Protein 1K7H (pdb70)

InterPro domains:
  IPR001952 Alkaline phosphatase [PF00245] (25-465)
  IPR001952 Alkaline phosphatase [PR00113] (25-45)
  IPR001952 Alkaline phosphatase [PR00113] (80-95)
  IPR001952 Alkaline phosphatase [PR00113] (129-149)
  IPR001952 Alkaline phosphatase [PR00113] (192-202)
  IPR001952 Alkaline phosphatase [PR00113] (283-312)
  IPR001952 Alkaline phosphatase [PTHR11596] (2-473)
  IPR001952 Alkaline phosphatase [SM00098] (26-466)
  IPR001952 Alkaline phosphatase [cd16012] (26-464)
  IPR017850 Alkaline-phosphatase-like, core domain superfamily [G3DSA:3.40.720.10] (1-473)
  IPR017850 Alkaline-phosphatase-like, core domain superfamily [SSF53649] (2-471)
  IPR018299 Alkaline phosphatase, active site [PS00123] (80-88)

Nearest PDB structures (foldseek):
  1k7h-assembly1_B  TM=1.002E+00  e=0.000E+00  Pandalus borealis
  1shq-assembly1_A  TM=1.002E+00  e=0.000E+00  Pandalus borealis
  7yiv-assembly1_H  TM=9.581E-01  e=9.205E-60  Homo sapiens
  3mk0-assembly1_A  TM=9.587E-01  e=3.617E-60  Homo sapiens
  4kjg-assembly1_B  TM=9.525E-01  e=1.716E-59  Rattus norvegicus

Secondary structure (DSSP, 8-state):
---HHHHHHHHHHHHHHHHT-----S--SEEEEEEETT--HHHHHHHHHHHHHHHT-GGG---GGGGSSEEEEEE---SS-SS--HHHHHIIIIIS----TT-BSB-TT--TT-GGGGG-GGGB---HHHHHHHTT-EEEEEEEEETTSHHHHTTT--BS-TT-SSHHHHHHTT--TTTS--HHHHHHHSTTGGG-SEEEEE-GGGGSBTTSB-TTT-PBPSBSS---HHHHHHHHHHHTT--EEEE-SHHHHHT--STT-SEEEEE--SSSPPPTTT--TTTS--HHHHHHHHHHHHTT-TT-EEEEEEE-HHHHHHHTT-HHHHHHHHHHHHHHHHHHHHHS-TTTEEEEEEESSEE-EEE-S-PPTT--TTSEEEE-TTT--EEESEEESSBTT--B-TTSSBPPP-HHHHH-TT----BSSB-SSPPEE-S-EEEEEESTTGGG-SSEEETTHHHHHHHHHHT-SSS--S--/---HHHHHHHHHHHHHHHHT-----S--SEEEEEEETT--HHHHHHHHHHHHHHHS-GGG---GGGGSSEEEEEE---SS-SS--HHHHHHHHHHS----TT-BSB-TT--TT-THHHH-GGGB---HHHHHHHTT-EEEEEEEEETTSHHHHTTT--BS-TT-SSHHHHHHTT--TTTS--HHHHHHHSTTGGG-SEEEEE-GGGSSBTTSB-TTT-PBP-BSS---HHHHHHHHHHHTT--EEEE-SHHHHHH--STT-SEEEEE--SSSPPPTTT--TTTS--HHHHHHHHHHHHTT-TT-EEEEEEE-HHHHHHHTT-HHHHHHHHHHHHHHHHHHHHHS-TTTEEEEEEESSEE-EEE-S-PPTT--TTSEEEE-TTT--EEESEEESSBTT--B-TTSSB----HHHHH-TT----BSSB-SSPPEE-S-EEEEEESTTGGG-SSEEETTHHHHHHHHHHT-SSS--TT-

Organism: Pandalus borealis (NCBI:txid6703)

Solvent-accessible surface area: 38377 Å² total; per-residue (Å²): 180,64,71,173,72,82,106,86,144,55,57,107,70,62,86,91,107,103,133,60,47,182,87,56,112,86,75,0,57,5,0,0,0,0,0,0,0,0,0,10,67,27,0,4,46,0,0,62,22,32,43,0,41,129,72,47,120,50,48,73,18,115,0,15,0,51,88,19,63,32,56,7,68,0,71,3,100,10,67,76,117,151,49,1,16,10,0,1,1,0,0,2,0,1,17,5,53,27,0,22,37,0,0,0,1,0,37,42,93,2,76,90,48,56,4,69,67,6,92,61,128,100,20,31,12,65,6,2,0,18,60,0,32,122,49,51,18,6,0,1,1,0,0,13,0,30,0,2,20,4,0,0,0,1,0,6,2,9,0,0,4,94,59,0,14,1,3,22,34,0,66,151,45,228,44,68,40,161,83,3,38,0,0,0,12,2,0,6,92,70,68,3,0,81,62,1,63,0,0,0,0,0,0,3,49,4,0,23,1,76,86,9,28,0,11,53,67,14,71,66,6,46,0,93,49,46,72,20,0,11,13,49,1,43,96,44,1,67,98,103,72,22,72,35,29,26,8,25,28,64,98,57,1,82,81,20,73,43,81,98,10,59,22,0,0,0,0,4,19,31,48,28,7,74,8,34,71,77,50,67,72,139,102,15,2,31,6,15,36,1,0,78,4,0,3,57,8,1,51,87,33,150,99,0,0,0,0,0,0,0,3,0,37,0,7,37,16,0,39,18,0,18,0,55,5,0,0,4,10,0,9,12,0,4,84,0,0,48,51,0,58,92,56,26,64,50,74,58,1,2,2,0,0,0,1,0,0,0,3,18,9,61,66,46,25,208,41,116,116,76,33,72,10,2,47,35,15,29,111,23,142,169,56,119,60,77,66,7,6,0,40,4,30,9,0,32,9,89,96,96,25,192,98,54,101,82,65,46,10,54,96,146,24,7,141,70,52,86,35,96,3,44,10,77,51,90,105,163,44,2,57,24,34,35,91,49,1,2,0,22,1,32,4,0,14,8,42,43,2,88,32,88,36,56,1,34,66,0,9,105,6,0,15,50,1,0,24,5,32,123,47,202,18,77,75,150,177,66,70,169,71,79,105,88,142,56,58,110,71,63,85,93,111,105,131,60,47,182,92,55,113,90,77,0,57,5,0,0,0,0,0,0,0,0,0,10,69,27,0,4,44,0,0,64,21,33,42,0,40,128,71,46,125,49,50,80,19,119,0,12,0,50,89,21,63,29,57,7,68,0,70,3,103,11,68,76,115,155,49,1,17,10,0,0,1,0,0,2,0,0,15,5,52,27,0,21,39,0,0,0,0,0,38,43,93,2,75,91,47,56,4,70,66,5,90,62,127,98,20,28,10,67,6,3,0,16,66,0,34,122,50,51,19,8,1,1,0,0,0,14,0,29,0,2,20,4,0,0,0,2,0,5,2,12,0,0,4,92,60,0,15,1,3,23,32,0,66,151,44,227,43,69,39,163,84,3,38,0,0,0,12,2,0,5,93,69,66,4,0,76,62,1,64,0,0,0,0,0,1,3,50,3,0,24,0,83,84,10,29,0,10,57,68,15,70,67,6,48,0,91,52,47,73,17,0,10,10,50,1,43,95,45,1,67,98,104,72,22,72,37,28,26,8,25,28,63,95,59,1,80,80,20,75,43,82,100,10,60,22,0,0,0,0,4,17,31,48,29,7,73,9,35,70,77,50,68,71,135,101,14,2,31,6,15,37,1,0,81,4,0,4,55,7,2,53,89,31,155,97,0,0,0,0,0,0,0,3,1,39,0,7,37,15,0,39,18,0,21,0,55,5,0,0,6,10,0,8,12,0,4,83,0,0,49,49,0,57,93,55,24,64,50,73,59,2,2,3,0,0,0,0,0,0,0,3,19,9,62,66,43,24,205,43,114,114,86,32,72,9,2,48,35,16,28,110,28,140,168,57,118,61,79,66,7,6,0,40,4,30,10,0,34,8,88,93,101,28,188,102,53,103,82,63,46,10,53,97,142,24,7,142,72,57,80,33,96,3,41,9,77,50,90,107,167,44,2,59,24,32,33,90,51,1,2,0,20,1,30,4,0,14,8,40,43,2,93,31,88,36,54,1,35,65,1,9,106,7,1,16,49,0,0,22,6,32,122,50,202,18,75,74,149

Sequence (952 aa):
EEDKAYWNKDAQDALDKQLGIKLREKQAKNVIFFLGDGMSLSTVTAARIYKGGLTGKFEREKISWEEFDFAALSKTYNTDKQVTDSAASATAYLTGVKTNQGVIGLDANTVRTNCSYQLDESLFTYSIAHWFQEAGRSTGVVTSTRVTHATPAGTYAHVADRDWENDSDVVHDREDPEICDDIAEQLVFREPGKNFKVIMGGGRRGFFPEEALDIEDGIPGEREDGKHLITDWLDDKASQGATASYVWNRDDLLAVDIANTDYLMGLFSYTHLDTVLTRDAEMDPTLPEMTKVAIEMLTKDENGFFLLVEGGRIDHMHHANQIRQSLAETLDMEEAVSMALSMTDPEETIILVTADHGHTLTITGYADRNTDILDFAGISDLDDRRYTILDYGSGPGYHITEDGKRYEPTEEDLKDINFRYASAAPKHSATHDGTDVGIWVNGPFAHLFTGVYEENYIPHALAYAACVGTGRTFCDEEDKAYWNKDAQDALDKQLGIKLREKQAKNVIFFLGDGMSLSTVTAARIYKGGLTGKFEREKISWEEFDFAALSKTYNTDKQVTDSAASATAYLTGVKTNQGVIGLDANTVRTNCSYQLDESLFTYSIAHWFQEAGRSTGVVTSTRVTHATPAGTYAHVADRDWENDSDVVHDREDPEICDDIAEQLVFREPGKNFKVIMGGGRRGFFPEEALDIEDGIPGEREDGKHLITDWLDDKASQGATASYVWNRDDLLAVDIANTDYLMGLFSYTHLDTVLTRDAEMDPTLPEMTKVAIEMLTKDENGFFLLVEGGRIDHMHHANQIRQSLAETLDMEEAVSMALSMTDPEETIILVTADHGHTLTITGYADRNTDILDFAGISDLDDRRYTILDYGSGPGYHITEDGKRYEPTEEDLKDINFRYASAAPKHSATHDGTDVGIWVNGPFAHLFTGVYEENYIPHALAYAACVGTGRTFCD

CATH classification: 3.40.720.10

Structure (mmCIF, N/CA/C/O backbone):
data_1K7H
#
_entry.id   1K7H
#
_cell.length_a   171.169
_cell.length_b   171.169
_cell.length_c   84.332
_cell.angle_alpha   90.00
_cell.angle_beta   90.00
_cell.angle_gamma   90.00
#
_symmetry.space_group_name_H-M   'P 43 21 2'
#
loop_
_entity.id
_entity.type
_entity.pdbx_description
1 polymer 'ALKALINE PHOSPHATASE'
2 non-polymer 2-acetamido-2-deoxy-beta-D-glucopyranose
3 non-polymer 'ZINC ION'
4 non-polymer 'SULFATE ION'
5 non-polymer 'MALEIC ACID'
6 water water
#
loop_
_atom_site.group_PDB
_atom_site.id
_atom_site.type_symbol
_atom_site.label_atom_id
_atom_site.label_alt_id
_atom_site.label_comp_id
_atom_site.label_asym_id
_atom_site.label_entity_id
_atom_site.label_seq_id
_atom_site.pdbx_PDB_ins_code
_atom_site.Cartn_x
_atom_site.Cartn_y
_atom_site.Cartn_z
_atom_site.occupancy
_atom_site.B_iso_or_equiv
_atom_site.auth_seq_id
_atom_site.auth_comp_id
_atom_site.auth_asym_id
_atom_site.auth_atom_id
_atom_site.pdbx_PDB_model_num
ATOM 1 N N . GLU A 1 1 ? 53.993 83.513 61.810 1.00 42.58 1 GLU A N 1
ATOM 2 C CA . GLU A 1 1 ? 52.970 84.083 60.905 1.00 40.77 1 GLU A CA 1
ATOM 3 C C . GLU A 1 1 ? 53.719 84.948 59.874 1.00 38.24 1 GLU A C 1
ATOM 4 O O . GLU A 1 1 ? 54.882 85.268 60.057 1.00 36.28 1 GLU A O 1
ATOM 10 N N . GLU A 1 2 ? 53.047 85.266 58.766 1.00 36.19 2 GLU A N 1
ATOM 11 C CA . GLU A 1 2 ? 53.660 85.980 57.650 1.00 34.35 2 GLU A CA 1
ATOM 12 C C . GLU A 1 2 ? 53.779 87.471 57.895 1.00 33.47 2 GLU A C 1
ATOM 13 O O . GLU A 1 2 ? 53.102 88.227 57.231 1.00 31.23 2 GLU A O 1
ATOM 19 N N . ASP A 1 3 ? 54.671 87.859 58.811 1.00 33.60 3 ASP A N 1
ATOM 20 C CA . ASP A 1 3 ? 54.864 89.256 59.219 1.00 33.40 3 ASP A CA 1
ATOM 21 C C . ASP A 1 3 ? 56.093 89.808 58.557 1.00 32.40 3 ASP A C 1
ATOM 22 O O . ASP A 1 3 ? 56.666 89.142 57.735 1.00 32.52 3 ASP A O 1
ATOM 27 N N . LYS A 1 4 ? 56.464 91.053 58.884 1.00 32.78 4 LYS A N 1
ATOM 28 C CA . LYS A 1 4 ? 57.544 91.776 58.263 1.00 32.28 4 LYS A CA 1
ATOM 29 C C . LYS A 1 4 ? 58.865 90.990 58.199 1.00 32.07 4 LYS A C 1
ATOM 30 O O . LYS A 1 4 ? 59.535 90.898 57.159 1.00 28.94 4 LYS A O 1
ATOM 36 N N . ALA A 1 5 ? 59.245 90.427 59.330 1.00 30.82 5 ALA A N 1
ATOM 37 C CA . ALA A 1 5 ? 60.495 89.677 59.391 1.00 31.06 5 ALA A CA 1
ATOM 38 C C . ALA A 1 5 ? 60.444 88.418 58.478 1.00 29.06 5 ALA A C 1
ATOM 39 O O . ALA A 1 5 ? 61.412 88.047 57.818 1.00 29.66 5 ALA A O 1
ATOM 41 N N . TYR A 1 6 ? 59.302 87.796 58.488 1.00 29.12 6 TYR A N 1
ATOM 42 C CA . TYR A 1 6 ? 59.038 86.592 57.702 1.00 29.13 6 TYR A CA 1
ATOM 43 C C . TYR A 1 6 ? 59.270 86.876 56.242 1.00 28.98 6 TYR A C 1
ATOM 44 O O . TYR A 1 6 ? 60.039 86.177 55.604 1.00 29.12 6 TYR A O 1
ATOM 53 N N . TRP A 1 7 ? 58.668 87.949 55.724 1.00 28.32 7 TRP A N 1
ATOM 54 C CA . TRP A 1 7 ? 58.818 88.285 54.289 1.00 27.94 7 TRP A CA 1
ATOM 55 C C . TRP A 1 7 ? 60.208 88.740 53.961 1.00 27.91 7 TRP A C 1
ATOM 56 O O . TRP A 1 7 ? 60.739 88.450 52.881 1.00 26.99 7 TRP A O 1
ATOM 67 N N . ASN A 1 8 ? 60.829 89.484 54.879 1.00 28.59 8 ASN A N 1
ATOM 68 C CA . ASN A 1 8 ? 62.164 89.980 54.604 1.00 29.22 8 ASN A CA 1
ATOM 69 C C . ASN A 1 8 ? 63.138 88.801 54.456 1.00 30.22 8 ASN A C 1
ATOM 70 O O . ASN A 1 8 ? 63.968 88.757 53.542 1.00 29.94 8 ASN A O 1
ATOM 75 N N . LYS A 1 9 ? 63.012 87.829 55.339 1.00 30.35 9 LYS A N 1
ATOM 76 C CA . LYS A 1 9 ? 63.876 86.664 55.271 1.00 31.47 9 LYS A CA 1
ATOM 77 C C . LYS A 1 9 ? 63.574 85.861 54.017 1.00 30.50 9 LYS A C 1
ATOM 78 O O . LYS A 1 9 ? 64.483 85.423 53.307 1.00 30.75 9 LYS A O 1
ATOM 84 N N . ASP A 1 10 ? 62.281 85.690 53.766 1.00 30.51 10 ASP A N 1
ATOM 85 C CA . ASP A 1 10 ? 61.814 85.015 52.551 1.00 31.19 10 ASP A CA 1
ATOM 86 C C . ASP A 1 10 ? 62.439 85.661 51.315 1.00 29.94 10 ASP A C 1
ATOM 87 O O . ASP A 1 10 ? 62.985 84.960 50.462 1.00 29.84 10 ASP A O 1
ATOM 92 N N . ALA A 1 11 ? 62.411 86.992 51.233 1.00 29.68 11 ALA A N 1
ATOM 93 C CA . ALA A 1 11 ? 63.078 87.707 50.121 1.00 28.98 11 ALA A CA 1
ATOM 94 C C . ALA A 1 11 ? 64.612 87.631 50.125 1.00 29.95 11 ALA A C 1
ATOM 95 O O . ALA A 1 11 ? 65.270 87.400 49.086 1.00 27.71 11 ALA A O 1
ATOM 97 N N . GLN A 1 12 ? 65.219 87.853 51.284 1.00 31.65 12 GLN A N 1
ATOM 98 C CA . GLN A 1 12 ? 66.683 87.834 51.379 1.00 32.66 12 GLN A CA 1
ATOM 99 C C . GLN A 1 12 ? 67.253 86.484 50.907 1.00 32.69 12 GLN A C 1
ATOM 100 O O . GLN A 1 12 ? 68.351 86.424 50.306 1.00 32.42 12 GLN A O 1
ATOM 106 N N . ASP A 1 13 ? 66.564 85.405 51.262 1.00 32.60 13 ASP A N 1
ATOM 107 C CA . ASP A 1 13 ? 66.897 84.034 50.862 1.00 32.56 13 ASP A CA 1
ATOM 108 C C . ASP A 1 13 ? 66.748 83.788 49.384 1.00 32.00 13 ASP A C 1
ATOM 109 O O . ASP A 1 13 ? 67.606 83.158 48.738 1.00 31.99 13 ASP A O 1
ATOM 114 N N . ALA A 1 14 ? 65.689 84.346 48.809 1.00 30.74 14 ALA A N 1
ATOM 115 C CA . ALA A 1 14 ? 65.563 84.255 47.365 1.00 29.26 14 ALA A CA 1
ATOM 116 C C . ALA A 1 14 ? 66.677 85.038 46.742 1.00 28.44 14 ALA A C 1
ATOM 117 O O . ALA A 1 14 ? 67.187 84.646 45.715 1.00 29.15 14 ALA A O 1
ATOM 119 N N . LEU A 1 15 ? 67.058 86.177 47.321 1.00 28.57 15 LEU A N 1
ATOM 120 C CA . LEU A 1 15 ? 68.136 86.941 46.733 1.00 29.10 15 LEU A CA 1
ATOM 121 C C . LEU A 1 15 ? 69.433 86.170 46.827 1.00 29.60 15 LEU A C 1
ATOM 122 O O . LEU A 1 15 ? 70.248 86.164 45.908 1.00 29.33 15 LEU A O 1
ATOM 127 N N . ASP A 1 16 ? 69.631 85.553 47.966 1.00 30.48 16 ASP A N 1
ATOM 128 C CA . ASP A 1 16 ? 70.843 84.752 48.176 1.00 31.98 16 ASP A CA 1
ATOM 129 C C . ASP A 1 16 ? 70.896 83.609 47.119 1.00 31.94 16 ASP A C 1
ATOM 130 O O . ASP A 1 16 ? 71.936 83.337 46.495 1.00 32.13 16 ASP A O 1
ATOM 135 N N . LYS A 1 17 ? 69.751 82.981 46.871 1.00 32.23 17 LYS A N 1
ATOM 136 C CA . LYS A 1 17 ? 69.695 81.911 45.858 1.00 31.84 17 LYS A CA 1
ATOM 137 C C . LYS A 1 17 ? 70.058 82.480 44.496 1.00 30.60 17 LYS A C 1
ATOM 138 O O . LYS A 1 17 ? 70.871 81.905 43.773 1.00 30.51 17 LYS A O 1
ATOM 144 N N . GLN A 1 18 ? 69.490 83.631 44.149 1.00 29.15 18 GLN A N 1
ATOM 145 C CA . GLN A 1 18 ? 69.736 84.248 42.850 1.00 28.69 18 GLN A CA 1
ATOM 146 C C . GLN A 1 18 ? 71.212 84.650 42.640 1.00 30.10 18 GLN A C 1
ATOM 147 O O . GLN A 1 18 ? 71.764 84.485 41.554 1.00 30.12 18 GLN A O 1
ATOM 153 N N . LEU A 1 19 ? 71.851 85.208 43.670 1.00 31.18 19 LEU A N 1
ATOM 154 C CA . LEU A 1 19 ? 73.255 85.613 43.610 1.00 32.42 19 LEU A CA 1
ATOM 155 C C . LEU A 1 19 ? 74.237 84.444 43.447 1.00 33.59 19 LEU A C 1
ATOM 156 O O . LEU A 1 19 ? 75.379 84.653 42.991 1.00 34.03 19 LEU A O 1
ATOM 161 N N . GLY A 1 20 ? 73.804 83.250 43.845 1.00 34.38 20 GLY A N 1
ATOM 162 C CA . GLY A 1 20 ? 74.584 82.016 43.751 1.00 35.76 20 GLY A CA 1
ATOM 163 C C . GLY A 1 20 ? 74.371 81.175 42.481 1.00 36.30 20 GLY A C 1
ATOM 164 O O . GLY A 1 20 ? 74.892 80.057 42.342 1.00 36.47 20 GLY A O 1
ATOM 165 N N . ILE A 1 21 ? 73.618 81.722 41.540 1.00 35.73 21 ILE A N 1
ATOM 166 C CA . ILE A 1 21 ? 73.444 81.075 40.247 1.00 35.88 21 ILE A CA 1
ATOM 167 C C . ILE A 1 21 ? 74.788 80.895 39.545 1.00 37.16 21 ILE A C 1
ATOM 168 O O . ILE A 1 21 ? 75.531 81.853 39.260 1.00 37.68 21 ILE A O 1
ATOM 173 N N . LYS A 1 22 ? 75.089 79.652 39.228 1.00 37.99 22 LYS A N 1
ATOM 174 C CA . LYS A 1 22 ? 76.305 79.378 38.475 1.00 39.28 22 LYS A CA 1
ATOM 175 C C . LYS A 1 22 ? 75.906 79.030 37.040 1.00 37.96 22 LYS A C 1
ATOM 176 O O . LYS A 1 22 ? 75.143 78.114 36.831 1.00 38.60 22 LYS A O 1
ATOM 182 N N . LEU A 1 23 ? 76.390 79.775 36.063 1.00 38.27 23 LEU A N 1
ATOM 183 C CA . LEU A 1 23 ? 76.059 79.506 34.661 1.00 38.11 23 LEU A CA 1
ATOM 184 C C . LEU A 1 23 ? 76.692 78.184 34.168 1.00 38.68 23 LEU A C 1
ATOM 185 O O . LEU A 1 23 ? 77.748 77.731 34.659 1.00 38.38 23 LEU A O 1
ATOM 190 N N . ARG A 1 24 ? 76.004 77.556 33.213 1.00 38.09 24 ARG A N 1
ATOM 191 C CA . ARG A 1 24 ? 76.452 76.291 32.668 1.00 37.55 24 ARG A CA 1
ATOM 192 C C . ARG A 1 24 ? 76.660 76.466 31.195 1.00 37.74 24 ARG A C 1
ATOM 193 O O . ARG A 1 24 ? 75.714 76.513 30.412 1.00 37.43 24 ARG A O 1
ATOM 201 N N . GLU A 1 25 ? 77.914 76.705 30.853 1.00 37.95 25 GLU A N 1
ATOM 202 C CA . GLU A 1 25 ? 78.314 76.978 29.489 1.00 39.11 25 GLU A CA 1
ATOM 203 C C . GLU A 1 25 ? 79.061 75.734 29.041 1.00 40.00 25 GLU A C 1
ATOM 204 O O . GLU A 1 25 ? 80.277 75.751 28.863 1.00 40.63 25 GLU A O 1
ATOM 210 N N . LYS A 1 26 ? 78.313 74.653 28.908 1.00 39.58 26 LYS A N 1
ATOM 211 C CA . LYS A 1 26 ? 78.868 73.389 28.482 1.00 39.81 26 LYS A CA 1
ATOM 212 C C . LYS A 1 26 ? 77.785 72.701 27.656 1.00 39.22 26 LYS A C 1
ATOM 213 O O . LYS A 1 26 ? 76.609 72.934 27.876 1.00 38.96 26 LYS A O 1
ATOM 219 N N . GLN A 1 27 ? 78.191 71.916 26.672 1.00 38.50 27 GLN A N 1
ATOM 220 C CA . GLN A 1 27 ? 77.258 71.226 25.786 1.00 38.12 27 GLN A CA 1
ATOM 221 C C . GLN A 1 27 ? 76.215 70.421 26.526 1.00 37.01 27 GLN A C 1
ATOM 222 O O . GLN A 1 27 ? 76.503 69.819 27.542 1.00 38.54 27 GLN A O 1
ATOM 228 N N . ALA A 1 28 ? 74.995 70.395 26.025 1.00 36.05 28 ALA A N 1
ATOM 229 C CA . ALA A 1 28 ? 73.994 69.518 26.624 1.00 35.52 28 ALA A CA 1
ATOM 230 C C . ALA A 1 28 ? 74.070 68.156 25.933 1.00 35.30 28 ALA A C 1
ATOM 231 O O . ALA A 1 28 ? 73.964 68.062 24.692 1.00 35.49 28 ALA A O 1
ATOM 233 N N . LYS A 1 29 ? 74.221 67.129 26.739 1.00 33.84 29 LYS A N 1
ATOM 234 C CA . LYS A 1 29 ? 74.166 65.761 26.248 1.00 34.14 29 LYS A CA 1
ATOM 235 C C . LYS A 1 29 ? 72.696 65.380 25.946 1.00 32.77 29 LYS A C 1
ATOM 236 O O . LYS A 1 29 ? 72.353 64.903 24.847 1.00 32.09 29 LYS A O 1
ATOM 242 N N . ASN A 1 30 ? 71.856 65.605 26.940 1.00 30.11 30 ASN A N 1
ATOM 243 C CA . ASN A 1 30 ? 70.431 65.292 26.864 1.00 29.69 30 ASN A CA 1
ATOM 244 C C . ASN A 1 30 ? 69.499 66.497 26.927 1.00 28.15 30 ASN A C 1
ATOM 245 O O . ASN A 1 30 ? 69.812 67.480 27.554 1.00 29.94 30 ASN A O 1
ATOM 250 N N . VAL A 1 31 ? 68.320 66.376 26.343 1.00 27.35 31 VAL A N 1
ATOM 251 C CA . VAL A 1 31 ? 67.287 67.411 26.386 1.00 25.83 31 VAL A CA 1
ATOM 252 C C . VAL A 1 31 ? 65.969 66.720 26.608 1.00 24.84 31 VAL A C 1
ATOM 253 O O . VAL A 1 31 ? 65.619 65.841 25.856 1.00 25.29 31 VAL A O 1
ATOM 257 N N . ILE A 1 32 ? 65.267 67.070 27.687 1.00 23.81 32 ILE A N 1
ATOM 258 C CA . ILE A 1 32 ? 63.963 66.565 28.002 1.00 23.25 32 ILE A CA 1
ATOM 259 C C . ILE A 1 32 ? 63.008 67.782 27.964 1.00 23.55 32 ILE A C 1
ATOM 260 O O . ILE A 1 32 ? 63.171 68.794 28.708 1.00 21.97 32 ILE A O 1
ATOM 265 N N . PHE A 1 33 ? 62.044 67.689 27.063 1.00 21.73 33 PHE A N 1
ATOM 266 C CA . PHE A 1 33 ? 61.147 68.786 26.738 1.00 21.36 33 PHE A CA 1
ATOM 267 C C . PHE A 1 33 ? 59.764 68.426 27.229 1.00 21.21 33 PHE A C 1
ATOM 268 O O . PHE A 1 33 ? 59.166 67.438 26.761 1.00 21.33 33 PHE A O 1
ATOM 276 N N . PHE A 1 34 ? 59.260 69.170 28.211 1.00 21.36 34 PHE A N 1
ATOM 277 C CA . PHE A 1 34 ? 57.905 68.962 28.720 1.00 19.97 34 PHE A CA 1
ATOM 278 C C . PHE A 1 34 ? 56.992 70.022 28.117 1.00 20.52 34 PHE A C 1
ATOM 279 O O . PHE A 1 34 ? 57.329 71.206 28.087 1.00 20.42 34 PHE A O 1
ATOM 287 N N . LEU A 1 35 ? 55.841 69.587 27.617 1.00 20.08 35 LEU A N 1
ATOM 288 C CA . LEU A 1 35 ? 54.868 70.404 26.930 1.00 19.54 35 LEU A CA 1
ATOM 289 C C . LEU A 1 35 ? 53.490 70.173 27.574 1.00 19.88 35 LEU A C 1
ATOM 290 O O . LEU A 1 35 ? 52.849 69.069 27.466 1.00 19.92 35 LEU A O 1
ATOM 295 N N . GLY A 1 36 ? 53.047 71.187 28.312 1.00 17.92 36 GLY A N 1
ATOM 296 C CA . GLY A 1 36 ? 51.696 71.174 28.855 1.00 18.25 36 GLY A CA 1
ATOM 297 C C . GLY A 1 36 ? 50.771 71.811 27.811 1.00 18.90 36 GLY A C 1
ATOM 298 O O . GLY A 1 36 ? 50.774 73.039 27.586 1.00 19.50 36 GLY A O 1
ATOM 299 N N . ASP A 1 37 ? 50.003 70.972 27.125 1.00 18.54 37 ASP A N 1
ATOM 300 C CA . ASP A 1 37 ? 49.122 71.476 26.076 1.00 19.59 37 ASP A CA 1
ATOM 301 C C . ASP A 1 37 ? 47.986 72.325 26.608 1.00 18.13 37 ASP A C 1
ATOM 302 O O . ASP A 1 37 ? 47.176 71.898 27.419 1.00 20.34 37 ASP A O 1
ATOM 307 N N . GLY A 1 38 ? 48.005 73.599 26.227 1.00 18.83 38 GLY A N 1
ATOM 308 C CA . GLY A 1 38 ? 46.963 74.511 26.616 1.00 18.24 38 GLY A CA 1
ATOM 309 C C . GLY A 1 38 ? 47.258 75.034 28.018 1.00 18.17 38 GLY A C 1
ATOM 310 O O . GLY A 1 38 ? 46.404 75.648 28.595 1.00 19.01 38 GLY A O 1
ATOM 311 N N . MET A 1 39 ? 48.470 74.812 28.497 1.00 18.25 39 MET A N 1
ATOM 312 C CA . MET A 1 39 ? 48.821 75.234 29.874 1.00 18.74 39 MET A CA 1
ATOM 313 C C . MET A 1 39 ? 49.174 76.704 30.003 1.00 17.48 39 MET A C 1
ATOM 314 O O . MET A 1 39 ? 50.348 77.038 30.041 1.00 17.64 39 MET A O 1
ATOM 319 N N . SER A 1 40 ? 48.153 77.529 30.121 1.00 17.00 40 SER A N 1
ATOM 320 C CA . SER A 1 40 ? 48.366 78.969 30.271 1.00 19.04 40 SER A CA 1
ATOM 321 C C . SER A 1 40 ? 49.065 79.313 31.590 1.00 20.00 40 SER A C 1
ATOM 322 O O . SER A 1 40 ? 49.114 78.472 32.497 1.00 19.45 40 SER A O 1
ATOM 325 N N . LEU A 1 41 ? 49.611 80.528 31.700 1.00 19.60 41 LEU A N 1
ATOM 326 C CA . LEU A 1 41 ? 50.204 80.954 32.972 1.00 20.02 41 LEU A CA 1
ATOM 327 C C . LEU A 1 41 ? 49.163 80.893 34.063 1.00 19.23 41 LEU A C 1
ATOM 328 O O . LEU A 1 41 ? 49.467 80.490 35.233 1.00 18.84 41 LEU A O 1
ATOM 333 N N . SER A 1 42 ? 47.932 81.265 33.730 1.00 18.87 42 SER A N 1
ATOM 334 C CA . SER A 1 42 ? 46.816 81.121 34.685 1.00 19.87 42 SER A CA 1
ATOM 335 C C . SER A 1 42 ? 46.606 79.645 35.129 1.00 19.65 42 SER A C 1
ATOM 336 O O . SER A 1 42 ? 46.322 79.384 36.280 1.00 18.87 42 SER A O 1
ATOM 339 N N . THR A 1 43 ? 46.786 78.679 34.232 1.00 18.34 43 THR A N 1
ATOM 340 C CA . THR A 1 43 ? 46.749 77.262 34.630 1.00 18.42 43 THR A CA 1
ATOM 341 C C . THR A 1 43 ? 47.825 76.905 35.606 1.00 18.85 43 THR A C 1
ATOM 342 O O . THR A 1 43 ? 47.564 76.142 36.540 1.00 19.50 43 THR A O 1
ATOM 346 N N . VAL A 1 44 ? 49.016 77.466 35.434 1.00 18.84 44 VAL A N 1
ATOM 347 C CA . VAL A 1 44 ? 50.133 77.133 36.295 1.00 19.22 44 VAL A CA 1
ATOM 348 C C . VAL A 1 44 ? 49.840 77.730 37.678 1.00 19.92 44 VAL A C 1
ATOM 349 O O . VAL A 1 44 ? 50.022 77.039 38.690 1.00 19.80 44 VAL A O 1
ATOM 353 N N . THR A 1 45 ? 49.377 78.976 37.721 1.00 19.38 45 THR A N 1
ATOM 354 C CA . THR A 1 45 ? 49.033 79.590 38.999 1.00 19.73 45 THR A CA 1
ATOM 355 C C . THR A 1 45 ? 47.942 78.786 39.722 1.00 19.88 45 THR A C 1
ATOM 356 O O . THR A 1 45 ? 48.066 78.478 40.899 1.00 21.10 45 THR A O 1
ATOM 360 N N . ALA A 1 46 ? 46.853 78.498 39.032 1.00 20.43 46 ALA A N 1
ATOM 361 C CA . ALA A 1 46 ? 45.756 77.745 39.587 1.00 21.30 46 ALA A CA 1
ATOM 362 C C . ALA A 1 46 ? 46.202 76.340 40.028 1.00 22.01 46 ALA A C 1
ATOM 363 O O . ALA A 1 46 ? 45.774 75.850 41.097 1.00 21.73 46 ALA A O 1
ATOM 365 N N . ALA A 1 47 ? 47.111 75.739 39.263 1.00 21.73 47 ALA A N 1
ATOM 366 C CA . ALA A 1 47 ? 47.598 74.404 39.600 1.00 22.75 47 ALA A CA 1
ATOM 367 C C . ALA A 1 47 ? 48.521 74.459 40.813 1.00 23.31 47 ALA A C 1
ATOM 368 O O . ALA A 1 47 ? 48.476 73.578 41.678 1.00 22.86 47 ALA A O 1
ATOM 370 N N . ARG A 1 48 ? 49.317 75.508 40.915 1.00 24.02 48 ARG A N 1
ATOM 371 C CA . ARG A 1 48 ? 50.132 75.665 42.095 1.00 23.31 48 ARG A CA 1
ATOM 372 C C . ARG A 1 48 ? 49.253 75.681 43.343 1.00 23.91 48 ARG A C 1
ATOM 373 O O . ARG A 1 48 ? 49.563 75.040 44.346 1.00 23.83 48 ARG A O 1
ATOM 381 N N . ILE A 1 49 ? 48.172 76.452 43.292 1.00 22.71 49 ILE A N 1
ATOM 382 C CA . ILE A 1 49 ? 47.280 76.551 44.436 1.00 22.99 49 ILE A CA 1
ATOM 383 C C . ILE A 1 49 ? 46.504 75.238 44.671 1.00 23.72 49 ILE A C 1
ATOM 384 O O . ILE A 1 49 ? 46.310 74.817 45.830 1.00 22.05 49 ILE A O 1
ATOM 389 N N . TYR A 1 50 ? 46.109 74.559 43.577 1.00 23.74 50 TYR A N 1
ATOM 390 C CA . TYR A 1 50 ? 45.481 73.246 43.609 1.00 24.18 50 TYR A CA 1
ATOM 391 C C . TYR A 1 50 ? 46.405 72.283 44.346 1.00 24.21 50 TYR A C 1
ATOM 392 O O . TYR A 1 50 ? 45.930 71.647 45.313 1.00 25.42 50 TYR A O 1
ATOM 401 N N . LYS A 1 51 ? 47.685 72.236 43.956 1.00 24.07 51 LYS A N 1
ATOM 402 C CA . LYS A 1 51 ? 48.682 71.401 44.628 1.00 24.94 51 LYS A CA 1
ATOM 403 C C . LYS A 1 51 ? 48.750 71.763 46.168 1.00 26.55 51 LYS A C 1
ATOM 404 O O . LYS A 1 51 ? 48.723 70.857 47.029 1.00 23.67 51 LYS A O 1
ATOM 410 N N . GLY A 1 52 ? 48.710 73.063 46.462 1.00 24.95 52 GLY A N 1
ATOM 411 C CA . GLY A 1 52 ? 48.782 73.564 47.828 1.00 25.45 52 GLY A CA 1
ATOM 412 C C . GLY A 1 52 ? 47.653 73.085 48.694 1.00 26.12 52 GLY A C 1
ATOM 413 O O . GLY A 1 52 ? 47.808 72.891 49.901 1.00 26.29 52 GLY A O 1
ATOM 414 N N . GLY A 1 53 ? 46.517 72.866 48.056 1.00 26.77 53 GLY A N 1
ATOM 415 C CA . GLY A 1 53 ? 45.336 72.381 48.699 1.00 27.61 53 GLY A CA 1
ATOM 416 C C . GLY A 1 53 ? 45.514 70.912 49.109 1.00 28.84 53 GLY A C 1
ATOM 417 O O . GLY A 1 53 ? 44.918 70.504 50.097 1.00 29.12 53 GLY A O 1
ATOM 418 N N . LEU A 1 54 ? 46.280 70.144 48.351 1.00 29.13 54 LEU A N 1
ATOM 419 C CA . LEU A 1 54 ? 46.595 68.765 48.693 1.00 30.16 54 LEU A CA 1
ATOM 420 C C . LEU A 1 54 ? 47.678 68.693 49.753 1.00 30.75 54 LEU A C 1
ATOM 421 O O . LEU A 1 54 ? 47.582 67.862 50.656 1.00 32.93 54 LEU A O 1
ATOM 426 N N . THR A 1 55 ? 48.682 69.537 49.677 1.00 29.83 55 THR A N 1
ATOM 427 C CA . THR A 1 55 ? 49.781 69.469 50.612 1.00 30.51 55 THR A CA 1
ATOM 428 C C . THR A 1 55 ? 49.601 70.316 51.834 1.00 30.33 55 THR A C 1
ATOM 429 O O . THR A 1 55 ? 50.351 70.140 52.775 1.00 29.70 55 THR A O 1
ATOM 433 N N . GLY A 1 56 ? 48.675 71.265 51.817 1.00 30.78 56 GLY A N 1
ATOM 434 C CA . GLY A 1 56 ? 48.523 72.141 52.960 1.00 32.55 56 GLY A CA 1
ATOM 435 C C . GLY A 1 56 ? 49.385 73.382 53.009 1.00 32.80 56 GLY A C 1
ATOM 436 O O . GLY A 1 56 ? 49.410 74.064 54.024 1.00 34.28 56 GLY A O 1
ATOM 437 N N . LYS A 1 57 ? 50.110 73.664 51.937 1.00 32.75 57 LYS A N 1
ATOM 438 C CA . LYS A 1 57 ? 50.876 74.885 51.844 1.00 32.43 57 LYS A CA 1
ATOM 439 C C . LYS A 1 57 ? 50.154 76.024 51.195 1.00 31.34 57 LYS A C 1
ATOM 440 O O . LYS A 1 57 ? 50.637 77.175 51.278 1.00 30.37 57 LYS A O 1
ATOM 446 N N . PHE A 1 58 ? 49.112 75.634 50.453 1.00 29.10 58 PHE A N 1
ATOM 447 C CA . PHE A 1 58 ? 48.173 76.501 49.723 1.00 29.33 58 PHE A CA 1
ATOM 448 C C . PHE A 1 58 ? 48.891 77.412 48.785 1.00 27.45 58 PHE A C 1
ATOM 449 O O . PHE A 1 58 ? 49.641 76.894 47.988 1.00 25.51 58 PHE A O 1
ATOM 457 N N . GLU A 1 59 ? 48.714 78.745 48.918 1.00 25.97 59 GLU A N 1
ATOM 458 C CA . GLU A 1 59 ? 49.339 79.718 47.988 1.00 24.97 59 GLU A CA 1
ATOM 459 C C . GLU A 1 59 ? 50.857 79.790 48.066 1.00 24.64 59 GLU A C 1
ATOM 460 O O . GLU A 1 59 ? 51.485 80.322 47.166 1.00 24.16 59 GLU A O 1
ATOM 466 N N . ARG A 1 60 ? 51.453 79.226 49.135 1.00 24.06 60 ARG A N 1
ATOM 467 C CA . ARG A 1 60 ? 52.885 79.172 49.314 1.00 24.23 60 ARG A CA 1
ATOM 468 C C . ARG A 1 60 ? 53.490 77.956 48.643 1.00 22.81 60 ARG A C 1
ATOM 469 O O . ARG A 1 60 ? 54.671 77.814 48.618 1.00 20.63 60 ARG A O 1
ATOM 477 N N . GLU A 1 61 ? 52.661 77.107 48.081 1.00 23.41 61 GLU A N 1
ATOM 478 C CA . GLU A 1 61 ? 53.170 75.922 47.372 1.00 24.13 61 GLU A CA 1
ATOM 479 C C . GLU A 1 61 ? 53.965 76.360 46.137 1.00 24.22 61 GLU A C 1
ATOM 480 O O . GLU A 1 61 ? 53.935 77.545 45.740 1.00 24.46 61 GLU A O 1
ATOM 486 N N . LYS A 1 62 ? 54.791 75.479 45.634 1.00 25.18 62 LYS A N 1
ATOM 487 C CA . LYS A 1 62 ? 55.606 75.735 44.451 1.00 25.34 62 LYS A CA 1
ATOM 488 C C . LYS A 1 62 ? 55.433 74.568 43.477 1.00 25.38 62 LYS A C 1
ATOM 489 O O . LYS A 1 62 ? 55.353 73.400 43.872 1.00 23.91 62 LYS A O 1
ATOM 495 N N . ILE A 1 63 ? 55.375 74.926 42.200 1.00 24.44 63 ILE A N 1
ATOM 496 C CA . ILE A 1 63 ? 55.328 73.964 41.123 1.00 23.55 63 ILE A CA 1
ATOM 497 C C . ILE A 1 63 ? 56.770 73.605 40.844 1.00 22.32 63 ILE A C 1
ATOM 498 O O . ILE A 1 63 ? 57.664 74.444 40.817 1.00 22.53 63 ILE A O 1
ATOM 503 N N . SER A 1 64 ? 56.983 72.329 40.599 1.00 22.88 64 SER A N 1
ATOM 504 C CA . SER A 1 64 ? 58.306 71.794 40.506 1.00 23.62 64 SER A CA 1
ATOM 505 C C . SER A 1 64 ? 59.200 72.618 39.655 1.00 23.68 64 SER A C 1
ATOM 506 O O . SER A 1 64 ? 60.321 72.944 40.061 1.00 24.08 64 SER A O 1
ATOM 509 N N . TRP A 1 65 ? 58.743 72.952 38.455 1.00 21.91 65 TRP A N 1
ATOM 510 C CA . TRP A 1 65 ? 59.606 73.636 37.536 1.00 21.94 65 TRP A CA 1
ATOM 511 C C . TRP A 1 65 ? 59.834 75.119 37.876 1.00 22.56 65 TRP A C 1
ATOM 512 O O . TRP A 1 65 ? 60.741 75.729 37.336 1.00 23.16 65 TRP A O 1
ATOM 523 N N . GLU A 1 66 ? 59.039 75.680 38.762 1.00 24.55 66 GLU A N 1
ATOM 524 C CA . GLU A 1 66 ? 59.263 77.063 39.231 1.00 25.69 66 GLU A CA 1
ATOM 525 C C . GLU A 1 66 ? 60.479 77.155 40.165 1.00 27.35 66 GLU A C 1
ATOM 526 O O . GLU A 1 66 ? 60.887 78.250 40.492 1.00 28.42 66 GLU A O 1
ATOM 532 N N . GLU A 1 67 ? 61.062 76.025 40.576 1.00 28.46 67 GLU A N 1
ATOM 533 C CA . GLU A 1 67 ? 62.349 76.053 41.283 1.00 28.58 67 GLU A CA 1
ATOM 534 C C . GLU A 1 67 ? 63.477 76.294 40.302 1.00 27.45 67 GLU A C 1
ATOM 535 O O . GLU A 1 67 ? 64.619 76.467 40.731 1.00 26.32 67 GLU A O 1
ATOM 541 N N . PHE A 1 68 ? 63.204 76.234 38.982 1.00 26.16 68 PHE A N 1
ATOM 542 C CA . PHE A 1 68 ? 64.246 76.518 38.008 1.00 25.58 68 PHE A CA 1
ATOM 543 C C . PHE A 1 68 ? 64.618 78.021 38.050 1.00 26.40 68 PHE A C 1
ATOM 544 O O . PHE A 1 68 ? 63.754 78.858 38.332 1.00 26.44 68 PHE A O 1
ATOM 552 N N . ASP A 1 69 ? 65.867 78.366 37.784 1.00 26.08 69 ASP A N 1
ATOM 553 C CA . ASP A 1 69 ? 66.263 79.764 37.839 1.00 27.14 69 ASP A CA 1
ATOM 554 C C . ASP A 1 69 ? 65.887 80.602 36.667 1.00 26.77 69 ASP A C 1
ATOM 555 O O . ASP A 1 69 ? 65.871 81.835 36.766 1.00 27.16 69 ASP A O 1
ATOM 560 N N . PHE A 1 70 ? 65.581 79.961 35.544 1.00 26.01 70 PHE A N 1
ATOM 561 C CA . PHE A 1 70 ? 65.282 80.695 34.311 1.00 25.48 70 PHE A CA 1
ATOM 562 C C . PHE A 1 70 ? 63.839 80.477 33.793 1.00 24.99 70 PHE A C 1
ATOM 563 O O . PHE A 1 70 ? 63.386 79.358 33.659 1.00 24.74 70 PHE A O 1
ATOM 571 N N . ALA A 1 71 ? 63.106 81.582 33.614 1.00 24.03 71 ALA A N 1
ATOM 572 C CA . ALA A 1 71 ? 61.760 81.571 33.047 1.00 23.18 71 ALA A CA 1
ATOM 573 C C . ALA A 1 71 ? 61.751 82.591 31.926 1.00 23.94 71 ALA A C 1
ATOM 574 O O . ALA A 1 71 ? 62.570 83.450 31.891 1.00 26.07 71 ALA A O 1
ATOM 576 N N . ALA A 1 72 ? 60.872 82.420 30.954 1.00 22.32 72 ALA A N 1
ATOM 577 C CA . ALA A 1 72 ? 60.826 83.256 29.801 1.00 22.37 72 ALA A CA 1
ATOM 578 C C . ALA A 1 72 ? 59.410 83.309 29.256 1.00 22.28 72 ALA A C 1
ATOM 579 O O . ALA A 1 72 ? 58.578 82.472 29.637 1.00 21.31 72 ALA A O 1
ATOM 581 N N . LEU A 1 73 ? 59.123 84.263 28.383 1.00 21.34 73 LEU A N 1
ATOM 582 C CA . LEU A 1 73 ? 57.825 84.312 27.798 1.00 21.14 73 LEU A CA 1
ATOM 583 C C . LEU A 1 73 ? 57.940 83.937 26.319 1.00 20.48 73 LEU A C 1
ATOM 584 O O . LEU A 1 73 ? 58.949 84.246 25.659 1.00 21.94 73 LEU A O 1
ATOM 589 N N . SER A 1 74 ? 56.878 83.319 25.825 1.00 20.82 74 SER A N 1
ATOM 590 C CA . SER A 1 74 ? 56.794 82.823 24.442 1.00 20.97 74 SER A CA 1
ATOM 591 C C . SER A 1 74 ? 55.541 83.361 23.707 1.00 20.38 74 SER A C 1
ATOM 592 O O . SER A 1 74 ? 54.410 83.180 24.144 1.00 20.30 74 SER A O 1
ATOM 595 N N . LYS A 1 75 ? 55.765 84.069 22.605 1.00 21.14 75 LYS A N 1
ATOM 596 C CA . LYS A 1 75 ? 54.743 84.572 21.748 1.00 20.58 75 LYS A CA 1
ATOM 597 C C . LYS A 1 75 ? 54.255 83.529 20.752 1.00 20.28 75 LYS A C 1
ATOM 598 O O . LYS A 1 75 ? 55.042 83.102 19.890 1.00 21.71 75 LYS A O 1
ATOM 604 N N . THR A 1 76 ? 52.997 83.160 20.852 1.00 19.93 76 THR A N 1
ATOM 605 C CA . THR A 1 76 ? 52.464 81.959 20.169 1.00 19.91 76 THR A CA 1
ATOM 606 C C . THR A 1 76 ? 51.679 82.157 18.871 1.00 20.06 76 THR A C 1
ATOM 607 O O . THR A 1 76 ? 51.220 81.182 18.309 1.00 20.21 76 THR A O 1
ATOM 611 N N . TYR A 1 77 ? 51.413 83.399 18.458 1.00 20.15 77 TYR A N 1
ATOM 612 C CA . TYR A 1 77 ? 50.733 83.626 17.180 1.00 20.13 77 TYR A CA 1
ATOM 613 C C . TYR A 1 77 ? 51.440 82.861 16.085 1.00 19.49 77 TYR A C 1
ATOM 614 O O . TYR A 1 77 ? 52.633 82.590 16.134 1.00 19.66 77 TYR A O 1
ATOM 623 N N . ASN A 1 78 ? 50.694 82.476 15.079 1.00 21.19 78 ASN A N 1
ATOM 624 C CA . ASN A 1 78 ? 51.321 81.726 13.994 1.00 21.95 78 ASN A CA 1
ATOM 625 C C . ASN A 1 78 ? 51.220 82.499 12.689 1.00 23.67 78 ASN A C 1
ATOM 626 O O . ASN A 1 78 ? 50.907 83.691 12.727 1.00 23.49 78 ASN A O 1
ATOM 631 N N . THR A 1 79 ? 51.498 81.867 11.534 1.00 24.77 79 THR A N 1
ATOM 632 C CA . THR A 1 79 ? 51.471 82.649 10.270 1.00 25.51 79 THR A CA 1
ATOM 633 C C . THR A 1 79 ? 50.124 83.073 9.709 1.00 25.96 79 THR A C 1
ATOM 634 O O . THR A 1 79 ? 50.046 83.962 8.857 1.00 28.26 79 THR A O 1
ATOM 638 N N . ASP A 1 80 ? 49.011 82.475 10.160 1.00 25.72 80 ASP A N 1
ATOM 639 C CA . ASP A 1 80 ? 47.717 82.889 9.688 1.00 26.37 80 ASP A CA 1
ATOM 640 C C . ASP A 1 80 ? 46.721 83.229 10.792 1.00 25.23 80 ASP A C 1
ATOM 641 O O . ASP A 1 80 ? 45.705 83.825 10.483 1.00 24.00 80 ASP A O 1
ATOM 646 N N . LYS A 1 81 ? 46.989 82.902 12.064 1.00 24.53 81 LYS A N 1
ATOM 647 C CA . LYS A 1 81 ? 45.987 83.120 13.131 1.00 23.34 81 LYS A CA 1
ATOM 648 C C . LYS A 1 81 ? 46.699 83.777 14.342 1.00 23.51 81 LYS A C 1
ATOM 649 O O . LYS A 1 81 ? 47.900 83.555 14.591 1.00 22.86 81 LYS A O 1
ATOM 655 N N . GLN A 1 82 ? 45.958 84.621 15.053 1.00 24.30 82 GLN A N 1
ATOM 656 C CA . GLN A 1 82 ? 46.431 85.245 16.296 1.00 23.08 82 GLN A CA 1
ATOM 657 C C . GLN A 1 82 ? 46.614 84.170 17.372 1.00 21.41 82 GLN A C 1
ATOM 658 O O . GLN A 1 82 ? 47.619 84.174 18.095 1.00 21.91 82 GLN A O 1
ATOM 664 N N . VAL A 1 83 ? 45.650 83.267 17.418 1.00 22.64 83 VAL A N 1
ATOM 665 C CA . VAL A 1 83 ? 45.519 82.178 18.408 1.00 22.97 83 VAL A CA 1
ATOM 666 C C . VAL A 1 83 ? 45.804 80.829 17.744 1.00 22.54 83 VAL A C 1
ATOM 667 O O . VAL A 1 83 ? 44.982 80.295 17.003 1.00 23.15 83 VAL A O 1
ATOM 671 N N . THR A 1 84 ? 46.993 80.314 17.999 1.00 21.97 84 THR A N 1
ATOM 672 C CA . THR A 1 84 ? 47.455 79.090 17.359 1.00 21.77 84 THR A CA 1
ATOM 673 C C . THR A 1 84 ? 46.770 77.875 17.846 1.00 22.09 84 THR A C 1
ATOM 674 O O . THR A 1 84 ? 46.312 77.817 19.011 1.00 21.81 84 THR A O 1
ATOM 678 N N . ASP A 1 85 ? 46.678 76.884 16.963 1.00 21.63 85 ASP A N 1
ATOM 679 C CA . ASP A 1 85 ? 46.223 75.549 17.376 1.00 21.98 85 ASP A CA 1
ATOM 680 C C . ASP A 1 85 ? 47.436 74.800 17.820 1.00 20.94 85 ASP A C 1
ATOM 681 O O . ASP A 1 85 ? 48.522 75.343 17.831 1.00 22.28 85 ASP A O 1
ATOM 686 N N . SER A 1 86 ? 47.271 73.537 18.150 1.00 22.07 86 SER A N 1
ATOM 687 C CA . SER A 1 86 ? 48.356 72.680 18.606 1.00 22.30 86 SER A CA 1
ATOM 688 C C . SER A 1 86 ? 49.352 72.232 17.538 1.00 21.38 86 SER A C 1
ATOM 689 O O . SER A 1 86 ? 50.498 71.947 17.840 1.00 23.06 86 SER A O 1
ATOM 692 N N . ALA A 1 87 ? 48.899 72.119 16.295 1.00 21.18 87 ALA A N 1
ATOM 693 C CA . ALA A 1 87 ? 49.750 71.717 15.186 1.00 21.15 87 ALA A CA 1
ATOM 694 C C . ALA A 1 87 ? 50.768 72.751 14.719 1.00 20.77 87 ALA A C 1
ATOM 695 O O . ALA A 1 87 ? 51.955 72.505 14.617 1.00 20.52 87 ALA A O 1
ATOM 697 N N . ALA A 1 88 ? 50.311 73.955 14.451 1.00 21.61 88 ALA A N 1
ATOM 698 C CA . ALA A 1 88 ? 51.247 75.004 14.027 1.00 20.85 88 ALA A CA 1
ATOM 699 C C . ALA A 1 88 ? 52.228 75.313 15.136 1.00 20.80 88 ALA A C 1
ATOM 700 O O . ALA A 1 88 ? 53.373 75.546 14.909 1.00 19.98 88 ALA A O 1
ATOM 702 N N . SER A 1 89 ? 51.771 75.279 16.383 1.00 21.48 89 SER A N 1
ATOM 703 C CA . SER A 1 89 ? 52.709 75.571 17.476 1.00 19.99 89 SER A CA 1
ATOM 704 C C . SER A 1 89 ? 53.753 74.490 17.659 1.00 20.03 89 SER A C 1
ATOM 705 O O . SER A 1 89 ? 54.937 74.782 17.868 1.00 21.40 89 SER A O 1
ATOM 708 N N . ALA A 1 90 ? 53.336 73.216 17.575 1.00 21.57 90 ALA A N 1
ATOM 709 C CA . ALA A 1 90 ? 54.314 72.147 17.647 1.00 20.49 90 ALA A CA 1
ATOM 710 C C . ALA A 1 90 ? 55.334 72.362 16.531 1.00 19.69 90 ALA A C 1
ATOM 711 O O . ALA A 1 90 ? 56.532 72.144 16.704 1.00 20.43 90 ALA A O 1
ATOM 713 N N . THR A 1 91 ? 54.882 72.762 15.346 1.00 20.67 91 THR A N 1
ATOM 714 C CA . THR A 1 91 ? 55.871 72.985 14.277 1.00 20.88 91 THR A CA 1
ATOM 715 C C . THR A 1 91 ? 56.864 74.042 14.700 1.00 20.16 91 THR A C 1
ATOM 716 O O . THR A 1 91 ? 58.077 73.917 14.518 1.00 20.67 91 THR A O 1
ATOM 720 N N . ALA A 1 92 ? 56.374 75.065 15.379 1.00 20.88 92 ALA A N 1
ATOM 721 C CA . ALA A 1 92 ? 57.275 76.110 15.849 1.00 21.09 92 ALA A CA 1
ATOM 722 C C . ALA A 1 92 ? 58.273 75.663 16.923 1.00 20.77 92 ALA A C 1
ATOM 723 O O . ALA A 1 92 ? 59.469 75.858 16.761 1.00 21.24 92 ALA A O 1
ATOM 725 N N . TYR A 1 93 ? 57.800 75.110 18.033 1.00 21.67 93 TYR A N 1
ATOM 726 C CA . TYR A 1 93 ? 58.685 74.843 19.178 1.00 20.61 93 TYR A CA 1
ATOM 727 C C . TYR A 1 93 ? 59.510 73.543 19.017 1.00 21.64 93 TYR A C 1
ATOM 728 O O . TYR A 1 93 ? 60.415 73.300 19.806 1.00 21.77 93 TYR A O 1
ATOM 737 N N . LEU A 1 94 ? 59.205 72.733 17.990 1.00 22.31 94 LEU A N 1
ATOM 738 C CA . LEU A 1 94 ? 59.950 71.493 17.728 1.00 22.38 94 LEU A CA 1
ATOM 739 C C . LEU A 1 94 ? 60.806 71.578 16.458 1.00 23.76 94 LEU A C 1
ATOM 740 O O . LEU A 1 94 ? 61.880 70.982 16.437 1.00 24.18 94 LEU A O 1
ATOM 745 N N . THR A 1 95 ? 60.358 72.322 15.451 1.00 23.89 95 THR A N 1
ATOM 746 C CA . THR A 1 95 ? 61.104 72.418 14.164 1.00 24.09 95 THR A CA 1
ATOM 747 C C . THR A 1 95 ? 61.703 73.815 13.931 1.00 25.44 95 THR A C 1
ATOM 748 O O . THR A 1 95 ? 62.536 73.969 13.053 1.00 25.65 95 THR A O 1
ATOM 752 N N . GLY A 1 96 ? 61.290 74.834 14.705 1.00 24.36 96 GLY A N 1
ATOM 753 C CA . GLY A 1 96 ? 61.952 76.125 14.623 1.00 24.74 96 GLY A CA 1
ATOM 754 C C . GLY A 1 96 ? 61.359 77.077 13.625 1.00 24.78 96 GLY A C 1
ATOM 755 O O . GLY A 1 96 ? 61.990 78.089 13.325 1.00 27.67 96 GLY A O 1
ATOM 756 N N . VAL A 1 97 ? 60.195 76.731 13.089 1.00 24.70 97 VAL A N 1
ATOM 757 C CA . VAL A 1 97 ? 59.505 77.505 12.091 1.00 24.90 97 VAL A CA 1
ATOM 758 C C . VAL A 1 97 ? 58.038 77.635 12.407 1.00 24.78 97 VAL A C 1
ATOM 759 O O . VAL A 1 97 ? 57.353 76.667 12.721 1.00 24.44 97 VAL A O 1
ATOM 763 N N . LYS A 1 98 ? 57.511 78.857 12.311 1.00 24.83 98 LYS A N 1
ATOM 764 C CA . LYS A 1 98 ? 56.101 79.064 12.494 1.00 23.66 98 LYS A CA 1
ATOM 765 C C . LYS A 1 98 ? 55.329 78.666 11.234 1.00 25.25 98 LYS A C 1
ATOM 766 O O . LYS A 1 98 ? 55.863 78.668 10.144 1.00 25.90 98 LYS A O 1
ATOM 772 N N . THR A 1 99 ? 54.058 78.376 11.352 1.00 25.25 99 THR A N 1
ATOM 773 C CA . THR A 1 99 ? 53.318 77.959 10.176 1.00 24.98 99 THR A CA 1
ATOM 774 C C . THR A 1 99 ? 51.846 78.156 10.334 1.00 25.00 99 THR A C 1
ATOM 775 O O . THR A 1 99 ? 51.381 78.678 11.346 1.00 25.29 99 THR A O 1
ATOM 779 N N . ASN A 1 100 ? 51.086 77.709 9.332 1.00 23.96 100 ASN A N 1
ATOM 780 C CA . ASN A 1 100 ? 49.691 77.894 9.301 1.00 24.25 100 ASN A CA 1
ATOM 781 C C . ASN A 1 100 ? 48.923 76.892 10.153 1.00 25.12 100 ASN A C 1
ATOM 782 O O . ASN A 1 100 ? 49.392 75.766 10.350 1.00 25.13 100 ASN A O 1
ATOM 787 N N . GLN A 1 101 ? 47.751 77.345 10.606 1.00 24.78 101 GLN A N 1
ATOM 788 C CA . GLN A 1 101 ? 46.803 76.595 11.425 1.00 26.20 101 GLN A CA 1
ATOM 789 C C . GLN A 1 101 ? 46.523 75.197 10.820 1.00 27.00 101 GLN A C 1
ATOM 790 O O . GLN A 1 101 ? 46.144 75.075 9.625 1.00 25.49 101 GLN A O 1
ATOM 796 N N . GLY A 1 102 ? 46.716 74.162 11.648 1.00 25.45 102 GLY A N 1
ATOM 797 C CA . GLY A 1 102 ? 46.425 72.809 11.210 1.00 25.76 102 GLY A CA 1
ATOM 798 C C . GLY A 1 102 ? 47.543 72.082 10.504 1.00 24.25 102 GLY A C 1
ATOM 799 O O . GLY A 1 102 ? 47.342 70.931 10.195 1.00 25.34 102 GLY A O 1
ATOM 800 N N . VAL A 1 103 ? 48.717 72.710 10.323 1.00 24.70 103 VAL A N 1
ATOM 801 C CA . VAL A 1 103 ? 49.776 72.148 9.550 1.00 24.79 103 VAL A CA 1
ATOM 802 C C . VAL A 1 103 ? 50.918 71.704 10.472 1.00 25.44 103 VAL A C 1
ATOM 803 O O . VAL A 1 103 ? 51.303 72.425 11.408 1.00 26.72 103 VAL A O 1
ATOM 807 N N . ILE A 1 104 ? 51.448 70.512 10.228 1.00 24.03 104 ILE A N 1
ATOM 808 C CA . ILE A 1 104 ? 52.582 70.007 10.989 1.00 24.87 104 ILE A CA 1
ATOM 809 C C . ILE A 1 104 ? 53.811 69.736 10.139 1.00 24.55 104 ILE A C 1
ATOM 810 O O . ILE A 1 104 ? 53.788 68.944 9.192 1.00 26.39 104 ILE A O 1
ATOM 815 N N . GLY A 1 105 ? 54.914 70.364 10.486 1.00 24.63 105 GLY A N 1
ATOM 816 C CA . GLY A 1 105 ? 56.194 70.034 9.883 1.00 25.51 105 GLY A CA 1
ATOM 817 C C . GLY A 1 105 ? 56.408 70.511 8.451 1.00 25.19 105 GLY A C 1
ATOM 818 O O . GLY A 1 105 ? 57.266 69.977 7.723 1.00 24.34 105 GLY A O 1
ATOM 819 N N . LEU A 1 106 ? 55.604 71.501 8.056 1.00 25.73 106 LEU A N 1
ATOM 820 C CA . LEU A 1 106 ? 55.696 72.158 6.751 1.00 25.84 106 LEU A CA 1
ATOM 821 C C . LEU A 1 106 ? 55.579 73.651 7.022 1.00 26.94 106 LEU A C 1
ATOM 822 O O . LEU A 1 106 ? 54.987 74.052 8.023 1.00 27.49 106 LEU A O 1
ATOM 827 N N . ASP A 1 107 ? 56.175 74.479 6.152 1.00 27.88 107 ASP A N 1
ATOM 828 C CA . ASP A 1 107 ? 56.157 75.923 6.356 1.00 26.58 107 ASP A CA 1
ATOM 829 C C . ASP A 1 107 ? 54.889 76.579 5.853 1.00 26.02 107 ASP A C 1
ATOM 830 O O . ASP A 1 107 ? 53.973 75.889 5.453 1.00 26.70 107 ASP A O 1
ATOM 835 N N . ALA A 1 108 ? 54.808 77.917 5.941 1.00 26.78 108 ALA A N 1
ATOM 836 C CA . ALA A 1 108 ? 53.563 78.624 5.719 1.00 26.77 108 ALA A CA 1
ATOM 837 C C . ALA A 1 108 ? 53.084 78.679 4.242 1.00 27.93 108 ALA A C 1
ATOM 838 O O . ALA A 1 108 ? 51.965 79.105 3.951 1.00 26.76 108 ALA A O 1
ATOM 840 N N . ASN A 1 109 ? 53.910 78.169 3.354 1.00 29.00 109 ASN A N 1
ATOM 841 C CA . ASN A 1 109 ? 53.432 77.967 2.005 1.00 29.95 109 ASN A CA 1
ATOM 842 C C . ASN A 1 109 ? 52.365 76.987 1.980 1.00 30.19 109 ASN A C 1
ATOM 843 O O . ASN A 1 109 ? 51.568 76.936 1.053 1.00 30.78 109 ASN A O 1
ATOM 848 N N . THR A 1 110 ? 52.323 76.129 2.984 1.00 29.92 110 THR A N 1
ATOM 849 C CA . THR A 1 110 ? 51.283 75.130 3.000 1.00 29.65 110 THR A CA 1
ATOM 850 C C . THR A 1 110 ? 49.871 75.598 3.044 1.00 29.70 110 THR A C 1
ATOM 851 O O . THR A 1 110 ? 49.438 76.412 3.841 1.00 31.16 110 THR A O 1
ATOM 855 N N . VAL A 1 111 ? 49.109 74.986 2.194 1.00 29.55 111 VAL A N 1
ATOM 856 C CA . VAL A 1 111 ? 47.695 75.217 2.231 1.00 29.73 111 VAL A CA 1
ATOM 857 C C . VAL A 1 111 ? 46.979 74.052 2.982 1.00 30.62 111 VAL A C 1
ATOM 858 O O . VAL A 1 111 ? 46.793 72.940 2.428 1.00 31.43 111 VAL A O 1
ATOM 862 N N . ARG A 1 112 ? 46.463 74.321 4.180 1.00 30.12 112 ARG A N 1
ATOM 863 C CA . ARG A 1 112 ? 45.827 73.272 5.010 1.00 30.45 112 ARG A CA 1
ATOM 864 C C . ARG A 1 112 ? 44.801 72.385 4.278 1.00 31.51 112 ARG A C 1
ATOM 865 O O . ARG A 1 112 ? 43.872 72.863 3.628 1.00 31.10 112 ARG A O 1
ATOM 873 N N . THR A 1 113 ? 44.926 71.084 4.494 1.00 31.07 113 THR A N 1
ATOM 874 C CA . THR A 1 113 ? 44.016 70.107 3.932 1.00 31.63 113 THR A CA 1
ATOM 875 C C . THR A 1 113 ? 44.347 69.832 2.477 1.00 31.41 113 THR A C 1
ATOM 876 O O . THR A 1 113 ? 43.575 69.192 1.752 1.00 32.41 113 THR A O 1
ATOM 880 N N . ASN A 1 114 ? 45.510 70.293 2.059 1.00 31.85 114 ASN A N 1
ATOM 881 C CA . ASN A 1 114 ? 45.959 70.038 0.714 1.00 31.84 114 ASN A CA 1
ATOM 882 C C . ASN A 1 114 ? 47.210 69.153 0.721 1.00 30.74 114 ASN A C 1
ATOM 883 O O . ASN A 1 114 ? 48.338 69.621 0.933 1.00 31.60 114 ASN A O 1
ATOM 888 N N . CYS A 1 115 ? 46.962 67.846 0.512 1.00 31.18 115 CYS A N 1
ATOM 889 C CA . CYS A 1 115 ? 48.046 66.870 0.528 1.00 31.59 115 CYS A CA 1
ATOM 890 C C . CYS A 1 115 ? 49.222 67.180 -0.345 1.00 30.45 115 CYS A C 1
ATOM 891 O O . CYS A 1 115 ? 50.342 66.839 0.015 1.00 30.74 115 CYS A O 1
ATOM 894 N N . SER A 1 116 ? 49.006 67.816 -1.516 1.00 31.44 116 SER A N 1
ATOM 895 C CA . SER A 1 116 ? 50.122 68.129 -2.411 1.00 29.83 116 SER A CA 1
ATOM 896 C C . SER A 1 116 ? 51.237 68.809 -1.693 1.00 30.10 116 SER A C 1
ATOM 897 O O . SER A 1 116 ? 52.395 68.601 -1.970 1.00 29.81 116 SER A O 1
ATOM 900 N N . TYR A 1 117 ? 50.908 69.678 -0.752 1.00 30.25 117 TYR A N 1
ATOM 901 C CA . TYR A 1 117 ? 51.942 70.372 -0.050 1.00 30.06 117 TYR A CA 1
ATOM 902 C C . TYR A 1 117 ? 52.808 69.468 0.798 1.00 30.30 117 TYR A C 1
ATOM 903 O O . TYR A 1 117 ? 53.965 69.778 1.044 1.00 29.56 117 TYR A O 1
ATOM 912 N N . GLN A 1 118 ? 52.271 68.305 1.210 1.00 31.04 118 GLN A N 1
ATOM 913 C CA . GLN A 1 118 ? 53.108 67.430 2.012 1.00 31.12 118 GLN A CA 1
ATOM 914 C C . GLN A 1 118 ? 53.990 66.519 1.147 1.00 32.64 118 GLN A C 1
ATOM 915 O O . GLN A 1 118 ? 54.859 65.814 1.668 1.00 30.36 118 GLN A O 1
ATOM 921 N N . LEU A 1 119 ? 53.824 66.605 -0.174 1.00 33.76 119 LEU A N 1
ATOM 922 C CA . LEU A 1 119 ? 54.718 65.913 -1.123 1.00 34.61 119 LEU A CA 1
ATOM 923 C C . LEU A 1 119 ? 55.959 66.711 -1.515 1.00 34.92 119 LEU A C 1
ATOM 924 O O . LEU A 1 119 ? 56.902 66.194 -2.121 1.00 35.48 119 LEU A O 1
ATOM 929 N N . ASP A 1 120 ? 55.987 67.981 -1.151 1.00 35.54 120 ASP A N 1
ATOM 930 C CA . ASP A 1 120 ? 57.097 68.863 -1.517 1.00 35.74 120 ASP A CA 1
ATOM 931 C C . ASP A 1 120 ? 58.080 69.054 -0.393 1.00 36.65 120 ASP A C 1
ATOM 932 O O . ASP A 1 120 ? 57.797 69.786 0.561 1.00 36.73 120 ASP A O 1
ATOM 937 N N . GLU A 1 121 ? 59.242 68.422 -0.525 1.00 37.50 121 GLU A N 1
ATOM 938 C CA . GLU A 1 121 ? 60.272 68.419 0.504 1.00 38.60 121 GLU A CA 1
ATOM 939 C C . GLU A 1 121 ? 60.831 69.773 0.798 1.00 37.86 121 GLU A C 1
ATOM 940 O O . GLU A 1 121 ? 61.292 70.016 1.910 1.00 37.57 121 GLU A O 1
ATOM 946 N N . SER A 1 122 ? 60.804 70.671 -0.176 1.00 37.37 122 SER A N 1
ATOM 947 C CA . SER A 1 122 ? 61.402 71.990 0.035 1.00 36.67 122 SER A CA 1
ATOM 948 C C . SER A 1 122 ? 60.614 72.741 1.124 1.00 34.44 122 SER A C 1
ATOM 949 O O . SER A 1 122 ? 61.124 73.647 1.764 1.00 36.05 122 SER A O 1
ATOM 952 N N . LEU A 1 123 ? 59.381 72.328 1.346 1.00 33.47 123 LEU A N 1
ATOM 953 C CA . LEU A 1 123 ? 58.514 72.894 2.383 1.00 31.72 123 LEU A CA 1
ATOM 954 C C . LEU A 1 123 ? 58.631 72.214 3.754 1.00 31.71 123 LEU A C 1
ATOM 955 O O . LEU A 1 123 ? 58.031 72.673 4.703 1.00 31.63 123 LEU A O 1
ATOM 960 N N . PHE A 1 124 ? 59.460 71.176 3.856 1.00 31.90 124 PHE A N 1
ATOM 961 C CA . PHE A 1 124 ? 59.623 70.404 5.115 1.00 30.73 124 PHE A CA 1
ATOM 962 C C . PHE A 1 124 ? 60.388 71.215 6.158 1.00 30.12 124 PHE A C 1
ATOM 963 O O . PHE A 1 124 ? 61.376 71.838 5.835 1.00 30.82 124 PHE A O 1
ATOM 971 N N . THR A 1 125 ? 59.952 71.165 7.419 1.00 28.89 125 THR A N 1
ATOM 972 C CA . THR A 1 125 ? 60.747 71.674 8.525 1.00 29.35 125 THR A CA 1
ATOM 973 C C . THR A 1 125 ? 61.077 70.417 9.309 1.00 29.78 125 THR A C 1
ATOM 974 O O . THR A 1 125 ? 60.225 69.524 9.409 1.00 31.29 125 THR A O 1
ATOM 978 N N . TYR A 1 126 ? 62.258 70.367 9.879 1.00 29.34 126 TYR A N 1
ATOM 979 C CA . TYR A 1 126 ? 62.755 69.192 10.581 1.00 29.93 126 TYR A CA 1
ATOM 980 C C . TYR A 1 126 ? 62.862 69.475 12.075 1.00 28.60 126 TYR A C 1
ATOM 981 O O . TYR A 1 126 ? 63.305 70.547 12.491 1.00 28.04 126 TYR A O 1
ATOM 990 N N . SER A 1 127 ? 62.504 68.473 12.852 1.00 26.82 127 SER A N 1
ATOM 991 C CA . SER A 1 127 ? 62.415 68.567 14.300 1.00 25.42 127 SER A CA 1
ATOM 992 C C . SER A 1 127 ? 63.688 68.378 15.013 1.00 25.15 127 SER A C 1
ATOM 993 O O . SER A 1 127 ? 64.662 67.893 14.472 1.00 25.89 127 SER A O 1
ATOM 996 N N . ILE A 1 128 ? 63.708 68.785 16.293 1.00 24.38 128 ILE A N 1
ATOM 997 C CA . ILE A 1 128 ? 64.874 68.604 17.096 1.00 23.26 128 ILE A CA 1
ATOM 998 C C . ILE A 1 128 ? 65.190 67.094 17.263 1.00 23.79 128 ILE A C 1
ATOM 999 O O . ILE A 1 128 ? 66.356 66.690 17.394 1.00 23.27 128 ILE A O 1
ATOM 1004 N N . ALA A 1 129 ? 64.174 66.251 17.216 1.00 24.00 129 ALA A N 1
ATOM 1005 C CA . ALA A 1 129 ? 64.400 64.825 17.232 1.00 25.07 129 ALA A CA 1
ATOM 1006 C C . ALA A 1 129 ? 65.205 64.353 15.985 1.00 26.07 129 ALA A C 1
ATOM 1007 O O . ALA A 1 129 ? 66.132 63.546 16.093 1.00 26.96 129 ALA A O 1
ATOM 1009 N N . HIS A 1 130 ? 64.835 64.857 14.838 1.00 27.37 130 HIS A N 1
ATOM 1010 C CA . HIS A 1 130 ? 65.588 64.601 13.606 1.00 28.41 130 HIS A CA 1
ATOM 1011 C C . HIS A 1 130 ? 67.048 65.018 13.756 1.00 28.62 130 HIS A C 1
ATOM 1012 O O . HIS A 1 130 ? 67.964 64.252 13.405 1.00 28.66 130 HIS A O 1
ATOM 1019 N N . TRP A 1 131 ? 67.280 66.189 14.372 1.00 28.46 131 TRP A N 1
ATOM 1020 C CA . TRP A 1 131 ? 68.611 66.689 14.521 1.00 28.67 131 TRP A CA 1
ATOM 1021 C C . TRP A 1 131 ? 69.404 65.831 15.477 1.00 28.71 131 TRP A C 1
ATOM 1022 O O . TRP A 1 131 ? 70.593 65.552 15.225 1.00 28.13 131 TRP A O 1
ATOM 1033 N N . PHE A 1 132 ? 68.785 65.408 16.583 1.00 27.25 132 PHE A N 1
ATOM 1034 C CA . PHE A 1 132 ? 69.465 64.507 17.470 1.00 27.42 132 PHE A CA 1
ATOM 1035 C C . PHE A 1 132 ? 69.888 63.186 16.744 1.00 28.09 132 PHE A C 1
ATOM 1036 O O . PHE A 1 132 ? 71.005 62.702 16.905 1.00 27.73 132 PHE A O 1
ATOM 1044 N N . GLN A 1 133 ? 68.978 62.633 15.960 1.00 30.13 133 GLN A N 1
ATOM 1045 C CA . GLN A 1 133 ? 69.251 61.413 15.199 1.00 31.13 133 GLN A CA 1
ATOM 1046 C C . GLN A 1 133 ? 70.411 61.670 14.216 1.00 32.55 133 GLN A C 1
ATOM 1047 O O . GLN A 1 133 ? 71.366 60.903 14.191 1.00 32.61 133 GLN A O 1
ATOM 1053 N N . GLU A 1 134 ? 70.332 62.724 13.409 1.00 34.32 134 GLU A N 1
ATOM 1054 C CA . GLU A 1 134 ? 71.456 63.057 12.510 1.00 36.01 134 GLU A CA 1
ATOM 1055 C C . GLU A 1 134 ? 72.806 63.165 13.249 1.00 36.72 134 GLU A C 1
ATOM 1056 O O . GLU A 1 134 ? 73.876 63.050 12.630 1.00 37.52 134 GLU A O 1
ATOM 1062 N N . ALA A 1 135 ? 72.775 63.389 14.561 1.00 35.79 135 ALA A N 1
ATOM 1063 C CA . ALA A 1 135 ? 73.986 63.493 15.345 1.00 34.98 135 ALA A CA 1
ATOM 1064 C C . ALA A 1 135 ? 74.367 62.175 16.025 1.00 34.75 135 ALA A C 1
ATOM 1065 O O . ALA A 1 135 ? 75.327 62.143 16.798 1.00 35.32 135 ALA A O 1
ATOM 1067 N N . GLY A 1 136 ? 73.595 61.116 15.761 1.00 34.04 136 GLY A N 1
ATOM 1068 C CA . GLY A 1 136 ? 73.843 59.807 16.326 1.00 33.38 136 GLY A CA 1
ATOM 1069 C C . GLY A 1 136 ? 73.369 59.634 17.763 1.00 33.13 136 GLY A C 1
ATOM 1070 O O . GLY A 1 136 ? 73.975 58.886 18.509 1.00 33.03 136 GLY A O 1
ATOM 1071 N N . ARG A 1 137 ? 72.286 60.320 18.134 1.00 31.43 137 ARG A N 1
ATOM 1072 C CA . ARG A 1 137 ? 71.766 60.270 19.473 1.00 31.22 137 ARG A CA 1
ATOM 1073 C C . ARG A 1 137 ? 70.361 59.729 19.471 1.00 29.48 137 ARG A C 1
ATOM 1074 O O . ARG A 1 137 ? 69.668 59.757 18.459 1.00 28.66 137 ARG A O 1
ATOM 1082 N N . SER A 1 138 ? 69.936 59.237 20.626 1.00 28.66 138 SER A N 1
ATOM 1083 C CA . SER A 1 138 ? 68.641 58.597 20.758 1.00 28.95 138 SER A CA 1
ATOM 1084 C C . SER A 1 138 ? 67.478 59.598 20.960 1.00 27.85 138 SER A C 1
ATOM 1085 O O . SER A 1 138 ? 67.670 60.749 21.397 1.00 28.69 138 SER A O 1
ATOM 1088 N N . THR A 1 139 ? 66.284 59.155 20.635 1.00 27.24 139 THR A N 1
ATOM 1089 C CA . THR A 1 139 ? 65.088 60.006 20.707 1.00 25.54 139 THR A CA 1
ATOM 1090 C C . THR A 1 139 ? 63.890 59.196 21.142 1.00 25.09 139 THR A C 1
ATOM 1091 O O . THR A 1 139 ? 63.806 57.963 20.883 1.00 24.79 139 THR A O 1
ATOM 1095 N N . GLY A 1 140 ? 62.934 59.891 21.748 1.00 23.83 140 GLY A N 1
ATOM 1096 C CA . GLY A 1 140 ? 61.653 59.324 22.169 1.00 22.56 140 GLY A CA 1
ATOM 1097 C C . GLY A 1 140 ? 60.565 60.348 22.508 1.00 23.15 140 GLY A C 1
ATOM 1098 O O . GLY A 1 140 ? 60.837 61.535 22.633 1.00 21.94 140 GLY A O 1
ATOM 1099 N N . VAL A 1 141 ? 59.353 59.835 22.682 1.00 23.32 141 VAL A N 1
ATOM 1100 C CA . VAL A 1 141 ? 58.211 60.635 22.982 1.00 24.58 141 VAL A CA 1
ATOM 1101 C C . VAL A 1 141 ? 57.292 59.869 23.942 1.00 23.36 141 VAL A C 1
ATOM 1102 O O . VAL A 1 141 ? 57.147 58.650 23.819 1.00 24.14 141 VAL A O 1
ATOM 1106 N N . VAL A 1 142 ? 56.718 60.613 24.889 1.00 21.94 142 VAL A N 1
ATOM 1107 C CA . VAL A 1 142 ? 55.737 60.169 25.852 1.00 21.01 142 VAL A CA 1
ATOM 1108 C C . VAL A 1 142 ? 54.617 61.197 25.884 1.00 20.42 142 VAL A C 1
ATOM 1109 O O . VAL A 1 142 ? 54.873 62.410 25.886 1.00 20.68 142 VAL A O 1
ATOM 1113 N N . THR A 1 143 ? 53.381 60.747 25.852 1.00 19.48 143 THR A N 1
ATOM 1114 C CA . THR A 1 143 ? 52.254 61.654 25.986 1.00 19.91 143 THR A CA 1
ATOM 1115 C C . THR A 1 143 ? 51.058 60.978 26.566 1.00 20.19 143 THR A C 1
ATOM 1116 O O . THR A 1 143 ? 50.980 59.763 26.545 1.00 21.05 143 THR A O 1
ATOM 1120 N N . SER A 1 144 ? 50.116 61.754 27.091 1.00 19.95 144 SER A N 1
ATOM 1121 C CA . SER A 1 144 ? 48.850 61.253 27.583 1.00 21.31 144 SER A CA 1
ATOM 1122 C C . SER A 1 144 ? 47.817 61.265 26.486 1.00 21.15 144 SER A C 1
ATOM 1123 O O . SER A 1 144 ? 46.668 60.810 26.696 1.00 21.61 144 SER A O 1
ATOM 1126 N N . THR A 1 145 ? 48.209 61.752 25.290 1.00 21.57 145 THR A N 1
ATOM 1127 C CA . THR A 1 145 ? 47.270 61.780 24.189 1.00 21.60 145 THR A CA 1
ATOM 1128 C C . THR A 1 145 ? 47.577 60.611 23.282 1.00 22.00 145 THR A C 1
ATOM 1129 O O . THR A 1 145 ? 48.391 59.792 23.594 1.00 22.84 145 THR A O 1
ATOM 1133 N N . ARG A 1 146 ? 46.884 60.573 22.152 1.00 21.25 146 ARG A N 1
ATOM 1134 C CA . ARG A 1 146 ? 47.170 59.642 21.111 1.00 21.88 146 ARG A CA 1
ATOM 1135 C C . ARG A 1 146 ? 48.563 60.010 20.658 1.00 20.32 146 ARG A C 1
ATOM 1136 O O . ARG A 1 146 ? 48.895 61.202 20.598 1.00 20.76 146 ARG A O 1
ATOM 1144 N N . VAL A 1 147 ? 49.389 59.031 20.329 1.00 20.56 147 VAL A N 1
ATOM 1145 C CA . VAL A 1 147 ? 50.757 59.311 19.870 1.00 20.97 147 VAL A CA 1
ATOM 1146 C C . VAL A 1 147 ? 50.819 59.981 18.484 1.00 20.73 147 VAL A C 1
ATOM 1147 O O . VAL A 1 147 ? 51.869 60.412 18.068 1.00 20.54 147 VAL A O 1
ATOM 1151 N N . THR A 1 148 ? 49.692 59.999 17.820 1.00 21.20 148 THR A N 1
ATOM 1152 C CA . THR A 1 148 ? 49.517 60.627 16.478 1.00 22.29 148 THR A CA 1
ATOM 1153 C C . THR A 1 148 ? 48.911 62.038 16.621 1.00 22.69 148 THR A C 1
ATOM 1154 O O . THR A 1 148 ? 48.693 62.726 15.610 1.00 23.34 148 THR A O 1
ATOM 1158 N N . HIS A 1 149 ? 48.598 62.449 17.857 1.00 23.10 149 HIS A N 1
ATOM 1159 C CA . HIS A 1 149 ? 48.079 63.801 18.143 1.00 22.74 149 HIS A CA 1
ATOM 1160 C C . HIS A 1 149 ? 49.111 64.859 17.681 1.00 21.63 149 HIS A C 1
ATOM 1161 O O . HIS A 1 149 ? 50.292 64.573 17.514 1.00 21.73 149 HIS A O 1
ATOM 1168 N N . ALA A 1 150 ? 48.668 66.101 17.522 1.00 21.77 150 ALA A N 1
ATOM 1169 C CA . ALA A 1 150 ? 49.532 67.144 16.938 1.00 21.13 150 ALA A CA 1
ATOM 1170 C C . ALA A 1 150 ? 50.826 67.341 17.663 1.00 20.52 150 ALA A C 1
ATOM 1171 O O . ALA A 1 150 ? 51.875 67.485 17.043 1.00 19.49 150 ALA A O 1
ATOM 1173 N N . THR A 1 151 ? 50.794 67.369 18.996 1.00 19.96 151 THR A N 1
ATOM 1174 C CA . THR A 1 151 ? 52.016 67.582 19.722 1.00 19.84 151 THR A CA 1
ATOM 1175 C C . THR A 1 151 ? 53.159 66.560 19.486 1.00 20.61 151 THR A C 1
ATOM 1176 O O . THR A 1 151 ? 54.252 66.916 19.079 1.00 20.52 151 THR A O 1
ATOM 1180 N N . PRO A 1 152 ? 52.946 65.295 19.782 1.00 20.92 152 PRO A N 1
ATOM 1181 C CA . PRO A 1 152 ? 53.952 64.313 19.504 1.00 20.31 152 PRO A CA 1
ATOM 1182 C C . PRO A 1 152 ? 54.287 64.273 17.992 1.00 20.40 152 PRO A C 1
ATOM 1183 O O . PRO A 1 152 ? 55.447 64.124 17.581 1.00 19.06 152 PRO A O 1
ATOM 1187 N N . ALA A 1 153 ? 53.266 64.447 17.184 1.00 21.78 153 ALA A N 1
ATOM 1188 C CA . ALA A 1 153 ? 53.457 64.434 15.730 1.00 22.53 153 ALA A CA 1
ATOM 1189 C C . ALA A 1 153 ? 54.442 65.463 15.248 1.00 23.43 153 ALA A C 1
ATOM 1190 O O . ALA A 1 153 ? 55.150 65.268 14.245 1.00 24.34 153 ALA A O 1
ATOM 1192 N N . GLY A 1 154 ? 54.545 66.565 15.981 1.00 23.75 154 GLY A N 1
ATOM 1193 C CA . GLY A 1 154 ? 55.467 67.587 15.583 1.00 23.27 154 GLY A CA 1
ATOM 1194 C C . GLY A 1 154 ? 56.898 67.143 15.626 1.00 22.66 154 GLY A C 1
ATOM 1195 O O . GLY A 1 154 ? 57.716 67.782 14.972 1.00 23.59 154 GLY A O 1
ATOM 1196 N N . THR A 1 155 ? 57.237 66.067 16.372 1.00 22.23 155 THR A N 1
ATOM 1197 C CA . THR A 1 155 ? 58.591 65.597 16.437 1.00 22.82 155 THR A CA 1
ATOM 1198 C C . THR A 1 155 ? 58.935 64.726 15.242 1.00 23.49 155 THR A C 1
ATOM 1199 O O . THR A 1 155 ? 60.096 64.437 15.087 1.00 23.31 155 THR A O 1
ATOM 1203 N N . TYR A 1 156 ? 57.949 64.311 14.444 1.00 24.30 156 TYR A N 1
ATOM 1204 C CA . TYR A 1 156 ? 58.274 63.423 13.323 1.00 25.23 156 TYR A CA 1
ATOM 1205 C C . TYR A 1 156 ? 57.518 63.569 12.003 1.00 26.16 156 TYR A C 1
ATOM 1206 O O . TYR A 1 156 ? 58.027 63.101 10.976 1.00 28.87 156 TYR A O 1
ATOM 1215 N N . ALA A 1 157 ? 56.314 64.121 12.028 1.00 26.25 157 ALA A N 1
ATOM 1216 C CA . ALA A 1 157 ? 55.441 64.102 10.874 1.00 25.44 157 ALA A CA 1
ATOM 1217 C C . ALA A 1 157 ? 55.532 65.344 10.016 1.00 27.00 157 ALA A C 1
ATOM 1218 O O . ALA A 1 157 ? 55.971 66.394 10.451 1.00 24.92 157 ALA A O 1
ATOM 1220 N N . HIS A 1 158 ? 55.072 65.186 8.779 1.00 26.01 158 HIS A N 1
ATOM 1221 C CA . HIS A 1 158 ? 54.991 66.259 7.799 1.00 27.11 158 HIS A CA 1
ATOM 1222 C C . HIS A 1 158 ? 53.642 66.047 7.152 1.00 27.28 158 HIS A C 1
ATOM 1223 O O . HIS A 1 158 ? 53.516 65.167 6.283 1.00 28.91 158 HIS A O 1
ATOM 1230 N N . VAL A 1 159 ? 52.615 66.744 7.621 1.00 26.52 159 VAL A N 1
ATOM 1231 C CA . VAL A 1 159 ? 51.279 66.638 7.056 1.00 26.37 159 VAL A CA 1
ATOM 1232 C C . VAL A 1 159 ? 50.620 68.012 6.857 1.00 28.09 159 VAL A C 1
ATOM 1233 O O . VAL A 1 159 ? 50.848 68.959 7.645 1.00 27.93 159 VAL A O 1
ATOM 1237 N N . ALA A 1 160 ? 49.773 68.103 5.823 1.00 27.88 160 ALA A N 1
ATOM 1238 C CA . ALA A 1 160 ? 49.019 69.315 5.487 1.00 27.92 160 ALA A CA 1
ATOM 1239 C C . ALA A 1 160 ? 47.811 69.476 6.352 1.00 27.99 160 ALA A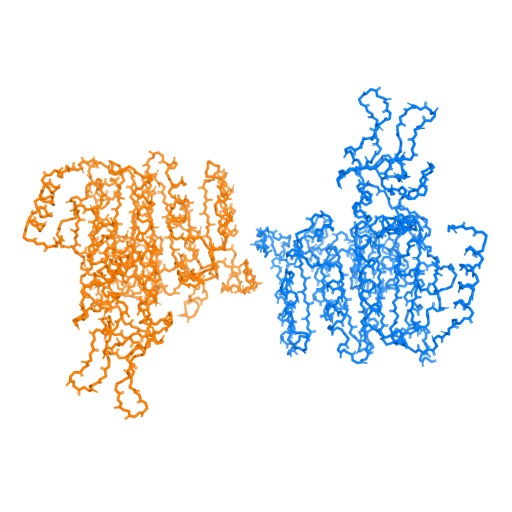 C 1
ATOM 1240 O O . ALA A 1 160 ? 47.139 70.476 6.282 1.00 27.89 160 ALA A O 1
ATOM 1242 N N . ASP A 1 161 ? 47.476 68.477 7.164 1.00 27.68 161 ASP A N 1
ATOM 1243 C CA . ASP A 1 161 ? 46.391 68.627 8.103 1.00 27.22 161 ASP A CA 1
ATOM 1244 C C . ASP A 1 161 ? 46.576 67.661 9.252 1.00 27.52 161 ASP A C 1
ATOM 1245 O O . ASP A 1 161 ? 46.651 66.448 9.062 1.00 27.97 161 ASP A O 1
ATOM 1250 N N . ARG A 1 162 ? 46.627 68.232 10.444 1.00 26.86 162 ARG A N 1
ATOM 1251 C CA . ARG A 1 162 ? 46.791 67.498 11.668 1.00 26.89 162 ARG A CA 1
ATOM 1252 C C . ARG A 1 162 ? 45.708 66.450 11.895 1.00 25.35 162 ARG A C 1
ATOM 1253 O O . ARG A 1 162 ? 45.880 65.579 12.685 1.00 26.91 162 ARG A O 1
ATOM 1261 N N . ASP A 1 163 ? 44.553 66.597 11.278 1.00 25.75 163 ASP A N 1
ATOM 1262 C CA . ASP A 1 163 ? 43.476 65.644 11.418 1.00 24.89 163 ASP A CA 1
ATOM 1263 C C . ASP A 1 163 ? 43.832 64.259 10.851 1.00 24.44 163 ASP A C 1
ATOM 1264 O O . ASP A 1 163 ? 43.152 63.281 11.194 1.00 24.75 163 ASP A O 1
ATOM 1269 N N . TRP A 1 164 ? 44.830 64.204 9.976 1.00 22.94 164 TRP A N 1
ATOM 1270 C CA . TRP A 1 164 ? 45.211 62.980 9.279 1.00 24.32 164 TRP A CA 1
ATOM 1271 C C . TRP A 1 164 ? 46.052 62.039 10.154 1.00 22.57 164 TRP A C 1
ATOM 1272 O O . TRP A 1 164 ? 47.110 61.657 9.786 1.00 22.88 164 TRP A O 1
ATOM 1283 N N . GLU A 1 165 ? 45.487 61.626 11.277 1.00 23.08 165 GLU A N 1
ATOM 1284 C CA . GLU A 1 165 ? 46.200 60.733 12.183 1.00 23.54 165 GLU A CA 1
ATOM 1285 C C . GLU A 1 165 ? 46.351 59.299 11.606 1.00 23.29 165 GLU A C 1
ATOM 1286 O O . GLU A 1 165 ? 47.398 58.671 11.755 1.00 23.44 165 GLU A O 1
ATOM 1292 N N . ASN A 1 166 ? 45.344 58.824 10.895 1.00 23.75 166 ASN A N 1
ATOM 1293 C CA . ASN A 1 166 ? 45.416 57.535 10.210 1.00 24.72 166 ASN A CA 1
ATOM 1294 C C . ASN A 1 166 ? 44.745 57.698 8.803 1.00 26.09 166 ASN A C 1
ATOM 1295 O O . ASN A 1 166 ? 44.273 58.785 8.478 1.00 27.11 166 ASN A O 1
ATOM 1300 N N . ASP A 1 167 ? 44.720 56.646 7.978 1.00 26.09 167 ASP A N 1
ATOM 1301 C CA . ASP A 1 167 ? 44.299 56.742 6.565 1.00 25.74 167 ASP A CA 1
ATOM 1302 C C . ASP A 1 167 ? 42.825 57.004 6.427 1.00 26.02 167 ASP A C 1
ATOM 1303 O O . ASP A 1 167 ? 42.385 57.610 5.485 1.00 26.79 167 ASP A O 1
ATOM 1308 N N . SER A 1 168 ? 42.053 56.601 7.420 1.00 26.06 168 SER A N 1
ATOM 1309 C CA . SER A 1 168 ? 40.660 56.851 7.410 1.00 26.23 168 SER A CA 1
ATOM 1310 C C . SER A 1 168 ? 40.385 58.373 7.503 1.00 26.78 168 SER A C 1
ATOM 1311 O O . SER A 1 168 ? 39.408 58.863 6.924 1.00 27.10 168 SER A O 1
ATOM 1314 N N . ASP A 1 169 ? 41.285 59.130 8.113 1.00 26.84 169 ASP A N 1
ATOM 1315 C CA . ASP A 1 169 ? 41.093 60.574 8.185 1.00 26.96 169 ASP A CA 1
ATOM 1316 C C . ASP A 1 169 ? 41.440 61.254 6.855 1.00 26.89 169 ASP A C 1
ATOM 1317 O O . ASP A 1 169 ? 40.838 62.243 6.484 1.00 28.06 169 ASP A O 1
ATOM 1322 N N . VAL A 1 170 ? 42.441 60.731 6.174 1.00 29.06 170 VAL A N 1
ATOM 1323 C CA . VAL A 1 170 ? 42.848 61.250 4.880 1.00 29.74 170 VAL A CA 1
ATOM 1324 C C . VAL A 1 170 ? 41.684 61.067 3.867 1.00 31.60 170 VAL A C 1
ATOM 1325 O O . VAL A 1 170 ? 41.282 61.992 3.175 1.00 32.51 170 VAL A O 1
ATOM 1329 N N . VAL A 1 171 ? 41.148 59.856 3.800 1.00 33.31 171 VAL A N 1
ATOM 1330 C CA . VAL A 1 171 ? 40.025 59.544 2.939 1.00 33.87 171 VAL A CA 1
ATOM 1331 C C . VAL A 1 171 ? 38.842 60.440 3.259 1.00 34.64 171 VAL A C 1
ATOM 1332 O O . VAL A 1 171 ? 38.140 60.889 2.351 1.00 34.38 171 VAL A O 1
ATOM 1336 N N . HIS A 1 172 ? 38.602 60.694 4.551 1.00 34.22 172 HIS A N 1
ATOM 1337 C CA . HIS A 1 172 ? 37.495 61.543 4.954 1.00 35.08 172 HIS A CA 1
ATOM 1338 C C . HIS A 1 172 ? 37.587 62.958 4.370 1.00 35.09 172 HIS A C 1
ATOM 1339 O O . HIS A 1 172 ? 36.543 63.579 4.178 1.00 35.62 172 HIS A O 1
ATOM 1346 N N . ASP A 1 173 ? 38.797 63.448 4.101 1.00 34.77 173 ASP A N 1
ATOM 1347 C CA . ASP A 1 173 ? 38.976 64.768 3.483 1.00 36.08 173 ASP A CA 1
ATOM 1348 C C . ASP A 1 173 ? 39.133 64.664 1.954 1.00 36.61 173 ASP A C 1
ATOM 1349 O O . ASP A 1 173 ? 39.549 65.630 1.307 1.00 35.59 173 ASP A O 1
ATOM 1354 N N . ARG A 1 174 ? 38.800 63.493 1.390 1.00 38.03 174 ARG A N 1
ATOM 1355 C CA . ARG A 1 174 ? 38.845 63.256 -0.069 1.00 39.18 174 ARG A CA 1
ATOM 1356 C C . ARG A 1 174 ? 40.245 63.284 -0.631 1.00 38.78 174 ARG A C 1
ATOM 1357 O O . ARG A 1 174 ? 40.446 63.587 -1.816 1.00 40.10 174 ARG A O 1
ATOM 1365 N N . GLU A 1 175 ? 41.231 62.974 0.210 1.00 38.17 175 GLU A N 1
ATOM 1366 C CA . GLU A 1 175 ? 42.590 62.880 -0.257 1.00 37.46 175 GLU A CA 1
ATOM 1367 C C . GLU A 1 175 ? 42.904 61.402 -0.493 1.00 36.23 175 GLU A C 1
ATOM 1368 O O . GLU A 1 175 ? 42.217 60.542 0.016 1.00 35.19 175 GLU A O 1
ATOM 1374 N N . ASP A 1 176 ? 43.938 61.163 -1.285 1.00 35.64 176 ASP A N 1
ATOM 1375 C CA . ASP A 1 176 ? 44.367 59.848 -1.695 1.00 36.36 176 ASP A CA 1
ATOM 1376 C C . ASP A 1 176 ? 45.307 59.200 -0.686 1.00 35.43 176 ASP A C 1
ATOM 1377 O O . ASP A 1 176 ? 46.496 59.490 -0.674 1.00 34.68 176 ASP A O 1
ATOM 1382 N N . PRO A 1 177 ? 44.798 58.244 0.079 1.00 36.23 177 PRO A N 1
ATOM 1383 C CA . PRO A 1 177 ? 45.616 57.675 1.151 1.00 36.61 177 PRO A CA 1
ATOM 1384 C C . PRO A 1 177 ? 46.802 56.917 0.623 1.00 36.55 177 PRO A C 1
ATOM 1385 O O . PRO A 1 177 ? 47.742 56.643 1.388 1.00 35.69 177 PRO A O 1
ATOM 1389 N N . GLU A 1 178 ? 46.782 56.617 -0.672 1.00 37.38 178 GLU A N 1
ATOM 1390 C CA . GLU A 1 178 ? 47.883 55.886 -1.294 1.00 38.33 178 GLU A CA 1
ATOM 1391 C C . GLU A 1 178 ? 49.106 56.713 -1.435 1.00 37.48 178 GLU A C 1
ATOM 1392 O O . GLU A 1 178 ? 50.251 56.201 -1.464 1.00 38.37 178 GLU A O 1
ATOM 1398 N N . ILE A 1 179 ? 48.905 58.006 -1.576 1.00 37.07 179 ILE A N 1
ATOM 1399 C CA . ILE A 1 179 ? 50.069 58.874 -1.668 1.00 37.19 179 ILE A CA 1
ATOM 1400 C C . ILE A 1 179 ? 50.131 59.925 -0.535 1.00 34.59 179 ILE A C 1
ATOM 1401 O O . ILE A 1 179 ? 51.149 60.545 -0.316 1.00 32.77 179 ILE A O 1
ATOM 1406 N N . CYS A 1 180 ? 49.069 60.060 0.235 1.00 34.10 180 CYS A N 1
ATOM 1407 C CA . CYS A 1 180 ? 49.130 61.022 1.335 1.00 33.21 180 CYS A CA 1
ATOM 1408 C C . CYS A 1 180 ? 49.325 60.225 2.593 1.00 30.86 180 CYS A C 1
ATOM 1409 O O . CYS A 1 180 ? 48.391 59.675 3.140 1.00 31.11 180 CYS A O 1
ATOM 1412 N N . ASP A 1 181 ? 50.546 60.110 3.035 1.00 29.87 181 ASP A N 1
ATOM 1413 C CA . ASP A 1 181 ? 50.853 59.358 4.240 1.00 28.96 181 ASP A CA 1
ATOM 1414 C C . ASP A 1 181 ? 50.263 59.982 5.513 1.00 28.07 181 ASP A C 1
ATOM 1415 O O . ASP A 1 181 ? 50.447 61.155 5.789 1.00 27.72 181 ASP A O 1
ATOM 1420 N N . ASP A 1 182 ? 49.505 59.209 6.261 1.00 27.40 182 ASP A N 1
ATOM 1421 C CA . ASP A 1 182 ? 48.931 59.703 7.498 1.00 25.98 182 ASP A CA 1
ATOM 1422 C C . ASP A 1 182 ? 50.003 59.657 8.583 1.00 24.68 182 ASP A C 1
ATOM 1423 O O . ASP A 1 182 ? 51.042 59.018 8.437 1.00 25.58 182 ASP A O 1
ATOM 1428 N N . ILE A 1 183 ? 49.701 60.314 9.692 1.00 24.27 183 ILE A N 1
ATOM 1429 C CA . ILE A 1 183 ? 50.684 60.411 10.754 1.00 23.07 183 ILE A CA 1
ATOM 1430 C C . ILE A 1 183 ? 51.139 59.042 11.308 1.00 21.91 183 ILE A C 1
ATOM 1431 O O . ILE A 1 183 ? 52.321 58.827 11.558 1.00 21.59 183 ILE A O 1
ATOM 1436 N N . ALA A 1 184 ? 50.211 58.132 11.498 1.00 22.45 184 ALA A N 1
ATOM 1437 C CA . ALA A 1 184 ? 50.603 56.823 12.032 1.00 23.60 184 ALA A CA 1
ATOM 1438 C C . ALA A 1 184 ? 51.590 56.116 11.101 1.00 23.99 184 ALA A C 1
ATOM 1439 O O . ALA A 1 184 ? 52.573 55.531 11.526 1.00 23.61 184 ALA A O 1
ATOM 1441 N N . GLU A 1 185 ? 51.328 56.207 9.805 1.00 24.77 185 GLU A N 1
ATOM 1442 C CA . GLU A 1 185 ? 52.230 55.627 8.819 1.00 25.15 185 GLU A CA 1
ATOM 1443 C C . GLU A 1 185 ? 53.556 56.251 8.876 1.00 24.57 185 GLU A C 1
ATOM 1444 O O . GLU A 1 185 ? 54.551 55.549 8.803 1.00 24.08 185 GLU A O 1
ATOM 1450 N N . GLN A 1 186 ? 53.616 57.572 8.973 1.00 24.36 186 GLN A N 1
ATOM 1451 C CA . GLN A 1 186 ? 54.862 58.256 9.028 1.00 23.47 186 GLN A CA 1
ATOM 1452 C C . GLN A 1 186 ? 55.660 57.831 10.279 1.00 22.42 186 GLN A C 1
ATOM 1453 O O . GLN A 1 186 ? 56.834 57.665 10.228 1.00 21.44 186 GLN A O 1
ATOM 1459 N N . LEU A 1 187 ? 55.000 57.599 11.386 1.00 22.38 187 LEU A N 1
ATOM 1460 C CA . LEU A 1 187 ? 55.731 57.222 12.582 1.00 22.16 187 LEU A CA 1
ATOM 1461 C C . LEU A 1 187 ? 56.485 55.922 12.406 1.00 22.20 187 LEU A C 1
ATOM 1462 O O . LEU A 1 187 ? 57.608 55.809 12.846 1.00 22.18 187 LEU A O 1
ATOM 1467 N N . VAL A 1 188 ? 55.893 54.986 11.697 1.00 23.01 188 VAL A N 1
ATOM 1468 C CA . VAL A 1 188 ? 56.463 53.662 11.582 1.00 23.96 188 VAL A CA 1
ATOM 1469 C C . VAL A 1 188 ? 57.356 53.523 10.375 1.00 25.07 188 VAL A C 1
ATOM 1470 O O . VAL A 1 188 ? 58.391 52.902 10.461 1.00 26.36 188 VAL A O 1
ATOM 1474 N N . PHE A 1 189 ? 56.999 54.143 9.251 1.00 26.75 189 PHE A N 1
ATOM 1475 C CA . PHE A 1 189 ? 57.757 53.972 7.996 1.00 28.93 189 PHE A CA 1
ATOM 1476 C C . PHE A 1 189 ? 58.761 55.047 7.631 1.00 30.80 189 PHE A C 1
ATOM 1477 O O . PHE A 1 189 ? 59.649 54.792 6.787 1.00 30.45 189 PHE A O 1
ATOM 1485 N N . ARG A 1 190 ? 58.648 56.241 8.215 1.00 30.62 190 ARG A N 1
ATOM 1486 C CA . ARG A 1 190 ? 59.584 57.329 7.866 1.00 30.98 190 ARG A CA 1
ATOM 1487 C C . ARG A 1 190 ? 60.375 57.882 9.050 1.00 31.19 190 ARG A C 1
ATOM 1488 O O . ARG A 1 190 ? 59.986 57.695 10.196 1.00 29.96 190 ARG A O 1
ATOM 1496 N N . GLU A 1 191 ? 61.474 58.567 8.751 1.00 30.97 191 GLU A N 1
ATOM 1497 C CA . GLU A 1 191 ? 62.304 59.182 9.779 1.00 31.47 191 GLU A CA 1
ATOM 1498 C C . GLU A 1 191 ? 61.717 60.542 10.109 1.00 30.42 191 GLU A C 1
ATOM 1499 O O . GLU A 1 191 ? 61.230 61.232 9.231 1.00 29.17 191 GLU A O 1
ATOM 1505 N N . PRO A 1 192 ? 61.921 60.989 11.334 1.00 29.03 192 PRO A N 1
ATOM 1506 C CA . PRO A 1 192 ? 62.709 60.276 12.330 1.00 28.77 192 PRO A CA 1
ATOM 1507 C C . PRO A 1 192 ? 61.904 59.310 13.129 1.00 26.61 192 PRO A C 1
ATOM 1508 O O . PRO A 1 192 ? 62.500 58.652 13.952 1.00 26.89 192 PRO A O 1
ATOM 1512 N N . GLY A 1 193 ? 60.603 59.227 12.896 1.00 27.01 193 GLY A N 1
ATOM 1513 C CA 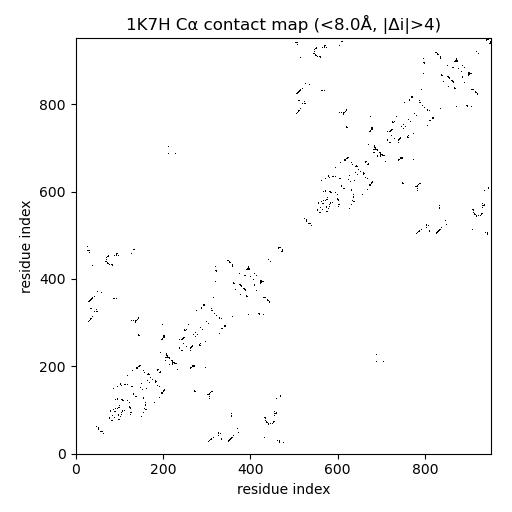. GLY A 1 193 ? 59.718 58.347 13.663 1.00 26.69 193 GLY A CA 1
ATOM 1514 C C . GLY A 1 193 ? 60.189 56.910 13.775 1.00 27.01 193 GLY A C 1
ATOM 1515 O O . GLY A 1 193 ? 60.180 56.314 14.878 1.00 25.36 193 GLY A O 1
ATOM 1516 N N . LYS A 1 194 ? 60.619 56.361 12.628 1.00 27.02 194 LYS A N 1
ATOM 1517 C CA . LYS A 1 194 ? 61.042 54.969 12.499 1.00 27.32 194 LYS A CA 1
ATOM 1518 C C . LYS A 1 194 ? 62.285 54.619 13.278 1.00 27.25 194 LYS A C 1
ATOM 1519 O O . LYS A 1 194 ? 62.591 53.412 13.481 1.00 27.31 194 LYS A O 1
ATOM 1525 N N . ASN A 1 195 ? 63.009 55.655 13.701 1.00 26.42 195 ASN A N 1
ATOM 1526 C CA . ASN A 1 195 ? 64.181 55.519 14.530 1.00 26.39 195 ASN A CA 1
ATOM 1527 C C . ASN A 1 195 ? 64.002 55.780 16.027 1.00 26.40 195 ASN A C 1
ATOM 1528 O O . ASN A 1 195 ? 64.981 55.589 16.779 1.00 26.40 195 ASN A O 1
ATOM 1533 N N . PHE A 1 196 ? 62.823 56.221 16.452 1.00 25.58 196 PHE A N 1
ATOM 1534 C CA . PHE A 1 196 ? 62.597 56.497 17.886 1.00 25.42 196 PHE A CA 1
ATOM 1535 C C . PHE A 1 196 ? 62.828 55.203 18.645 1.00 26.09 196 PHE A C 1
ATOM 1536 O O . PHE A 1 196 ? 62.352 54.141 18.225 1.00 24.10 196 PHE A O 1
ATOM 1544 N N . LYS A 1 197 ? 63.544 55.283 19.761 1.00 26.84 197 LYS A N 1
ATOM 1545 C CA . LYS A 1 197 ? 63.712 54.146 20.651 1.00 26.60 197 LYS A CA 1
ATOM 1546 C C . LYS A 1 197 ? 62.517 53.956 21.554 1.00 25.70 197 LYS A C 1
ATOM 1547 O O . LYS A 1 197 ? 62.292 52.826 22.014 1.00 26.74 197 LYS A O 1
ATOM 1553 N N . VAL A 1 198 ? 61.814 55.044 21.881 1.00 24.61 198 VAL A N 1
ATOM 1554 C CA . VAL A 1 198 ? 60.680 54.998 22.801 1.00 23.25 198 VAL A CA 1
ATOM 1555 C C . VAL A 1 198 ? 59.459 55.792 22.293 1.00 22.42 198 VAL A C 1
ATOM 1556 O O . VAL A 1 198 ? 59.560 57.000 21.986 1.00 22.74 198 VAL A O 1
ATOM 1560 N N . ILE A 1 199 ? 58.284 55.147 22.231 1.00 20.24 199 ILE A N 1
ATOM 1561 C CA . ILE A 1 199 ? 57.051 55.732 21.778 1.00 21.12 199 ILE A CA 1
ATOM 1562 C C . ILE A 1 199 ? 56.020 55.264 22.757 1.00 21.20 199 ILE A C 1
ATOM 1563 O O . ILE A 1 199 ? 55.679 54.081 22.825 1.00 22.94 199 ILE A O 1
ATOM 1568 N N . MET A 1 200 ? 55.543 56.218 23.530 1.00 20.69 200 MET A N 1
ATOM 1569 C CA . MET A 1 200 ? 54.478 55.978 24.490 1.00 21.57 200 MET A CA 1
ATOM 1570 C C . MET A 1 200 ? 53.356 56.988 24.544 1.00 20.60 200 MET A C 1
ATOM 1571 O O . MET A 1 200 ? 53.572 58.222 24.470 1.00 20.84 200 MET A O 1
ATOM 1576 N N . GLY A 1 201 ? 52.157 56.451 24.674 1.00 19.82 201 GLY A N 1
ATOM 1577 C CA . GLY A 1 201 ? 50.922 57.185 24.791 1.00 20.38 201 GLY A CA 1
ATOM 1578 C C . GLY A 1 201 ? 49.703 56.332 24.440 1.00 20.27 201 GLY A C 1
ATOM 1579 O O . GLY A 1 201 ? 49.705 55.129 24.694 1.00 22.08 201 GLY A O 1
ATOM 1580 N N . GLY A 1 202 ? 48.680 56.943 23.851 1.00 19.94 202 GLY A N 1
ATOM 1581 C CA . GLY A 1 202 ? 47.500 56.242 23.396 1.00 20.75 202 GLY A CA 1
ATOM 1582 C C . GLY A 1 202 ? 47.456 56.217 21.881 1.00 20.47 202 GLY A C 1
ATOM 1583 O O . GLY A 1 202 ? 48.450 56.463 21.212 1.00 21.48 202 GLY A O 1
ATOM 1584 N N . GLY A 1 203 ? 46.262 55.961 21.369 1.00 20.88 203 GLY A N 1
ATOM 1585 C CA . GLY A 1 203 ? 45.982 55.974 19.960 1.00 20.93 203 GLY A CA 1
ATOM 1586 C C . GLY A 1 203 ? 46.136 54.661 19.230 1.00 22.15 203 GLY A C 1
ATOM 1587 O O . GLY A 1 203 ? 46.390 54.700 18.024 1.00 21.56 203 GLY A O 1
ATOM 1588 N N . ARG A 1 204 ? 46.017 53.515 19.930 1.00 22.17 204 ARG A N 1
ATOM 1589 C CA . ARG A 1 204 ? 46.152 52.220 19.210 1.00 22.48 204 ARG A CA 1
ATOM 1590 C C . ARG A 1 204 ? 45.335 52.162 17.929 1.00 22.89 204 ARG A C 1
ATOM 1591 O O . ARG A 1 204 ? 45.797 51.592 16.922 1.00 23.77 204 ARG A O 1
ATOM 1599 N N . ARG A 1 205 ? 44.146 52.759 17.994 1.00 23.23 205 ARG A N 1
ATOM 1600 C CA . ARG A 1 205 ? 43.184 52.796 16.900 1.00 24.07 205 ARG A CA 1
ATOM 1601 C C . ARG A 1 205 ? 43.728 53.133 15.534 1.00 23.88 205 ARG A C 1
ATOM 1602 O O . ARG A 1 205 ? 43.170 52.683 14.561 1.00 23.50 205 ARG A O 1
ATOM 1610 N N . GLY A 1 206 ? 44.790 53.926 15.445 1.00 24.37 206 GLY A N 1
ATOM 1611 C CA . GLY A 1 206 ? 45.277 54.386 14.161 1.00 24.06 206 GLY A CA 1
ATOM 1612 C C . GLY A 1 206 ? 46.309 53.438 13.589 1.00 24.15 206 GLY A C 1
ATOM 1613 O O . GLY A 1 206 ? 46.873 53.667 12.528 1.00 25.25 206 GLY A O 1
ATOM 1614 N N . PHE A 1 207 ? 46.543 52.339 14.281 1.00 23.97 207 PHE A N 1
ATOM 1615 C CA . PHE A 1 207 ? 47.608 51.477 13.951 1.00 24.11 207 PHE A CA 1
ATOM 1616 C C . PHE A 1 207 ? 47.176 50.076 13.541 1.00 25.54 207 PHE A C 1
ATOM 1617 O O . PHE A 1 207 ? 48.036 49.250 13.334 1.00 24.83 207 PHE A O 1
ATOM 1625 N N . PHE A 1 208 ? 45.882 49.810 13.478 1.00 26.50 208 PHE A N 1
ATOM 1626 C CA . PHE A 1 208 ? 45.418 48.529 12.961 1.00 27.81 208 PHE A CA 1
ATOM 1627 C C . PHE A 1 208 ? 44.080 48.714 12.269 1.00 27.88 208 PHE A C 1
ATOM 1628 O O . PHE A 1 208 ? 43.391 49.720 12.538 1.00 27.91 208 PHE A O 1
ATOM 1636 N N . PRO A 1 209 ? 43.712 47.793 11.358 1.00 28.34 209 PRO A N 1
ATOM 1637 C CA . PRO A 1 209 ? 42.503 47.963 10.517 1.00 28.99 209 PRO A CA 1
ATOM 1638 C C . PRO A 1 209 ? 41.129 47.790 11.151 1.00 29.04 209 PRO A C 1
ATOM 1639 O O . PRO A 1 209 ? 41.029 47.247 12.269 1.00 29.26 209 PRO A O 1
ATOM 1643 N N . GLU A 1 210 ? 40.063 48.217 10.455 1.00 30.15 210 GLU A N 1
ATOM 1644 C CA . GLU A 1 210 ? 38.693 47.973 10.939 1.00 32.38 210 GLU A CA 1
ATOM 1645 C C . GLU A 1 210 ? 38.393 46.461 11.072 1.00 32.29 210 GLU A C 1
ATOM 1646 O O . GLU A 1 210 ? 37.540 46.081 11.858 1.00 32.62 210 GLU A O 1
ATOM 1652 N N . GLU A 1 211 ? 39.111 45.618 10.334 1.00 31.26 211 GLU A N 1
ATOM 1653 C CA . GLU A 1 211 ? 38.858 44.179 10.350 1.00 31.62 211 GLU A CA 1
ATOM 1654 C C . GLU A 1 211 ? 39.455 43.569 11.628 1.00 31.42 211 GLU A C 1
ATOM 1655 O O . GLU A 1 211 ? 39.135 42.451 12.029 1.00 31.13 211 GLU A O 1
ATOM 1661 N N . ALA A 1 212 ? 40.341 44.330 12.264 1.00 29.92 212 ALA A N 1
ATOM 1662 C CA . ALA A 1 212 ? 41.050 43.827 13.425 1.00 28.94 212 ALA A CA 1
ATOM 1663 C C . ALA A 1 212 ? 40.503 44.448 14.691 1.00 29.11 212 ALA A C 1
ATOM 1664 O O . ALA A 1 212 ? 39.900 45.541 14.652 1.00 26.49 212 ALA A O 1
ATOM 1666 N N . LEU A 1 213 ? 40.717 43.757 15.814 1.00 29.54 213 LEU A N 1
ATOM 1667 C CA . LEU A 1 213 ? 40.151 44.164 17.084 1.00 29.46 213 LEU A CA 1
ATOM 1668 C C . LEU A 1 213 ? 41.201 44.615 18.054 1.00 29.73 213 LEU A C 1
ATOM 1669 O O . LEU A 1 213 ? 42.259 44.089 18.099 1.00 30.20 213 LEU A O 1
ATOM 1674 N N . ASP A 1 214 ? 40.864 45.597 18.857 1.00 30.23 214 ASP A N 1
ATOM 1675 C CA . ASP A 1 214 ? 41.801 46.213 19.759 1.00 31.10 214 ASP A CA 1
ATOM 1676 C C . ASP A 1 214 ? 42.218 45.239 20.858 1.00 31.45 214 ASP A C 1
ATOM 1677 O O . ASP A 1 214 ? 41.372 44.510 21.361 1.00 29.81 214 ASP A O 1
ATOM 1682 N N . ILE A 1 215 ? 43.497 45.234 21.187 1.00 33.16 215 ILE A N 1
ATOM 1683 C CA . ILE A 1 215 ? 43.970 44.631 22.407 1.00 35.68 215 ILE A CA 1
ATOM 1684 C C . ILE A 1 215 ? 43.247 45.474 23.488 1.00 35.74 215 ILE A C 1
ATOM 1685 O O . ILE A 1 215 ? 43.017 46.727 23.406 1.00 38.14 215 ILE A O 1
ATOM 1690 N N . GLU A 1 216 ? 42.777 44.692 24.437 1.00 36.03 216 GLU A N 1
ATOM 1691 C CA . GLU A 1 216 ? 42.135 45.156 25.675 1.00 35.12 216 GLU A CA 1
ATOM 1692 C C . GLU A 1 216 ? 40.644 45.260 25.536 1.00 33.93 216 GLU A C 1
ATOM 1693 O O . GLU A 1 216 ? 39.901 44.685 26.346 1.00 34.04 216 GLU A O 1
ATOM 1699 N N . ASP A 1 217 ? 40.196 45.995 24.523 1.00 32.28 217 ASP A N 1
ATOM 1700 C CA . ASP A 1 217 ? 38.786 46.316 24.384 1.00 33.60 217 ASP A CA 1
ATOM 1701 C C . ASP A 1 217 ? 38.052 45.658 23.229 1.00 31.96 217 ASP A C 1
ATOM 1702 O O . ASP A 1 217 ? 36.803 45.708 23.179 1.00 32.00 217 ASP A O 1
ATOM 1707 N N . GLY A 1 218 ? 38.804 45.211 22.238 1.00 32.66 218 GLY A N 1
ATOM 1708 C CA . GLY A 1 218 ? 38.252 44.511 21.104 1.00 33.05 218 GLY A CA 1
ATOM 1709 C C . GLY A 1 218 ? 37.435 45.389 20.225 1.00 33.22 218 GLY A C 1
ATOM 1710 O O . GLY A 1 218 ? 36.515 44.919 19.565 1.00 35.41 218 GLY A O 1
ATOM 1711 N N . ILE A 1 219 ? 37.722 46.671 20.286 1.00 32.63 219 ILE A N 1
ATOM 1712 C CA . ILE A 1 219 ? 37.041 47.638 19.455 1.00 32.89 219 ILE A CA 1
ATOM 1713 C C . ILE A 1 219 ? 37.705 47.534 18.043 1.00 30.76 219 ILE A C 1
ATOM 1714 O O . ILE A 1 219 ? 38.937 47.430 17.929 1.00 30.55 219 ILE A O 1
ATOM 1719 N N . PRO A 1 220 ? 36.934 47.521 16.980 1.00 29.39 220 PRO A N 1
ATOM 1720 C CA . PRO A 1 220 ? 37.561 47.540 15.651 1.00 29.00 220 PRO A CA 1
ATOM 1721 C C . PRO A 1 220 ? 38.471 48.753 15.462 1.00 27.70 220 PRO A C 1
ATOM 1722 O O . PRO A 1 220 ? 38.170 49.805 15.992 1.00 26.07 220 PRO A O 1
ATOM 1726 N N . GLY A 1 221 ? 39.530 48.582 14.675 1.00 28.07 221 GLY A N 1
ATOM 1727 C CA . GLY A 1 221 ? 40.490 49.609 14.357 1.00 27.61 221 GLY A CA 1
ATOM 1728 C C . GLY A 1 221 ? 39.932 50.606 13.391 1.00 27.40 221 GLY A C 1
ATOM 1729 O O . GLY A 1 221 ? 38.835 50.374 12.879 1.00 27.53 221 GLY A O 1
ATOM 1730 N N . GLU A 1 222 ? 40.645 51.726 13.187 1.00 26.30 222 GLU A N 1
ATOM 1731 C CA . GLU A 1 222 ? 40.202 52.763 12.224 1.00 26.99 222 GLU A CA 1
ATOM 1732 C C . GLU A 1 222 ? 40.826 52.584 10.806 1.00 26.63 222 GLU A C 1
ATOM 1733 O O . GLU A 1 222 ? 40.255 53.118 9.875 1.00 28.87 222 GLU A O 1
ATOM 1739 N N . ARG A 1 223 ? 41.937 51.849 10.654 1.00 26.06 223 ARG A N 1
ATOM 1740 C CA . ARG A 1 223 ? 42.657 51.817 9.372 1.00 27.30 223 ARG A CA 1
ATOM 1741 C C . ARG A 1 223 ? 41.743 51.167 8.327 1.00 28.85 223 ARG A C 1
ATOM 1742 O O . ARG A 1 223 ? 40.992 50.250 8.647 1.00 28.16 223 ARG A O 1
ATOM 1750 N N . GLU A 1 224 ? 41.783 51.669 7.096 1.00 29.88 224 GLU A N 1
ATOM 1751 C CA . GLU A 1 224 ? 40.941 51.165 5.993 1.00 31.60 224 GLU A CA 1
ATOM 1752 C C . GLU A 1 224 ? 41.883 50.637 4.902 1.00 31.76 224 GLU A C 1
ATOM 1753 O O . GLU A 1 224 ? 41.463 50.252 3.807 1.00 33.32 224 GLU A O 1
ATOM 1759 N N . ASP A 1 225 ? 43.173 50.618 5.173 1.00 30.82 225 ASP A N 1
ATOM 1760 C CA . ASP A 1 225 ? 44.123 50.083 4.193 1.00 29.97 225 ASP A CA 1
ATOM 1761 C C . ASP A 1 225 ? 44.722 48.723 4.596 1.00 28.86 225 ASP A C 1
ATOM 1762 O O . ASP A 1 225 ? 45.747 48.355 4.121 1.00 29.06 225 ASP A O 1
ATOM 1767 N N . GLY A 1 226 ? 44.099 48.012 5.529 1.00 29.81 226 GLY A N 1
ATOM 1768 C CA . GLY A 1 226 ? 44.584 46.702 5.932 1.00 30.00 226 GLY A CA 1
ATOM 1769 C C . GLY A 1 226 ? 45.937 46.679 6.678 1.00 29.66 226 GLY A C 1
ATOM 1770 O O . GLY A 1 226 ? 46.432 45.601 7.053 1.00 27.97 226 GLY A O 1
ATOM 1771 N N . LYS A 1 227 ? 46.556 47.832 6.896 1.00 28.31 227 LYS A N 1
ATOM 1772 C CA . LYS A 1 227 ? 47.889 47.832 7.475 1.00 28.09 227 LYS A CA 1
ATOM 1773 C C . LYS A 1 227 ? 47.870 47.612 8.982 1.00 28.22 227 LYS A C 1
ATOM 1774 O O . LYS A 1 227 ? 47.103 48.281 9.707 1.00 27.25 227 LYS A O 1
ATOM 1780 N N . HIS A 1 228 ? 48.701 46.661 9.421 1.00 27.93 228 HIS A N 1
ATOM 1781 C CA . HIS A 1 228 ? 48.887 46.323 10.830 1.00 27.96 228 HIS A CA 1
ATOM 1782 C C . HIS A 1 228 ? 50.230 46.969 11.202 1.00 26.28 228 HIS A C 1
ATOM 1783 O O . HIS A 1 228 ? 51.300 46.356 11.100 1.00 25.39 228 HIS A O 1
ATOM 1790 N N . LEU A 1 229 ? 50.211 48.244 11.576 1.00 24.38 229 LEU A N 1
ATOM 1791 C CA . LEU A 1 229 ? 51.474 48.947 11.799 1.00 23.83 229 LEU A CA 1
ATOM 1792 C C . LEU A 1 229 ? 52.246 48.532 13.029 1.00 22.76 229 LEU A C 1
ATOM 1793 O O . LEU A 1 229 ? 53.448 48.679 13.065 1.00 23.26 229 LEU A O 1
ATOM 1798 N N . ILE A 1 230 ? 51.586 48.024 14.069 1.00 23.28 230 ILE A N 1
ATOM 1799 C CA . ILE A 1 230 ? 52.366 47.627 15.231 1.00 23.06 230 ILE A CA 1
ATOM 1800 C C . ILE A 1 230 ? 53.275 46.423 14.911 1.00 22.84 230 ILE A C 1
ATOM 1801 O O . ILE A 1 230 ? 54.478 46.392 15.225 1.00 21.92 230 ILE A O 1
ATOM 1806 N N . THR A 1 231 ? 52.708 45.442 14.221 1.00 24.72 231 THR A N 1
ATOM 1807 C CA . THR A 1 231 ? 53.527 44.302 13.775 1.00 25.45 231 THR A CA 1
ATOM 1808 C C . THR A 1 231 ? 54.591 44.733 12.747 1.00 24.49 231 THR A C 1
ATOM 1809 O O . THR A 1 231 ? 55.677 44.215 12.740 1.00 24.42 231 THR A O 1
ATOM 1813 N N . ASP A 1 232 ? 54.280 45.689 11.880 1.00 25.68 232 ASP A N 1
ATOM 1814 C CA . ASP A 1 232 ? 55.312 46.240 10.978 1.00 25.10 232 ASP A CA 1
ATOM 1815 C C . ASP A 1 232 ? 56.463 46.813 11.810 1.00 25.05 232 ASP A C 1
ATOM 1816 O O . ASP A 1 232 ? 57.648 46.597 11.567 1.00 24.77 232 ASP A O 1
ATOM 1821 N N . TRP A 1 233 ? 56.115 47.549 12.850 1.00 25.58 233 TRP A N 1
ATOM 1822 C CA . TRP A 1 233 ? 57.135 48.179 13.700 1.00 24.23 233 TRP A CA 1
ATOM 1823 C C . TRP A 1 233 ? 57.979 47.076 14.345 1.00 24.48 233 TRP A C 1
ATOM 1824 O O . TRP A 1 233 ? 59.209 47.119 14.312 1.00 23.45 233 TRP A O 1
ATOM 1835 N N . LEU A 1 234 ? 57.324 46.066 14.920 1.00 25.04 234 LEU A N 1
ATOM 1836 C CA . LEU A 1 234 ? 58.037 45.000 15.592 1.00 25.15 234 LEU A CA 1
ATOM 1837 C C . LEU A 1 234 ? 58.960 44.222 14.596 1.00 26.13 234 LEU A C 1
ATOM 1838 O O . LEU A 1 234 ? 60.130 43.910 14.890 1.00 25.73 234 LEU A O 1
ATOM 1843 N N . ASP A 1 235 ? 58.425 43.930 13.421 1.00 27.67 235 ASP A N 1
ATOM 1844 C CA . ASP A 1 235 ? 59.218 43.207 12.387 1.00 29.18 235 ASP A CA 1
ATOM 1845 C C . ASP A 1 235 ? 60.446 44.020 12.028 1.00 28.93 235 ASP A C 1
ATOM 1846 O O . ASP A 1 235 ? 61.542 43.484 11.899 1.00 29.17 235 ASP A O 1
ATOM 1851 N N . ASP A 1 236 ? 60.281 45.335 11.895 1.00 29.58 236 ASP A N 1
ATOM 1852 C CA . ASP A 1 236 ? 61.368 46.216 11.514 1.00 30.73 236 ASP A CA 1
ATOM 1853 C C . ASP A 1 236 ? 62.511 46.113 12.510 1.00 30.22 236 ASP A C 1
ATOM 1854 O O . ASP A 1 236 ? 63.673 45.917 12.142 1.00 29.37 236 ASP A O 1
ATOM 1859 N N . LYS A 1 237 ? 62.199 46.204 13.801 1.00 29.05 237 LYS A N 1
ATOM 1860 C CA . LYS A 1 237 ? 63.259 46.138 14.783 1.00 28.73 237 LYS A CA 1
ATOM 1861 C C . LYS A 1 237 ? 63.967 44.783 14.746 1.00 29.38 237 LYS A C 1
ATOM 1862 O O . LYS A 1 237 ? 65.215 44.662 14.894 1.00 29.11 237 LYS A O 1
ATOM 1868 N N . ALA A 1 238 ? 63.161 43.755 14.592 1.00 30.55 238 ALA A N 1
ATOM 1869 C CA . ALA A 1 238 ? 63.695 42.411 14.598 1.00 32.44 238 ALA A CA 1
ATOM 1870 C C . ALA A 1 238 ? 64.580 42.207 13.375 1.00 33.85 238 ALA A C 1
ATOM 1871 O O . ALA A 1 238 ? 65.617 41.554 13.474 1.00 34.36 238 ALA A O 1
ATOM 1873 N N . SER A 1 239 ? 64.179 42.726 12.217 1.00 35.45 239 SER A N 1
ATOM 1874 C CA . SER A 1 239 ? 65.025 42.496 11.064 1.00 36.58 239 SER A CA 1
ATOM 1875 C C . SER A 1 239 ? 66.317 43.258 11.225 1.00 37.39 239 SER A C 1
ATOM 1876 O O . SER A 1 239 ? 67.263 42.936 10.539 1.00 37.37 239 SER A O 1
ATOM 1879 N N . GLN A 1 240 ? 66.370 44.265 12.111 1.00 36.90 240 GLN A N 1
ATOM 1880 C CA . GLN A 1 240 ? 67.626 45.000 12.357 1.00 36.61 240 GLN A CA 1
ATOM 1881 C C . GLN A 1 240 ? 68.471 44.289 13.393 1.00 36.22 240 GLN A C 1
ATOM 1882 O O . GLN A 1 240 ? 69.558 44.747 13.739 1.00 36.51 240 GLN A O 1
ATOM 1888 N N . GLY A 1 241 ? 67.992 43.159 13.894 1.00 35.96 241 GLY A N 1
ATOM 1889 C CA . GLY A 1 241 ? 68.722 42.453 14.934 1.00 35.89 241 GLY A CA 1
ATOM 1890 C C . GLY A 1 241 ? 68.613 43.133 16.311 1.00 36.04 241 GLY A C 1
ATOM 1891 O O . GLY A 1 241 ? 69.485 42.969 17.172 1.00 35.72 241 GLY A O 1
ATOM 1892 N N . ALA A 1 242 ? 67.547 43.894 16.527 1.00 34.85 242 ALA A N 1
ATOM 1893 C CA . ALA A 1 242 ? 67.357 44.567 17.813 1.00 34.27 242 ALA A CA 1
ATOM 1894 C C . ALA A 1 242 ? 66.233 43.935 18.581 1.00 33.18 242 ALA A C 1
ATOM 1895 O O . ALA A 1 242 ? 65.362 43.335 18.002 1.00 32.06 242 ALA A O 1
ATOM 1897 N N . THR A 1 243 ? 66.221 44.121 19.894 1.00 32.42 243 THR A N 1
ATOM 1898 C CA . THR A 1 243 ? 65.146 43.593 20.683 1.00 32.63 243 THR A CA 1
ATOM 1899 C C . THR A 1 243 ? 64.104 44.686 20.874 1.00 32.48 243 THR A C 1
ATOM 1900 O O . THR A 1 243 ? 64.457 45.857 21.167 1.00 34.00 243 THR A O 1
ATOM 1904 N N . ALA A 1 244 ? 62.843 44.327 20.713 1.00 30.64 244 ALA A N 1
ATOM 1905 C CA . ALA A 1 244 ? 61.743 45.289 20.808 1.00 30.08 244 ALA A CA 1
ATOM 1906 C C . ALA A 1 244 ? 60.625 44.720 21.625 1.00 29.30 244 ALA A C 1
ATOM 1907 O O . ALA A 1 244 ? 60.382 43.519 21.683 1.00 28.22 244 ALA A O 1
ATOM 1909 N N . SER A 1 245 ? 59.905 45.630 22.216 1.00 27.93 245 SER A N 1
ATOM 1910 C CA . SER A 1 245 ? 58.771 45.284 23.018 1.00 27.59 245 SER A CA 1
ATOM 1911 C C . SER A 1 245 ? 57.556 46.205 22.805 1.00 26.69 245 SER A C 1
ATOM 1912 O O . SER A 1 245 ? 57.693 47.432 22.705 1.00 25.66 245 SER A O 1
ATOM 1915 N N . TYR A 1 246 ? 56.365 45.605 22.712 1.00 25.28 246 TYR A N 1
ATOM 1916 C CA . TYR A 1 246 ? 55.111 46.319 22.606 1.00 24.96 246 TYR A CA 1
ATOM 1917 C C . TYR A 1 246 ? 54.296 46.012 23.840 1.00 24.94 246 TYR A C 1
ATOM 1918 O O . TYR A 1 246 ? 54.029 44.831 24.120 1.00 24.71 246 TYR A O 1
ATOM 1927 N N . VAL A 1 247 ? 53.964 47.053 24.590 1.00 23.59 247 VAL A N 1
ATOM 1928 C CA . VAL A 1 247 ? 53.162 46.930 25.799 1.00 23.14 247 VAL A CA 1
ATOM 1929 C C . VAL A 1 247 ? 51.954 47.806 25.702 1.00 23.45 247 VAL A C 1
ATOM 1930 O O . VAL A 1 247 ? 51.992 48.830 25.024 1.00 23.75 247 VAL A O 1
ATOM 1934 N N . TRP A 1 248 ? 50.892 47.416 26.418 1.00 23.10 248 TRP A N 1
ATOM 1935 C CA . TRP A 1 248 ? 49.644 48.133 26.401 1.00 23.14 248 TRP A CA 1
ATOM 1936 C C . TRP A 1 248 ? 49.007 48.301 27.774 1.00 23.24 248 TRP A C 1
ATOM 1937 O O . TRP A 1 248 ? 47.881 48.744 27.849 1.00 23.94 248 TRP A O 1
ATOM 1948 N N . ASN A 1 249 ? 49.728 47.951 28.830 1.00 24.10 249 ASN A N 1
ATOM 1949 C CA . ASN A 1 249 ? 49.257 48.173 30.196 1.00 24.08 249 ASN A CA 1
ATOM 1950 C C . ASN A 1 249 ? 50.397 48.510 31.169 1.00 24.32 249 ASN A C 1
ATOM 1951 O O . ASN A 1 249 ? 51.600 48.310 30.871 1.00 24.47 249 ASN A O 1
ATOM 1956 N N . ARG A 1 250 ? 50.012 48.917 32.378 1.00 23.88 250 ARG A N 1
ATOM 1957 C CA . ARG A 1 250 ? 50.959 49.310 33.364 1.00 25.03 250 ARG A CA 1
ATOM 1958 C C . ARG A 1 250 ? 51.886 48.192 33.827 1.00 25.83 250 ARG A C 1
ATOM 1959 O O . ARG A 1 250 ? 53.094 48.374 33.847 1.00 26.03 250 ARG A O 1
ATOM 1967 N N . ASP A 1 251 ? 51.328 47.047 34.221 1.00 27.17 251 ASP A N 1
ATOM 1968 C CA . ASP A 1 251 ? 52.164 45.969 34.737 1.00 27.60 251 ASP A CA 1
ATOM 1969 C C . ASP A 1 251 ? 53.200 45.571 33.725 1.00 27.47 251 ASP A C 1
ATOM 1970 O O . ASP A 1 251 ? 54.332 45.377 34.067 1.00 28.52 251 ASP A O 1
ATOM 1975 N N . ASP A 1 252 ? 52.807 45.483 32.473 1.00 26.38 252 ASP A N 1
ATOM 1976 C CA . ASP A 1 252 ? 53.743 45.108 31.446 1.00 26.74 252 ASP A CA 1
ATOM 1977 C C . ASP A 1 252 ? 54.790 46.180 31.242 1.00 26.03 252 ASP A C 1
ATOM 1978 O O . ASP A 1 252 ? 55.952 45.891 31.044 1.00 25.70 252 ASP A O 1
ATOM 1983 N N . LEU A 1 253 ? 54.407 47.449 31.282 1.00 25.69 253 LEU A N 1
ATOM 1984 C CA . LEU A 1 253 ? 55.406 48.462 31.137 1.00 25.25 253 LEU A CA 1
ATOM 1985 C C . LEU A 1 253 ? 56.475 48.340 32.230 1.00 26.75 253 LEU A C 1
ATOM 1986 O O . LEU A 1 253 ? 57.676 48.421 31.983 1.00 26.60 253 LEU A O 1
ATOM 1991 N N . LEU A 1 254 ? 56.027 48.192 33.461 1.00 28.13 254 LEU A N 1
ATOM 1992 C CA . LEU A 1 254 ? 56.961 48.181 34.570 1.00 29.66 254 LEU A CA 1
ATOM 1993 C C . LEU A 1 254 ? 57.785 46.929 34.612 1.00 30.19 254 LEU A C 1
ATOM 1994 O O . LEU A 1 254 ? 58.823 46.894 35.239 1.00 31.30 254 LEU A O 1
ATOM 1999 N N . ALA A 1 255 ? 57.360 45.916 33.891 1.00 29.97 255 ALA A N 1
ATOM 2000 C CA . ALA A 1 255 ? 58.118 44.685 33.847 1.00 30.42 255 ALA A CA 1
ATOM 2001 C C . ALA A 1 255 ? 59.157 44.676 32.686 1.00 31.13 255 ALA A C 1
ATOM 2002 O O . ALA A 1 255 ? 59.920 43.714 32.517 1.00 30.54 255 ALA A O 1
ATOM 2004 N N . VAL A 1 256 ? 59.183 45.736 31.878 1.00 30.41 256 VAL A N 1
ATOM 2005 C CA . VAL A 1 256 ? 60.106 45.735 30.762 1.00 30.12 256 VAL A CA 1
ATOM 2006 C C . VAL A 1 256 ? 61.549 45.623 31.253 1.00 30.70 256 VAL A C 1
ATOM 2007 O O . VAL A 1 256 ? 61.974 46.324 32.175 1.00 29.59 256 VAL A O 1
ATOM 2011 N N . ASP A 1 257 ? 62.316 44.784 30.585 1.00 31.39 257 ASP A N 1
ATOM 2012 C CA . ASP A 1 257 ? 63.721 44.627 30.904 1.00 32.39 257 ASP A CA 1
ATOM 2013 C C . ASP A 1 257 ? 64.474 45.739 30.241 1.00 32.04 257 ASP A C 1
ATOM 2014 O O . ASP A 1 257 ? 64.747 45.706 29.041 1.00 32.58 257 ASP A O 1
ATOM 2019 N N . ILE A 1 258 ? 64.785 46.765 31.028 1.00 31.33 258 ILE A N 1
ATOM 2020 C CA . ILE A 1 258 ? 65.449 47.940 30.510 1.00 31.25 258 ILE A CA 1
ATOM 2021 C C . ILE A 1 258 ? 66.830 47.631 29.874 1.00 31.16 258 ILE A C 1
ATOM 2022 O O . ILE A 1 258 ? 67.190 48.133 28.810 1.00 28.93 258 ILE A O 1
ATOM 2027 N N . ALA A 1 259 ? 67.602 46.746 30.493 1.00 31.26 259 ALA A N 1
ATOM 2028 C CA . ALA A 1 259 ? 68.961 46.522 29.998 1.00 32.56 259 ALA A CA 1
ATOM 2029 C C . ALA A 1 259 ? 68.969 45.824 28.650 1.00 32.17 259 ALA A C 1
ATOM 2030 O O . ALA A 1 259 ? 69.791 46.144 27.797 1.00 32.58 259 ALA A O 1
ATOM 2032 N N . ASN A 1 260 ? 67.989 44.969 28.447 1.00 33.04 260 ASN A N 1
ATOM 2033 C CA . ASN A 1 260 ? 67.907 44.134 27.235 1.00 34.79 260 ASN A CA 1
ATOM 2034 C C . ASN A 1 260 ? 66.910 44.612 26.179 1.00 34.43 260 ASN A C 1
ATOM 2035 O O . ASN A 1 260 ? 66.608 43.870 25.223 1.00 36.10 260 ASN A O 1
ATOM 2040 N N . THR A 1 261 ? 66.389 45.827 26.336 1.00 33.43 261 THR A N 1
ATOM 2041 C CA . THR A 1 261 ? 65.370 46.309 25.409 1.00 32.63 261 THR A CA 1
ATOM 2042 C C . THR A 1 261 ? 65.881 47.500 24.639 1.00 31.99 261 THR A C 1
ATOM 2043 O O . THR A 1 261 ? 66.174 48.546 25.216 1.00 31.13 261 THR A O 1
ATOM 2047 N N . ASP A 1 262 ? 65.972 47.345 23.317 1.00 30.83 262 ASP A N 1
ATOM 2048 C CA . ASP A 1 262 ? 66.413 48.425 22.434 1.00 30.11 262 ASP A CA 1
ATOM 2049 C C . ASP A 1 262 ? 65.295 49.381 22.033 1.00 28.92 262 ASP A C 1
ATOM 2050 O O . ASP A 1 262 ? 65.513 50.588 21.977 1.00 29.73 262 ASP A O 1
ATOM 2055 N N . TYR A 1 263 ? 64.096 48.872 21.744 1.00 27.38 263 TYR A N 1
ATOM 2056 C CA . TYR A 1 263 ? 62.958 49.687 21.328 1.00 26.62 263 TYR A CA 1
ATOM 2057 C C . TYR A 1 263 ? 61.768 49.372 22.215 1.00 26.15 263 TYR A C 1
ATOM 2058 O O . TYR A 1 263 ? 61.543 48.228 22.600 1.00 27.43 263 TYR A O 1
ATOM 2067 N N . LEU A 1 264 ? 61.016 50.399 22.529 1.00 24.24 264 LEU A N 1
ATOM 2068 C CA . LEU A 1 264 ? 59.819 50.269 23.361 1.00 23.52 264 LEU A CA 1
ATOM 2069 C C . LEU A 1 264 ? 58.636 51.035 22.854 1.00 24.12 264 LEU A C 1
ATOM 2070 O O . LEU A 1 264 ? 58.636 52.285 22.800 1.00 22.99 264 LEU A O 1
ATOM 2075 N N . MET A 1 265 ? 57.559 50.324 22.530 1.00 23.82 265 MET A N 1
ATOM 2076 C CA . MET A 1 265 ? 56.321 50.953 22.117 1.00 24.27 265 MET A CA 1
ATOM 2077 C C . MET A 1 265 ? 55.250 50.574 23.121 1.00 24.81 265 MET A C 1
ATOM 2078 O O . MET A 1 265 ? 54.915 49.394 23.263 1.00 25.50 265 MET A O 1
ATOM 2083 N N . GLY A 1 266 ? 54.755 51.582 23.835 1.00 24.25 266 GLY A N 1
ATOM 2084 C CA . GLY A 1 266 ? 53.687 51.425 24.799 1.00 24.42 266 GLY A CA 1
ATOM 2085 C C . GLY A 1 266 ? 52.481 52.247 24.441 1.00 23.60 266 GLY A C 1
ATOM 2086 O O . GLY A 1 266 ? 52.496 53.479 24.567 1.00 23.55 266 GLY A O 1
ATOM 2087 N N . LEU A 1 267 ? 51.427 51.586 23.985 1.00 23.22 267 LEU A N 1
ATOM 2088 C CA . LEU A 1 267 ? 50.197 52.241 23.643 1.00 22.82 267 LEU A CA 1
ATOM 2089 C C . LEU A 1 267 ? 49.143 51.741 24.582 1.00 23.95 267 LEU A C 1
ATOM 2090 O O . LEU A 1 267 ? 48.732 50.596 24.494 1.00 23.71 267 LEU A O 1
ATOM 2095 N N . PHE A 1 268 ? 48.750 52.612 25.521 1.00 23.52 268 PHE A N 1
ATOM 2096 C CA . PHE A 1 268 ? 47.888 52.233 26.614 1.00 23.91 268 PHE A CA 1
ATOM 2097 C C . PHE A 1 268 ? 46.438 52.489 26.517 1.00 24.09 268 PHE A C 1
ATOM 2098 O O . PHE A 1 268 ? 45.725 52.198 27.461 1.00 25.64 268 PHE A O 1
ATOM 2106 N N . SER A 1 269 ? 45.947 52.913 25.346 1.00 22.10 269 SER A N 1
ATOM 2107 C CA . SER A 1 269 ? 44.567 53.144 25.101 1.00 22.95 269 SER A CA 1
ATOM 2108 C C . SER A 1 269 ? 44.289 53.109 23.570 1.00 22.36 269 SER A C 1
ATOM 2109 O O . SER A 1 269 ? 45.165 53.409 22.763 1.00 22.51 269 SER A O 1
ATOM 2112 N N . TYR A 1 270 ? 43.100 52.658 23.229 1.00 23.05 270 TYR A N 1
ATOM 2113 C CA . TYR A 1 270 ? 42.607 52.734 21.869 1.00 23.52 270 TYR A CA 1
ATOM 2114 C C . TYR A 1 270 ? 42.709 54.184 21.391 1.00 24.53 270 TYR A C 1
ATOM 2115 O O . TYR A 1 270 ? 42.964 54.490 20.214 1.00 22.77 270 TYR A O 1
ATOM 2124 N N . THR A 1 271 ? 42.382 55.111 22.294 1.00 23.96 271 THR A N 1
ATOM 2125 C CA . THR A 1 271 ? 42.409 56.537 21.955 1.00 22.93 271 THR A CA 1
ATOM 2126 C C . THR A 1 271 ? 43.346 57.306 22.889 1.00 23.37 271 THR A C 1
ATOM 2127 O O . THR A 1 271 ? 44.431 56.856 23.165 1.00 22.89 271 THR A O 1
ATOM 2131 N N . HIS A 1 272 ? 42.951 58.480 23.341 1.00 23.51 272 HIS A N 1
ATOM 2132 C CA . HIS A 1 272 ? 43.747 59.277 24.272 1.00 23.51 272 HIS A CA 1
ATOM 2133 C C . HIS A 1 272 ? 43.702 58.491 25.596 1.00 23.01 272 HIS A C 1
ATOM 2134 O O . HIS A 1 272 ? 42.736 57.774 25.831 1.00 23.26 272 HIS A O 1
ATOM 2141 N N . LEU A 1 273 ? 44.737 58.599 26.423 1.00 24.05 273 LEU A N 1
ATOM 2142 C CA . LEU A 1 273 ? 44.734 57.939 27.727 1.00 24.01 273 LEU A CA 1
ATOM 2143 C C . LEU A 1 273 ? 43.652 58.564 28.568 1.00 25.27 273 LEU A C 1
ATOM 2144 O O . LEU A 1 273 ? 43.326 59.742 28.418 1.00 25.34 273 LEU A O 1
ATOM 2149 N N . ASP A 1 274 ? 43.117 57.776 29.492 1.00 24.83 274 ASP A N 1
ATOM 2150 C CA . ASP A 1 274 ? 42.120 58.319 30.400 1.00 25.43 274 ASP A CA 1
ATOM 2151 C C . ASP A 1 274 ? 42.731 59.347 31.304 1.00 23.35 274 ASP A C 1
ATOM 2152 O O . ASP A 1 274 ? 43.944 59.324 31.619 1.00 25.17 274 ASP A O 1
ATOM 2157 N N . THR A 1 275 ? 41.872 60.270 31.693 1.00 25.44 275 THR A N 1
ATOM 2158 C CA . THR A 1 275 ? 42.266 61.409 32.512 1.00 25.60 275 THR A CA 1
ATOM 2159 C C . THR A 1 275 ? 42.640 60.943 33.910 1.00 25.85 275 THR A C 1
ATOM 2160 O O . THR A 1 275 ? 42.179 59.850 34.368 1.00 25.23 275 THR A O 1
ATOM 2164 N N . VAL A 1 276 ? 43.462 61.751 34.572 1.00 24.79 276 VAL A N 1
ATOM 2165 C CA . VAL A 1 276 ? 43.964 61.445 35.884 1.00 25.39 276 VAL A CA 1
ATOM 2166 C C . VAL A 1 276 ? 42.789 61.022 36.803 1.00 26.02 276 VAL A C 1
ATOM 2167 O O . VAL A 1 276 ? 42.837 59.957 37.420 1.00 26.58 276 VAL A O 1
ATOM 2171 N N . LEU A 1 277 ? 41.736 61.815 36.854 1.00 27.08 277 LEU A N 1
ATOM 2172 C CA . LEU A 1 277 ? 40.655 61.518 37.786 1.00 27.89 277 LEU A CA 1
ATOM 2173 C C . LEU A 1 277 ? 39.699 60.402 37.369 1.00 28.59 277 LEU A C 1
ATOM 2174 O O . LEU A 1 277 ? 38.785 60.074 38.139 1.00 29.17 277 LEU A O 1
ATOM 2179 N N . THR A 1 278 ? 39.848 59.845 36.166 1.00 27.85 278 THR A N 1
ATOM 2180 C CA . THR A 1 278 ? 39.011 58.726 35.772 1.00 28.61 278 THR A CA 1
ATOM 2181 C C . THR A 1 278 ? 39.782 57.437 35.505 1.00 28.79 278 THR A C 1
ATOM 2182 O O . THR A 1 278 ? 39.174 56.364 35.380 1.00 28.25 278 THR A O 1
ATOM 2186 N N . ARG A 1 279 ? 41.098 57.519 35.382 1.00 28.67 279 ARG A N 1
ATOM 2187 C CA . ARG A 1 279 ? 41.868 56.360 34.937 1.00 29.09 279 ARG A CA 1
ATOM 2188 C C . ARG A 1 279 ? 41.858 55.237 35.974 1.00 29.21 279 ARG A C 1
ATOM 2189 O O . ARG A 1 279 ? 41.799 55.487 37.182 1.00 29.63 279 ARG A O 1
ATOM 2197 N N . ASP A 1 280 ? 41.900 54.015 35.477 1.00 30.03 280 ASP A N 1
ATOM 2198 C CA . ASP A 1 280 ? 42.120 52.822 36.301 1.00 30.31 280 ASP A CA 1
ATOM 2199 C C . ASP A 1 280 ? 43.613 52.729 36.548 1.00 30.25 280 ASP A C 1
ATOM 2200 O O . ASP A 1 280 ? 44.403 52.410 35.634 1.00 30.31 280 ASP A O 1
ATOM 2205 N N . ALA A 1 281 ? 44.016 52.989 37.790 1.00 30.64 281 ALA A N 1
ATOM 2206 C CA . ALA A 1 281 ? 45.424 53.083 38.178 1.00 31.63 281 ALA A CA 1
ATOM 2207 C C . ALA A 1 281 ? 46.176 51.777 38.090 1.00 31.56 281 ALA A C 1
ATOM 2208 O O . ALA A 1 281 ? 47.385 51.754 38.116 1.00 32.36 281 ALA A O 1
ATOM 2210 N N . GLU A 1 282 ? 45.425 50.700 38.006 1.00 33.18 282 GLU A N 1
ATOM 2211 C CA . GLU A 1 282 ? 45.965 49.358 37.844 1.00 34.41 282 GLU A CA 1
ATOM 2212 C C . GLU A 1 282 ? 46.384 49.098 36.404 1.00 32.42 282 GLU A C 1
ATOM 2213 O O . GLU A 1 282 ? 47.377 48.404 36.151 1.00 31.39 282 GLU A O 1
ATOM 2219 N N . MET A 1 283 ? 45.580 49.615 35.478 1.00 31.57 283 MET A N 1
ATOM 2220 C CA . MET A 1 283 ? 45.782 49.359 34.035 1.00 31.34 283 MET A CA 1
ATOM 2221 C C . MET A 1 283 ? 46.657 50.375 33.268 1.00 29.89 283 MET A C 1
ATOM 2222 O O . MET A 1 283 ? 47.326 50.039 32.262 1.00 26.81 283 MET A O 1
ATOM 2227 N N . ASP A 1 284 ? 46.553 51.632 33.697 1.00 29.28 284 ASP A N 1
ATOM 2228 C CA . ASP A 1 284 ? 47.290 52.770 33.063 1.00 28.17 284 ASP A CA 1
ATOM 2229 C C . ASP A 1 284 ? 48.459 53.310 33.848 1.00 26.73 284 ASP A C 1
ATOM 2230 O O . ASP A 1 284 ? 48.366 53.627 35.072 1.00 29.13 284 ASP A O 1
ATOM 2235 N N . PRO A 1 285 ? 49.584 53.440 33.177 1.00 24.53 285 PRO A N 1
ATOM 2236 C CA . PRO A 1 285 ? 50.746 54.015 33.796 1.00 24.60 285 PRO A CA 1
ATOM 2237 C C . PRO A 1 285 ? 50.529 55.522 33.847 1.00 23.83 285 PRO A C 1
ATOM 2238 O O . PRO A 1 285 ? 49.845 56.077 33.008 1.00 23.62 285 PRO A O 1
ATOM 2242 N N . THR A 1 286 ? 50.999 56.148 34.910 1.00 23.84 286 THR A N 1
ATOM 2243 C CA . THR A 1 286 ? 50.899 57.604 35.006 1.00 22.81 286 THR A CA 1
ATOM 2244 C C . THR A 1 286 ? 51.941 58.294 34.141 1.00 22.39 286 THR A C 1
ATOM 2245 O O . THR A 1 286 ? 52.907 57.689 33.641 1.00 22.38 286 THR A O 1
ATOM 2249 N N . LEU A 1 287 ? 51.807 59.618 33.979 1.00 23.70 287 LEU A N 1
ATOM 2250 C CA . LEU A 1 287 ? 52.818 60.345 33.200 1.00 22.48 287 LEU A CA 1
ATOM 2251 C C . LEU A 1 287 ? 54.208 60.178 33.763 1.00 22.42 287 LEU A C 1
ATOM 2252 O O . LEU A 1 287 ? 55.122 59.915 33.035 1.00 21.39 287 LEU A O 1
ATOM 2257 N N . PRO A 1 288 ? 54.414 60.365 35.059 1.00 22.00 288 PRO A N 1
ATOM 2258 C CA . PRO A 1 288 ? 55.726 60.098 35.640 1.00 23.48 288 PRO A CA 1
ATOM 2259 C C . PRO A 1 288 ? 56.272 58.668 35.413 1.00 22.72 288 PRO A C 1
ATOM 2260 O O . PRO A 1 288 ? 57.487 58.511 35.153 1.00 22.20 288 PRO A O 1
ATOM 2264 N N . GLU A 1 289 ? 55.398 57.682 35.487 1.00 23.30 289 GLU A N 1
ATOM 2265 C CA . GLU A 1 289 ? 55.812 56.283 35.279 1.00 24.28 289 GLU A CA 1
ATOM 2266 C C . GLU A 1 289 ? 56.296 56.119 33.846 1.00 23.49 289 GLU A C 1
ATOM 2267 O O . GLU A 1 289 ? 57.377 55.619 33.647 1.00 24.68 289 GLU A O 1
ATOM 2273 N N . MET A 1 290 ? 55.569 56.673 32.886 1.00 22.88 290 MET A N 1
ATOM 2274 C CA . MET A 1 290 ? 56.050 56.624 31.490 1.00 22.78 290 MET A CA 1
ATOM 2275 C C . MET A 1 290 ? 57.352 57.344 31.295 1.00 23.56 290 MET A C 1
ATOM 2276 O O . MET A 1 290 ? 58.229 56.894 30.569 1.00 22.55 290 MET A O 1
ATOM 2281 N N . THR A 1 291 ? 57.446 58.532 31.898 1.00 23.10 291 THR A N 1
ATOM 2282 C CA . THR A 1 291 ? 58.637 59.302 31.840 1.00 23.71 291 THR A CA 1
ATOM 2283 C C . THR A 1 291 ? 59.819 58.495 32.362 1.00 23.90 291 THR A C 1
ATOM 2284 O O . THR A 1 291 ? 60.917 58.484 31.764 1.00 21.82 291 THR A O 1
ATOM 2288 N N . LYS A 1 292 ? 59.600 57.834 33.487 1.00 24.30 292 LYS A N 1
ATOM 2289 C CA . LYS A 1 292 ? 60.684 57.094 34.116 1.00 25.48 292 LYS A CA 1
ATOM 2290 C C . LYS A 1 292 ? 61.262 56.051 33.183 1.00 24.93 292 LYS A C 1
ATOM 2291 O O . LYS A 1 292 ? 62.487 56.006 32.985 1.00 26.06 292 LYS A O 1
ATOM 2297 N N . VAL A 1 293 ? 60.387 55.247 32.604 1.00 26.17 293 VAL A N 1
ATOM 2298 C CA . VAL A 1 293 ? 60.834 54.166 31.734 1.00 26.32 293 VAL A CA 1
ATOM 2299 C C . VAL A 1 293 ? 61.490 54.757 30.508 1.00 25.88 293 VAL A C 1
ATOM 2300 O O . VAL A 1 293 ? 62.523 54.276 30.061 1.00 26.79 293 VAL A O 1
ATOM 2304 N N . ALA A 1 294 ? 60.904 55.803 29.965 1.00 24.73 294 ALA A N 1
ATOM 2305 C CA . ALA A 1 294 ? 61.504 56.437 28.813 1.00 24.86 294 ALA A CA 1
ATOM 2306 C C . ALA A 1 294 ? 62.927 56.884 29.090 1.00 23.78 294 ALA A C 1
ATOM 2307 O O . ALA A 1 294 ? 63.818 56.639 28.287 1.00 24.83 294 ALA A O 1
ATOM 2309 N N . ILE A 1 295 ? 63.143 57.536 30.225 1.00 24.33 295 ILE A N 1
ATOM 2310 C CA . ILE A 1 295 ? 64.479 57.983 30.577 1.00 25.29 295 ILE A CA 1
ATOM 2311 C C . ILE A 1 295 ? 65.398 56.771 30.774 1.00 25.76 295 ILE A C 1
ATOM 2312 O O . ILE A 1 295 ? 66.550 56.827 30.360 1.00 26.79 295 ILE A O 1
ATOM 2317 N N . GLU A 1 296 ? 64.890 55.766 31.446 1.00 27.91 296 GLU A N 1
ATOM 2318 C CA . GLU A 1 296 ? 65.672 54.539 31.686 1.00 28.71 296 GLU A CA 1
ATOM 2319 C C . GLU A 1 296 ? 66.233 53.966 30.384 1.00 28.89 296 GLU A C 1
ATOM 2320 O O . GLU A 1 296 ? 67.426 53.695 30.288 1.00 28.81 296 GLU A O 1
ATOM 2326 N N . MET A 1 297 ? 65.398 53.916 29.351 1.00 28.29 297 MET A N 1
ATOM 2327 C CA . MET A 1 297 ? 65.818 53.406 28.047 1.00 28.93 297 MET A CA 1
ATOM 2328 C C . MET A 1 297 ? 66.737 54.295 27.234 1.00 28.01 297 MET A C 1
ATOM 2329 O O . MET A 1 297 ? 67.764 53.851 26.666 1.00 26.48 297 MET A O 1
ATOM 2334 N N . LEU A 1 298 ? 66.370 55.557 27.118 1.00 27.48 298 LEU A N 1
ATOM 2335 C CA . LEU A 1 298 ? 67.122 56.490 26.291 1.00 27.38 298 LEU A CA 1
ATOM 2336 C C . LEU A 1 298 ? 68.475 56.825 26.890 1.00 28.49 298 LEU A C 1
ATOM 2337 O O . LEU A 1 298 ? 69.437 57.045 26.178 1.00 27.18 298 LEU A O 1
ATOM 2342 N N . THR A 1 299 ? 68.568 56.823 28.225 1.00 29.78 299 THR A N 1
ATOM 2343 C CA . THR A 1 299 ? 69.819 57.206 28.856 1.00 30.79 299 THR A CA 1
ATOM 2344 C C . THR A 1 299 ? 70.876 56.106 28.729 1.00 31.75 299 THR A C 1
ATOM 2345 O O . THR A 1 299 ? 72.037 56.345 29.075 1.00 30.89 299 THR A O 1
ATOM 2349 N N . LYS A 1 300 ? 70.505 54.936 28.214 1.00 32.30 300 LYS A N 1
ATOM 2350 C CA . LYS A 1 300 ? 71.541 53.947 27.813 1.00 34.05 300 LYS A CA 1
ATOM 2351 C C . LYS A 1 300 ? 72.469 54.486 26.727 1.00 34.08 300 LYS A C 1
ATOM 2352 O O . LYS A 1 300 ? 73.596 54.035 26.593 1.00 34.40 300 LYS A O 1
ATOM 2358 N N . ASP A 1 301 ? 72.014 55.461 25.952 1.00 34.06 301 ASP A N 1
ATOM 2359 C CA . ASP A 1 301 ? 72.836 56.040 24.888 1.00 34.09 301 ASP A CA 1
ATOM 2360 C C . ASP A 1 301 ? 73.839 57.048 25.494 1.00 34.99 301 ASP A C 1
ATOM 2361 O O . ASP A 1 301 ? 73.462 58.141 25.949 1.00 33.55 301 ASP A O 1
ATOM 2366 N N . GLU A 1 302 ? 75.116 56.691 25.498 1.00 35.34 302 GLU A N 1
ATOM 2367 C CA . GLU A 1 302 ? 76.117 57.553 26.113 1.00 36.48 302 GLU A CA 1
ATOM 2368 C C . GLU A 1 302 ? 76.357 58.833 25.320 1.00 35.45 302 GLU A C 1
ATOM 2369 O O . GLU A 1 302 ? 76.952 59.778 25.799 1.00 35.32 302 GLU A O 1
ATOM 2375 N N . ASN A 1 303 ? 75.872 58.888 24.102 1.00 34.62 303 ASN A N 1
ATOM 2376 C CA . ASN A 1 303 ? 76.028 60.097 23.325 1.00 34.86 303 ASN A CA 1
ATOM 2377 C C . ASN A 1 303 ? 74.903 61.108 23.616 1.00 34.32 303 ASN A C 1
ATOM 2378 O O . ASN A 1 303 ? 74.940 62.262 23.169 1.00 35.24 303 ASN A O 1
ATOM 2383 N N . GLY A 1 304 ? 73.888 60.664 24.342 1.00 32.38 304 GLY A N 1
ATOM 2384 C CA . GLY A 1 304 ? 72.818 61.569 24.723 1.00 32.31 304 GLY A CA 1
ATOM 2385 C C . GLY A 1 304 ? 71.490 61.222 24.114 1.00 31.14 304 GLY A C 1
ATOM 2386 O O . GLY A 1 304 ? 71.434 60.275 23.317 1.00 31.18 304 GLY A O 1
ATOM 2387 N N . PHE A 1 305 ? 70.416 61.925 24.508 1.00 29.73 305 PHE A N 1
ATOM 2388 C CA . PHE A 1 305 ? 69.091 61.687 23.941 1.00 27.94 305 PHE A CA 1
ATOM 2389 C C . PHE A 1 305 ? 68.179 62.903 24.033 1.00 27.20 305 PHE A C 1
ATOM 2390 O O . PHE A 1 305 ? 68.393 63.735 24.905 1.00 26.30 305 PHE A O 1
ATOM 2398 N N . PHE A 1 306 ? 67.132 62.917 23.202 1.00 26.26 306 PHE A N 1
ATOM 2399 C CA . PHE A 1 306 ? 66.047 63.888 23.290 1.00 25.54 306 PHE A CA 1
ATOM 2400 C C . PHE A 1 306 ? 64.755 63.148 23.617 1.00 25.12 306 PHE A C 1
ATOM 2401 O O . PHE A 1 306 ? 64.435 62.134 23.012 1.00 24.90 306 PHE A O 1
ATOM 2409 N N . LEU A 1 307 ? 64.006 63.665 24.572 1.00 23.64 307 LEU A N 1
ATOM 2410 C CA . LEU A 1 307 ? 62.744 63.116 24.927 1.00 23.11 307 LEU A CA 1
ATOM 2411 C C . LEU A 1 307 ? 61.719 64.242 25.034 1.00 22.81 307 LEU A C 1
ATOM 2412 O O . LEU A 1 307 ? 62.004 65.257 25.671 1.00 21.69 307 LEU A O 1
ATOM 2417 N N . LEU A 1 308 ? 60.582 64.075 24.360 1.00 21.84 308 LEU A N 1
ATOM 2418 C CA . LEU A 1 308 ? 59.430 64.927 24.516 1.00 22.06 308 LEU A CA 1
ATOM 2419 C C . LEU A 1 308 ? 58.420 64.222 25.434 1.00 21.20 308 LEU A C 1
ATOM 2420 O O . LEU A 1 308 ? 58.084 63.107 25.184 1.00 21.79 308 LEU A O 1
ATOM 2425 N N . VAL A 1 309 ? 58.007 64.877 26.514 1.00 20.48 309 VAL A N 1
ATOM 2426 C CA . VAL A 1 309 ? 56.932 64.435 27.383 1.00 19.20 309 VAL A CA 1
ATOM 2427 C C . VAL A 1 309 ? 55.791 65.429 27.327 1.00 19.26 309 VAL A C 1
ATOM 2428 O O . VAL A 1 309 ? 55.956 66.616 27.615 1.00 20.82 309 VAL A O 1
ATOM 2432 N N . GLU A 1 310 ? 54.618 64.978 26.966 1.00 19.27 310 GLU A N 1
ATOM 2433 C CA . GLU A 1 310 ? 53.463 65.857 26.906 1.00 19.28 310 GLU A CA 1
ATOM 2434 C C . GLU A 1 310 ? 52.379 65.596 27.929 1.00 19.56 310 GLU A C 1
ATOM 2435 O O . GLU A 1 310 ? 51.807 64.497 27.982 1.00 20.46 310 GLU A O 1
ATOM 2441 N N . GLY A 1 311 ? 52.034 66.659 28.668 1.00 20.21 311 GLY A N 1
ATOM 2442 C CA . GLY A 1 311 ? 50.872 66.683 29.551 1.00 20.63 311 GLY A CA 1
ATOM 2443 C C . GLY A 1 311 ? 49.742 67.160 28.667 1.00 21.69 311 GLY A C 1
ATOM 2444 O O . GLY A 1 311 ? 49.383 68.355 28.618 1.00 21.79 311 GLY A O 1
ATOM 2445 N N . GLY A 1 312 ? 49.161 66.231 27.921 1.00 21.27 312 GLY A N 1
ATOM 2446 C CA . GLY A 1 312 ? 48.269 66.636 26.842 1.00 21.49 312 GLY A CA 1
ATOM 2447 C C . GLY A 1 312 ? 46.808 66.867 27.063 1.00 21.62 312 GLY A C 1
ATOM 2448 O O . GLY A 1 312 ? 46.160 67.591 26.250 1.00 22.82 312 GLY A O 1
ATOM 2449 N N . ARG A 1 313 ? 46.243 66.305 28.118 1.00 20.54 313 ARG A N 1
ATOM 2450 C CA . ARG A 1 313 ? 44.814 66.393 28.270 1.00 21.27 313 ARG A CA 1
ATOM 2451 C C . ARG A 1 313 ? 44.404 67.623 29.071 1.00 20.76 313 ARG A C 1
ATOM 2452 O O . ARG A 1 313 ? 43.226 67.916 29.287 1.00 22.29 313 ARG A O 1
ATOM 2460 N N . ILE A 1 314 ? 45.421 68.385 29.443 1.00 22.02 314 ILE A N 1
ATOM 2461 C CA . ILE A 1 314 ? 45.217 69.741 30.020 1.00 21.29 314 ILE A CA 1
ATOM 2462 C C . ILE A 1 314 ? 44.275 70.530 29.088 1.00 21.46 314 ILE A C 1
ATOM 2463 O O . ILE A 1 314 ? 43.253 71.050 29.508 1.00 20.37 314 ILE A O 1
ATOM 2468 N N . ASP A 1 315 ? 44.649 70.504 27.811 1.00 20.52 315 ASP A N 1
ATOM 2469 C CA . ASP A 1 315 ? 43.937 71.169 26.770 1.00 20.75 315 ASP A CA 1
ATOM 2470 C C . ASP A 1 315 ? 42.518 70.664 26.633 1.00 20.27 315 ASP A C 1
ATOM 2471 O O . ASP A 1 315 ? 41.546 71.449 26.581 1.00 19.20 315 ASP A O 1
ATOM 2476 N N . HIS A 1 316 ? 42.385 69.334 26.548 1.00 20.83 316 HIS A N 1
ATOM 2477 C CA . HIS A 1 316 ? 41.073 68.722 26.380 1.00 21.98 316 HIS A CA 1
ATOM 2478 C C . HIS A 1 316 ? 40.116 69.090 27.515 1.00 20.10 316 HIS A C 1
ATOM 2479 O O . HIS A 1 316 ? 38.922 69.350 27.298 1.00 19.57 316 HIS A O 1
ATOM 2486 N N . MET A 1 317 ? 40.605 69.123 28.740 1.00 20.00 317 MET A N 1
ATOM 2487 C CA . MET A 1 317 ? 39.719 69.458 29.848 1.00 19.17 317 MET A CA 1
ATOM 2488 C C . MET A 1 317 ? 39.308 70.958 29.812 1.00 20.21 317 MET A C 1
ATOM 2489 O O . MET A 1 317 ? 38.160 71.303 30.090 1.00 21.51 317 MET A O 1
ATOM 2494 N N . HIS A 1 318 ? 40.235 71.807 29.411 1.00 20.44 318 HIS A N 1
ATOM 2495 C CA . HIS A 1 318 ? 39.946 73.249 29.285 1.00 19.23 318 HIS A CA 1
ATOM 2496 C C . HIS A 1 318 ? 38.912 73.446 28.187 1.00 20.42 318 HIS A C 1
ATOM 2497 O O . HIS A 1 318 ? 38.006 74.249 28.337 1.00 19.45 318 HIS A O 1
ATOM 2504 N N . HIS A 1 319 ? 39.016 72.690 27.074 1.00 22.39 319 HIS A N 1
ATOM 2505 C CA . HIS A 1 319 ? 38.044 72.787 25.967 1.00 22.42 319 HIS A CA 1
ATOM 2506 C C . HIS A 1 319 ? 36.595 72.557 26.439 1.00 23.49 319 HIS A C 1
ATOM 2507 O O . HIS A 1 319 ? 35.649 73.205 25.969 1.00 23.72 319 HIS A O 1
ATOM 2514 N N . ALA A 1 320 ? 36.415 71.672 27.414 1.00 23.32 320 ALA A N 1
ATOM 2515 C CA . ALA A 1 320 ? 35.091 71.414 27.972 1.00 23.60 320 ALA A CA 1
ATOM 2516 C C . ALA A 1 320 ? 34.805 72.307 29.173 1.00 24.92 320 ALA A C 1
ATOM 2517 O O . ALA A 1 320 ? 33.820 72.073 29.876 1.00 25.49 320 ALA A O 1
ATOM 2519 N N . ASN A 1 321 ? 35.719 73.240 29.484 1.00 24.42 321 ASN A N 1
ATOM 2520 C CA . ASN A 1 321 ? 35.632 74.110 30.679 1.00 24.47 321 ASN A CA 1
ATOM 2521 C C . ASN A 1 321 ? 35.627 73.312 31.993 1.00 24.78 321 ASN A C 1
ATOM 2522 O O . ASN A 1 321 ? 35.132 73.790 33.044 1.00 26.19 321 ASN A O 1
ATOM 2527 N N . GLN A 1 322 ? 36.232 72.130 31.925 1.00 25.05 322 GLN A N 1
ATOM 2528 C CA . GLN A 1 322 ? 36.309 71.150 33.035 1.00 24.16 322 GLN A CA 1
ATOM 2529 C C . GLN A 1 322 ? 37.617 71.419 33.816 1.00 23.14 322 GLN A C 1
ATOM 2530 O O . GLN A 1 322 ? 38.601 70.697 33.770 1.00 23.78 322 GLN A O 1
ATOM 2536 N N . ILE A 1 323 ? 37.612 72.510 34.565 1.00 22.20 323 ILE A N 1
ATOM 2537 C CA . ILE A 1 323 ? 38.851 73.011 35.148 1.00 21.91 323 ILE A CA 1
ATOM 2538 C C . ILE A 1 323 ? 39.446 72.093 36.199 1.00 21.30 323 ILE A C 1
ATOM 2539 O O . ILE A 1 323 ? 40.648 71.962 36.293 1.00 20.56 323 ILE A O 1
ATOM 2544 N N . ARG A 1 324 ? 38.625 71.445 36.997 1.00 21.83 324 ARG A N 1
ATOM 2545 C CA . ARG A 1 324 ? 39.163 70.527 38.012 1.00 22.49 324 ARG A CA 1
ATOM 2546 C C . ARG A 1 324 ? 40.037 69.471 37.329 1.00 21.89 324 ARG A C 1
ATOM 2547 O O . ARG A 1 324 ? 41.192 69.280 37.691 1.00 21.61 324 ARG A O 1
ATOM 2555 N N . GLN A 1 325 ? 39.510 68.848 36.301 1.00 22.22 325 GLN A N 1
ATOM 2556 C CA . GLN A 1 325 ? 40.284 67.824 35.623 1.00 23.06 325 GLN A CA 1
ATOM 2557 C C . GLN A 1 325 ? 41.531 68.404 34.973 1.00 21.78 325 GLN A C 1
ATOM 2558 O O . GLN A 1 325 ? 42.556 67.740 34.946 1.00 21.53 325 GLN A O 1
ATOM 2564 N N . SER A 1 326 ? 41.437 69.620 34.437 1.00 22.10 326 SER A N 1
ATOM 2565 C CA . SER A 1 326 ? 42.587 70.247 33.799 1.00 21.50 326 SER A CA 1
ATOM 2566 C C . SER A 1 326 ? 43.701 70.410 34.802 1.00 20.75 326 SER A C 1
ATOM 2567 O O . SER A 1 326 ? 44.827 70.215 34.496 1.00 21.00 326 SER A O 1
ATOM 2570 N N . LEU A 1 327 ? 43.390 70.803 36.019 1.00 20.66 327 LEU A N 1
ATOM 2571 C CA . LEU A 1 327 ? 44.404 71.002 36.999 1.00 20.26 327 LEU A CA 1
ATOM 2572 C C . LEU A 1 327 ? 45.054 69.666 37.408 1.00 19.75 327 LEU A C 1
ATOM 2573 O O . LEU A 1 327 ? 46.264 69.607 37.628 1.00 21.23 327 LEU A O 1
ATOM 2578 N N . ALA A 1 328 ? 44.256 68.637 37.490 1.00 20.93 328 ALA A N 1
ATOM 2579 C CA . ALA A 1 328 ? 44.737 67.278 37.841 1.00 20.59 328 ALA A CA 1
ATOM 2580 C C . ALA A 1 328 ? 45.722 66.800 36.779 1.00 20.74 328 ALA A C 1
ATOM 2581 O O . ALA A 1 328 ? 46.778 66.286 37.129 1.00 20.17 328 ALA A O 1
ATOM 2583 N N . GLU A 1 329 ? 45.403 67.028 35.490 1.00 20.66 329 GLU A N 1
ATOM 2584 C CA . GLU A 1 329 ? 46.347 66.662 34.414 1.00 20.55 329 GLU A CA 1
ATOM 2585 C C . GLU A 1 329 ? 47.625 67.432 34.518 1.00 19.74 329 GLU A C 1
ATOM 2586 O O . GLU A 1 329 ? 48.725 66.892 34.284 1.00 20.05 329 GLU A O 1
ATOM 2592 N N . THR A 1 330 ? 47.478 68.723 34.881 1.00 19.60 330 THR A N 1
ATOM 2593 C CA . THR A 1 330 ? 48.627 69.574 35.021 1.00 19.66 330 THR A CA 1
ATOM 2594 C C . THR A 1 330 ? 49.556 68.999 36.063 1.00 20.59 330 THR A C 1
ATOM 2595 O O . THR A 1 330 ? 50.751 68.967 35.843 1.00 20.17 330 THR A O 1
ATOM 2599 N N . LEU A 1 331 ? 49.009 68.609 37.233 1.00 21.68 331 LEU A N 1
ATOM 2600 C CA . LEU A 1 331 ? 49.875 68.052 38.292 1.00 22.36 331 LEU A CA 1
ATOM 2601 C C . LEU A 1 331 ? 50.541 66.729 37.903 1.00 21.83 331 LEU A C 1
ATOM 2602 O O . LEU A 1 331 ? 51.670 66.462 38.280 1.00 20.89 331 LEU A O 1
ATOM 2607 N N . ASP A 1 332 ? 49.855 65.916 37.116 1.00 22.47 332 ASP A N 1
ATOM 2608 C CA . ASP A 1 332 ? 50.466 64.688 36.628 1.00 22.93 332 ASP A CA 1
ATOM 2609 C C . ASP A 1 332 ? 51.770 65.054 35.875 1.00 22.26 332 ASP A C 1
ATOM 2610 O O . ASP A 1 332 ? 52.795 64.381 36.056 1.00 21.29 332 ASP A O 1
ATOM 2615 N N . MET A 1 333 ? 51.795 66.204 35.189 1.00 21.71 333 MET A N 1
ATOM 2616 C CA . MET A 1 333 ? 52.986 66.594 34.429 1.00 21.42 333 MET A CA 1
ATOM 2617 C C . MET A 1 333 ? 54.017 67.202 35.386 1.00 20.62 333 MET A C 1
ATOM 2618 O O . MET A 1 333 ? 55.204 66.990 35.253 1.00 20.36 333 MET A O 1
ATOM 2623 N N . GLU A 1 334 ? 53.547 67.965 36.347 1.00 20.61 334 GLU A N 1
ATOM 2624 C CA . GLU A 1 334 ? 54.438 68.542 37.369 1.00 21.60 334 GLU A CA 1
ATOM 2625 C C . GLU A 1 334 ? 55.244 67.409 38.068 1.00 21.07 334 GLU A C 1
ATOM 2626 O O . GLU A 1 334 ? 56.479 67.527 38.292 1.00 20.86 334 GLU A O 1
ATOM 2632 N N . GLU A 1 335 ? 54.544 66.313 38.323 1.00 21.97 335 GLU A N 1
ATOM 2633 C CA . GLU A 1 335 ? 55.155 65.109 38.963 1.00 23.14 335 GLU A CA 1
ATOM 2634 C C . GLU A 1 335 ? 56.162 64.432 38.044 1.00 23.13 335 GLU A C 1
ATOM 2635 O O . GLU A 1 335 ? 57.262 64.000 38.467 1.00 21.15 335 GLU A O 1
ATOM 2641 N N . ALA A 1 336 ? 55.854 64.458 36.743 1.00 21.22 336 ALA A N 1
ATOM 2642 C CA . ALA A 1 336 ? 56.795 63.927 35.775 1.00 20.58 336 ALA A CA 1
ATOM 2643 C C . ALA A 1 336 ? 58.097 64.716 35.662 1.00 20.65 336 ALA A C 1
ATOM 2644 O O . ALA A 1 336 ? 59.195 64.125 35.484 1.00 20.87 336 ALA A O 1
ATOM 2646 N N . VAL A 1 337 ? 58.020 66.052 35.777 1.00 20.74 337 VAL A N 1
ATOM 2647 C CA . VAL A 1 337 ? 59.224 66.858 35.763 1.00 21.74 337 VAL A CA 1
ATOM 2648 C C . VAL A 1 337 ? 60.084 66.462 36.952 1.00 21.24 337 VAL A C 1
ATOM 2649 O O . VAL A 1 337 ? 61.335 66.313 36.837 1.00 21.76 337 VAL A O 1
ATOM 2653 N N . SER A 1 338 ? 59.442 66.325 38.091 1.00 24.43 338 SER A N 1
ATOM 2654 C CA . SER A 1 338 ? 60.156 65.939 39.304 1.00 25.61 338 SER A CA 1
ATOM 2655 C C . SER A 1 338 ? 60.812 64.568 39.111 1.00 26.09 338 SER A C 1
ATOM 2656 O O . SER A 1 338 ? 61.972 64.401 39.481 1.00 27.83 338 SER A O 1
ATOM 2659 N N . MET A 1 339 ? 60.114 63.640 38.480 1.00 26.48 339 MET A N 1
ATOM 2660 C CA . MET A 1 339 ? 60.699 62.329 38.185 1.00 26.84 339 MET A CA 1
ATOM 2661 C C . MET A 1 339 ? 61.960 62.497 37.328 1.00 27.90 339 MET A C 1
ATOM 2662 O O . MET A 1 339 ? 63.051 61.963 37.674 1.00 26.33 339 MET A O 1
ATOM 2667 N N . ALA A 1 340 ? 61.881 63.280 36.231 1.00 26.97 340 ALA A N 1
ATOM 2668 C CA . ALA A 1 340 ? 63.028 63.527 35.416 1.00 26.75 340 ALA A CA 1
ATOM 2669 C C . ALA A 1 340 ? 64.239 64.202 36.123 1.00 28.01 340 ALA A C 1
ATOM 2670 O O . ALA A 1 340 ? 65.406 63.845 35.910 1.00 27.27 340 ALA A O 1
ATOM 2672 N N . LEU A 1 341 ? 63.962 65.232 36.921 1.00 28.40 341 LEU A N 1
ATOM 2673 C CA . LEU A 1 341 ? 65.017 65.914 37.650 1.00 29.37 341 LEU A CA 1
ATOM 2674 C C . LEU A 1 341 ? 65.802 64.935 38.551 1.00 30.19 341 LEU A C 1
ATOM 2675 O O . LEU A 1 341 ? 67.029 65.043 38.654 1.00 30.30 341 LEU A O 1
ATOM 2680 N N . SER A 1 342 ? 65.079 64.036 39.186 1.00 32.07 342 SER A N 1
ATOM 2681 C CA . SER A 1 342 ? 65.654 63.062 40.101 1.00 33.74 342 SER A CA 1
ATOM 2682 C C . SER A 1 342 ? 66.423 61.949 39.399 1.00 34.64 342 SER A C 1
ATOM 2683 O O . SER A 1 342 ? 67.132 61.201 40.042 1.00 36.63 342 SER A O 1
ATOM 2686 N N . MET A 1 343 ? 66.304 61.869 38.087 1.00 33.87 343 MET A N 1
ATOM 2687 C CA . MET A 1 343 ? 66.871 60.773 37.335 1.00 34.18 343 MET A CA 1
ATOM 2688 C C . MET A 1 343 ? 68.029 61.153 36.499 1.00 32.93 343 MET A C 1
ATOM 2689 O O . MET A 1 343 ? 68.712 60.295 35.987 1.00 32.47 343 MET A O 1
ATOM 2694 N N . THR A 1 344 ? 68.241 62.442 36.349 1.00 30.97 344 THR A N 1
ATOM 2695 C CA . THR A 1 344 ? 69.242 62.929 35.483 1.00 30.77 344 THR A CA 1
ATOM 2696 C C . THR A 1 344 ? 70.166 63.894 36.177 1.00 31.05 344 THR A C 1
ATOM 2697 O O . THR A 1 344 ? 69.921 64.338 37.296 1.00 30.33 344 THR A O 1
ATOM 2701 N N . ASP A 1 345 ? 71.204 64.230 35.441 1.00 31.63 345 ASP A N 1
ATOM 2702 C CA . ASP A 1 345 ? 72.305 65.088 35.874 1.00 32.80 345 ASP A CA 1
ATOM 2703 C C . ASP A 1 345 ? 72.243 66.436 35.181 1.00 31.56 345 ASP A C 1
ATOM 2704 O O . ASP A 1 345 ? 72.439 66.544 33.944 1.00 32.13 345 ASP A O 1
ATOM 2709 N N . PRO A 1 346 ? 71.994 67.473 35.978 1.00 32.26 346 PRO A N 1
ATOM 2710 C CA . PRO A 1 346 ? 71.804 68.845 35.470 1.00 32.85 346 PRO A CA 1
ATOM 2711 C C . PRO A 1 346 ? 73.027 69.433 34.817 1.00 32.62 346 PRO A C 1
ATOM 2712 O O . PRO A 1 346 ? 72.971 70.446 34.126 1.00 31.74 346 PRO A O 1
ATOM 2716 N N . GLU A 1 347 ? 74.165 68.789 35.041 1.00 32.61 347 GLU A N 1
ATOM 2717 C CA . GLU A 1 347 ? 75.362 69.260 34.439 1.00 32.62 347 GLU A CA 1
ATOM 2718 C C . GLU A 1 347 ? 75.344 68.828 33.013 1.00 31.98 347 GLU A C 1
ATOM 2719 O O . GLU A 1 347 ? 76.068 69.382 32.232 1.00 32.99 347 GLU A O 1
ATOM 2725 N N . GLU A 1 348 ? 74.486 67.885 32.638 1.00 31.72 348 GLU A N 1
ATOM 2726 C CA . GLU A 1 348 ? 74.475 67.400 31.256 1.00 31.82 348 GLU A CA 1
ATOM 2727 C C . GLU A 1 348 ? 73.089 67.285 30.615 1.00 31.05 348 GLU A C 1
ATOM 2728 O O . GLU A 1 348 ? 72.962 67.088 29.405 1.00 30.25 348 GLU A O 1
ATOM 2734 N N . THR A 1 349 ? 72.061 67.510 31.422 1.00 29.67 349 THR A N 1
ATOM 2735 C CA . THR A 1 349 ? 70.666 67.419 30.992 1.00 29.08 349 THR A CA 1
ATOM 2736 C C . THR A 1 349 ? 69.901 68.794 31.072 1.00 27.58 349 THR A C 1
ATOM 2737 O O . THR A 1 349 ? 69.812 69.388 32.143 1.00 27.88 349 THR A O 1
ATOM 2741 N N . ILE A 1 350 ? 69.350 69.237 29.939 1.00 25.72 350 ILE A N 1
ATOM 2742 C CA . ILE A 1 350 ? 68.424 70.342 29.905 1.00 25.77 350 ILE A CA 1
ATOM 2743 C C . ILE A 1 350 ? 67.012 69.819 30.113 1.00 25.07 350 ILE A C 1
ATOM 2744 O O . ILE A 1 350 ? 66.600 68.832 29.460 1.00 27.04 350 ILE A O 1
ATOM 2749 N N . ILE A 1 351 ? 66.319 70.361 31.100 1.00 25.23 351 ILE A N 1
ATOM 2750 C CA . ILE A 1 351 ? 64.911 70.108 31.286 1.00 23.91 351 ILE A CA 1
ATOM 2751 C C . ILE A 1 351 ? 64.212 71.463 31.052 1.00 23.76 351 ILE A C 1
ATOM 2752 O O . ILE A 1 351 ? 64.483 72.478 31.719 1.00 25.07 351 ILE A O 1
ATOM 2757 N N . LEU A 1 352 ? 63.359 71.441 30.026 1.00 22.07 352 LEU A N 1
ATOM 2758 C CA . LEU A 1 352 ? 62.596 72.599 29.585 1.00 21.84 352 LEU A CA 1
ATOM 2759 C C . LEU A 1 352 ? 61.110 72.277 29.650 1.00 21.19 352 LEU A C 1
ATOM 2760 O O . LEU A 1 352 ? 60.692 71.151 29.284 1.00 20.93 352 LEU A O 1
ATOM 2765 N N . VAL A 1 353 ? 60.336 73.187 30.209 1.00 20.44 353 VAL A N 1
ATOM 2766 C CA . VAL A 1 353 ? 58.894 73.078 30.291 1.00 20.73 353 VAL A CA 1
ATOM 2767 C C . VAL A 1 353 ? 58.277 74.287 29.610 1.00 20.74 353 VAL A C 1
ATOM 2768 O O . VAL A 1 353 ? 58.696 75.426 29.857 1.00 21.57 353 VAL A O 1
ATOM 2772 N N . THR A 1 354 ? 57.292 74.059 28.750 1.00 20.43 354 THR A N 1
ATOM 2773 C CA . THR A 1 354 ? 56.541 75.158 28.182 1.00 19.35 354 THR A CA 1
ATOM 2774 C C . THR A 1 354 ? 55.112 74.719 27.863 1.00 20.25 354 THR A C 1
ATOM 2775 O O . THR A 1 354 ? 54.676 73.565 28.200 1.00 19.69 354 THR A O 1
ATOM 2779 N N . ALA A 1 355 ? 54.364 75.641 27.240 1.00 18.33 355 ALA A N 1
ATOM 2780 C CA . ALA A 1 355 ? 53.077 75.331 26.745 1.00 18.72 355 ALA A CA 1
ATOM 2781 C C . ALA A 1 355 ? 53.068 75.631 25.247 1.00 18.79 355 ALA A C 1
ATOM 2782 O O . ALA A 1 355 ? 53.855 76.440 24.802 1.00 20.78 355 ALA A O 1
ATOM 2784 N N . ASP A 1 356 ? 52.202 74.978 24.506 1.00 18.98 356 ASP A N 1
ATOM 2785 C CA . ASP A 1 356 ? 52.101 75.278 23.071 1.00 20.45 356 ASP A CA 1
ATOM 2786 C C . ASP A 1 356 ? 51.289 76.534 22.815 1.00 19.95 356 ASP A C 1
ATOM 2787 O O . ASP A 1 356 ? 51.502 77.272 21.856 1.00 22.30 356 ASP A O 1
ATOM 2792 N N . HIS A 1 357 ? 50.314 76.791 23.684 1.00 19.63 357 HIS A N 1
ATOM 2793 C CA . HIS A 1 357 ? 49.452 77.952 23.673 1.00 19.37 357 HIS A CA 1
ATOM 2794 C C . HIS A 1 357 ? 48.700 77.887 24.997 1.00 20.44 357 HIS A C 1
ATOM 2795 O O . HIS A 1 357 ? 48.725 76.869 25.666 1.00 20.16 357 HIS A O 1
ATOM 2802 N N . GLY A 1 358 ? 47.957 78.926 25.331 1.00 19.82 358 GLY A N 1
ATOM 2803 C CA . GLY A 1 358 ? 47.137 78.903 26.525 1.00 20.40 358 GLY A CA 1
ATOM 2804 C C . GLY A 1 358 ? 45.683 78.550 26.350 1.00 19.97 358 GLY A C 1
ATOM 2805 O O . GLY A 1 358 ? 45.255 78.105 25.282 1.00 20.92 358 GLY A O 1
ATOM 2806 N N . HIS A 1 359 ? 44.912 78.849 27.384 1.00 20.17 359 HIS A N 1
ATOM 2807 C CA . HIS A 1 359 ? 43.479 78.660 27.440 1.00 19.16 359 HIS A CA 1
ATOM 2808 C C . HIS A 1 359 ? 42.963 79.889 28.211 1.00 20.22 359 HIS A C 1
ATOM 2809 O O . HIS A 1 359 ? 43.765 80.578 28.918 1.00 20.74 359 HIS A O 1
ATOM 2816 N N . THR A 1 360 ? 41.671 80.194 28.079 1.00 20.56 360 THR A N 1
ATOM 2817 C CA . THR A 1 360 ? 41.099 81.457 28.594 1.00 20.92 360 THR A CA 1
ATOM 2818 C C . THR A 1 360 ? 40.716 81.399 30.054 1.00 19.42 360 THR A C 1
ATOM 2819 O O . THR A 1 360 ? 39.754 82.056 30.474 1.00 20.79 360 THR A O 1
ATOM 2823 N N . LEU A 1 361 ? 41.519 80.705 30.840 1.00 19.82 361 LEU A N 1
ATOM 2824 C CA . LEU A 1 361 ? 41.275 80.607 32.256 1.00 19.66 361 LEU A CA 1
ATOM 2825 C C . LEU A 1 361 ? 41.662 81.902 32.991 1.00 19.48 361 LEU A C 1
ATOM 2826 O O . LEU A 1 361 ? 42.652 82.532 32.701 1.00 19.00 361 LEU A O 1
ATOM 2831 N N . THR A 1 362 ? 40.808 82.283 33.930 1.00 20.00 362 THR A N 1
ATOM 2832 C CA . THR A 1 362 ? 41.045 83.449 34.781 1.00 20.60 362 THR A CA 1
ATOM 2833 C C . THR A 1 362 ? 40.783 83.070 36.230 1.00 20.85 362 THR A C 1
ATOM 2834 O O . THR A 1 362 ? 40.064 82.135 36.513 1.00 21.32 362 THR A O 1
ATOM 2838 N N . ILE A 1 363 ? 41.430 83.798 37.126 1.00 21.55 363 ILE A N 1
ATOM 2839 C CA . ILE A 1 363 ? 41.372 83.588 38.584 1.00 20.54 363 ILE A CA 1
ATOM 2840 C C . ILE A 1 363 ? 40.782 84.858 39.203 1.00 20.75 363 ILE A C 1
ATOM 2841 O O . ILE A 1 363 ? 41.482 85.865 39.411 1.00 21.13 363 ILE A O 1
ATOM 2846 N N . THR A 1 364 ? 39.500 84.807 39.505 1.00 20.35 364 THR A N 1
ATOM 2847 C CA . THR A 1 364 ? 38.794 85.975 40.027 1.00 21.31 364 THR A CA 1
ATOM 2848 C C . THR A 1 364 ? 38.928 86.084 41.537 1.00 21.94 364 THR A C 1
ATOM 2849 O O . THR A 1 364 ? 39.240 85.086 42.207 1.00 21.28 364 THR A O 1
ATOM 2853 N N . GLY A 1 365 ? 38.691 87.284 42.060 1.00 21.63 365 GLY A N 1
ATOM 2854 C CA . GLY A 1 365 ? 38.676 87.515 43.489 1.00 22.18 365 GLY A CA 1
ATOM 2855 C C . GLY A 1 365 ? 37.269 87.417 44.016 1.00 22.98 365 GLY A C 1
ATOM 2856 O O . GLY A 1 365 ? 36.327 87.203 43.240 1.00 23.37 365 GLY A O 1
ATOM 2857 N N . TYR A 1 366 ? 37.082 87.482 45.328 1.00 22.81 366 TYR A N 1
ATOM 2858 C CA . TYR A 1 366 ? 38.162 87.678 46.275 1.00 24.10 366 TYR A CA 1
ATOM 2859 C C . TYR A 1 366 ? 38.090 86.679 47.450 1.00 25.77 366 TYR A C 1
ATOM 2860 O O . TYR A 1 366 ? 37.777 87.072 48.569 1.00 27.24 366 TYR A O 1
ATOM 2869 N N . ALA A 1 367 ? 38.378 85.396 47.210 1.00 26.38 367 ALA A N 1
ATOM 2870 C CA . ALA A 1 367 ? 38.479 84.398 48.261 1.00 26.35 367 ALA A CA 1
ATOM 2871 C C . ALA A 1 367 ? 39.687 84.593 49.132 1.00 26.84 367 ALA A C 1
ATOM 2872 O O . ALA A 1 367 ? 40.761 85.078 48.697 1.00 26.44 367 ALA A O 1
ATOM 2874 N N . ASP A 1 368 ? 39.517 84.176 50.382 1.00 26.69 368 ASP A N 1
ATOM 2875 C CA . ASP A 1 368 ? 40.588 84.226 51.365 1.00 27.37 368 ASP A CA 1
ATOM 2876 C C . ASP A 1 368 ? 41.718 83.265 51.039 1.00 27.67 368 ASP A C 1
ATOM 2877 O O . ASP A 1 368 ? 41.538 82.289 50.304 1.00 28.96 368 ASP A O 1
ATOM 2882 N N . ARG A 1 369 ? 42.863 83.535 51.628 1.00 27.23 369 ARG A N 1
ATOM 2883 C CA . ARG A 1 369 ? 43.975 82.615 51.545 1.00 27.65 369 ARG A CA 1
ATOM 2884 C C . ARG A 1 369 ? 43.444 81.279 52.071 1.00 29.26 369 ARG A C 1
ATOM 2885 O O . ARG A 1 369 ? 42.500 81.236 52.870 1.00 27.69 369 ARG A O 1
ATOM 2893 N N . ASN A 1 370 ? 43.988 80.199 51.534 1.00 30.12 370 ASN A N 1
ATOM 2894 C CA . ASN A 1 370 ? 43.676 78.828 51.930 1.00 30.24 370 ASN A CA 1
ATOM 2895 C C . ASN A 1 370 ? 42.359 78.323 51.405 1.00 30.17 370 ASN A C 1
ATOM 2896 O O . ASN A 1 370 ? 41.941 77.230 51.767 1.00 32.55 370 ASN A O 1
ATOM 2901 N N . THR A 1 371 ? 41.703 79.112 50.551 1.00 29.45 371 THR A N 1
ATOM 2902 C CA . THR A 1 371 ? 40.477 78.691 49.914 1.00 29.26 371 THR A CA 1
ATOM 2903 C C . THR A 1 371 ? 40.826 77.751 48.717 1.00 29.13 371 THR A C 1
ATOM 2904 O O . THR A 1 371 ? 41.773 77.968 47.984 1.00 27.00 371 THR A O 1
ATOM 2908 N N . ASP A 1 372 ? 40.079 76.661 48.620 1.00 28.64 372 ASP A N 1
ATOM 2909 C CA . ASP A 1 372 ? 40.188 75.694 47.534 1.00 28.26 372 ASP A CA 1
ATOM 2910 C C . ASP A 1 372 ? 39.968 76.429 46.222 1.00 26.64 372 ASP A C 1
ATOM 2911 O O . ASP A 1 372 ? 38.955 77.075 46.019 1.00 27.35 372 ASP A O 1
ATOM 2916 N N . ILE A 1 373 ? 40.948 76.350 45.352 1.00 25.98 373 ILE A N 1
ATOM 2917 C CA . ILE A 1 373 ? 40.934 77.108 44.118 1.00 25.45 373 ILE A CA 1
ATOM 2918 C C . ILE A 1 373 ? 39.734 76.830 43.260 1.00 24.46 373 ILE A C 1
ATOM 2919 O O . ILE A 1 373 ? 39.317 77.588 42.379 1.00 23.87 373 ILE A O 1
ATOM 2924 N N . LEU A 1 374 ? 39.100 75.693 43.539 1.00 23.32 374 LEU A N 1
ATOM 2925 C CA . LEU A 1 374 ? 37.949 75.328 42.780 1.00 24.15 374 LEU A CA 1
ATOM 2926 C C . LEU A 1 374 ? 36.625 75.720 43.441 1.00 24.75 374 LEU A C 1
ATOM 2927 O O . LEU A 1 374 ? 35.559 75.352 42.957 1.00 25.08 374 LEU A O 1
ATOM 2932 N N . ASP A 1 375 ? 36.696 76.493 44.520 1.00 25.93 375 ASP A N 1
ATOM 2933 C CA . ASP A 1 375 ? 35.510 76.876 45.285 1.00 26.68 375 ASP A CA 1
ATOM 2934 C C . ASP A 1 375 ? 34.860 78.130 44.733 1.00 28.39 375 ASP A C 1
ATOM 2935 O O . ASP A 1 375 ? 35.346 78.714 43.770 1.00 26.69 375 ASP A O 1
ATOM 2940 N N . PHE A 1 376 ? 33.760 78.547 45.353 1.00 27.83 376 PHE A N 1
ATOM 2941 C CA . PHE A 1 376 ? 33.159 79.820 45.093 1.00 28.50 376 PHE A CA 1
ATOM 2942 C C . PHE A 1 376 ? 34.055 80.969 45.514 1.00 28.32 376 PHE A C 1
ATOM 2943 O O . PHE A 1 376 ? 34.780 80.856 46.461 1.00 27.99 376 PHE A O 1
ATOM 2951 N N . ALA A 1 377 ? 33.937 82.101 44.826 1.00 29.24 377 ALA A N 1
ATOM 2952 C CA . ALA A 1 377 ? 34.665 83.304 45.171 1.00 29.61 377 ALA A CA 1
ATOM 2953 C C . ALA A 1 377 ? 33.808 84.266 46.006 1.00 30.63 377 ALA A C 1
ATOM 2954 O O . ALA A 1 377 ? 34.321 84.969 46.836 1.00 32.22 377 ALA A O 1
ATOM 2956 N N . GLY A 1 378 ? 32.519 84.298 45.743 1.00 31.54 378 GLY A N 1
ATOM 2957 C CA . GLY A 1 378 ? 31.602 85.181 46.441 1.00 31.87 378 GLY A CA 1
ATOM 2958 C C . GLY A 1 378 ? 30.263 85.225 45.737 1.00 31.86 378 GLY A C 1
ATOM 2959 O O . GLY A 1 378 ? 29.903 84.326 44.940 1.00 31.50 378 GLY A O 1
ATOM 2960 N N . ILE A 1 379 ? 29.533 86.318 45.963 1.00 31.68 379 ILE A N 1
ATOM 2961 C CA . ILE A 1 379 ? 28.225 86.516 45.340 1.00 32.08 379 ILE A CA 1
ATOM 2962 C C . ILE A 1 379 ? 28.169 87.771 44.494 1.00 31.57 379 ILE A C 1
ATOM 2963 O O . ILE A 1 379 ? 28.611 88.820 44.941 1.00 32.54 379 ILE A O 1
ATOM 2968 N N . SER A 1 380 ? 27.644 87.681 43.272 1.00 31.56 380 SER A N 1
ATOM 2969 C CA . SER A 1 380 ? 27.556 88.852 42.401 1.00 31.73 380 SER A CA 1
ATOM 2970 C C . SER A 1 380 ? 26.700 89.965 42.993 1.00 33.05 380 SER A C 1
ATOM 2971 O O . SER A 1 380 ? 25.651 89.711 43.580 1.00 32.97 380 SER A O 1
ATOM 2974 N N . ASP A 1 381 ? 27.167 91.204 42.828 1.00 33.29 381 ASP A N 1
ATOM 2975 C CA . ASP A 1 381 ? 26.448 92.378 43.331 1.00 33.86 381 ASP A CA 1
ATOM 2976 C C . ASP A 1 381 ? 25.474 92.892 42.267 1.00 34.61 381 ASP A C 1
ATOM 2977 O O . ASP A 1 381 ? 24.743 93.873 42.477 1.00 36.10 381 ASP A O 1
ATOM 2982 N N . LEU A 1 382 ? 25.396 92.176 41.147 1.00 34.14 382 LEU A N 1
ATOM 2983 C CA . LEU A 1 382 ? 24.493 92.557 40.090 1.00 34.49 382 LEU A CA 1
ATOM 2984 C C . LEU A 1 382 ? 23.286 91.613 40.075 1.00 35.46 382 LEU A C 1
ATOM 2985 O O . LEU A 1 382 ? 22.148 92.084 40.020 1.00 35.95 382 LEU A O 1
ATOM 2990 N N . ASP A 1 383 ? 23.502 90.300 40.187 1.00 35.02 383 ASP A N 1
ATOM 2991 C CA . ASP A 1 383 ? 22.353 89.388 40.178 1.00 34.44 383 ASP A CA 1
ATOM 2992 C C . ASP A 1 383 ? 22.138 88.551 41.395 1.00 35.06 383 ASP A C 1
ATOM 2993 O O . ASP A 1 383 ? 21.258 87.695 41.384 1.00 34.65 383 ASP A O 1
ATOM 2998 N N . ASP A 1 384 ? 22.933 88.769 42.436 1.00 36.70 384 ASP A N 1
ATOM 2999 C CA . ASP A 1 384 ? 22.825 88.054 43.713 1.00 38.17 384 ASP A CA 1
ATOM 3000 C C . ASP A 1 384 ? 23.067 86.542 43.707 1.00 37.27 384 ASP A C 1
ATOM 3001 O O . ASP A 1 384 ? 22.684 85.840 44.648 1.00 37.14 384 ASP A O 1
ATOM 3006 N N . ARG A 1 385 ? 23.720 86.055 42.666 1.00 35.54 385 ARG A N 1
ATOM 3007 C CA . ARG A 1 385 ? 24.025 84.656 42.526 1.00 34.04 385 ARG A CA 1
ATOM 3008 C C . ARG A 1 385 ? 25.519 84.404 42.689 1.00 32.47 385 ARG A C 1
ATOM 3009 O O . ARG A 1 385 ? 26.309 85.237 42.294 1.00 31.38 385 ARG A O 1
ATOM 3017 N N . ARG A 1 386 ? 25.869 83.247 43.265 1.00 30.99 386 ARG A N 1
ATOM 3018 C CA . ARG A 1 386 ? 27.265 82.847 43.472 1.00 30.77 386 ARG A CA 1
ATOM 3019 C C . ARG A 1 386 ? 28.091 82.868 42.150 1.00 29.61 386 ARG A C 1
ATOM 3020 O O . ARG A 1 386 ? 27.522 82.729 41.042 1.00 27.74 386 ARG A O 1
ATOM 3028 N N . TYR A 1 387 ? 29.408 83.035 42.270 1.00 28.65 387 TYR A N 1
ATOM 3029 C CA . TYR A 1 387 ? 30.299 82.854 41.134 1.00 28.28 387 TYR A CA 1
ATOM 3030 C C . TYR A 1 387 ? 31.540 82.136 41.641 1.00 27.60 387 TYR A C 1
ATOM 3031 O O . TYR A 1 387 ? 31.939 82.316 42.797 1.00 29.22 387 TYR A O 1
ATOM 3040 N N . THR A 1 388 ? 32.205 81.398 40.769 1.00 25.31 388 THR A N 1
ATOM 3041 C CA . THR A 1 388 ? 33.431 80.738 41.128 1.00 24.70 388 THR A CA 1
ATOM 3042 C C . THR A 1 388 ? 34.691 81.569 40.937 1.00 24.14 388 THR A C 1
ATOM 3043 O O . THR A 1 388 ? 34.705 82.482 40.115 1.00 24.90 388 THR A O 1
ATOM 3047 N N . ILE A 1 389 ? 35.729 81.226 41.703 1.00 23.45 389 ILE A N 1
ATOM 3048 C CA . ILE A 1 389 ? 37.043 81.805 41.582 1.00 23.80 389 ILE A CA 1
ATOM 3049 C C . ILE A 1 389 ? 37.550 81.663 40.139 1.00 23.47 389 ILE A C 1
ATOM 3050 O O . ILE A 1 389 ? 37.940 82.631 39.480 1.00 24.22 389 ILE A O 1
ATOM 3055 N N . LEU A 1 390 ? 37.501 80.443 39.660 1.00 23.35 390 LEU A N 1
ATOM 3056 C CA . LEU A 1 390 ? 37.975 80.120 38.310 1.00 22.72 390 LEU A CA 1
ATOM 3057 C C . LEU A 1 390 ? 36.865 80.215 37.297 1.00 22.58 390 LEU A C 1
ATOM 3058 O O . LEU A 1 390 ? 35.751 79.763 37.523 1.00 23.04 390 LEU A O 1
ATOM 3063 N N . ASP A 1 391 ? 37.154 80.831 36.168 1.00 23.29 391 ASP A N 1
ATOM 3064 C CA . ASP A 1 391 ? 36.178 80.823 35.086 1.00 23.80 391 ASP A CA 1
ATOM 3065 C C . ASP A 1 391 ? 36.906 81.112 33.780 1.00 22.53 391 ASP A C 1
ATOM 3066 O O . ASP A 1 391 ? 38.102 81.347 33.795 1.00 24.08 391 ASP A O 1
ATOM 3071 N N . TYR A 1 392 ? 36.186 81.118 32.678 1.00 21.87 392 TYR A N 1
ATOM 3072 C CA . TYR A 1 392 ? 36.798 81.258 31.372 1.00 21.62 392 TYR A CA 1
ATOM 3073 C C . TYR A 1 392 ? 36.269 82.378 30.493 1.00 21.71 392 TYR A C 1
ATOM 3074 O O . TYR A 1 392 ? 35.129 82.801 30.636 1.00 20.83 392 TYR A O 1
ATOM 3083 N N . GLY A 1 393 ? 37.105 82.782 29.538 1.00 22.27 393 GLY A N 1
ATOM 3084 C CA . GLY A 1 393 ? 36.722 83.714 28.525 1.00 22.30 393 GLY A CA 1
ATOM 3085 C C . GLY A 1 393 ? 35.935 83.057 27.389 1.00 23.08 393 GLY A C 1
ATOM 3086 O O . GLY A 1 393 ? 35.082 83.700 26.740 1.00 22.55 393 GLY A O 1
ATOM 3087 N N . SER A 1 394 ? 36.122 81.749 27.240 1.00 22.99 394 SER A N 1
ATOM 3088 C CA . SER A 1 394 ? 35.448 80.969 26.171 1.00 23.59 394 SER A CA 1
ATOM 3089 C C . SER A 1 394 ? 35.113 79.571 26.605 1.00 23.69 394 SER A C 1
ATOM 3090 O O . SER A 1 394 ? 35.839 78.963 27.409 1.00 23.00 394 SER A O 1
ATOM 3093 N N . GLY A 1 395 ? 34.000 79.051 26.099 1.00 24.19 395 GLY A N 1
ATOM 3094 C CA . GLY A 1 395 ? 33.611 77.669 26.293 1.00 23.74 395 GLY A CA 1
ATOM 3095 C C . GLY A 1 395 ? 32.156 77.371 26.545 1.00 24.64 395 GLY A C 1
ATOM 3096 O O . GLY A 1 395 ? 31.325 78.261 26.569 1.00 24.41 395 GLY A O 1
ATOM 3097 N N . PRO A 1 396 ? 31.860 76.084 26.739 1.00 26.03 396 PRO A N 1
ATOM 3098 C CA . PRO A 1 396 ? 30.506 75.615 26.956 1.00 26.67 396 PRO A CA 1
ATOM 3099 C C . PRO A 1 396 ? 29.988 75.863 28.344 1.00 26.47 396 PRO A C 1
ATOM 3100 O O . PRO A 1 396 ? 28.828 75.559 28.583 1.00 27.90 396 PRO A O 1
ATOM 3104 N N . GLY A 1 397 ? 30.785 76.389 29.263 1.00 26.53 397 GLY A N 1
ATOM 3105 C CA . GLY A 1 397 ? 30.309 76.632 30.623 1.00 27.34 397 GLY A CA 1
ATOM 3106 C C . GLY A 1 397 ? 29.328 77.820 30.734 1.00 27.61 397 GLY A C 1
ATOM 3107 O O . GLY A 1 397 ? 28.645 78.002 31.756 1.00 28.39 397 GLY A O 1
ATOM 3108 N N . TYR A 1 398 ? 29.217 78.600 29.672 1.00 28.16 398 TYR A N 1
ATOM 3109 C CA . TYR A 1 398 ? 28.278 79.722 29.688 1.00 28.88 398 TYR A CA 1
ATOM 3110 C C . TYR A 1 398 ? 26.881 79.140 29.719 1.00 30.00 398 TYR A C 1
ATOM 3111 O O . TYR A 1 398 ? 26.569 78.230 28.926 1.00 28.92 398 TYR A O 1
ATOM 3120 N N . HIS A 1 399 ? 26.028 79.659 30.606 1.00 31.35 399 HIS A N 1
ATOM 3121 C CA . HIS A 1 399 ? 24.732 78.995 30.789 1.00 33.14 399 HIS A CA 1
ATOM 3122 C C . HIS A 1 399 ? 23.649 79.991 31.324 1.00 33.19 399 HIS A C 1
ATOM 3123 O O . HIS A 1 399 ? 23.692 80.457 32.473 1.00 32.46 399 HIS A O 1
ATOM 3130 N N . ILE A 1 400 ? 22.667 80.249 30.461 1.00 34.11 400 ILE A N 1
ATOM 3131 C CA . ILE A 1 400 ? 21.492 81.037 30.816 1.00 35.20 400 ILE A CA 1
ATOM 3132 C C . ILE A 1 400 ? 20.376 80.060 31.155 1.00 36.57 400 ILE A C 1
ATOM 3133 O O . ILE A 1 400 ? 20.011 79.236 30.320 1.00 36.89 400 ILE A O 1
ATOM 3138 N N . THR A 1 401 ? 19.846 80.105 32.366 1.00 37.13 401 THR A N 1
ATOM 3139 C CA . THR A 1 401 ? 18.816 79.146 32.789 1.00 38.68 401 THR A CA 1
ATOM 3140 C C . THR A 1 401 ? 17.500 79.278 32.059 1.00 40.03 401 THR A C 1
ATOM 3141 O O . THR A 1 401 ? 17.248 80.264 31.337 1.00 38.50 401 THR A O 1
ATOM 3145 N N . GLU A 1 402 ? 16.612 78.328 32.335 1.00 42.61 402 GLU A N 1
ATOM 3146 C CA . GLU A 1 402 ? 15.302 78.354 31.688 1.00 44.24 402 GLU A CA 1
ATOM 3147 C C . GLU A 1 402 ? 14.580 79.705 31.930 1.00 43.99 402 GLU A C 1
ATOM 3148 O O . GLU A 1 402 ? 13.890 80.189 31.032 1.00 43.47 402 GLU A O 1
ATOM 3154 N N . ASP A 1 403 ? 14.747 80.327 33.110 1.00 44.85 403 ASP A N 1
ATOM 3155 C CA . ASP A 1 403 ? 14.105 81.645 33.357 1.00 45.38 403 ASP A CA 1
ATOM 3156 C C . ASP A 1 403 ? 14.834 82.868 32.837 1.00 44.58 403 ASP A C 1
ATOM 3157 O O . ASP A 1 403 ? 14.375 83.982 33.107 1.00 45.37 403 ASP A O 1
ATOM 3162 N N . GLY A 1 404 ? 15.936 82.702 32.112 1.00 42.64 404 GLY A N 1
ATOM 3163 C CA . GLY A 1 404 ? 16.670 83.823 31.572 1.00 41.11 404 GLY A CA 1
ATOM 3164 C C . GLY A 1 404 ? 17.556 84.457 32.621 1.00 39.88 404 GLY A C 1
ATOM 3165 O O . GLY A 1 404 ? 17.777 85.640 32.606 1.00 40.18 404 GLY A O 1
ATOM 3166 N N . LYS A 1 405 ? 18.064 83.651 33.541 1.00 38.49 405 LYS A N 1
ATOM 3167 C CA . LYS A 1 405 ? 18.980 84.152 34.538 1.00 37.81 405 LYS A CA 1
ATOM 3168 C C . LYS A 1 405 ? 20.317 83.467 34.319 1.00 36.07 405 LYS A C 1
ATOM 3169 O O . LYS A 1 405 ? 20.398 82.477 33.628 1.00 35.35 405 LYS A O 1
ATOM 3175 N N . ARG A 1 406 ? 21.355 83.989 34.948 1.00 34.81 406 ARG A N 1
ATOM 3176 C CA . ARG A 1 406 ? 22.664 83.327 34.929 1.00 33.89 406 ARG A CA 1
ATOM 3177 C C . ARG A 1 406 ? 22.638 82.109 35.802 1.00 33.65 406 ARG A C 1
ATOM 3178 O O . ARG A 1 406 ? 22.304 82.193 36.979 1.00 33.09 406 ARG A O 1
ATOM 3186 N N . TYR A 1 407 ? 23.044 80.967 35.252 1.00 33.62 407 TYR A N 1
ATOM 3187 C CA . TYR A 1 407 ? 23.126 79.759 36.025 1.00 33.01 407 TYR A CA 1
ATOM 3188 C C . TYR A 1 407 ? 23.964 79.989 37.259 1.00 33.18 407 TYR A C 1
ATOM 3189 O O . TYR A 1 407 ? 25.050 80.586 37.180 1.00 32.35 407 TYR A O 1
ATOM 3198 N N . GLU A 1 408 ? 23.455 79.540 38.414 1.00 32.90 408 GLU A N 1
ATOM 3199 C CA . GLU A 1 408 ? 24.174 79.658 39.649 1.00 32.92 408 GLU A CA 1
ATOM 3200 C C . GLU A 1 408 ? 24.761 78.305 39.946 1.00 33.41 408 GLU A C 1
ATOM 3201 O O . GLU A 1 408 ? 24.031 77.338 40.090 1.00 33.86 408 GLU A O 1
ATOM 3207 N N . PRO A 1 409 ? 26.080 78.200 40.003 1.00 33.17 409 PRO A N 1
ATOM 3208 C CA . PRO A 1 409 ? 26.695 76.929 40.340 1.00 33.07 409 PRO A CA 1
ATOM 3209 C C . PRO A 1 409 ? 26.373 76.541 41.778 1.00 33.60 409 PRO A C 1
ATOM 3210 O O . PRO A 1 409 ? 26.259 77.428 42.625 1.00 33.17 409 PRO A O 1
ATOM 3214 N N . THR A 1 410 ? 26.261 75.236 42.034 1.00 34.27 410 THR A N 1
ATOM 3215 C CA . THR A 1 410 ? 26.070 74.700 43.373 1.00 34.90 410 THR A CA 1
ATOM 3216 C C . THR A 1 410 ? 27.272 73.959 43.894 1.00 35.75 410 THR A C 1
ATOM 3217 O O . THR A 1 410 ? 28.190 73.584 43.166 1.00 35.39 410 THR A O 1
ATOM 3221 N N . GLU A 1 411 ? 27.206 73.709 45.185 1.00 35.92 411 GLU A N 1
ATOM 3222 C CA . GLU A 1 411 ? 28.220 72.966 45.883 1.00 37.98 411 GLU A CA 1
ATOM 3223 C C . GLU A 1 411 ? 28.405 71.604 45.185 1.00 37.56 411 GLU A C 1
ATOM 3224 O O . GLU A 1 411 ? 29.518 71.115 45.032 1.00 37.38 411 GLU A O 1
ATOM 3230 N N . GLU A 1 412 ? 27.310 71.020 44.725 1.00 37.66 412 GLU A N 1
ATOM 3231 C CA . GLU A 1 412 ? 27.372 69.716 44.061 1.00 38.44 412 GLU A CA 1
ATOM 3232 C C . GLU A 1 412 ? 28.086 69.858 42.717 1.00 37.05 412 GLU A C 1
ATOM 3233 O O . GLU A 1 412 ? 28.864 68.989 42.327 1.00 36.40 412 GLU A O 1
ATOM 3239 N N . ASP A 1 413 ? 27.799 70.947 42.007 1.00 35.97 413 ASP A N 1
ATOM 3240 C CA . ASP A 1 413 ? 28.436 71.211 40.723 1.00 35.75 413 ASP A CA 1
ATOM 3241 C C . ASP A 1 413 ? 29.988 71.243 40.909 1.00 34.88 413 ASP A C 1
ATOM 3242 O O . ASP A 1 413 ? 30.732 70.590 40.171 1.00 33.76 413 ASP A O 1
ATOM 3247 N N . LEU A 1 414 ? 30.458 71.995 41.907 1.00 34.08 414 LEU A N 1
ATOM 3248 C CA . LEU A 1 414 ? 31.898 72.203 42.103 1.00 34.13 414 LEU A CA 1
ATOM 3249 C C . LEU A 1 414 ? 32.669 70.913 42.274 1.00 34.02 414 LEU A C 1
ATOM 3250 O O . LEU A 1 414 ? 33.807 70.806 41.835 1.00 31.59 414 LEU A O 1
ATOM 3255 N N . LYS A 1 415 ? 32.033 69.953 42.946 1.00 34.44 415 LYS A N 1
ATOM 3256 C CA . LYS A 1 415 ? 32.621 68.650 43.244 1.00 35.41 415 LYS A CA 1
ATOM 3257 C C . LYS A 1 415 ? 32.573 67.709 42.059 1.00 35.24 415 LYS A C 1
ATOM 3258 O O . LYS A 1 415 ? 33.381 66.790 41.983 1.00 37.04 415 LYS A O 1
ATOM 3264 N N . ASP A 1 416 ? 31.655 67.959 41.141 1.00 34.24 416 ASP A N 1
ATOM 3265 C CA . ASP A 1 416 ? 31.500 67.125 39.955 1.00 34.36 416 ASP A CA 1
ATOM 3266 C C . ASP A 1 416 ? 32.649 67.247 38.936 1.00 33.27 416 ASP A C 1
ATOM 3267 O O . ASP A 1 416 ? 32.808 68.284 38.319 1.00 34.66 416 ASP A O 1
ATOM 3272 N N . ILE A 1 417 ? 33.403 66.168 38.723 1.00 31.56 417 ILE A N 1
ATOM 3273 C CA . ILE A 1 417 ? 34.534 66.189 37.788 1.00 30.49 417 ILE A CA 1
ATOM 3274 C C . ILE A 1 417 ? 34.112 66.477 36.360 1.00 29.34 417 ILE A C 1
ATOM 3275 O O . ILE A 1 417 ? 34.946 66.741 35.511 1.00 28.91 417 ILE A O 1
ATOM 3280 N N . ASN A 1 418 ? 32.835 66.431 36.064 1.00 27.84 418 ASN A N 1
ATOM 3281 C CA . ASN A 1 418 ? 32.413 66.795 34.733 1.00 28.79 418 ASN A CA 1
ATOM 3282 C C . ASN A 1 418 ? 31.741 68.136 34.652 1.00 28.20 418 ASN A C 1
ATOM 3283 O O . ASN A 1 418 ? 31.220 68.522 33.591 1.00 28.59 418 ASN A O 1
ATOM 3288 N N . PHE A 1 419 ? 31.790 68.902 35.750 1.00 28.19 419 PHE A N 1
ATOM 3289 C CA . PHE A 1 419 ? 31.109 70.185 35.756 1.00 27.58 419 PHE A CA 1
ATOM 3290 C C . PHE A 1 419 ? 31.869 71.253 34.954 1.00 26.12 419 PHE A C 1
ATOM 3291 O O . PHE A 1 419 ? 33.079 71.375 35.063 1.00 26.62 419 PHE A O 1
ATOM 3299 N N . ARG A 1 420 ? 31.163 71.952 34.082 1.00 25.74 420 ARG A N 1
ATOM 3300 C CA . ARG A 1 420 ? 31.788 72.976 33.263 1.00 26.35 420 ARG A CA 1
ATOM 3301 C C . ARG A 1 420 ? 31.634 74.383 33.890 1.00 24.97 420 ARG A C 1
ATOM 3302 O O . ARG A 1 420 ? 30.518 74.929 33.957 1.00 23.83 420 ARG A O 1
ATOM 3310 N N . TYR A 1 421 ? 32.751 74.960 34.283 1.00 25.12 421 TYR A N 1
ATOM 3311 C CA . TYR A 1 421 ? 32.762 76.273 34.927 1.00 24.26 421 TYR A CA 1
ATOM 3312 C C . TYR A 1 421 ? 32.412 77.309 33.916 1.00 24.67 421 TYR A C 1
ATOM 3313 O O . TYR A 1 421 ? 32.643 77.133 32.717 1.00 24.53 421 TYR A O 1
ATOM 3322 N N . ALA A 1 422 ? 31.849 78.431 34.375 1.00 25.32 422 ALA A N 1
ATOM 3323 C CA . ALA A 1 422 ? 31.327 79.462 33.462 1.00 25.13 422 ALA A CA 1
ATOM 3324 C C . ALA A 1 422 ? 32.303 80.124 32.500 1.00 25.55 422 ALA A C 1
ATOM 3325 O O . ALA A 1 422 ? 33.491 80.368 32.819 1.00 24.32 422 ALA A O 1
ATOM 3327 N N . SER A 1 423 ? 31.794 80.442 31.316 1.00 25.50 423 SER A N 1
ATOM 3328 C CA . SER A 1 423 ? 32.570 81.187 30.344 1.00 25.24 423 SER A CA 1
ATOM 3329 C C . SER A 1 423 ? 31.842 82.469 29.993 1.00 24.12 423 SER A C 1
ATOM 3330 O O . SER A 1 423 ? 30.650 82.610 30.260 1.00 24.95 423 SER A O 1
ATOM 3333 N N . ALA A 1 424 ? 32.575 83.352 29.343 1.00 24.13 424 ALA A N 1
ATOM 3334 C CA . ALA A 1 424 ? 32.035 84.633 28.890 1.00 24.93 424 ALA A CA 1
ATOM 3335 C C . ALA A 1 424 ? 31.480 84.562 27.490 1.00 24.99 424 ALA A C 1
ATOM 3336 O O . ALA A 1 424 ? 30.676 85.391 27.106 1.00 26.86 424 ALA A O 1
ATOM 3338 N N . ALA A 1 425 ? 31.946 83.632 26.689 1.00 25.49 425 ALA A N 1
ATOM 3339 C CA . ALA A 1 425 ? 31.506 83.556 25.285 1.00 25.02 425 ALA A CA 1
ATOM 3340 C C . ALA A 1 425 ? 31.251 82.101 24.941 1.00 26.00 425 ALA A C 1
ATOM 3341 O O . ALA A 1 425 ? 32.194 81.355 24.720 1.00 25.98 425 ALA A O 1
ATOM 3343 N N . PRO A 1 426 ? 29.990 81.716 24.868 1.00 26.90 426 PRO A N 1
ATOM 3344 C CA . PRO A 1 426 ? 29.616 80.330 24.629 1.00 27.22 426 PRO A CA 1
ATOM 3345 C C . PRO A 1 426 ? 30.073 79.776 23.299 1.00 27.04 426 PRO A C 1
ATOM 3346 O O . PRO A 1 426 ? 30.035 80.340 22.212 1.00 27.08 426 PRO A O 1
ATOM 3350 N N . LYS A 1 427 ? 30.624 78.582 23.438 1.00 27.54 427 LYS A N 1
ATOM 3351 C CA . LYS A 1 427 ? 31.130 77.824 22.313 1.00 27.44 427 LYS A CA 1
ATOM 3352 C C . LYS A 1 427 ? 31.119 76.371 22.748 1.00 27.78 427 LYS A C 1
ATOM 3353 O O . LYS A 1 427 ? 31.404 76.052 23.907 1.00 27.39 427 LYS A O 1
ATOM 3359 N N . HIS A 1 428 ? 30.843 75.460 21.823 1.00 28.69 428 HIS A N 1
ATOM 3360 C CA . HIS A 1 428 ? 30.789 74.061 22.169 1.00 29.30 428 HIS A CA 1
ATOM 3361 C C . HIS A 1 428 ? 32.179 73.541 22.736 1.00 28.76 428 HIS A C 1
ATOM 3362 O O . HIS A 1 428 ? 32.212 72.838 23.732 1.00 28.31 428 HIS A O 1
ATOM 3369 N N . SER A 1 429 ? 33.270 73.968 22.104 1.00 27.79 429 SER A N 1
ATOM 3370 C CA . SER A 1 429 ? 34.624 73.766 22.587 1.00 27.04 429 SER A CA 1
ATOM 3371 C C . SER A 1 429 ? 35.252 75.155 22.797 1.00 26.22 429 SER A C 1
ATOM 3372 O O . SER A 1 429 ? 35.353 75.957 21.865 1.00 26.54 429 SER A O 1
ATOM 3375 N N . ALA A 1 430 ? 35.796 75.381 23.990 1.00 24.85 430 ALA A N 1
ATOM 3376 C CA . ALA A 1 430 ? 36.508 76.630 24.233 1.00 23.55 430 ALA A CA 1
ATOM 3377 C C . ALA A 1 430 ? 37.583 76.841 23.217 1.00 23.03 430 ALA A C 1
ATOM 3378 O O . ALA A 1 430 ? 38.276 75.861 22.828 1.00 24.75 430 ALA A O 1
ATOM 3380 N N . THR A 1 431 ? 37.849 78.075 22.850 1.00 22.34 431 THR A N 1
ATOM 3381 C CA . THR A 1 431 ? 38.956 78.360 21.992 1.00 21.39 431 THR A CA 1
ATOM 3382 C C . THR A 1 431 ? 40.213 78.384 22.884 1.00 21.07 431 THR A C 1
ATOM 3383 O O . THR A 1 431 ? 40.131 78.596 24.136 1.00 20.29 431 THR A O 1
ATOM 3387 N N . HIS A 1 432 ? 41.344 78.250 22.208 1.00 20.88 432 HIS A N 1
ATOM 3388 C CA . HIS A 1 432 ? 42.637 78.438 22.821 1.00 21.40 432 HIS A CA 1
ATOM 3389 C C . HIS A 1 432 ? 42.654 79.973 23.126 1.00 21.54 432 HIS A C 1
ATOM 3390 O O . HIS A 1 432 ? 41.762 80.744 22.714 1.00 22.11 432 HIS A O 1
ATOM 3397 N N . ASP A 1 433 ? 43.688 80.366 23.863 1.00 21.42 433 ASP A N 1
ATOM 3398 C CA . ASP A 1 433 ? 43.946 81.736 24.281 1.00 21.28 433 ASP A CA 1
ATOM 3399 C C . ASP A 1 433 ? 45.262 82.173 23.683 1.00 20.29 433 ASP A C 1
ATOM 3400 O O . ASP A 1 433 ? 46.266 81.437 23.662 1.00 22.08 433 ASP A O 1
ATOM 3405 N N . GLY A 1 434 ? 45.255 83.413 23.197 1.00 20.52 434 GLY A N 1
ATOM 3406 C CA . GLY A 1 434 ? 46.359 84.037 22.481 1.00 18.95 434 GLY A CA 1
ATOM 3407 C C . GLY A 1 434 ? 47.503 84.672 23.269 1.00 19.01 434 GLY A C 1
ATOM 3408 O O . GLY A 1 434 ? 48.494 85.095 22.687 1.00 18.84 434 GLY A O 1
ATOM 3409 N N . THR A 1 435 ? 47.354 84.759 24.581 1.00 18.53 435 THR A N 1
ATOM 3410 C CA . THR A 1 435 ? 48.334 85.333 25.478 1.00 18.63 435 THR A CA 1
ATOM 3411 C C . THR A 1 435 ? 49.641 84.563 25.509 1.00 19.01 435 THR A C 1
ATOM 3412 O O . THR A 1 435 ? 49.649 83.307 25.347 1.00 20.23 435 THR A O 1
ATOM 3416 N N . ASP A 1 436 ? 50.749 85.285 25.612 1.00 18.47 436 ASP A N 1
ATOM 3417 C CA . ASP A 1 436 ? 52.034 84.652 25.785 1.00 19.92 436 ASP A CA 1
ATOM 3418 C C . ASP A 1 436 ? 52.000 83.599 26.907 1.00 19.00 436 ASP A C 1
ATOM 3419 O O . ASP A 1 436 ? 51.289 83.745 27.888 1.00 18.19 436 ASP A O 1
ATOM 3424 N N . VAL A 1 437 ? 52.772 82.539 26.714 1.00 19.63 437 VAL A N 1
ATOM 3425 C CA . VAL A 1 437 ? 52.915 81.461 27.652 1.00 19.27 437 VAL A CA 1
ATOM 3426 C C . VAL A 1 437 ? 54.308 81.430 28.274 1.00 19.35 437 VAL A C 1
ATOM 3427 O O . VAL A 1 437 ? 55.281 82.092 27.860 1.00 21.04 437 VAL A O 1
ATOM 3431 N N . GLY A 1 438 ? 54.410 80.649 29.332 1.00 20.23 438 GLY A N 1
ATOM 3432 C CA . GLY A 1 438 ? 55.671 80.504 30.023 1.00 20.23 438 GLY A CA 1
ATOM 3433 C C . GLY A 1 438 ? 56.608 79.425 29.488 1.00 19.60 438 GLY A C 1
ATOM 3434 O O . GLY A 1 438 ? 56.227 78.471 28.796 1.00 20.01 438 GLY A O 1
ATOM 3435 N N . ILE A 1 439 ? 57.878 79.659 29.786 1.00 19.73 439 ILE A N 1
ATOM 3436 C CA . ILE A 1 439 ? 58.950 78.749 29.530 1.00 20.27 439 ILE A CA 1
ATOM 3437 C C . ILE A 1 439 ? 59.777 78.733 30.788 1.00 20.16 439 ILE A C 1
ATOM 3438 O O . ILE A 1 439 ? 60.106 79.782 31.321 1.00 21.34 439 ILE A O 1
ATOM 3443 N N . TRP A 1 440 ? 60.123 77.530 31.239 1.00 20.10 440 TRP A N 1
ATOM 3444 C CA . TRP A 1 440 ? 60.986 77.364 32.375 1.00 20.76 440 TRP A CA 1
ATOM 3445 C C . TRP A 1 440 ? 62.087 76.323 32.029 1.00 20.98 440 TRP A C 1
ATOM 3446 O O . TRP A 1 440 ? 61.796 75.205 31.536 1.00 20.57 440 TRP A O 1
ATOM 3457 N N . VAL A 1 441 ? 63.345 76.657 32.339 1.00 21.34 441 VAL A N 1
ATOM 3458 C CA . VAL A 1 441 ? 64.502 75.866 31.962 1.00 22.45 441 VAL A CA 1
ATOM 3459 C C . VAL A 1 441 ? 65.575 75.658 33.034 1.00 24.06 441 VAL A C 1
ATOM 3460 O O . VAL A 1 441 ? 65.903 76.582 33.814 1.00 24.27 441 VAL A O 1
ATOM 3464 N N . ASN A 1 442 ? 66.157 74.445 33.038 1.00 25.73 442 ASN A N 1
ATOM 3465 C CA . ASN A 1 442 ? 67.178 74.026 34.002 1.00 26.86 442 ASN A CA 1
ATOM 3466 C C . ASN A 1 442 ? 68.213 73.274 33.191 1.00 27.57 442 ASN A C 1
ATOM 3467 O O . ASN A 1 442 ? 67.877 72.626 32.206 1.00 27.12 442 ASN A O 1
ATOM 3472 N N . GLY A 1 443 ? 69.460 73.387 33.607 1.00 27.70 443 GLY A N 1
ATOM 3473 C CA . GLY A 1 443 ? 70.586 72.667 33.061 1.00 28.30 443 GLY A CA 1
ATOM 3474 C C . GLY A 1 443 ? 71.453 73.545 32.199 1.00 28.49 443 GLY A C 1
ATOM 3475 O O . GLY A 1 443 ? 71.403 74.758 32.270 1.00 29.65 443 GLY A O 1
ATOM 3476 N N . PRO A 1 444 ? 72.242 72.905 31.336 1.00 29.42 444 PRO A N 1
ATOM 3477 C CA . PRO A 1 444 ? 73.213 73.537 30.448 1.00 29.60 444 PRO A CA 1
ATOM 3478 C C . PRO A 1 444 ? 72.588 74.589 29.564 1.00 29.03 444 PRO A C 1
ATOM 3479 O O . PRO A 1 444 ? 71.660 74.300 28.840 1.00 28.09 444 PRO A O 1
ATOM 3483 N N . PHE A 1 445 ? 73.083 75.829 29.628 1.00 27.69 445 PHE A N 1
ATOM 3484 C CA . PHE A 1 445 ? 72.570 76.886 28.787 1.00 27.00 445 PHE A CA 1
ATOM 3485 C C . PHE A 1 445 ? 71.108 77.266 29.074 1.00 25.83 445 PHE A C 1
ATOM 3486 O O . PHE A 1 445 ? 70.411 77.771 28.212 1.00 24.69 445 PHE A O 1
ATOM 3494 N N . ALA A 1 446 ? 70.640 77.003 30.287 1.00 24.88 446 ALA A N 1
ATOM 3495 C CA . ALA A 1 446 ? 69.302 77.439 30.671 1.00 25.55 446 ALA A CA 1
ATOM 3496 C C . ALA A 1 446 ? 69.174 78.969 30.556 1.00 26.05 446 ALA A C 1
ATOM 3497 O O . ALA A 1 446 ? 68.089 79.531 30.327 1.00 26.41 446 ALA A O 1
ATOM 3499 N N . HIS A 1 447 ? 70.307 79.647 30.703 1.00 26.03 447 HIS A N 1
ATOM 3500 C CA . HIS A 1 447 ? 70.378 81.087 30.604 1.00 27.27 447 HIS A CA 1
ATOM 3501 C C . HIS A 1 447 ? 70.232 81.602 29.138 1.00 26.73 447 HIS A C 1
ATOM 3502 O O . HIS A 1 447 ? 70.443 82.782 28.870 1.00 27.57 447 HIS A O 1
ATOM 3509 N N . LEU A 1 448 ? 69.921 80.755 28.169 1.00 26.11 448 LEU A N 1
ATOM 3510 C CA . LEU A 1 448 ? 69.533 81.227 26.853 1.00 25.67 448 LEU A CA 1
ATOM 3511 C C . LEU A 1 448 ? 68.054 81.608 26.881 1.00 24.69 448 LEU A C 1
ATOM 3512 O O . LEU A 1 448 ? 67.535 82.113 25.891 1.00 24.74 448 LEU A O 1
ATOM 3517 N N . PHE A 1 449 ? 67.390 81.405 28.024 1.00 23.18 449 PHE A N 1
ATOM 3518 C CA . PHE A 1 449 ? 65.952 81.683 28.143 1.00 22.83 449 PHE A CA 1
ATOM 3519 C C . PHE A 1 449 ? 65.755 82.681 29.255 1.00 24.33 449 PHE A C 1
ATOM 3520 O O . PHE A 1 449 ? 65.483 82.307 30.398 1.00 25.00 449 PHE A O 1
ATOM 3528 N N . THR A 1 450 ? 65.910 83.970 28.929 1.00 24.48 450 THR A N 1
ATOM 3529 C CA . THR A 1 450 ? 65.772 85.010 29.966 1.00 24.10 450 THR A CA 1
ATOM 3530 C C . THR A 1 450 ? 64.641 85.977 29.723 1.00 23.25 450 THR A C 1
ATOM 3531 O O . THR A 1 450 ? 64.018 86.436 30.678 1.00 23.60 450 THR A O 1
ATOM 3535 N N . GLY A 1 451 ? 64.404 86.339 28.461 1.00 23.24 451 GLY A N 1
ATOM 3536 C CA . GLY A 1 451 ? 63.448 87.350 28.142 1.00 23.30 451 GLY A CA 1
ATOM 3537 C C . GLY A 1 451 ? 62.180 86.887 27.516 1.00 22.54 451 GLY A C 1
ATOM 3538 O O . GLY A 1 451 ? 61.498 86.031 28.065 1.00 21.90 451 GLY A O 1
ATOM 3539 N N . VAL A 1 452 ? 61.846 87.493 26.369 1.00 21.53 452 VAL A N 1
ATOM 3540 C CA . VAL A 1 452 ? 60.577 87.293 25.717 1.00 22.48 452 VAL A CA 1
ATOM 3541 C C . VAL A 1 452 ? 60.990 86.866 24.349 1.00 23.29 452 VAL A C 1
ATOM 3542 O O . VAL A 1 452 ? 61.836 87.546 23.771 1.00 22.53 452 VAL A O 1
ATOM 3546 N N . TYR A 1 453 ? 60.447 85.739 23.870 1.00 22.52 453 TYR A N 1
ATOM 3547 C CA . TYR A 1 453 ? 60.856 85.136 22.579 1.00 22.45 453 TYR A CA 1
ATOM 3548 C C . TYR A 1 453 ? 59.681 84.750 21.695 1.00 21.72 453 TYR A C 1
ATOM 3549 O O . TYR A 1 453 ? 58.565 84.568 22.186 1.00 22.55 453 TYR A O 1
ATOM 3558 N N . GLU A 1 454 ? 59.936 84.666 20.385 1.00 21.25 454 GLU A N 1
ATOM 3559 C CA . GLU A 1 454 ? 59.033 84.027 19.462 1.00 21.40 454 GLU A CA 1
ATOM 3560 C C . GLU A 1 454 ? 59.026 82.536 19.817 1.00 19.12 454 GLU A C 1
ATOM 3561 O O . GLU A 1 454 ? 60.024 81.979 20.190 1.00 20.53 454 GLU A O 1
ATOM 3567 N N . GLU A 1 455 ? 57.868 81.893 19.777 1.00 20.66 455 GLU A N 1
ATOM 3568 C CA . GLU A 1 455 ? 57.757 80.445 20.167 1.00 20.04 455 GLU A CA 1
ATOM 3569 C C . GLU A 1 455 ? 58.757 79.569 19.406 1.00 21.49 455 GLU A C 1
ATOM 3570 O O . GLU A 1 455 ? 59.314 78.626 19.949 1.00 21.05 455 GLU A O 1
ATOM 3576 N N . ASN A 1 456 ? 59.039 79.900 18.135 1.00 22.04 456 ASN A N 1
ATOM 3577 C CA . ASN A 1 456 ? 59.958 79.060 17.349 1.00 22.67 456 ASN A CA 1
ATOM 3578 C C . ASN A 1 456 ? 61.428 79.208 17.691 1.00 22.99 456 ASN A C 1
ATOM 3579 O O . ASN A 1 456 ? 62.309 78.440 17.209 1.00 22.86 456 ASN A O 1
ATOM 3584 N N . TYR A 1 457 ? 61.736 80.151 18.585 1.00 23.49 457 TYR A N 1
ATOM 3585 C CA . TYR A 1 457 ? 63.080 80.316 19.045 1.00 23.26 457 TYR A CA 1
ATOM 3586 C C . TYR A 1 457 ? 63.551 79.134 19.783 1.00 23.29 457 TYR A C 1
ATOM 3587 O O . TYR A 1 457 ? 64.722 78.761 19.715 1.00 23.11 457 TYR A O 1
ATOM 3596 N N . ILE A 1 458 ? 62.621 78.519 20.520 1.00 24.09 458 ILE A N 1
ATOM 3597 C CA . ILE A 1 458 ? 62.971 77.458 21.459 1.00 23.22 458 ILE A CA 1
ATOM 3598 C C . ILE A 1 458 ? 63.952 76.383 20.943 1.00 23.76 458 ILE A C 1
ATOM 3599 O O . ILE A 1 458 ? 65.010 76.169 21.540 1.00 23.36 458 ILE A O 1
ATOM 3604 N N . PRO A 1 459 ? 63.616 75.668 19.884 1.00 24.53 459 PRO A N 1
ATOM 3605 C CA . PRO A 1 459 ? 64.491 74.577 19.436 1.00 25.51 459 PRO A CA 1
ATOM 3606 C C . PRO A 1 459 ? 65.818 75.037 18.867 1.00 25.73 459 PRO A C 1
ATOM 3607 O O . PRO A 1 459 ? 66.768 74.263 18.921 1.00 26.89 459 PRO A O 1
ATOM 3611 N N . HIS A 1 460 ? 65.883 76.255 18.364 1.00 26.35 460 HIS A N 1
ATOM 3612 C CA . HIS A 1 460 ? 67.154 76.819 17.892 1.00 26.31 460 HIS A CA 1
ATOM 3613 C C . HIS A 1 460 ? 68.105 76.974 19.056 1.00 26.30 460 HIS A C 1
ATOM 3614 O O . HIS A 1 460 ? 69.306 76.610 19.003 1.00 26.43 460 HIS A O 1
ATOM 3621 N N . ALA A 1 461 ? 67.580 77.514 20.150 1.00 26.24 461 ALA A N 1
ATOM 3622 C CA . ALA A 1 461 ? 68.383 77.662 21.359 1.00 25.54 461 ALA A CA 1
ATOM 3623 C C . ALA A 1 461 ? 68.776 76.302 21.867 1.00 25.85 461 ALA A C 1
ATOM 3624 O O . ALA A 1 461 ? 69.943 76.077 22.185 1.00 26.13 461 ALA A O 1
ATOM 3626 N N . LEU A 1 462 ? 67.819 75.376 21.932 1.00 25.46 462 LEU A N 1
ATOM 3627 C CA . LEU A 1 462 ? 68.146 74.018 22.405 1.00 26.01 462 LEU A CA 1
ATOM 3628 C C . LEU A 1 462 ? 69.249 73.352 21.552 1.00 26.35 462 LEU A C 1
ATOM 3629 O O . LEU A 1 462 ? 70.140 72.748 22.084 1.00 27.36 462 LEU A O 1
ATOM 3634 N N . ALA A 1 463 ? 69.180 73.534 20.244 1.00 26.72 463 ALA A N 1
ATOM 3635 C CA . ALA A 1 463 ? 70.152 72.923 19.347 1.00 27.92 463 ALA A CA 1
ATOM 3636 C C . ALA A 1 463 ? 71.562 73.472 19.542 1.00 29.11 463 ALA A C 1
ATOM 3637 O O . ALA A 1 463 ? 72.537 72.750 19.422 1.00 29.62 463 ALA A O 1
ATOM 3639 N N . TYR A 1 464 ? 71.649 74.761 19.864 1.00 30.17 464 TYR A N 1
ATOM 3640 C CA . TYR A 1 464 ? 72.905 75.406 20.067 1.00 30.04 464 TYR A CA 1
ATOM 3641 C C . TYR A 1 464 ? 73.575 74.753 21.233 1.00 30.36 464 TYR A C 1
ATOM 3642 O O . TYR A 1 464 ? 74.768 74.351 21.195 1.00 31.10 464 TYR A O 1
ATOM 3651 N N . ALA A 1 465 ? 72.774 74.555 22.267 1.00 29.74 465 ALA A N 1
ATOM 3652 C CA . ALA A 1 465 ? 73.271 74.022 23.512 1.00 30.10 465 ALA A CA 1
ATOM 3653 C C . ALA A 1 465 ? 73.579 72.540 23.386 1.00 30.71 465 ALA A C 1
ATOM 3654 O O . ALA A 1 465 ? 74.576 72.056 23.953 1.00 32.20 465 ALA A O 1
ATOM 3656 N N . ALA A 1 466 ? 72.816 71.790 22.599 1.00 31.52 466 ALA A N 1
ATOM 3657 C CA . ALA A 1 466 ? 73.077 70.361 22.479 1.00 31.96 466 ALA A CA 1
ATOM 3658 C C . ALA A 1 466 ? 74.095 70.013 21.375 1.00 32.93 466 ALA A C 1
ATOM 3659 O O . ALA A 1 466 ? 74.537 68.864 21.281 1.00 33.88 466 ALA A O 1
ATOM 3661 N N . CYS A 1 467 ? 74.437 71.007 20.560 1.00 34.35 467 CYS A N 1
ATOM 3662 C CA . CYS A 1 467 ? 75.308 70.863 19.384 1.00 36.22 467 CYS A CA 1
ATOM 3663 C C . CYS A 1 467 ? 74.711 69.921 18.348 1.00 35.67 467 CYS A C 1
ATOM 3664 O O . CYS A 1 467 ? 75.309 68.907 17.989 1.00 36.62 467 CYS A O 1
ATOM 3667 N N . VAL A 1 468 ? 73.533 70.256 17.869 1.00 34.40 468 VAL A N 1
ATOM 3668 C CA . VAL A 1 468 ? 72.887 69.452 16.869 1.00 34.15 468 VAL A CA 1
ATOM 3669 C C . VAL A 1 468 ? 72.320 70.401 15.891 1.00 34.77 468 VAL A C 1
ATOM 3670 O O . VAL A 1 468 ? 72.144 71.589 16.188 1.00 35.30 468 VAL A O 1
ATOM 3674 N N . GLY A 1 469 ? 72.022 69.905 14.708 1.00 35.90 469 GLY A N 1
ATOM 3675 C CA . GLY A 1 469 ? 71.406 70.725 13.685 1.00 37.06 469 GLY A CA 1
ATOM 3676 C C . GLY A 1 469 ? 72.406 71.541 12.893 1.00 39.28 469 GLY A C 1
ATOM 3677 O O . GLY A 1 469 ? 73.624 71.428 13.094 1.00 38.39 469 GLY A O 1
ATOM 3678 N N . THR A 1 470 ? 71.873 72.388 12.016 1.00 41.75 470 THR A N 1
ATOM 3679 C CA . THR A 1 470 ? 72.707 73.176 11.107 1.00 44.32 470 THR A CA 1
ATOM 3680 C C . THR A 1 470 ? 72.595 74.642 11.357 1.00 45.88 470 THR A C 1
ATOM 3681 O O . THR A 1 470 ? 72.428 75.405 10.405 1.00 48.30 470 THR A O 1
ATOM 3685 N N . GLY A 1 471 ? 72.752 75.067 12.599 1.00 46.51 471 GLY A N 1
ATOM 3686 C CA . GLY A 1 471 ? 72.652 76.483 12.893 1.00 46.65 471 GLY A CA 1
ATOM 3687 C C . GLY A 1 471 ? 73.792 76.697 13.823 1.00 46.33 471 GLY A C 1
ATOM 3688 O O . GLY A 1 471 ? 74.610 75.794 13.992 1.00 47.04 471 GLY A O 1
ATOM 3689 N N . ARG A 1 472 ? 73.888 77.893 14.388 1.00 46.02 472 ARG A N 1
ATOM 3690 C CA . ARG A 1 472 ? 74.908 78.168 15.371 1.00 45.01 472 ARG A CA 1
ATOM 3691 C C . ARG A 1 472 ? 74.897 77.113 16.451 1.00 44.49 472 ARG A C 1
ATOM 3692 O O . ARG A 1 472 ? 73.823 76.712 16.944 1.00 44.69 472 ARG A O 1
ATOM 3700 N N . THR A 1 473 ? 76.097 76.677 16.830 1.00 43.75 473 THR A N 1
ATOM 3701 C CA . THR A 1 473 ? 76.264 75.637 17.825 1.00 43.04 473 THR A CA 1
ATOM 3702 C C . THR A 1 473 ? 77.375 75.992 18.815 1.00 43.60 473 THR A C 1
ATOM 3703 O O . THR A 1 473 ? 78.362 76.646 18.442 1.00 43.15 473 THR A O 1
ATOM 3707 N N . PHE A 1 474 ? 77.222 75.578 20.071 1.00 43.21 474 PHE A N 1
ATOM 3708 C CA . PHE A 1 474 ? 78.258 75.757 21.073 1.00 44.19 474 PHE A CA 1
ATOM 3709 C C . PHE A 1 474 ? 79.552 75.076 20.653 1.00 46.38 474 PHE A C 1
ATOM 3710 O O . PHE A 1 474 ? 80.645 75.606 20.882 1.00 46.42 474 PHE A O 1
ATOM 3718 N N . CYS A 1 475 ? 79.433 73.873 20.088 1.00 48.18 475 CYS A N 1
ATOM 3719 C CA . CYS A 1 475 ? 80.615 73.120 19.674 1.00 49.67 475 CYS A CA 1
ATOM 3720 C C . CYS A 1 475 ? 81.242 73.732 18.418 1.00 51.86 475 CYS A C 1
ATOM 3721 O O . CYS A 1 475 ? 82.387 73.464 18.058 1.00 52.98 475 CYS A O 1
ATOM 3724 N N . ASP A 1 476 ? 80.477 74.595 17.781 1.00 54.44 476 ASP A N 1
ATOM 3725 C CA . ASP A 1 476 ? 80.872 75.246 16.563 1.00 56.33 476 ASP A CA 1
ATOM 3726 C C . ASP A 1 476 ? 82.102 76.121 16.804 1.00 57.47 476 ASP A C 1
ATOM 3727 O O . ASP A 1 476 ? 82.094 77.129 17.536 1.00 58.19 476 ASP A O 1
ATOM 3733 N N . GLU B 1 1 ? 27.681 1.558 60.452 1.00 42.84 1 GLU B N 1
ATOM 3734 C CA . GLU B 1 1 ? 28.859 0.899 59.827 1.00 40.83 1 GLU B CA 1
ATOM 3735 C C . GLU B 1 1 ? 28.296 -0.046 58.725 1.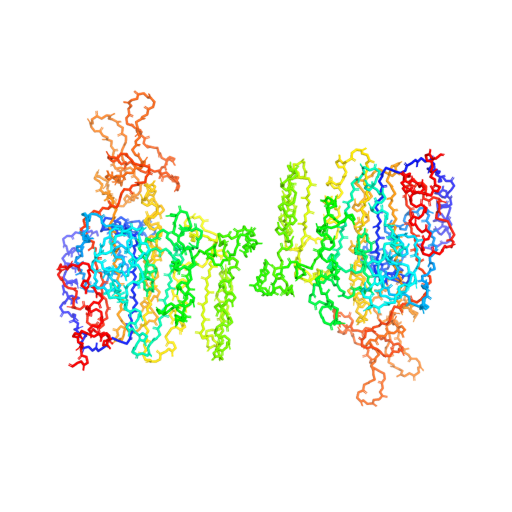00 38.30 1 GLU B C 1
ATOM 3736 O O . GLU B 1 1 ? 27.136 -0.368 58.714 1.00 36.55 1 GLU B O 1
ATOM 3742 N N . GLU B 1 2 ? 29.110 -0.367 57.743 1.00 36.40 2 GLU B N 1
ATOM 3743 C CA . GLU B 1 2 ? 28.686 -1.120 56.564 1.00 34.29 2 GLU B CA 1
ATOM 3744 C C . GLU B 1 2 ? 28.490 -2.635 56.792 1.00 33.54 2 GLU B C 1
ATOM 3745 O O . GLU B 1 2 ? 29.188 -3.468 56.255 1.00 30.71 2 GLU B O 1
ATOM 3751 N N . ASP B 1 3 ? 27.498 -2.967 57.598 1.00 33.90 3 ASP B N 1
ATOM 3752 C CA . ASP B 1 3 ? 27.255 -4.344 57.969 1.00 33.79 3 ASP B CA 1
ATOM 3753 C C . ASP B 1 3 ? 26.143 -4.948 57.132 1.00 32.78 3 ASP B C 1
ATOM 3754 O O . ASP B 1 3 ? 25.681 -4.353 56.202 1.00 32.96 3 ASP B O 1
ATOM 3759 N N . LYS B 1 4 ? 25.698 -6.150 57.490 1.00 33.34 4 LYS B N 1
ATOM 3760 C CA . LYS B 1 4 ? 24.711 -6.852 56.725 1.00 32.72 4 LYS B CA 1
ATOM 3761 C C . LYS B 1 4 ? 23.409 -6.078 56.476 1.00 32.07 4 LYS B C 1
ATOM 3762 O O . LYS B 1 4 ? 22.903 -6.014 55.344 1.00 29.86 4 LYS B O 1
ATOM 3768 N N . ALA B 1 5 ? 22.835 -5.535 57.542 1.00 31.40 5 ALA B N 1
ATOM 3769 C CA . ALA B 1 5 ? 21.640 -4.707 57.445 1.00 30.92 5 ALA B CA 1
ATOM 3770 C C . ALA B 1 5 ? 21.839 -3.460 56.558 1.00 28.81 5 ALA B C 1
ATOM 3771 O O . ALA B 1 5 ? 20.980 -3.135 55.757 1.00 30.90 5 ALA B O 1
ATOM 3773 N N . TYR B 1 6 ? 22.955 -2.792 56.720 1.00 29.37 6 TYR B N 1
ATOM 3774 C CA . TYR B 1 6 ? 23.330 -1.624 55.936 1.00 29.36 6 TYR B CA 1
ATOM 3775 C C . TYR B 1 6 ? 23.268 -1.972 54.425 1.00 29.43 6 TYR B C 1
ATOM 3776 O O . TYR B 1 6 ? 22.539 -1.360 53.656 1.00 29.81 6 TYR B O 1
ATOM 3785 N N . TRP B 1 7 ? 23.950 -3.032 54.020 1.00 28.71 7 TRP B N 1
ATOM 3786 C CA . TRP B 1 7 ? 23.976 -3.357 52.592 1.00 27.96 7 TRP B CA 1
ATOM 3787 C C . TRP B 1 7 ? 22.667 -3.824 52.109 1.00 28.05 7 TRP B C 1
ATOM 3788 O O . TRP B 1 7 ? 22.203 -3.461 51.010 1.00 27.89 7 TRP B O 1
ATOM 3799 N N . ASN B 1 8 ? 21.914 -4.542 52.946 1.00 29.30 8 ASN B N 1
ATOM 3800 C CA . ASN B 1 8 ? 20.607 -5.000 52.512 1.00 29.46 8 ASN B CA 1
ATOM 3801 C C . ASN B 1 8 ? 19.609 -3.832 52.269 1.00 30.01 8 ASN B C 1
ATOM 3802 O O . ASN B 1 8 ? 18.820 -3.847 51.315 1.00 29.95 8 ASN B O 1
ATOM 3807 N N . LYS B 1 9 ? 19.666 -2.825 53.135 1.00 31.54 9 LYS B N 1
ATOM 3808 C CA . LYS B 1 9 ? 18.795 -1.646 52.952 1.00 32.12 9 LYS B CA 1
ATOM 3809 C C . LYS B 1 9 ? 19.313 -0.856 51.732 1.00 30.57 9 LYS B C 1
ATOM 3810 O O . LYS B 1 9 ? 18.537 -0.396 50.903 1.00 31.70 9 LYS B O 1
ATOM 3816 N N . ASP B 1 10 ? 20.619 -0.683 51.637 1.00 31.29 10 ASP B N 1
ATOM 3817 C CA . ASP B 1 10 ? 21.224 0.011 50.495 1.00 31.51 10 ASP B CA 1
ATOM 3818 C C . ASP B 1 10 ? 20.700 -0.625 49.207 1.00 29.87 10 ASP B C 1
ATOM 3819 O O . ASP B 1 10 ? 20.246 0.058 48.313 1.00 29.47 10 ASP B O 1
ATOM 3824 N N . ALA B 1 11 ? 20.730 -1.948 49.134 1.00 29.79 11 ALA B N 1
ATOM 3825 C CA . ALA B 1 11 ? 20.245 -2.657 47.955 1.00 29.19 11 ALA B CA 1
ATOM 3826 C C . ALA B 1 11 ? 18.750 -2.590 47.748 1.00 29.75 11 ALA B C 1
ATOM 3827 O O . ALA B 1 11 ? 18.272 -2.458 46.610 1.00 28.31 11 ALA B O 1
ATOM 3829 N N . GLN B 1 12 ? 17.994 -2.786 48.825 1.00 31.35 12 GLN B N 1
ATOM 3830 C CA . GLN B 1 12 ? 16.545 -2.724 48.741 1.00 32.84 12 GLN B CA 1
ATOM 3831 C C . GLN B 1 12 ? 16.091 -1.347 48.215 1.00 31.80 12 GLN B C 1
ATOM 3832 O O . GLN B 1 12 ? 15.154 -1.244 47.402 1.00 32.00 12 GLN B O 1
ATOM 3838 N N . ASP B 1 13 ? 16.752 -0.309 48.681 1.00 32.47 13 ASP B N 1
ATOM 3839 C CA . ASP B 1 13 ? 16.454 1.039 48.196 1.00 32.49 13 ASP B CA 1
ATOM 3840 C C . ASP B 1 13 ? 16.734 1.174 46.701 1.00 31.39 13 ASP B C 1
ATOM 3841 O O . ASP B 1 13 ? 15.961 1.739 45.967 1.00 30.75 13 ASP B O 1
ATOM 3846 N N . ALA B 1 14 ? 17.872 0.670 46.242 1.00 30.29 14 ALA B N 1
ATOM 3847 C CA . ALA B 1 14 ? 18.139 0.745 44.821 1.00 28.76 14 ALA B CA 1
ATOM 3848 C C . ALA B 1 14 ? 17.128 0.006 44.023 1.00 27.97 14 ALA B C 1
ATOM 3849 O O . ALA B 1 14 ? 16.616 0.421 42.985 1.00 29.04 14 ALA B O 1
ATOM 3851 N N . LEU B 1 15 ? 16.695 -1.125 44.560 1.00 29.40 15 LEU B N 1
ATOM 3852 C CA . LEU B 1 15 ? 15.684 -1.909 43.861 1.00 28.75 15 LEU B CA 1
ATOM 3853 C C . LEU B 1 15 ? 14.377 -1.147 43.815 1.00 29.63 15 LEU B C 1
ATOM 3854 O O . LEU B 1 15 ? 13.647 -1.181 42.804 1.00 27.89 15 LEU B O 1
ATOM 3859 N N . ASP B 1 16 ? 14.058 -0.515 44.939 1.00 30.73 16 ASP B N 1
ATOM 3860 C CA . ASP B 1 16 ? 12.845 0.302 45.020 1.00 31.88 16 ASP B CA 1
ATOM 3861 C C . ASP B 1 16 ? 12.915 1.445 43.962 1.00 31.67 16 ASP B C 1
ATOM 3862 O O . ASP B 1 16 ? 11.910 1.711 43.279 1.00 31.13 16 ASP B O 1
ATOM 3867 N N . LYS B 1 17 ? 14.081 2.032 43.784 1.00 31.51 17 LYS B N 1
ATOM 3868 C CA . LYS B 1 17 ? 14.293 3.099 42.780 1.00 31.79 17 LYS B CA 1
ATOM 3869 C C . LYS B 1 17 ? 14.105 2.542 41.373 1.00 30.60 17 LYS B C 1
ATOM 3870 O O . LYS B 1 17 ? 13.405 3.115 40.553 1.00 29.24 17 LYS B O 1
ATOM 3876 N N . GLN B 1 18 ? 14.659 1.356 41.117 1.00 29.52 18 GLN B N 1
ATOM 3877 C CA . GLN B 1 18 ? 14.581 0.767 39.796 1.00 28.59 18 GLN B CA 1
ATOM 3878 C C . GLN B 1 18 ? 13.143 0.414 39.409 1.00 30.20 18 GLN B C 1
ATOM 3879 O O . GLN B 1 18 ? 12.700 0.604 38.274 1.00 29.60 18 GLN B O 1
ATOM 3885 N N . LEU B 1 19 ? 12.400 -0.103 40.377 1.00 31.49 19 LEU B N 1
ATOM 3886 C CA . LEU B 1 19 ? 11.006 -0.474 40.162 1.00 32.44 19 LEU B CA 1
ATOM 3887 C C . LEU B 1 19 ? 10.102 0.716 39.881 1.00 33.62 19 LEU B C 1
ATOM 3888 O O . LEU B 1 19 ? 9.075 0.544 39.203 1.00 34.14 19 LEU B O 1
ATOM 3893 N N . GLY B 1 20 ? 10.493 1.882 40.387 1.00 33.73 20 GLY B N 1
ATOM 3894 C CA . GLY B 1 20 ? 9.740 3.110 40.203 1.00 35.71 20 GLY B CA 1
ATOM 3895 C C . GLY B 1 20 ? 10.079 3.874 38.936 1.00 36.18 20 GLY B C 1
ATOM 3896 O O . GLY B 1 20 ? 9.518 4.942 38.716 1.00 36.61 20 GLY B O 1
ATOM 3897 N N . ILE B 1 21 ? 10.971 3.338 38.087 1.00 36.12 21 ILE B N 1
ATOM 3898 C CA . ILE B 1 21 ? 11.338 4.032 36.851 1.00 35.71 21 ILE B CA 1
ATOM 3899 C C . ILE B 1 21 ? 10.127 4.207 35.990 1.00 37.00 21 ILE B C 1
ATOM 3900 O O . ILE B 1 21 ? 9.471 3.224 35.635 1.00 37.73 21 ILE B O 1
ATOM 3905 N N . LYS B 1 22 ? 9.882 5.444 35.581 1.00 37.67 22 LYS B N 1
ATOM 3906 C CA . LYS B 1 22 ? 8.764 5.732 34.686 1.00 39.43 22 LYS B CA 1
ATOM 3907 C C . LYS B 1 22 ? 9.325 6.061 33.322 1.00 37.86 22 LYS B C 1
ATOM 3908 O O . LYS B 1 22 ? 10.075 6.978 33.207 1.00 38.58 22 LYS B O 1
ATOM 3914 N N . LEU B 1 23 ? 8.964 5.308 32.292 1.00 38.48 23 LEU B N 1
ATOM 3915 C CA . LEU B 1 23 ? 9.465 5.566 30.941 1.00 38.25 23 LEU B CA 1
ATOM 3916 C C . LEU B 1 23 ? 8.929 6.908 30.405 1.00 39.07 23 LEU B C 1
ATOM 3917 O O . LEU B 1 23 ? 7.831 7.336 30.768 1.00 38.62 23 LEU B O 1
ATOM 3922 N N . ARG B 1 24 ? 9.716 7.526 29.529 1.00 38.05 24 ARG B N 1
ATOM 3923 C CA . ARG B 1 24 ? 9.364 8.797 28.902 1.00 37.51 24 ARG B CA 1
ATOM 3924 C C . ARG B 1 24 ? 9.311 8.576 27.427 1.00 37.60 24 ARG B C 1
ATOM 3925 O O . ARG B 1 24 ? 10.331 8.586 26.737 1.00 37.13 24 ARG B O 1
ATOM 3933 N N . GLU B 1 25 ? 8.101 8.337 26.944 1.00 37.75 25 GLU B N 1
ATOM 3934 C CA . GLU B 1 25 ? 7.903 8.115 25.541 1.00 39.33 25 GLU B CA 1
ATOM 3935 C C . GLU B 1 25 ? 7.267 9.354 24.948 1.00 40.10 25 GLU B C 1
ATOM 3936 O O . GLU B 1 25 ? 6.148 9.305 24.514 1.00 40.34 25 GLU B O 1
ATOM 3942 N N . LYS B 1 26 ? 8.020 10.451 24.937 1.00 39.77 26 LYS B N 1
ATOM 3943 C CA . LYS B 1 26 ? 7.568 11.712 24.385 1.00 39.73 26 LYS B CA 1
ATOM 3944 C C . LYS B 1 26 ? 8.748 12.366 23.684 1.00 39.31 26 LYS B C 1
ATOM 3945 O O . LYS B 1 26 ? 9.895 12.115 24.037 1.00 39.68 26 LYS B O 1
ATOM 3951 N N . GLN B 1 27 ? 8.489 13.118 22.635 1.00 39.20 27 GLN B N 1
ATOM 3952 C CA . GLN B 1 27 ? 9.520 13.840 21.909 1.00 38.49 27 GLN B CA 1
ATOM 3953 C C . GLN B 1 27 ? 10.485 14.628 22.800 1.00 37.85 27 GLN B C 1
ATOM 3954 O O . GLN B 1 27 ? 10.090 15.213 23.812 1.00 38.53 27 GLN B O 1
ATOM 3960 N N . ALA B 1 28 ? 11.755 14.656 22.421 1.00 36.24 28 ALA B N 1
ATOM 3961 C CA . ALA B 1 28 ? 12.671 15.527 23.129 1.00 35.68 28 ALA B CA 1
ATOM 3962 C C . ALA B 1 28 ? 12.718 16.867 22.439 1.00 34.95 28 ALA B C 1
ATOM 3963 O O . ALA B 1 28 ? 12.918 16.942 21.230 1.00 35.29 28 ALA B O 1
ATOM 3965 N N . LYS B 1 29 ? 12.615 17.903 23.248 1.00 34.03 29 LYS B N 1
ATOM 3966 C CA . LYS B 1 29 ? 12.609 19.297 22.773 1.00 34.02 29 LYS B CA 1
ATOM 3967 C C . LYS B 1 29 ? 14.070 19.690 22.679 1.00 32.42 29 LYS B C 1
ATOM 3968 O O . LYS B 1 29 ? 14.551 20.138 21.638 1.00 32.90 29 LYS B O 1
ATOM 3974 N N . ASN B 1 30 ? 14.792 19.417 23.766 1.00 30.28 30 ASN B N 1
ATOM 3975 C CA . ASN B 1 30 ? 16.225 19.711 23.886 1.00 29.76 30 ASN B CA 1
ATOM 3976 C C . ASN B 1 30 ? 17.141 18.492 24.069 1.00 28.73 30 ASN B C 1
ATOM 3977 O O . ASN B 1 30 ? 16.725 17.490 24.622 1.00 29.56 30 ASN B O 1
ATOM 3982 N N . VAL B 1 31 ? 18.376 18.613 23.590 1.00 27.54 31 VAL B N 1
ATOM 3983 C CA . VAL B 1 31 ? 19.390 17.571 23.729 1.00 26.31 31 VAL B CA 1
ATOM 3984 C C . VAL B 1 31 ? 20.687 18.237 24.156 1.00 25.40 31 VAL B C 1
ATOM 3985 O O . VAL B 1 31 ? 21.176 19.112 23.440 1.00 25.55 31 VAL B O 1
ATOM 3989 N N . ILE B 1 32 ? 21.182 17.914 25.358 1.00 24.25 32 ILE B N 1
ATOM 3990 C CA . ILE B 1 32 ? 22.472 18.362 25.855 1.00 23.93 32 ILE B CA 1
ATOM 3991 C C . ILE B 1 32 ? 23.394 17.132 25.930 1.00 23.79 32 ILE B C 1
ATOM 3992 O O . ILE B 1 32 ? 23.139 16.184 26.699 1.00 23.70 32 ILE B O 1
ATOM 3997 N N . PHE B 1 33 ? 24.438 17.166 25.096 1.00 22.43 33 PHE B N 1
ATOM 3998 C CA . PHE B 1 33 ? 25.388 16.081 24.881 1.00 21.93 33 PHE B CA 1
ATOM 3999 C C . PHE B 1 33 ? 26.712 16.417 25.534 1.00 21.73 33 PHE B C 1
ATOM 4000 O O . PHE B 1 33 ? 27.394 17.342 25.092 1.00 21.08 33 PHE B O 1
ATOM 4008 N N . PHE B 1 34 ? 27.081 15.697 26.612 1.00 21.40 34 PHE B N 1
ATOM 4009 C CA . PHE B 1 34 ? 28.367 15.918 27.254 1.00 20.38 34 PHE B CA 1
ATOM 4010 C C . PHE B 1 34 ? 29.364 14.879 26.790 1.00 20.21 34 PHE B C 1
ATOM 4011 O O . PHE B 1 34 ? 29.056 13.659 26.731 1.00 21.01 34 PHE B O 1
ATOM 4019 N N . LEU B 1 35 ? 30.548 15.334 26.447 1.00 20.25 35 LEU B N 1
ATOM 4020 C CA . LEU B 1 35 ? 31.591 14.477 25.915 1.00 19.78 35 LEU B CA 1
ATOM 4021 C C . LEU B 1 35 ? 32.860 14.636 26.698 1.00 19.76 35 LEU B C 1
ATOM 4022 O O . LEU B 1 35 ? 33.517 15.702 26.672 1.00 20.91 35 LEU B O 1
ATOM 4027 N N . GLY B 1 36 ? 33.202 13.585 27.447 1.00 18.31 36 GLY B N 1
ATOM 4028 C CA . GLY B 1 36 ? 34.442 13.560 28.186 1.00 18.11 36 GLY B CA 1
ATOM 4029 C C . GLY B 1 36 ? 35.512 12.958 27.309 1.00 18.74 36 GLY B C 1
ATOM 4030 O O . GLY B 1 36 ? 35.486 11.739 27.072 1.00 19.17 36 GLY B O 1
ATOM 4031 N N . ASP B 1 37 ? 36.416 13.771 26.777 1.00 19.17 37 ASP B N 1
ATOM 4032 C CA . ASP B 1 37 ? 37.411 13.259 25.812 1.00 19.69 37 ASP B CA 1
ATOM 4033 C C . ASP B 1 37 ? 38.457 12.396 26.482 1.00 18.48 37 ASP B C 1
ATOM 4034 O O . ASP B 1 37 ? 39.171 12.822 27.438 1.00 21.33 37 ASP B O 1
ATOM 4039 N N . GLY B 1 38 ? 38.486 11.128 26.077 1.00 17.90 38 GLY B N 1
ATOM 4040 C CA . GLY B 1 38 ? 39.410 10.140 26.580 1.00 17.65 38 GLY B CA 1
ATOM 4041 C C . GLY B 1 38 ? 38.983 9.632 27.989 1.00 18.17 38 GLY B C 1
ATOM 4042 O O . GLY B 1 38 ? 39.792 8.993 28.649 1.00 19.42 38 GLY B O 1
ATOM 4043 N N . MET B 1 39 ? 37.736 9.887 28.345 1.00 18.31 39 MET B N 1
ATOM 4044 C CA . MET B 1 39 ? 37.108 9.557 29.653 1.00 18.46 39 MET B CA 1
ATOM 4045 C C . MET B 1 39 ? 36.739 8.063 29.696 1.00 17.53 39 MET B C 1
ATOM 4046 O O . MET B 1 39 ? 35.582 7.703 29.557 1.00 19.45 39 MET B O 1
ATOM 4051 N N . SER B 1 40 ? 37.720 7.210 29.918 1.00 17.28 40 SER B N 1
ATOM 4052 C CA . SER B 1 40 ? 37.467 5.798 30.015 1.00 18.51 40 SER B CA 1
ATOM 4053 C C . SER B 1 40 ? 36.612 5.454 31.237 1.00 19.71 40 SER B C 1
ATOM 4054 O O . SER B 1 40 ? 36.480 6.304 32.128 1.00 20.56 40 SER B O 1
ATOM 4057 N N . LEU B 1 41 ? 36.036 4.247 31.292 1.00 18.73 41 LEU B N 1
ATOM 4058 C CA . LEU B 1 41 ? 35.262 3.820 32.474 1.00 19.96 41 LEU B CA 1
ATOM 4059 C C . LEU B 1 41 ? 36.116 3.867 33.700 1.00 19.12 41 LEU B C 1
ATOM 4060 O O . LEU B 1 41 ? 35.638 4.314 34.761 1.00 19.30 41 LEU B O 1
ATOM 4065 N N . SER B 1 42 ? 37.398 3.546 33.550 1.00 19.66 42 SER B N 1
ATOM 4066 C CA . SER B 1 42 ? 38.385 3.652 34.621 1.00 20.06 42 SER B CA 1
ATOM 4067 C C . SER B 1 42 ? 38.586 5.104 35.145 1.00 20.32 42 SER B C 1
ATOM 4068 O O . SER B 1 42 ? 38.753 5.361 36.380 1.00 19.39 42 SER B O 1
ATOM 4071 N N . THR B 1 43 ? 38.497 6.046 34.229 1.00 18.84 43 THR B N 1
ATOM 4072 C CA . THR B 1 43 ? 38.566 7.482 34.576 1.00 18.89 43 THR B CA 1
ATOM 4073 C C . THR B 1 43 ? 37.367 7.857 35.381 1.00 18.89 43 THR B C 1
ATOM 4074 O O . THR B 1 43 ? 37.512 8.600 36.348 1.00 19.68 43 THR B O 1
ATOM 4078 N N . VAL B 1 44 ? 36.223 7.283 35.063 1.00 18.45 44 VAL B N 1
ATOM 4079 C CA . VAL B 1 44 ? 34.999 7.586 35.768 1.00 18.64 44 VAL B CA 1
ATOM 4080 C C . VAL B 1 44 ? 35.067 7.001 37.194 1.00 19.39 44 VAL B C 1
ATOM 4081 O O . VAL B 1 44 ? 34.784 7.683 38.140 1.00 19.56 44 VAL B O 1
ATOM 4085 N N . THR B 1 45 ? 35.455 5.740 37.319 1.00 19.86 45 THR B N 1
ATOM 4086 C CA . THR B 1 45 ? 35.663 5.175 38.654 1.00 20.12 45 THR B CA 1
ATOM 4087 C C . THR B 1 45 ? 36.660 5.966 39.511 1.00 20.09 45 THR B C 1
ATOM 4088 O O . THR B 1 45 ? 36.380 6.249 40.720 1.00 21.28 45 THR B O 1
ATOM 4092 N N . ALA B 1 46 ? 37.808 6.268 38.933 1.00 21.22 46 ALA B N 1
ATOM 4093 C CA . ALA B 1 46 ? 38.857 6.992 39.625 1.00 21.15 46 ALA B CA 1
ATOM 4094 C C . ALA B 1 46 ? 38.366 8.394 39.995 1.00 22.26 46 ALA B C 1
ATOM 4095 O O . ALA B 1 46 ? 38.608 8.855 41.148 1.00 21.49 46 ALA B O 1
ATOM 4097 N N . ALA B 1 47 ? 37.589 9.003 39.111 1.00 21.50 47 ALA B N 1
ATOM 4098 C CA . ALA B 1 47 ? 37.081 10.306 39.390 1.00 22.69 47 ALA B CA 1
ATOM 4099 C C . ALA B 1 47 ? 35.987 10.299 40.465 1.00 23.02 47 ALA B C 1
ATOM 4100 O O . ALA B 1 47 ? 35.885 11.266 41.262 1.00 23.39 47 ALA B O 1
ATOM 4102 N N . ARG B 1 48 ? 35.192 9.237 40.502 1.00 23.55 48 ARG B N 1
ATOM 4103 C CA . ARG B 1 48 ? 34.195 9.073 41.561 1.00 23.75 48 ARG B CA 1
ATOM 4104 C C . ARG B 1 48 ? 34.885 9.062 42.927 1.00 23.68 48 ARG B C 1
ATOM 4105 O O . ARG B 1 48 ? 34.476 9.770 43.847 1.00 23.86 48 ARG B O 1
ATOM 4113 N N . ILE B 1 49 ? 35.972 8.302 43.032 1.00 23.27 49 ILE B N 1
ATOM 4114 C CA . ILE B 1 49 ? 36.747 8.234 44.278 1.00 23.74 49 ILE B CA 1
ATOM 4115 C C . ILE B 1 49 ? 37.488 9.553 44.601 1.00 24.29 49 ILE B C 1
ATOM 4116 O O . ILE B 1 49 ? 37.532 9.973 45.785 1.00 23.38 49 ILE B O 1
ATOM 4121 N N . TYR B 1 50 ? 38.016 10.212 43.560 1.00 24.96 50 TYR B N 1
ATOM 4122 C CA . TYR B 1 50 ? 38.647 11.522 43.696 1.00 24.75 50 TYR B CA 1
ATOM 4123 C C . TYR B 1 50 ? 37.614 12.467 44.335 1.00 24.89 50 TYR B C 1
ATOM 4124 O O . TYR B 1 50 ? 37.888 13.089 45.384 1.00 26.12 50 TYR B O 1
ATOM 4133 N N . LYS B 1 51 ? 36.439 12.573 43.716 1.00 24.83 51 LYS B N 1
ATOM 4134 C CA . LYS B 1 51 ? 35.330 13.375 44.263 1.00 25.43 51 LYS B CA 1
ATOM 4135 C C . LYS B 1 51 ? 35.047 13.003 45.723 1.00 26.98 51 LYS B C 1
ATOM 4136 O O . LYS B 1 51 ? 34.977 13.880 46.609 1.00 25.77 51 LYS B O 1
ATOM 4142 N N . GLY B 1 52 ? 35.027 11.703 46.004 1.00 26.09 52 GLY B N 1
ATOM 4143 C CA . GLY B 1 52 ? 34.796 11.241 47.354 1.00 25.52 52 GLY B CA 1
ATOM 4144 C C . GLY B 1 52 ? 35.840 11.720 48.310 1.00 26.33 52 GLY B C 1
ATOM 4145 O O . GLY B 1 52 ? 35.546 11.851 49.496 1.00 27.08 52 GLY B O 1
ATOM 4146 N N . GLY B 1 53 ? 37.061 11.892 47.823 1.00 26.25 53 GLY B N 1
ATOM 4147 C CA . GLY B 1 53 ? 38.162 12.406 48.591 1.00 28.23 53 GLY B CA 1
ATOM 4148 C C . GLY B 1 53 ? 37.911 13.863 48.976 1.00 30.00 53 GLY B C 1
ATOM 4149 O O . GLY B 1 53 ? 38.358 14.304 50.032 1.00 30.70 53 GLY B O 1
ATOM 4150 N N . LEU B 1 54 ? 37.193 14.613 48.152 1.00 30.53 54 LEU B N 1
ATOM 4151 C CA . LEU B 1 54 ? 36.865 15.984 48.484 1.00 31.03 54 LEU B CA 1
ATOM 4152 C C . LEU B 1 54 ? 35.667 16.096 49.423 1.00 32.00 54 LEU B C 1
ATOM 4153 O O . LEU B 1 54 ? 35.559 17.031 50.222 1.00 32.29 54 LEU B O 1
ATOM 4158 N N . THR B 1 55 ? 34.728 15.183 49.298 1.00 31.05 55 THR B N 1
ATOM 4159 C CA . THR B 1 55 ? 33.528 15.336 50.056 1.00 31.16 55 THR B CA 1
ATOM 4160 C C . THR B 1 55 ? 33.461 14.500 51.281 1.00 31.41 55 THR B C 1
ATOM 4161 O O . THR B 1 55 ? 32.453 14.583 52.014 1.00 31.87 55 THR B O 1
ATOM 4165 N N . GLY B 1 56 ? 34.420 13.587 51.374 1.00 31.64 56 GLY B N 1
ATOM 4166 C CA . GLY B 1 56 ? 34.597 12.679 52.498 1.00 33.20 56 GLY B CA 1
ATOM 4167 C C . GLY B 1 56 ? 33.857 11.371 52.377 1.00 33.51 56 GLY B C 1
ATOM 4168 O O . GLY B 1 56 ? 33.971 10.515 53.244 1.00 34.42 56 GLY B O 1
ATOM 4169 N N . LYS B 1 57 ? 33.079 11.216 51.316 1.00 33.84 57 LYS B N 1
ATOM 4170 C CA . LYS B 1 57 ? 32.348 9.992 51.098 1.00 33.10 57 LYS B CA 1
ATOM 4171 C C . LYS B 1 57 ? 33.209 8.847 50.555 1.00 32.10 57 LYS B C 1
ATOM 4172 O O . LYS B 1 57 ? 32.862 7.677 50.705 1.00 31.75 57 LYS B O 1
ATOM 4178 N N . PHE B 1 58 ? 34.305 9.219 49.906 1.00 30.31 58 PHE B N 1
ATOM 4179 C CA . PHE B 1 58 ? 35.247 8.330 49.258 1.00 30.30 58 PHE B CA 1
ATOM 4180 C C . PHE B 1 58 ? 34.587 7.370 48.257 1.00 28.18 58 PHE B C 1
ATOM 4181 O O . PHE B 1 58 ? 33.817 7.805 47.393 1.00 26.88 58 PHE B O 1
ATOM 4189 N N . GLU B 1 59 ? 34.751 6.052 48.453 1.00 27.17 59 GLU B N 1
ATOM 4190 C CA . GLU B 1 59 ? 34.244 5.086 47.467 1.00 25.58 59 GLU B CA 1
ATOM 4191 C C . GLU B 1 59 ? 32.755 5.003 47.380 1.00 24.99 59 GLU B C 1
ATOM 4192 O O . GLU B 1 59 ? 32.217 4.473 46.419 1.00 25.02 59 GLU B O 1
ATOM 4198 N N . ARG B 1 60 ? 32.050 5.537 48.373 1.00 24.61 60 ARG B N 1
ATOM 4199 C CA . ARG B 1 60 ? 30.606 5.643 48.356 1.00 24.56 60 ARG B CA 1
ATOM 4200 C C . ARG B 1 60 ? 30.046 6.846 47.577 1.00 23.56 60 ARG B C 1
ATOM 4201 O O . ARG B 1 60 ? 28.832 6.974 47.427 1.00 23.08 60 ARG B O 1
ATOM 4209 N N . GLU B 1 61 ? 30.904 7.746 47.147 1.00 24.05 61 GLU B N 1
ATOM 4210 C CA . GLU B 1 61 ? 30.473 8.938 46.456 1.00 24.57 61 GLU B CA 1
ATOM 4211 C C . GLU B 1 61 ? 29.808 8.581 45.134 1.00 25.31 61 GLU B C 1
ATOM 4212 O O . GLU B 1 61 ? 29.965 7.447 44.669 1.00 25.45 61 GLU B O 1
ATOM 4218 N N . LYS B 1 62 ? 29.053 9.475 44.533 1.00 25.36 62 LYS B N 1
ATOM 4219 C CA . LYS B 1 62 ? 28.479 9.175 43.246 1.00 25.75 62 LYS B CA 1
ATOM 4220 C C . LYS B 1 62 ? 28.826 10.295 42.281 1.00 26.01 62 LYS B C 1
ATOM 4221 O O . LYS B 1 62 ? 28.845 11.467 42.667 1.00 23.89 62 LYS B O 1
ATOM 4227 N N . ILE B 1 63 ? 29.096 9.909 41.035 1.00 24.58 63 ILE B N 1
ATOM 4228 C CA . ILE B 1 63 ? 29.278 10.874 39.944 1.00 24.27 63 ILE B CA 1
ATOM 4229 C C . ILE B 1 63 ? 27.886 11.283 39.488 1.00 23.05 63 ILE B C 1
ATOM 4230 O O . ILE B 1 63 ? 26.977 10.456 39.354 1.00 23.30 63 ILE B O 1
ATOM 4235 N N . SER B 1 64 ? 27.718 12.568 39.179 1.00 22.57 64 SER B N 1
ATOM 4236 C CA . SER B 1 64 ? 26.406 13.109 38.919 1.00 23.79 64 SER B CA 1
ATOM 4237 C C . SER B 1 64 ? 25.601 12.288 37.917 1.00 23.27 64 SER B C 1
ATOM 4238 O O . SER B 1 64 ? 24.404 12.028 38.089 1.00 23.17 64 SER B O 1
ATOM 4241 N N . TRP B 1 65 ? 26.237 11.908 36.826 1.00 22.05 65 TRP B N 1
ATOM 4242 C CA . TRP B 1 65 ? 25.482 11.275 35.797 1.00 22.14 65 TRP B CA 1
ATOM 4243 C C . TRP B 1 65 ? 25.215 9.789 36.167 1.00 23.03 65 TRP B C 1
ATOM 4244 O O . TRP B 1 65 ? 24.446 9.113 35.520 1.00 22.99 65 TRP B O 1
ATOM 4255 N N . GLU B 1 66 ? 25.785 9.319 37.256 1.00 24.97 66 GLU B N 1
ATOM 4256 C CA . GLU B 1 66 ? 25.538 7.940 37.628 1.00 26.08 66 GLU B CA 1
ATOM 4257 C C . GLU B 1 66 ? 24.200 7.846 38.347 1.00 27.67 66 GLU B C 1
ATOM 4258 O O . GLU B 1 66 ? 23.737 6.762 38.625 1.00 29.07 66 GLU B O 1
ATOM 4264 N N . GLU B 1 67 ? 23.555 8.982 38.603 1.00 29.16 67 GLU B N 1
ATOM 4265 C CA . GLU B 1 67 ? 22.210 8.980 39.159 1.00 28.97 67 GLU B CA 1
ATOM 4266 C C . GLU B 1 67 ? 21.218 8.687 38.069 1.00 27.36 67 GLU B C 1
ATOM 4267 O O . GLU B 1 67 ? 20.076 8.426 38.344 1.00 26.72 67 GLU B O 1
ATOM 4273 N N . PHE B 1 68 ? 21.649 8.708 36.811 1.00 27.10 68 PHE B N 1
ATOM 4274 C CA . PHE B 1 68 ? 20.755 8.388 35.717 1.00 25.54 68 PHE B CA 1
ATOM 4275 C C . PHE B 1 68 ? 20.392 6.903 35.773 1.00 27.00 68 PHE B C 1
ATOM 4276 O O . PHE B 1 68 ? 21.167 6.081 36.226 1.00 25.33 68 PHE B O 1
ATOM 4284 N N . ASP B 1 69 ? 19.198 6.573 35.328 1.00 26.97 69 ASP B N 1
ATOM 4285 C CA . ASP B 1 69 ? 18.761 5.194 35.345 1.00 27.47 69 ASP B CA 1
ATOM 4286 C C . ASP B 1 69 ? 19.295 4.363 34.211 1.00 26.86 69 ASP B C 1
ATOM 4287 O O . ASP B 1 69 ? 19.315 3.156 34.323 1.00 27.72 69 ASP B O 1
ATOM 4292 N N . PHE B 1 70 ? 19.760 5.006 33.144 1.00 26.42 70 PHE B N 1
ATOM 4293 C CA . PHE B 1 70 ? 20.180 4.299 31.953 1.00 25.34 70 PHE B CA 1
ATOM 4294 C C . PHE B 1 70 ? 21.668 4.467 31.607 1.00 25.27 70 PHE B C 1
ATOM 4295 O O . PHE B 1 70 ? 22.150 5.618 31.436 1.00 25.46 70 PHE B O 1
ATOM 4303 N N . ALA B 1 71 ? 22.389 3.346 31.556 1.00 23.92 71 ALA B N 1
ATOM 4304 C CA . ALA B 1 71 ? 23.779 3.356 31.146 1.00 23.37 71 ALA B CA 1
ATOM 4305 C C . ALA B 1 71 ? 23.898 2.345 30.027 1.00 23.13 71 ALA B C 1
ATOM 4306 O O . ALA B 1 71 ? 23.035 1.515 29.860 1.00 25.43 71 ALA B O 1
ATOM 4308 N N . ALA B 1 72 ? 24.894 2.552 29.184 1.00 22.45 72 ALA B N 1
ATOM 4309 C CA . ALA B 1 72 ? 25.147 1.674 28.090 1.00 21.80 72 ALA B CA 1
ATOM 4310 C C . ALA B 1 72 ? 26.639 1.646 27.746 1.00 21.99 72 ALA B C 1
ATOM 4311 O O . ALA B 1 72 ? 27.454 2.452 28.277 1.00 20.45 72 ALA B O 1
ATOM 4313 N N . LEU B 1 73 ? 27.013 0.677 26.895 1.00 21.14 73 LEU B N 1
ATOM 4314 C CA . LEU B 1 73 ? 28.355 0.555 26.452 1.00 20.89 73 LEU B CA 1
ATOM 4315 C C . LEU B 1 73 ? 28.435 0.896 24.975 1.00 20.48 73 LEU B C 1
ATOM 4316 O O . LEU B 1 73 ? 27.544 0.559 24.216 1.00 21.76 73 LEU B O 1
ATOM 4321 N N . SER B 1 74 ? 29.534 1.534 24.603 1.00 20.90 74 SER B N 1
ATOM 4322 C CA . SER B 1 74 ? 29.784 1.979 23.231 1.00 20.51 74 SER B CA 1
ATOM 4323 C C . SER B 1 74 ? 31.067 1.485 22.628 1.00 20.56 74 SER B C 1
ATOM 4324 O O . SER B 1 74 ? 32.149 1.573 23.238 1.00 19.75 74 SER B O 1
ATOM 4327 N N . LYS B 1 75 ? 30.983 0.862 21.453 1.00 21.27 75 LYS B N 1
ATOM 4328 C CA . LYS B 1 75 ? 32.126 0.252 20.800 1.00 20.83 75 LYS B CA 1
ATOM 4329 C C . LYS B 1 75 ? 32.764 1.265 19.864 1.00 20.77 75 LYS B C 1
ATOM 4330 O O . LYS B 1 75 ? 32.141 1.671 18.907 1.00 21.96 75 LYS B O 1
ATOM 4336 N N . THR B 1 76 ? 34.021 1.581 20.099 1.00 20.06 76 THR B N 1
ATOM 4337 C CA . THR B 1 76 ? 34.668 2.748 19.485 1.00 20.33 76 THR B CA 1
ATOM 4338 C C . THR B 1 76 ? 35.608 2.531 18.316 1.00 20.51 76 THR B C 1
ATOM 4339 O O . THR B 1 76 ? 36.127 3.520 17.757 1.00 20.58 76 THR B O 1
ATOM 4343 N N . TYR B 1 77 ? 35.884 1.276 17.964 1.00 19.72 77 TYR B N 1
ATOM 4344 C CA . TYR B 1 77 ? 36.710 1.036 16.776 1.00 19.90 77 TYR B CA 1
ATOM 4345 C C . TYR B 1 77 ? 36.213 1.832 15.589 1.00 20.06 77 TYR B C 1
ATOM 4346 O O . TYR B 1 77 ? 35.050 2.116 15.501 1.00 20.57 77 TYR B O 1
ATOM 4355 N N . ASN B 1 78 ? 37.103 2.190 14.660 1.00 20.92 78 ASN B N 1
ATOM 4356 C CA . ASN B 1 78 ? 36.617 2.934 13.504 1.00 21.73 78 ASN B CA 1
ATOM 4357 C C . ASN B 1 78 ? 36.848 2.135 12.205 1.00 22.76 78 ASN B C 1
ATOM 4358 O O . ASN B 1 78 ? 37.097 0.940 12.251 1.00 22.18 78 ASN B O 1
ATOM 4363 N N . THR B 1 79 ? 36.757 2.778 11.037 1.00 24.41 79 THR B N 1
ATOM 4364 C CA . THR B 1 79 ? 36.924 2.004 9.781 1.00 25.08 79 THR B CA 1
ATOM 4365 C C . THR B 1 79 ? 38.366 1.570 9.403 1.00 25.98 79 THR B C 1
ATOM 4366 O O . THR B 1 79 ? 38.646 0.681 8.571 1.00 28.04 79 THR B O 1
ATOM 4370 N N . ASP B 1 80 ? 39.371 2.166 10.028 1.00 25.57 80 ASP B N 1
ATOM 4371 C CA . ASP B 1 80 ? 40.735 1.752 9.711 1.00 25.49 80 ASP B CA 1
ATOM 4372 C C . ASP B 1 80 ? 41.571 1.418 10.917 1.00 24.31 80 ASP B C 1
ATOM 4373 O O . ASP B 1 80 ? 42.580 0.776 10.730 1.00 22.98 80 ASP B O 1
ATOM 4378 N N . LYS B 1 81 ? 41.144 1.764 12.139 1.00 24.01 81 LYS B N 1
ATOM 4379 C CA . LYS B 1 81 ? 41.976 1.483 13.334 1.00 23.08 81 LYS B CA 1
ATOM 4380 C C . LYS B 1 81 ? 41.141 0.882 14.440 1.00 22.55 81 LYS B C 1
ATOM 4381 O O . LYS B 1 81 ? 39.992 1.203 14.572 1.00 22.08 81 LYS B O 1
ATOM 4387 N N . GLN B 1 82 ? 41.747 0.012 15.231 1.00 23.48 82 GLN B N 1
ATOM 4388 C CA . GLN B 1 82 ? 41.114 -0.586 16.421 1.00 23.53 82 GLN B CA 1
ATOM 4389 C C . GLN B 1 82 ? 40.855 0.475 17.462 1.00 21.46 82 GLN B C 1
ATOM 4390 O O . GLN B 1 82 ? 39.811 0.504 18.082 1.00 21.01 82 GLN B O 1
ATOM 4396 N N . VAL B 1 83 ? 41.836 1.338 17.626 1.00 22.59 83 VAL B N 1
ATOM 4397 C CA . VAL B 1 83 ? 41.801 2.404 18.627 1.00 22.70 83 VAL B CA 1
ATOM 4398 C C . VAL B 1 83 ? 41.638 3.782 17.928 1.00 22.25 83 VAL B C 1
ATOM 4399 O O . VAL B 1 83 ? 42.568 4.315 17.293 1.00 23.29 83 VAL B O 1
ATOM 4403 N N . THR B 1 84 ? 40.450 4.339 18.060 1.00 21.80 84 THR B N 1
ATOM 4404 C CA . THR B 1 84 ? 40.067 5.568 17.368 1.00 21.68 84 THR B CA 1
ATOM 4405 C C . THR B 1 84 ? 40.712 6.822 17.965 1.00 22.01 84 THR B C 1
ATOM 4406 O O . THR B 1 84 ? 40.949 6.931 19.198 1.00 20.08 84 THR B O 1
ATOM 4410 N N . ASP B 1 85 ? 40.984 7.759 17.071 1.00 21.44 85 ASP B N 1
ATOM 4411 C CA . ASP B 1 85 ? 41.316 9.117 17.462 1.00 21.90 85 ASP B CA 1
ATOM 4412 C C . ASP B 1 85 ? 40.056 9.867 17.747 1.00 21.51 85 ASP B C 1
ATOM 4413 O O . ASP B 1 85 ? 38.950 9.290 17.683 1.00 22.30 85 ASP B O 1
ATOM 4418 N N . SER B 1 86 ? 40.207 11.168 18.075 1.00 21.33 86 SER B N 1
ATOM 4419 C CA . SER B 1 86 ? 39.064 12.002 18.422 1.00 21.78 86 SER B CA 1
ATOM 4420 C C . SER B 1 86 ? 38.213 12.459 17.224 1.00 20.97 86 SER B C 1
ATOM 4421 O O . SER B 1 86 ? 37.001 12.747 17.355 1.00 22.18 86 SER B O 1
ATOM 4424 N N . ALA B 1 87 ? 38.848 12.547 16.066 1.00 20.93 87 ALA B N 1
ATOM 4425 C CA . ALA B 1 87 ? 38.142 12.939 14.857 1.00 21.12 87 ALA B CA 1
ATOM 4426 C C . ALA B 1 87 ? 37.151 11.910 14.321 1.00 20.11 87 ALA B C 1
ATOM 4427 O O . ALA B 1 87 ? 36.024 12.187 14.105 1.00 20.93 87 ALA B O 1
ATOM 4429 N N . ALA B 1 88 ? 37.585 10.699 14.117 1.00 21.46 88 ALA B N 1
ATOM 4430 C CA . ALA B 1 88 ? 36.716 9.667 13.573 1.00 20.74 88 ALA B CA 1
ATOM 4431 C C . ALA B 1 88 ? 35.642 9.386 14.558 1.00 20.89 88 ALA B C 1
ATOM 4432 O O . ALA B 1 88 ? 34.522 9.186 14.203 1.00 20.31 88 ALA B O 1
ATOM 4434 N N . SER B 1 89 ? 35.956 9.389 15.862 1.00 20.22 89 SER B N 1
ATOM 4435 C CA . SER B 1 89 ? 34.889 9.131 16.811 1.00 19.07 89 SER B CA 1
ATOM 4436 C C . SER B 1 89 ? 33.821 10.220 16.828 1.00 19.65 89 SER B C 1
ATOM 4437 O O . SER B 1 89 ? 32.598 9.946 16.899 1.00 21.45 89 SER B O 1
ATOM 4440 N N . ALA B 1 90 ? 34.245 11.491 16.758 1.00 19.84 90 ALA B N 1
ATOM 4441 C CA . ALA B 1 90 ? 33.306 12.569 16.765 1.00 20.14 90 ALA B CA 1
ATOM 4442 C C . ALA B 1 90 ? 32.418 12.386 15.536 1.00 19.51 90 ALA B C 1
ATOM 4443 O O . ALA B 1 90 ? 31.215 12.578 15.590 1.00 19.19 90 ALA B O 1
ATOM 4445 N N . THR B 1 91 ? 33.001 12.016 14.409 1.00 20.47 91 THR B N 1
ATOM 4446 C CA . THR B 1 91 ? 32.132 11.809 13.234 1.00 20.92 91 THR B CA 1
ATOM 4447 C C . THR B 1 91 ? 31.063 10.727 13.517 1.00 20.35 91 THR B C 1
ATOM 4448 O O . THR B 1 91 ? 29.875 10.850 13.170 1.00 21.25 91 THR B O 1
ATOM 4452 N N . ALA B 1 92 ? 31.454 9.668 14.221 1.00 21.03 92 ALA B N 1
ATOM 4453 C CA . ALA B 1 92 ? 30.513 8.625 14.587 1.00 21.38 92 ALA B CA 1
ATOM 4454 C C . ALA B 1 92 ? 29.393 9.083 15.552 1.00 21.84 92 ALA B C 1
ATOM 4455 O O . ALA B 1 92 ? 28.214 8.909 15.256 1.00 21.50 92 ALA B O 1
ATOM 4457 N N . TYR B 1 93 ? 29.749 9.644 16.711 1.00 22.02 93 TYR B N 1
ATOM 4458 C CA . TYR B 1 93 ? 28.758 9.960 17.699 1.00 20.62 93 TYR B CA 1
ATOM 4459 C C . TYR B 1 93 ? 28.023 11.283 17.413 1.00 21.64 93 TYR B C 1
ATOM 4460 O O . TYR B 1 93 ? 26.978 11.544 18.002 1.00 21.56 93 TYR B O 1
ATOM 4469 N N . LEU B 1 94 ? 28.514 12.078 16.471 1.00 22.22 94 LEU B N 1
ATOM 4470 C CA . LEU B 1 94 ? 27.759 13.297 16.096 1.00 22.91 94 LEU B CA 1
ATOM 4471 C C . LEU B 1 94 ? 27.077 13.258 14.721 1.00 23.60 94 LEU B C 1
ATOM 4472 O O . LEU B 1 94 ? 26.068 13.977 14.507 1.00 24.25 94 LEU B O 1
ATOM 4477 N N . THR B 1 95 ? 27.629 12.474 13.794 1.00 24.84 95 THR B N 1
ATOM 4478 C CA . THR B 1 95 ? 27.042 12.360 12.442 1.00 24.94 95 THR B CA 1
ATOM 4479 C C . THR B 1 95 ? 26.416 10.984 12.148 1.00 25.19 95 THR B C 1
ATOM 4480 O O . THR B 1 95 ? 25.794 10.837 11.087 1.00 25.33 95 THR B O 1
ATOM 4484 N N . GLY B 1 96 ? 26.671 9.963 12.974 1.00 24.34 96 GLY B N 1
ATOM 4485 C CA . GLY B 1 96 ? 26.006 8.674 12.771 1.00 24.49 96 GLY B CA 1
ATOM 4486 C C . GLY B 1 96 ? 26.710 7.711 11.833 1.00 24.48 96 GLY B C 1
ATOM 4487 O O . GLY B 1 96 ? 26.198 6.659 11.460 1.00 26.34 96 GLY B O 1
ATOM 4488 N N . VAL B 1 97 ? 27.908 8.059 11.470 1.00 24.02 97 VAL B N 1
ATOM 4489 C CA . VAL B 1 97 ? 28.703 7.278 10.594 1.00 24.55 97 VAL B CA 1
ATOM 4490 C C . VAL B 1 97 ? 30.126 7.148 11.080 1.00 24.42 97 VAL B C 1
ATOM 4491 O O . VAL B 1 97 ? 30.788 8.131 11.432 1.00 23.75 97 VAL B O 1
ATOM 4495 N N . LYS B 1 98 ? 30.645 5.912 11.047 1.00 24.63 98 LYS B N 1
ATOM 4496 C CA . LYS B 1 98 ? 32.042 5.645 11.412 1.00 23.72 98 LYS B CA 1
ATOM 4497 C C . LYS B 1 98 ? 32.956 5.976 10.241 1.00 25.27 98 LYS B C 1
ATOM 4498 O O . LYS B 1 98 ? 32.495 5.996 9.102 1.00 25.18 98 LYS B O 1
ATOM 4504 N N . THR B 1 99 ? 34.227 6.244 10.495 1.00 24.16 99 THR B N 1
ATOM 4505 C CA . THR B 1 99 ? 35.109 6.692 9.416 1.00 24.84 99 THR B CA 1
ATOM 4506 C C . THR B 1 99 ? 36.552 6.494 9.786 1.00 24.99 99 THR B C 1
ATOM 4507 O O . THR B 1 99 ? 36.883 5.941 10.846 1.00 25.34 99 THR B O 1
ATOM 4511 N N . ASN B 1 100 ? 37.473 6.926 8.907 1.00 23.46 100 ASN B N 1
ATOM 4512 C CA . ASN B 1 100 ? 38.871 6.706 9.078 1.00 23.67 100 ASN B CA 1
ATOM 4513 C C . ASN B 1 100 ? 39.540 7.677 10.043 1.00 25.18 100 ASN B C 1
ATOM 4514 O O . ASN B 1 100 ? 38.986 8.765 10.261 1.00 23.78 100 ASN B O 1
ATOM 4519 N N . GLN B 1 101 ? 40.660 7.243 10.619 1.00 25.01 101 GLN B N 1
ATOM 4520 C CA . GLN B 1 101 ? 41.465 8.023 11.569 1.00 26.38 101 GLN B CA 1
ATOM 4521 C C . GLN B 1 101 ? 41.826 9.378 10.972 1.00 26.58 101 GLN B C 1
ATOM 4522 O O . GLN B 1 101 ? 42.206 9.471 9.806 1.00 24.82 101 GLN B O 1
ATOM 4528 N N . GLY B 1 102 ? 41.606 10.428 11.750 1.00 25.77 102 GLY B N 1
ATOM 4529 C CA . GLY B 1 102 ? 41.906 11.788 11.284 1.00 25.79 102 GLY B CA 1
ATOM 4530 C C . GLY B 1 102 ? 40.870 12.492 10.397 1.00 24.85 102 GLY B C 1
ATOM 4531 O O . GLY B 1 102 ? 41.123 13.624 10.010 1.00 26.54 102 GLY B O 1
ATOM 4532 N N . VAL B 1 103 ? 39.710 11.875 10.095 1.00 24.50 103 VAL B N 1
ATOM 4533 C CA . VAL B 1 103 ? 38.763 12.457 9.187 1.00 25.13 103 VAL B CA 1
ATOM 4534 C C . VAL B 1 103 ? 37.616 12.952 9.992 1.00 25.45 103 VAL B C 1
ATOM 4535 O O . VAL B 1 103 ? 37.197 12.267 10.917 1.00 27.04 103 VAL B O 1
ATOM 4539 N N . ILE B 1 104 ? 37.084 14.129 9.643 1.00 24.01 104 ILE B N 1
ATOM 4540 C CA . ILE B 1 104 ? 35.868 14.684 10.272 1.00 24.66 104 ILE B CA 1
ATOM 4541 C C . ILE B 1 104 ? 34.772 14.995 9.254 1.00 24.80 104 ILE B C 1
ATOM 4542 O O . ILE B 1 104 ? 34.957 15.755 8.290 1.00 27.05 104 ILE B O 1
ATOM 4547 N N . GLY B 1 105 ? 33.589 14.428 9.497 1.00 24.77 105 GLY B N 1
ATOM 4548 C CA . GLY B 1 105 ? 32.401 14.728 8.708 1.00 25.94 105 GLY B CA 1
ATOM 4549 C C . GLY B 1 105 ? 32.417 14.234 7.268 1.00 25.28 105 GLY B C 1
ATOM 4550 O O . GLY B 1 105 ? 31.705 14.772 6.447 1.00 25.68 105 GLY B O 1
ATOM 4551 N N . LEU B 1 106 ? 33.202 13.209 7.020 1.00 26.31 106 LEU B N 1
ATOM 4552 C CA . LEU B 1 106 ? 33.282 12.545 5.738 1.00 26.71 106 LEU B CA 1
ATOM 4553 C C . LEU B 1 106 ? 33.322 11.056 6.020 1.00 27.18 106 LEU B C 1
ATOM 4554 O O . LEU B 1 106 ? 33.773 10.666 7.094 1.00 27.12 106 LEU B O 1
ATOM 4559 N N . ASP B 1 107 ? 32.862 10.231 5.071 1.00 27.51 107 ASP B N 1
ATOM 4560 C CA . ASP B 1 107 ? 32.865 8.780 5.280 1.00 26.49 107 ASP B CA 1
ATOM 4561 C C . ASP B 1 107 ? 34.169 8.079 4.952 1.00 26.41 107 ASP B C 1
ATOM 4562 O O . ASP B 1 107 ? 35.202 8.701 4.661 1.00 26.12 107 ASP B O 1
ATOM 4567 N N . ALA B 1 108 ? 34.171 6.742 5.075 1.00 27.22 108 ALA B N 1
ATOM 4568 C CA . ALA B 1 108 ? 35.422 6.004 4.997 1.00 26.90 108 ALA B CA 1
ATOM 4569 C C . ALA B 1 108 ? 36.029 5.938 3.621 1.00 27.92 108 ALA B C 1
ATOM 4570 O O . ALA B 1 108 ? 37.115 5.428 3.421 1.00 27.13 108 ALA B O 1
ATOM 4572 N N . ASN B 1 109 ? 35.341 6.501 2.655 1.00 29.21 109 ASN B N 1
ATOM 4573 C CA . ASN B 1 109 ? 35.990 6.650 1.357 1.00 29.66 109 ASN B CA 1
ATOM 4574 C C . ASN B 1 109 ? 37.114 7.623 1.421 1.00 29.77 109 ASN B C 1
ATOM 4575 O O . ASN B 1 109 ? 38.020 7.626 0.595 1.00 30.45 109 ASN B O 1
ATOM 4580 N N . THR B 1 110 ? 37.087 8.480 2.424 1.00 30.28 110 THR B N 1
ATOM 4581 C CA . THR B 1 110 ? 38.077 9.516 2.569 1.00 28.66 110 THR B CA 1
ATOM 4582 C C . THR B 1 110 ? 39.454 9.007 2.808 1.00 29.73 110 THR B C 1
ATOM 4583 O O . THR B 1 110 ? 39.720 8.092 3.602 1.00 30.54 110 THR B O 1
ATOM 4587 N N . VAL B 1 111 ? 40.369 9.640 2.104 1.00 29.16 111 VAL B N 1
ATOM 4588 C CA . VAL B 1 111 ? 41.755 9.337 2.265 1.00 29.55 111 VAL B CA 1
ATOM 4589 C C . VAL B 1 111 ? 42.351 10.480 3.063 1.00 30.42 111 VAL B C 1
ATOM 4590 O O . VAL B 1 111 ? 42.405 11.619 2.549 1.00 30.87 111 VAL B O 1
ATOM 4594 N N . ARG B 1 112 ? 42.743 10.207 4.306 1.00 29.59 112 ARG B N 1
ATOM 4595 C CA . ARG B 1 112 ? 43.263 11.262 5.190 1.00 30.49 112 ARG B CA 1
ATOM 4596 C C . ARG B 1 112 ? 44.340 12.162 4.563 1.00 31.08 112 ARG B C 1
ATOM 4597 O O . ARG B 1 112 ? 45.330 11.704 4.023 1.00 31.07 112 ARG B O 1
ATOM 4605 N N . THR B 1 113 ? 44.190 13.454 4.767 1.00 30.89 113 THR B N 1
ATOM 4606 C CA . THR B 1 113 ? 45.206 14.420 4.353 1.00 31.62 113 THR B CA 1
ATOM 4607 C C . THR B 1 113 ? 45.090 14.724 2.888 1.00 31.82 113 THR B C 1
ATOM 4608 O O . THR B 1 113 ? 45.866 15.517 2.304 1.00 32.50 113 THR B O 1
ATOM 4612 N N . ASN B 1 114 ? 44.058 14.154 2.325 1.00 32.20 114 ASN B N 1
ATOM 4613 C CA . ASN B 1 114 ? 43.720 14.465 0.967 1.00 31.68 114 ASN B CA 1
ATOM 4614 C C . ASN B 1 114 ? 42.448 15.330 0.867 1.00 31.02 114 ASN B C 1
ATOM 4615 O O . ASN B 1 114 ? 41.315 14.856 0.991 1.00 31.13 114 ASN B O 1
ATOM 4620 N N . CYS B 1 115 ? 42.688 16.620 0.618 1.00 30.93 115 CYS B N 1
ATOM 4621 C CA . CYS B 1 115 ? 41.628 17.614 0.478 1.00 31.51 115 CYS B CA 1
ATOM 4622 C C . CYS B 1 115 ? 40.553 17.358 -0.583 1.00 30.69 115 CYS B C 1
ATOM 4623 O O . CYS B 1 115 ? 39.376 17.635 -0.331 1.00 30.59 115 CYS B O 1
ATOM 4626 N N . SER B 1 116 ? 40.927 16.777 -1.743 1.00 31.14 116 SER B N 1
ATOM 4627 C CA . SER B 1 116 ? 39.936 16.433 -2.735 1.00 29.95 116 SER B CA 1
ATOM 4628 C C . SER B 1 116 ? 38.724 15.761 -2.135 1.00 30.16 116 SER B C 1
ATOM 4629 O O . SER B 1 116 ? 37.579 16.062 -2.494 1.00 29.49 116 SER B O 1
ATOM 4632 N N . TYR B 1 117 ? 38.948 14.860 -1.174 1.00 30.36 117 TYR B N 1
ATOM 4633 C CA . TYR B 1 117 ? 37.815 14.165 -0.555 1.00 29.85 117 TYR B CA 1
ATOM 4634 C C . TYR B 1 117 ? 36.863 15.098 0.155 1.00 30.14 117 TYR B C 1
ATOM 4635 O O . TYR B 1 117 ? 35.688 14.839 0.193 1.00 28.88 117 TYR B O 1
ATOM 4644 N N . GLN B 1 118 ? 37.333 16.225 0.673 1.00 31.08 118 GLN B N 1
ATOM 4645 C CA . GLN B 1 118 ? 36.411 17.131 1.354 1.00 30.88 118 GLN B CA 1
ATOM 4646 C C . GLN B 1 118 ? 35.658 18.053 0.372 1.00 32.43 118 GLN B C 1
ATOM 4647 O O . GLN B 1 118 ? 34.742 18.763 0.777 1.00 31.22 118 GLN B O 1
ATOM 4653 N N . LEU B 1 119 ? 35.977 17.951 -0.919 1.00 33.87 119 LEU B N 1
ATOM 4654 C CA . LEU B 1 119 ? 35.244 18.660 -1.988 1.00 34.75 119 LEU B CA 1
ATOM 4655 C C . LEU B 1 119 ? 34.058 17.855 -2.542 1.00 35.45 119 LEU B C 1
ATOM 4656 O O . LEU B 1 119 ? 33.175 18.392 -3.213 1.00 35.52 119 LEU B O 1
ATOM 4661 N N . ASP B 1 120 ? 34.017 16.562 -2.231 1.00 35.89 120 ASP B N 1
ATOM 4662 C CA . ASP B 1 120 ? 32.953 15.696 -2.681 1.00 35.48 120 ASP B CA 1
ATOM 4663 C C . ASP B 1 120 ? 31.799 15.557 -1.689 1.00 36.89 120 ASP B C 1
ATOM 4664 O O . ASP B 1 120 ? 31.882 14.806 -0.702 1.00 37.40 120 ASP B O 1
ATOM 4669 N N . GLU B 1 121 ? 30.714 16.261 -1.970 1.00 37.07 121 GLU B N 1
ATOM 4670 C CA . GLU B 1 121 ? 29.564 16.289 -1.088 1.00 38.71 121 GLU B CA 1
ATOM 4671 C C . GLU B 1 121 ? 28.914 14.947 -0.840 1.00 37.64 121 GLU B C 1
ATOM 4672 O O . GLU B 1 121 ? 28.293 14.754 0.195 1.00 37.76 121 GLU B O 1
ATOM 4678 N N . SER B 1 122 ? 29.059 14.014 -1.775 1.00 37.29 122 SER B N 1
ATOM 4679 C CA . SER B 1 122 ? 28.450 12.698 -1.625 1.00 36.52 122 SER B CA 1
ATOM 4680 C C . SER B 1 122 ? 29.113 11.928 -0.470 1.00 34.79 122 SER B C 1
ATOM 4681 O O . SER B 1 122 ? 28.543 10.950 0.050 1.00 35.89 122 SER B O 1
ATOM 4684 N N . LEU B 1 123 ? 30.292 12.386 -0.070 1.00 33.46 123 LEU B N 1
ATOM 4685 C CA . LEU B 1 123 ? 31.019 11.806 1.059 1.00 31.86 123 LEU B CA 1
ATOM 4686 C C . LEU B 1 123 ? 30.758 12.481 2.419 1.00 31.81 123 LEU B C 1
ATOM 4687 O O . LEU B 1 123 ? 31.297 12.033 3.415 1.00 31.74 123 LEU B O 1
ATOM 4692 N N . PHE B 1 124 ? 29.913 13.516 2.437 1.00 31.27 124 PHE B N 1
ATOM 4693 C CA . PHE B 1 124 ? 29.578 14.274 3.644 1.00 30.63 124 PHE B CA 1
ATOM 4694 C C . PHE B 1 124 ? 28.700 13.494 4.598 1.00 30.33 124 PHE B C 1
ATOM 4695 O O . PHE B 1 124 ? 27.831 12.729 4.173 1.00 30.30 124 PHE B O 1
ATOM 4703 N N . THR B 1 125 ? 28.933 13.666 5.895 1.00 29.28 125 THR B N 1
ATOM 4704 C CA . THR B 1 125 ? 28.033 13.132 6.896 1.00 29.14 125 THR B CA 1
ATOM 4705 C C . THR B 1 125 ? 27.620 14.349 7.603 1.00 29.25 125 THR B C 1
ATOM 4706 O O . THR B 1 125 ? 28.412 15.277 7.723 1.00 31.01 125 THR B O 1
ATOM 4710 N N . TYR B 1 126 ? 26.397 14.381 8.068 1.00 29.30 126 TYR B N 1
ATOM 4711 C CA . TYR B 1 126 ? 25.831 15.569 8.667 1.00 29.85 126 TYR B CA 1
ATOM 4712 C C . TYR B 1 126 ? 25.508 15.328 10.125 1.00 28.35 126 TYR B C 1
ATOM 4713 O O . TYR B 1 126 ? 24.995 14.270 10.507 1.00 28.36 126 TYR B O 1
ATOM 4722 N N . SER B 1 127 ? 25.749 16.350 10.929 1.00 26.51 127 SER B N 1
ATOM 4723 C CA . SER B 1 127 ? 25.693 16.218 12.371 1.00 25.73 127 SER B CA 1
ATOM 4724 C C . SER B 1 127 ? 24.321 16.427 12.929 1.00 25.25 127 SER B C 1
ATOM 4725 O O . SER B 1 127 ? 23.443 16.995 12.301 1.00 26.70 127 SER B O 1
ATOM 4728 N N . ILE B 1 128 ? 24.134 16.027 14.169 1.00 24.24 128 ILE B N 1
ATOM 4729 C CA . ILE B 1 128 ? 22.919 16.245 14.808 1.00 23.34 128 ILE B CA 1
ATOM 4730 C C . ILE B 1 128 ? 22.618 17.745 14.915 1.00 24.24 128 ILE B C 1
ATOM 4731 O O . ILE B 1 128 ? 21.470 18.156 15.006 1.00 24.17 128 ILE B O 1
ATOM 4736 N N . ALA B 1 129 ? 23.637 18.574 14.924 1.00 25.13 129 ALA B N 1
ATOM 4737 C CA . ALA B 1 129 ? 23.429 20.028 14.956 1.00 25.50 129 ALA B CA 1
ATOM 4738 C C . ALA B 1 129 ? 22.848 20.527 13.644 1.00 26.41 129 ALA B C 1
ATOM 4739 O O . ALA B 1 129 ? 21.995 21.411 13.629 1.00 27.97 129 ALA B O 1
ATOM 4741 N N . HIS B 1 130 ? 23.374 20.039 12.542 1.00 27.90 130 HIS B N 1
ATOM 4742 C CA . HIS B 1 130 ? 22.739 20.260 11.257 1.00 28.64 130 HIS B CA 1
ATOM 4743 C C . HIS B 1 130 ? 21.251 19.896 11.313 1.00 28.65 130 HIS B C 1
ATOM 4744 O O . HIS B 1 130 ? 20.383 20.667 10.845 1.00 27.95 130 HIS B O 1
ATOM 4751 N N . TRP B 1 131 ? 20.942 18.733 11.876 1.00 27.84 131 TRP B N 1
ATOM 4752 C CA . TRP B 1 131 ? 19.601 18.253 11.844 1.00 28.48 131 TRP B CA 1
ATOM 4753 C C . TRP B 1 131 ? 18.698 19.142 12.659 1.00 28.98 131 TRP B C 1
ATOM 4754 O O . TRP B 1 131 ? 17.587 19.497 12.231 1.00 28.27 131 TRP B O 1
ATOM 4765 N N . PHE B 1 132 ? 19.164 19.546 13.838 1.00 27.81 132 PHE B N 1
ATOM 4766 C CA . PHE B 1 132 ? 18.374 20.452 14.637 1.00 28.18 132 PHE B CA 1
ATOM 4767 C C . PHE B 1 132 ? 18.076 21.765 13.856 1.00 28.40 132 PHE B C 1
ATOM 4768 O O . PHE B 1 132 ? 16.956 22.237 13.895 1.00 28.50 132 PHE B O 1
ATOM 4776 N N . GLN B 1 133 ? 19.082 22.281 13.155 1.00 30.28 133 GLN B N 1
ATOM 4777 C CA . GLN B 1 133 ? 18.950 23.500 12.354 1.00 31.82 133 GLN B CA 1
ATOM 4778 C C . GLN B 1 133 ? 17.955 23.300 11.231 1.00 33.32 133 GLN B C 1
ATOM 4779 O O . GLN B 1 133 ? 17.123 24.184 11.034 1.00 33.88 133 GLN B O 1
ATOM 4785 N N . GLU B 1 134 ? 18.022 22.184 10.513 1.00 34.72 134 GLU B N 1
ATOM 4786 C CA . GLU B 1 134 ? 17.070 21.907 9.437 1.00 36.01 134 GLU B CA 1
ATOM 4787 C C . GLU B 1 134 ? 15.646 21.847 9.982 1.00 37.03 134 GLU B C 1
ATOM 4788 O O . GLU B 1 134 ? 14.675 22.006 9.228 1.00 37.33 134 GLU B O 1
ATOM 4794 N N . ALA B 1 135 ? 15.487 21.606 11.279 1.00 35.93 135 ALA B N 1
ATOM 4795 C CA . ALA B 1 135 ? 14.173 21.512 11.881 1.00 35.10 135 ALA B CA 1
ATOM 4796 C C . ALA B 1 135 ? 13.772 22.824 12.508 1.00 34.64 135 ALA B C 1
ATOM 4797 O O . ALA B 1 135 ? 12.783 22.913 13.202 1.00 35.89 135 ALA B O 1
ATOM 4799 N N . GLY B 1 136 ? 14.590 23.842 12.336 1.00 34.66 136 GLY B N 1
ATOM 4800 C CA . GLY B 1 136 ? 14.286 25.151 12.880 1.00 33.70 136 GLY B CA 1
ATOM 4801 C C . GLY B 1 136 ? 14.559 25.341 14.336 1.00 33.35 136 GLY B C 1
ATOM 4802 O O . GLY B 1 136 ? 13.902 26.159 14.945 1.00 33.43 136 GLY B O 1
ATOM 4803 N N . ARG B 1 137 ? 15.560 24.635 14.873 1.00 32.39 137 ARG B N 1
ATOM 4804 C CA . ARG B 1 137 ? 15.910 24.703 16.278 1.00 31.57 137 ARG B CA 1
ATOM 4805 C C . ARG B 1 137 ? 17.342 25.191 16.483 1.00 29.75 137 ARG B C 1
ATOM 4806 O O . ARG B 1 137 ? 18.182 25.116 15.611 1.00 29.21 137 ARG B O 1
ATOM 4814 N N . SER B 1 138 ? 17.611 25.710 17.664 1.00 28.99 138 SER B N 1
ATOM 4815 C CA . SER B 1 138 ? 18.897 26.351 17.939 1.00 29.39 138 SER B CA 1
ATOM 4816 C C . SER B 1 138 ? 19.997 25.322 18.309 1.00 28.71 138 SER B C 1
ATOM 4817 O O . SER B 1 138 ? 19.685 24.212 18.805 1.00 29.76 138 SER B O 1
ATOM 4820 N N . THR B 1 139 ? 21.242 25.712 18.069 1.00 27.68 139 THR B N 1
ATOM 4821 C CA . THR B 1 139 ? 22.430 24.898 18.308 1.00 26.26 139 THR B CA 1
ATOM 4822 C C . THR B 1 139 ? 23.580 25.702 18.894 1.00 25.78 139 THR B C 1
ATOM 4823 O O . THR B 1 139 ? 23.721 26.945 18.648 1.00 25.25 139 THR B O 1
ATOM 4827 N N . GLY B 1 140 ? 24.422 25.001 19.660 1.00 24.46 140 GLY B N 1
ATOM 4828 C CA . GLY B 1 140 ? 25.628 25.580 20.247 1.00 22.98 140 GLY B CA 1
ATOM 4829 C C . GLY B 1 140 ? 26.612 24.548 20.729 1.00 23.61 140 GLY B C 1
ATOM 4830 O O . GLY B 1 140 ? 26.295 23.364 20.790 1.00 23.23 140 GLY B O 1
ATOM 4831 N N . VAL B 1 141 ? 27.820 25.006 21.042 1.00 23.64 141 VAL B N 1
ATOM 4832 C CA . VAL B 1 141 ? 28.942 24.154 21.450 1.00 24.84 141 VAL B CA 1
ATOM 4833 C C . VAL B 1 141 ? 29.799 24.890 22.453 1.00 24.15 141 VAL B C 1
ATOM 4834 O O . VAL B 1 141 ? 29.985 26.116 22.319 1.00 26.11 141 VAL B O 1
ATOM 4838 N N . VAL B 1 142 ? 30.061 24.223 23.556 1.00 22.60 142 VAL B N 1
ATOM 4839 C CA . VAL B 1 142 ? 30.969 24.661 24.605 1.00 21.30 142 VAL B CA 1
ATOM 4840 C C . VAL B 1 142 ? 32.066 23.630 24.788 1.00 21.01 142 VAL B C 1
ATOM 4841 O O . VAL B 1 142 ? 31.751 22.440 24.808 1.00 21.59 142 VAL B O 1
ATOM 4845 N N . THR B 1 143 ? 33.318 24.053 24.952 1.00 19.74 143 THR B N 1
ATOM 4846 C CA . THR B 1 143 ? 34.415 23.137 25.214 1.00 19.84 143 THR B CA 1
ATOM 4847 C C . THR B 1 143 ? 35.569 23.806 25.922 1.00 21.35 143 THR B C 1
ATOM 4848 O O . THR B 1 143 ? 35.722 25.055 25.904 1.00 22.02 143 THR B O 1
ATOM 4852 N N . SER B 1 144 ? 36.404 23.002 26.574 1.00 21.47 144 SER B N 1
ATOM 4853 C CA . SER B 1 144 ? 37.593 23.475 27.222 1.00 21.38 144 SER B CA 1
ATOM 4854 C C . SER B 1 144 ? 38.778 23.418 26.222 1.00 20.67 144 SER B C 1
ATOM 4855 O O . SER B 1 144 ? 39.898 23.829 26.530 1.00 21.39 144 SER B O 1
ATOM 4858 N N . THR B 1 145 ? 38.534 22.943 25.000 1.00 21.41 145 THR B N 1
ATOM 4859 C CA . THR B 1 145 ? 39.588 22.881 24.009 1.00 21.56 145 THR B CA 1
ATOM 4860 C C . THR B 1 145 ? 39.413 24.050 23.079 1.00 22.05 145 THR B C 1
ATOM 4861 O O . THR B 1 145 ? 38.558 24.864 23.282 1.00 23.34 145 THR B O 1
ATOM 4865 N N . ARG B 1 146 ? 40.259 24.120 22.064 1.00 21.79 146 ARG B N 1
ATOM 4866 C CA . ARG B 1 146 ? 40.098 25.065 20.984 1.00 22.23 146 ARG B CA 1
ATOM 4867 C C . ARG B 1 146 ? 38.745 24.697 20.299 1.00 21.04 146 ARG B C 1
ATOM 4868 O O . ARG B 1 146 ? 38.376 23.504 20.183 1.00 20.80 146 ARG B O 1
ATOM 4876 N N . VAL B 1 147 ? 37.964 25.686 19.896 1.00 21.07 147 VAL B N 1
ATOM 4877 C CA . VAL B 1 147 ? 36.674 25.393 19.279 1.00 21.07 147 VAL B CA 1
ATOM 4878 C C . VAL B 1 147 ? 36.789 24.701 17.893 1.00 20.51 147 VAL B C 1
ATOM 4879 O O . VAL B 1 147 ? 35.767 24.273 17.320 1.00 20.14 147 VAL B O 1
ATOM 4883 N N . THR B 1 148 ? 38.006 24.624 17.386 1.00 21.33 148 THR B N 1
ATOM 4884 C CA . THR B 1 148 ? 38.333 23.994 16.098 1.00 22.43 148 THR B CA 1
ATOM 4885 C C . THR B 1 148 ? 38.941 22.594 16.280 1.00 23.24 148 THR B C 1
ATOM 4886 O O . THR B 1 148 ? 39.327 21.938 15.309 1.00 22.96 148 THR B O 1
ATOM 4890 N N . HIS B 1 149 ? 39.071 22.183 17.553 1.00 23.76 149 HIS B N 1
ATOM 4891 C CA . HIS B 1 149 ? 39.527 20.811 17.956 1.00 22.94 149 HIS B CA 1
ATOM 4892 C C . HIS B 1 149 ? 38.499 19.794 17.391 1.00 21.77 149 HIS B C 1
ATOM 4893 O O . HIS B 1 149 ? 37.306 20.115 17.128 1.00 21.54 149 HIS B O 1
ATOM 4900 N N . ALA B 1 150 ? 38.960 18.562 17.240 1.00 22.52 150 ALA B N 1
ATOM 4901 C CA . ALA B 1 150 ? 38.181 17.515 16.589 1.00 20.50 150 ALA B CA 1
ATOM 4902 C C . ALA B 1 150 ? 36.804 17.329 17.127 1.00 21.33 150 ALA B C 1
ATOM 4903 O O . ALA B 1 150 ? 35.870 17.133 16.345 1.00 19.70 150 ALA B O 1
ATOM 4905 N N . THR B 1 151 ? 36.637 17.351 18.459 1.00 19.06 151 THR B N 1
ATOM 4906 C CA . THR B 1 151 ? 35.316 17.146 19.015 1.00 20.06 151 THR B CA 1
ATOM 4907 C C . THR B 1 151 ? 34.270 18.187 18.652 1.00 20.44 151 THR B C 1
ATOM 4908 O O . THR B 1 151 ? 33.223 17.850 18.095 1.00 20.59 151 THR B O 1
ATOM 4912 N N . PRO B 1 152 ? 34.477 19.461 18.981 1.00 20.42 152 PRO B N 1
ATOM 4913 C CA . PRO B 1 152 ? 33.494 20.460 18.575 1.00 20.72 152 PRO B CA 1
ATOM 4914 C C . PRO B 1 152 ? 33.342 20.470 17.049 1.00 20.44 152 PRO B C 1
ATOM 4915 O O . PRO B 1 152 ? 32.237 20.610 16.542 1.00 20.09 152 PRO B O 1
ATOM 4919 N N . ALA B 1 153 ? 34.445 20.274 16.364 1.00 21.83 153 ALA B N 1
ATOM 4920 C CA . ALA B 1 153 ? 34.471 20.268 14.896 1.00 22.46 153 ALA B CA 1
ATOM 4921 C C . ALA B 1 153 ? 33.530 19.247 14.285 1.00 23.88 153 ALA B C 1
ATOM 4922 O O . ALA B 1 153 ? 32.999 19.449 13.188 1.00 24.30 153 ALA B O 1
ATOM 4924 N N . GLY B 1 154 ? 33.331 18.130 14.983 1.00 24.28 154 GLY B N 1
ATOM 4925 C CA . GLY B 1 154 ? 32.425 17.113 14.512 1.00 23.21 154 GLY B CA 1
ATOM 4926 C C . GLY B 1 154 ? 31.012 17.598 14.395 1.00 23.18 154 GLY B C 1
ATOM 4927 O O . GLY B 1 154 ? 30.235 17.025 13.630 1.00 23.18 154 GLY B O 1
ATOM 4928 N N . THR B 1 155 ? 30.641 18.659 15.121 1.00 24.00 155 THR B N 1
ATOM 4929 C CA . THR B 1 155 ? 29.287 19.164 15.008 1.00 23.54 155 THR B CA 1
ATOM 4930 C C . THR B 1 155 ? 29.108 20.021 13.778 1.00 24.45 155 THR B C 1
ATOM 4931 O O . THR B 1 155 ? 27.972 20.316 13.493 1.00 24.52 155 THR B O 1
ATOM 4935 N N . TYR B 1 156 ? 30.172 20.420 13.107 1.00 25.20 156 TYR B N 1
ATOM 4936 C CA . TYR B 1 156 ? 30.022 21.323 11.952 1.00 25.55 156 TYR B CA 1
ATOM 4937 C C . TYR B 1 156 ? 30.951 21.198 10.761 1.00 26.37 156 TYR B C 1
ATOM 4938 O O . TYR B 1 156 ? 30.616 21.721 9.689 1.00 28.95 156 TYR B O 1
ATOM 4947 N N . ALA B 1 157 ? 32.097 20.566 10.909 1.00 26.13 157 ALA B N 1
ATOM 4948 C CA . ALA B 1 157 ? 33.072 20.570 9.841 1.00 25.54 157 ALA B CA 1
ATOM 4949 C C . ALA B 1 157 ? 33.123 19.333 8.948 1.00 26.87 157 ALA B C 1
ATOM 4950 O O . ALA B 1 157 ? 32.734 18.242 9.356 1.00 25.93 157 ALA B O 1
ATOM 4952 N N . HIS B 1 158 ? 33.660 19.514 7.738 1.00 26.25 158 HIS B N 1
ATOM 4953 C CA . HIS B 1 158 ? 33.929 18.397 6.845 1.00 27.05 158 HIS B CA 1
ATOM 4954 C C . HIS B 1 158 ? 35.319 18.616 6.320 1.00 27.20 158 HIS B C 1
ATOM 4955 O O . HIS B 1 158 ? 35.553 19.467 5.430 1.00 29.19 158 HIS B O 1
ATOM 4962 N N . VAL B 1 159 ? 36.261 17.884 6.891 1.00 26.34 159 VAL B N 1
ATOM 4963 C CA . VAL B 1 159 ? 37.641 17.923 6.503 1.00 26.57 159 VAL B CA 1
ATOM 4964 C C . VAL B 1 159 ? 38.291 16.562 6.414 1.00 27.32 159 VAL B C 1
ATOM 4965 O O . VAL B 1 159 ? 37.967 15.626 7.168 1.00 26.91 159 VAL B O 1
ATOM 4969 N N . ALA B 1 160 ? 39.312 16.509 5.548 1.00 27.43 160 ALA B N 1
ATOM 4970 C CA . ALA B 1 160 ? 40.077 15.305 5.282 1.00 27.86 160 ALA B CA 1
ATOM 4971 C C . ALA B 1 160 ? 41.189 15.117 6.250 1.00 27.94 160 ALA B C 1
ATOM 4972 O O . ALA B 1 160 ? 41.835 14.076 6.209 1.00 27.98 160 ALA B O 1
ATOM 4974 N N . ASP B 1 161 ? 41.464 16.129 7.089 1.00 27.69 161 ASP B N 1
ATOM 4975 C CA . ASP B 1 161 ? 42.430 15.962 8.178 1.00 27.08 161 ASP B CA 1
ATOM 4976 C C . ASP B 1 161 ? 42.114 16.922 9.321 1.00 26.79 161 ASP B C 1
ATOM 4977 O O . ASP B 1 161 ? 42.014 18.133 9.129 1.00 26.24 161 ASP B O 1
ATOM 4982 N N . ARG B 1 162 ? 41.840 16.348 10.487 1.00 26.19 162 ARG B N 1
ATOM 4983 C CA . ARG B 1 162 ? 41.549 17.086 11.689 1.00 26.38 162 ARG B CA 1
ATOM 4984 C C . ARG B 1 162 ? 42.618 18.105 12.022 1.00 25.37 162 ARG B C 1
ATOM 4985 O O . ARG B 1 162 ? 42.341 19.032 12.791 1.00 26.72 162 ARG B O 1
ATOM 4993 N N . ASP B 1 163 ? 43.824 17.947 11.519 1.00 24.85 163 ASP B N 1
ATOM 4994 C CA . ASP B 1 163 ? 44.887 18.893 11.829 1.00 25.42 163 ASP B CA 1
ATOM 4995 C C . ASP B 1 163 ? 44.644 20.293 11.239 1.00 24.60 163 ASP B C 1
ATOM 4996 O O . ASP B 1 163 ? 45.275 21.264 11.631 1.00 25.75 163 ASP B O 1
ATOM 5001 N N . TRP B 1 164 ? 43.747 20.366 10.255 1.00 24.21 164 TRP B N 1
ATOM 5002 C CA . TRP B 1 164 ? 43.514 21.585 9.482 1.00 24.93 164 TRP B CA 1
ATOM 5003 C C . TRP B 1 164 ? 42.590 22.542 10.207 1.00 23.52 164 TRP B C 1
ATOM 5004 O O . TRP B 1 164 ? 41.532 22.857 9.724 1.00 23.82 164 TRP B O 1
ATOM 5015 N N . GLU B 1 165 ? 43.029 23.044 11.344 1.00 22.95 165 GLU B N 1
ATOM 5016 C CA . GLU B 1 165 ? 42.161 23.847 12.173 1.00 23.47 165 GLU B CA 1
ATOM 5017 C C . GLU B 1 165 ? 42.162 25.269 11.633 1.00 23.76 165 GLU B C 1
ATOM 5018 O O . GLU B 1 165 ? 41.141 25.965 11.711 1.00 23.41 165 GLU B O 1
ATOM 5024 N N . ASN B 1 166 ? 43.280 25.666 11.033 1.00 23.93 166 ASN B N 1
ATOM 5025 C CA . ASN B 1 166 ? 43.357 26.988 10.353 1.00 24.83 166 ASN B CA 1
ATOM 5026 C C . ASN B 1 166 ? 44.093 26.854 9.017 1.00 25.86 166 ASN B C 1
ATOM 5027 O O . ASN B 1 166 ? 44.660 25.791 8.753 1.00 26.43 166 ASN B O 1
ATOM 5032 N N . ASP B 1 167 ? 44.139 27.903 8.187 1.00 26.79 167 ASP B N 1
ATOM 5033 C CA . ASP B 1 167 ? 44.765 27.783 6.869 1.00 26.09 167 ASP B CA 1
ATOM 5034 C C . ASP B 1 167 ? 46.221 27.496 6.936 1.00 26.20 167 ASP B C 1
ATOM 5035 O O . ASP B 1 167 ? 46.730 26.804 6.064 1.00 26.78 167 ASP B O 1
ATOM 5040 N N . SER B 1 168 ? 46.918 27.920 7.996 1.00 26.16 168 SER B N 1
ATOM 5041 C CA . SER B 1 168 ? 48.324 27.612 8.119 1.00 26.77 168 SER B CA 1
ATOM 5042 C C . SER B 1 168 ? 48.557 26.090 8.275 1.00 27.01 168 SER B C 1
ATOM 5043 O O . SER B 1 168 ? 49.610 25.590 7.913 1.00 27.36 168 SER B O 1
ATOM 5046 N N . ASP B 1 169 ? 47.603 25.355 8.823 1.00 27.56 169 ASP B N 1
ATOM 5047 C CA . ASP B 1 169 ? 47.757 23.906 8.947 1.00 26.67 169 ASP B CA 1
ATOM 5048 C C . ASP B 1 169 ? 47.535 23.225 7.592 1.00 27.20 169 ASP B C 1
ATOM 5049 O O . ASP B 1 169 ? 48.201 22.252 7.288 1.00 27.95 169 ASP B O 1
ATOM 5054 N N . VAL B 1 170 ? 46.656 23.785 6.764 1.00 29.12 170 VAL B N 1
ATOM 5055 C CA . VAL B 1 170 ? 46.423 23.281 5.398 1.00 29.92 170 VAL B CA 1
ATOM 5056 C C . VAL B 1 170 ? 47.682 23.440 4.520 1.00 31.50 170 VAL B C 1
ATOM 5057 O O . VAL B 1 170 ? 48.134 22.490 3.828 1.00 31.72 170 VAL B O 1
ATOM 5061 N N . VAL B 1 171 ? 48.263 24.626 4.552 1.00 32.46 171 VAL B N 1
ATOM 5062 C CA . VAL B 1 171 ? 49.505 24.900 3.867 1.00 33.39 171 VAL B CA 1
ATOM 5063 C C . VAL B 1 171 ? 50.633 23.978 4.343 1.00 34.09 171 VAL B C 1
ATOM 5064 O O . VAL B 1 171 ? 51.415 23.451 3.547 1.00 34.14 171 VAL B O 1
ATOM 5068 N N . HIS B 1 172 ? 50.703 23.732 5.646 1.00 34.44 172 HIS B N 1
ATOM 5069 C CA . HIS B 1 172 ? 51.714 22.829 6.181 1.00 34.97 172 HIS B CA 1
ATOM 5070 C C . HIS B 1 172 ? 51.672 21.409 5.558 1.00 35.00 172 HIS B C 1
ATOM 5071 O O . HIS B 1 172 ? 52.703 20.738 5.470 1.00 34.92 172 HIS B O 1
ATOM 5078 N N . ASP B 1 173 ? 50.499 20.952 5.142 1.00 34.94 173 ASP B N 1
ATOM 5079 C CA . ASP B 1 173 ? 50.373 19.632 4.550 1.00 35.60 173 ASP B CA 1
ATOM 5080 C C . ASP B 1 173 ? 50.385 19.707 2.991 1.00 36.78 173 ASP B C 1
ATOM 5081 O O . ASP B 1 173 ? 50.050 18.757 2.304 1.00 35.69 173 ASP B O 1
ATOM 5086 N N . ARG B 1 174 ? 50.749 20.865 2.455 1.00 38.03 174 ARG B N 1
ATOM 5087 C CA . ARG B 1 174 ? 50.901 21.041 1.017 1.00 38.93 174 ARG B CA 1
ATOM 5088 C C . ARG B 1 174 ? 49.612 21.105 0.266 1.00 38.79 174 ARG B C 1
ATOM 5089 O O . ARG B 1 174 ? 49.562 20.839 -0.942 1.00 40.13 174 ARG B O 1
ATOM 5097 N N . GLU B 1 175 ? 48.537 21.393 0.986 1.00 38.37 175 GLU B N 1
ATOM 5098 C CA . GLU B 1 175 ? 47.264 21.555 0.343 1.00 38.07 175 GLU B CA 1
ATOM 5099 C C . GLU B 1 175 ? 47.001 23.016 0.063 1.00 36.72 175 GLU B C 1
ATOM 5100 O O . GLU B 1 175 ? 47.536 23.876 0.710 1.00 36.54 175 GLU B O 1
ATOM 5106 N N . ASP B 1 176 ? 46.094 23.249 -0.878 1.00 36.69 176 ASP B N 1
ATOM 5107 C CA . ASP B 1 176 ? 45.735 24.595 -1.331 1.00 36.67 176 ASP B CA 1
ATOM 5108 C C . ASP B 1 176 ? 44.678 25.235 -0.444 1.00 35.41 176 ASP B C 1
ATOM 5109 O O . ASP B 1 176 ? 43.522 24.907 -0.553 1.00 35.71 176 ASP B O 1
ATOM 5114 N N . PRO B 1 177 ? 45.045 26.174 0.403 1.00 36.10 177 PRO B N 1
ATOM 5115 C CA . PRO B 1 177 ? 44.091 26.749 1.359 1.00 36.68 177 PRO B CA 1
ATOM 5116 C C . PRO B 1 177 ? 42.948 27.488 0.666 1.00 36.84 177 PRO B C 1
ATOM 5117 O O . PRO B 1 177 ? 41.924 27.769 1.289 1.00 36.56 177 PRO B O 1
ATOM 5121 N N . GLU B 1 178 ? 43.152 27.823 -0.606 1.00 37.62 178 GLU B N 1
ATOM 5122 C CA . GLU B 1 178 ? 42.167 28.583 -1.357 1.00 38.32 178 GLU B CA 1
ATOM 5123 C C . GLU B 1 178 ? 40.958 27.751 -1.605 1.00 37.65 178 GLU B C 1
ATOM 5124 O O . GLU B 1 178 ? 39.817 28.221 -1.648 1.00 38.18 178 GLU B O 1
ATOM 5130 N N . ILE B 1 179 ? 41.193 26.472 -1.754 1.00 37.30 179 ILE B N 1
ATOM 5131 C CA . ILE B 1 179 ? 40.071 25.624 -1.989 1.00 37.18 179 ILE B CA 1
ATOM 5132 C C . ILE B 1 179 ? 39.865 24.624 -0.840 1.00 34.76 179 ILE B C 1
ATOM 5133 O O . ILE B 1 179 ? 38.781 24.132 -0.682 1.00 33.91 179 ILE B O 1
ATOM 5138 N N . CYS B 1 180 ? 40.843 24.418 0.024 1.00 34.13 180 CYS B N 1
ATOM 5139 C CA . CYS B 1 180 ? 40.608 23.501 1.140 1.00 33.51 180 CYS B CA 1
ATOM 5140 C C . CYS B 1 180 ? 40.251 24.343 2.342 1.00 30.39 180 CYS B C 1
ATOM 5141 O O . CYS B 1 180 ? 41.121 24.916 2.954 1.00 32.13 180 CYS B O 1
ATOM 5144 N N . ASP B 1 181 ? 38.994 24.454 2.644 1.00 29.90 181 ASP B N 1
ATOM 5145 C CA . ASP B 1 181 ? 38.541 25.262 3.764 1.00 28.96 181 ASP B CA 1
ATOM 5146 C C . ASP B 1 181 ? 38.988 24.653 5.113 1.00 28.37 181 ASP B C 1
ATOM 5147 O O . ASP B 1 181 ? 38.783 23.483 5.365 1.00 28.20 181 ASP B O 1
ATOM 5152 N N . ASP B 1 182 ? 39.641 25.447 5.961 1.00 27.89 182 ASP B N 1
ATOM 5153 C CA . ASP B 1 182 ? 40.072 24.951 7.262 1.00 26.13 182 ASP B CA 1
ATOM 5154 C C . ASP B 1 182 ? 38.898 24.951 8.225 1.00 24.56 182 ASP B C 1
ATOM 5155 O O . ASP B 1 182 ? 37.839 25.557 8.008 1.00 24.85 182 ASP B O 1
ATOM 5160 N N . ILE B 1 183 ? 39.062 24.272 9.345 1.00 24.62 183 ILE B N 1
ATOM 5161 C CA . ILE B 1 183 ? 37.900 24.196 10.265 1.00 22.30 183 ILE B CA 1
ATOM 5162 C C . ILE B 1 183 ? 37.410 25.581 10.738 1.00 21.64 183 ILE B C 1
ATOM 5163 O O . ILE B 1 183 ? 36.217 25.819 10.828 1.00 21.91 183 ILE B O 1
ATOM 5168 N N . ALA B 1 184 ? 38.287 26.517 11.018 1.00 23.78 184 ALA B N 1
ATOM 5169 C CA . ALA B 1 184 ? 37.839 27.826 11.535 1.00 23.29 184 ALA B CA 1
ATOM 5170 C C . ALA B 1 184 ? 37.011 28.505 10.475 1.00 23.48 184 ALA B C 1
ATOM 5171 O O . ALA B 1 184 ? 36.002 29.146 10.758 1.00 24.50 184 ALA B O 1
ATOM 5173 N N . GLU B 1 185 ? 37.423 28.372 9.235 1.00 24.75 185 GLU B N 1
ATOM 5174 C CA . GLU B 1 185 ? 36.655 28.948 8.152 1.00 25.49 185 GLU B CA 1
ATOM 5175 C C . GLU B 1 185 ? 35.293 28.375 8.045 1.00 24.82 185 GLU B C 1
ATOM 5176 O O . GLU B 1 185 ? 34.270 29.051 7.809 1.00 24.04 185 GLU B O 1
ATOM 5182 N N . GLN B 1 186 ? 35.254 27.051 8.148 1.00 24.83 186 GLN B N 1
ATOM 5183 C CA . GLN B 1 186 ? 33.980 26.397 8.028 1.00 23.90 186 GLN B CA 1
ATOM 5184 C C . GLN B 1 186 ? 33.089 26.816 9.158 1.00 22.62 186 GLN B C 1
ATOM 5185 O O . GLN B 1 186 ? 31.890 26.950 8.956 1.00 23.66 186 GLN B O 1
ATOM 5191 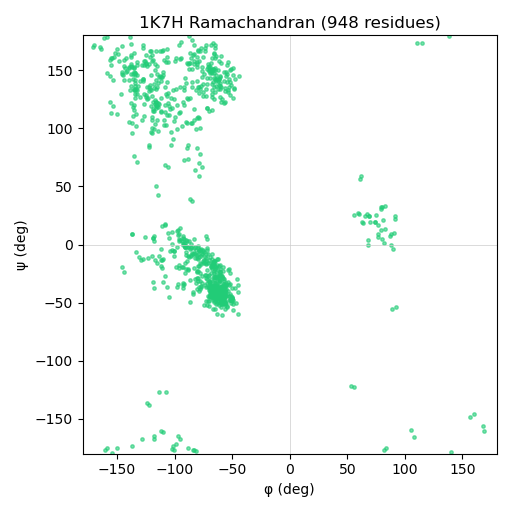N N . LEU B 1 187 ? 33.631 27.064 10.342 1.00 22.87 187 LEU B N 1
ATOM 5192 C CA . LEU B 1 187 ? 32.743 27.463 11.458 1.00 22.45 187 LEU B CA 1
ATOM 5193 C C . LEU B 1 187 ? 32.066 28.800 11.160 1.00 22.78 187 LEU B C 1
ATOM 5194 O O . LEU B 1 187 ? 30.891 28.977 11.457 1.00 22.76 187 LEU B O 1
ATOM 5199 N N . VAL B 1 188 ? 32.765 29.738 10.532 1.00 23.85 188 VAL B N 1
ATOM 5200 C CA . VAL B 1 188 ? 32.187 31.068 10.347 1.00 24.79 188 VAL B CA 1
ATOM 5201 C C . VAL B 1 188 ? 31.451 31.254 9.029 1.00 25.81 188 VAL B C 1
ATOM 5202 O O . VAL B 1 188 ? 30.450 31.961 8.973 1.00 27.35 188 VAL B O 1
ATOM 5206 N N . PHE B 1 189 ? 31.916 30.600 7.979 1.00 27.68 189 PHE B N 1
ATOM 5207 C CA . PHE B 1 189 ? 31.311 30.722 6.617 1.00 29.32 189 PHE B CA 1
ATOM 5208 C C . PHE B 1 189 ? 30.291 29.669 6.146 1.00 31.09 189 PHE B C 1
ATOM 5209 O O . PHE B 1 189 ? 29.511 29.932 5.211 1.00 31.13 189 PHE B O 1
ATOM 5217 N N . ARG B 1 190 ? 30.241 28.501 6.812 1.00 31.24 190 ARG B N 1
ATOM 5218 C CA . ARG B 1 190 ? 29.397 27.394 6.328 1.00 31.26 190 ARG B CA 1
ATOM 5219 C C . ARG B 1 190 ? 28.415 26.879 7.379 1.00 30.89 190 ARG B C 1
ATOM 5220 O O . ARG B 1 190 ? 28.495 27.178 8.565 1.00 29.91 190 ARG B O 1
ATOM 5228 N N . GLU B 1 191 ? 27.413 26.156 6.918 1.00 31.26 191 GLU B N 1
ATOM 5229 C CA . GLU B 1 191 ? 26.457 25.555 7.848 1.00 31.50 191 GLU B CA 1
ATOM 5230 C C . GLU B 1 191 ? 27.008 24.190 8.260 1.00 30.55 191 GLU B C 1
ATOM 5231 O O . GLU B 1 191 ? 27.824 23.602 7.586 1.00 29.95 191 GLU B O 1
ATOM 5237 N N . PRO B 1 192 ? 26.669 23.770 9.452 1.00 29.22 192 PRO B N 1
ATOM 5238 C CA . PRO B 1 192 ? 25.852 24.543 10.350 1.00 28.49 192 PRO B CA 1
ATOM 5239 C C . PRO B 1 192 ? 26.564 25.549 11.225 1.00 26.65 192 PRO B C 1
ATOM 5240 O O . PRO B 1 192 ? 25.898 26.204 11.971 1.00 26.04 192 PRO B O 1
ATOM 5244 N N . GLY B 1 193 ? 27.862 25.622 11.147 1.00 26.86 193 GLY B N 1
ATOM 5245 C CA . GLY B 1 193 ? 28.630 26.473 12.033 1.00 27.15 193 GLY B CA 1
ATOM 5246 C C . GLY B 1 193 ? 28.164 27.915 12.075 1.00 26.57 193 GLY B C 1
ATOM 5247 O O . GLY B 1 193 ? 28.000 28.531 13.165 1.00 25.92 193 GLY B O 1
ATOM 5248 N N . LYS B 1 194 ? 27.898 28.432 10.876 1.00 27.88 194 LYS B N 1
ATOM 5249 C CA . LYS B 1 194 ? 27.506 29.828 10.689 1.00 26.95 194 LYS B CA 1
ATOM 5250 C C . LYS B 1 194 ? 26.180 30.137 11.293 1.00 27.18 194 LYS B C 1
ATOM 5251 O O . LYS B 1 194 ? 25.830 31.298 11.422 1.00 28.74 194 LYS B O 1
ATOM 5257 N N . ASN B 1 195 ? 25.390 29.134 11.651 1.00 26.12 195 ASN B N 1
ATOM 5258 C CA . ASN B 1 195 ? 24.108 29.366 12.304 1.00 26.43 195 ASN B CA 1
ATOM 5259 C C . ASN B 1 195 ? 24.083 29.084 13.826 1.00 25.97 195 ASN B C 1
ATOM 5260 O O . ASN B 1 195 ? 23.023 29.239 14.467 1.00 26.95 195 ASN B O 1
ATOM 5265 N N . PHE B 1 196 ? 25.172 28.559 14.391 1.00 26.13 196 PHE B N 1
ATOM 5266 C CA . PHE B 1 196 ? 25.221 28.347 15.862 1.00 25.70 196 PHE B CA 1
ATOM 5267 C C . PHE B 1 196 ? 24.918 29.656 16.596 1.00 26.41 196 PHE B C 1
ATOM 5268 O O . PHE B 1 196 ? 25.412 30.700 16.196 1.00 26.54 196 PHE B O 1
ATOM 5276 N N . LYS B 1 197 ? 24.150 29.599 17.679 1.00 26.77 197 LYS B N 1
ATOM 5277 C CA . LYS B 1 197 ? 23.859 30.740 18.506 1.00 26.59 197 LYS B CA 1
ATOM 5278 C C . LYS B 1 197 ? 24.918 30.939 19.563 1.00 26.18 197 LYS B C 1
ATOM 5279 O O . LYS B 1 197 ? 25.162 32.045 20.003 1.00 26.23 197 LYS B O 1
ATOM 5285 N N . VAL B 1 198 ? 25.517 29.833 20.000 1.00 25.20 198 VAL B N 1
ATOM 5286 C CA . VAL B 1 198 ? 26.528 29.863 21.004 1.00 23.59 198 VAL B CA 1
ATOM 5287 C C . VAL B 1 198 ? 27.775 29.080 20.603 1.00 22.47 198 VAL B C 1
ATOM 5288 O O . VAL B 1 198 ? 27.709 27.895 20.257 1.00 23.80 198 VAL B O 1
ATOM 5292 N N . ILE B 1 199 ? 28.941 29.714 20.672 1.00 21.56 199 ILE B N 1
ATOM 5293 C CA . ILE B 1 199 ? 30.232 29.082 20.427 1.00 20.75 199 ILE B CA 1
ATOM 5294 C C . ILE B 1 199 ? 31.186 29.492 21.521 1.00 21.68 199 ILE B C 1
ATOM 5295 O O . ILE B 1 199 ? 31.572 30.673 21.623 1.00 22.59 199 ILE B O 1
ATOM 5300 N N . MET B 1 200 ? 31.557 28.527 22.350 1.00 20.75 200 MET B N 1
ATOM 5301 C CA . MET B 1 200 ? 32.503 28.783 23.424 1.00 21.49 200 MET B CA 1
ATOM 5302 C C . MET B 1 200 ? 33.589 27.771 23.585 1.00 21.04 200 MET B C 1
ATOM 5303 O O . MET B 1 200 ? 33.395 26.556 23.448 1.00 22.10 200 MET B O 1
ATOM 5308 N N . GLY B 1 201 ? 34.747 28.295 23.894 1.00 20.63 201 GLY B N 1
ATOM 5309 C CA . GLY B 1 201 ? 35.950 27.520 24.099 1.00 20.35 201 GLY B CA 1
ATOM 5310 C C . GLY B 1 201 ? 37.176 28.356 23.888 1.00 20.70 201 GLY B C 1
ATOM 5311 O O . GLY B 1 201 ? 37.175 29.567 24.191 1.00 22.66 201 GLY B O 1
ATOM 5312 N N . GLY B 1 202 ? 38.253 27.732 23.414 1.00 21.24 202 GLY B N 1
ATOM 5313 C CA . GLY B 1 202 ? 39.497 28.436 23.141 1.00 20.99 202 GLY B CA 1
ATOM 5314 C C . GLY B 1 202 ? 39.807 28.491 21.652 1.00 20.84 202 GLY B C 1
ATOM 5315 O O . GLY B 1 202 ? 38.951 28.290 20.806 1.00 21.74 202 GLY B O 1
ATOM 5316 N N . GLY B 1 203 ? 41.066 28.744 21.339 1.00 20.80 203 GLY B N 1
ATOM 5317 C CA . GLY B 1 203 ? 41.530 28.705 19.968 1.00 21.68 203 GLY B CA 1
ATOM 5318 C C . GLY B 1 203 ? 41.476 30.004 19.179 1.00 22.55 203 GLY B C 1
ATOM 5319 O O . GLY B 1 203 ? 41.456 29.963 17.934 1.00 22.16 203 GLY B O 1
ATOM 5320 N N . ARG B 1 204 ? 41.451 31.143 19.864 1.00 23.04 204 ARG B N 1
ATOM 5321 C CA . ARG B 1 204 ? 41.446 32.451 19.127 1.00 22.89 204 ARG B CA 1
ATOM 5322 C C . ARG B 1 204 ? 42.466 32.493 17.988 1.00 22.82 204 ARG B C 1
ATOM 5323 O O . ARG B 1 204 ? 42.215 33.076 16.932 1.00 24.36 204 ARG B O 1
ATOM 5331 N N . ARG B 1 205 ? 43.596 31.854 18.188 1.00 23.73 205 ARG B N 1
ATOM 5332 C CA . ARG B 1 205 ? 44.699 31.819 17.232 1.00 23.71 205 ARG B CA 1
ATOM 5333 C C . ARG B 1 205 ? 44.393 31.410 15.803 1.00 24.19 205 ARG B C 1
ATOM 5334 O O . ARG B 1 205 ? 45.170 31.750 14.924 1.00 23.04 205 ARG B O 1
ATOM 5342 N N . GLY B 1 206 ? 43.316 30.651 15.573 1.00 24.43 206 GLY B N 1
ATOM 5343 C CA . GLY B 1 206 ? 43.006 30.167 14.256 1.00 24.08 206 GLY B CA 1
ATOM 5344 C C . GLY B 1 206 ? 42.089 31.124 13.538 1.00 24.61 206 GLY B C 1
ATOM 5345 O O . GLY B 1 206 ? 41.711 30.854 12.403 1.00 25.60 206 GLY B O 1
ATOM 5346 N N . PHE B 1 207 ? 41.735 32.229 14.200 1.00 24.97 207 PHE B N 1
ATOM 5347 C CA . PHE B 1 207 ? 40.730 33.147 13.715 1.00 24.60 207 PHE B CA 1
ATOM 5348 C C . PHE B 1 207 ? 41.279 34.508 13.299 1.00 25.85 207 PHE B C 1
ATOM 5349 O O . PHE B 1 207 ? 40.534 35.351 12.860 1.00 25.17 207 PHE B O 1
ATOM 5357 N N . PHE B 1 208 ? 42.555 34.743 13.484 1.00 26.47 208 PHE B N 1
ATOM 5358 C CA . PHE B 1 208 ? 43.093 36.050 13.037 1.00 28.09 208 PHE B CA 1
ATOM 5359 C C . PHE B 1 208 ? 44.488 35.845 12.498 1.00 27.89 208 PHE B C 1
ATOM 5360 O O . PHE B 1 208 ? 45.147 34.837 12.787 1.00 27.99 208 PHE B O 1
ATOM 5368 N N . PRO B 1 209 ? 44.964 36.775 11.681 1.00 28.73 209 PRO B N 1
ATOM 5369 C CA . PRO B 1 209 ? 46.236 36.568 10.989 1.00 29.13 209 PRO B CA 1
ATOM 5370 C C . PRO B 1 209 ? 47.552 36.771 11.788 1.00 29.40 209 PRO B C 1
ATOM 5371 O O . PRO B 1 209 ? 47.554 37.357 12.868 1.00 29.49 209 PRO B O 1
ATOM 5375 N N . GLU B 1 210 ? 48.673 36.320 11.220 1.00 30.45 210 GLU B N 1
ATOM 5376 C CA . GLU B 1 210 ? 49.973 36.482 11.901 1.00 32.54 210 GLU B CA 1
ATOM 5377 C C . GLU B 1 210 ? 50.287 37.981 12.089 1.00 32.23 210 GLU B C 1
ATOM 5378 O O . GLU B 1 210 ? 50.975 38.345 13.028 1.00 32.28 210 GLU B O 1
ATOM 5384 N N . GLU B 1 211 ? 49.750 38.823 11.212 1.00 31.48 211 GLU B N 1
ATOM 5385 C CA . GLU B 1 211 ? 50.013 40.248 11.269 1.00 31.67 211 GLU B CA 1
ATOM 5386 C C . GLU B 1 211 ? 49.240 40.908 12.407 1.00 30.88 211 GLU B C 1
ATOM 5387 O O . GLU B 1 211 ? 49.514 42.062 12.757 1.00 31.86 211 GLU B O 1
ATOM 5393 N N . ALA B 1 212 ? 48.259 40.203 12.962 1.00 29.69 212 ALA B N 1
ATOM 5394 C CA . ALA B 1 212 ? 47.425 40.765 14.008 1.00 28.70 212 ALA B CA 1
ATOM 5395 C C . ALA B 1 212 ? 47.812 40.136 15.324 1.00 29.07 212 ALA B C 1
ATOM 5396 O O . ALA B 1 212 ? 48.441 39.076 15.361 1.00 26.58 212 ALA B O 1
ATOM 5398 N N . LEU B 1 213 ? 47.434 40.803 16.403 1.00 29.92 213 LEU B N 1
ATOM 5399 C CA . LEU B 1 213 ? 47.808 40.371 17.733 1.00 29.73 213 LEU B CA 1
ATOM 5400 C C . LEU B 1 213 ? 46.594 39.966 18.515 1.00 30.36 213 LEU B C 1
ATOM 5401 O O . LEU B 1 213 ? 45.524 40.526 18.353 1.00 30.42 213 LEU B O 1
ATOM 5406 N N . ASP B 1 214 ? 46.789 38.966 19.376 1.00 31.10 214 ASP B N 1
ATOM 5407 C CA . ASP B 1 214 ? 45.745 38.399 20.196 1.00 31.47 214 ASP B CA 1
ATOM 5408 C C . ASP B 1 214 ? 45.207 39.364 21.230 1.00 32.00 214 ASP B C 1
ATOM 5409 O O . ASP B 1 214 ? 46.002 40.021 21.913 1.00 31.33 214 ASP B O 1
ATOM 5414 N N . ILE B 1 215 ? 43.886 39.405 21.370 1.00 33.59 215 ILE B N 1
ATOM 5415 C CA . ILE B 1 215 ? 43.303 39.976 22.556 1.00 35.47 215 ILE B CA 1
ATOM 5416 C C . ILE B 1 215 ? 43.934 39.125 23.708 1.00 35.83 215 ILE B C 1
ATOM 5417 O O . ILE B 1 215 ? 44.262 37.873 23.645 1.00 37.98 215 ILE B O 1
ATOM 5422 N N . GLU B 1 216 ? 44.208 39.932 24.715 1.00 35.26 216 GLU B N 1
ATOM 5423 C CA . GLU B 1 216 ? 44.689 39.495 25.994 1.00 34.90 216 GLU B CA 1
ATOM 5424 C C . GLU B 1 216 ? 46.202 39.415 26.020 1.00 33.84 216 GLU B C 1
ATOM 5425 O O . GLU B 1 216 ? 46.838 40.025 26.859 1.00 33.59 216 GLU B O 1
ATOM 5431 N N . ASP B 1 217 ? 46.770 38.666 25.095 1.00 32.14 217 ASP B N 1
ATOM 5432 C CA . ASP B 1 217 ? 48.169 38.310 25.187 1.00 33.34 217 ASP B CA 1
ATOM 5433 C C . ASP B 1 217 ? 49.036 38.943 24.142 1.00 31.90 217 ASP B C 1
ATOM 5434 O O . ASP B 1 217 ? 50.228 38.875 24.253 1.00 30.42 217 ASP B O 1
ATOM 5439 N N . GLY B 1 218 ? 48.446 39.417 23.063 1.00 32.60 218 GLY B N 1
ATOM 5440 C CA . GLY B 1 218 ? 49.244 40.028 22.024 1.00 32.84 218 GLY B CA 1
ATOM 5441 C C . GLY B 1 218 ? 50.115 39.085 21.241 1.00 33.12 218 GLY B C 1
ATOM 5442 O O . GLY B 1 218 ? 51.080 39.497 20.617 1.00 35.14 218 GLY B O 1
ATOM 5443 N N . ILE B 1 219 ? 49.786 37.812 21.282 1.00 32.55 219 ILE B N 1
ATOM 5444 C CA . ILE B 1 219 ? 50.510 36.845 20.523 1.00 32.42 219 ILE B CA 1
ATOM 5445 C C . ILE B 1 219 ? 50.010 36.977 19.051 1.00 30.97 219 ILE B C 1
ATOM 5446 O O . ILE B 1 219 ? 48.811 37.074 18.800 1.00 29.27 219 ILE B O 1
ATOM 5451 N N . PRO B 1 220 ? 50.916 37.008 18.083 1.00 29.38 220 PRO B N 1
ATOM 5452 C CA . PRO B 1 220 ? 50.489 36.974 16.691 1.00 28.96 220 PRO B CA 1
ATOM 5453 C C . PRO B 1 220 ? 49.612 35.766 16.377 1.00 28.04 220 PRO B C 1
ATOM 5454 O O . PRO B 1 220 ? 49.852 34.637 16.877 1.00 26.07 220 PRO B O 1
ATOM 5458 N N . GLY B 1 221 ? 48.653 35.983 15.489 1.00 28.27 221 GLY B N 1
ATOM 5459 C CA . GLY B 1 221 ? 47.756 34.915 15.060 1.00 27.93 221 GLY B CA 1
ATOM 5460 C C . GLY B 1 221 ? 48.424 33.901 14.150 1.00 27.19 221 GLY B C 1
ATOM 5461 O O . GLY B 1 221 ? 49.563 34.118 13.756 1.00 28.25 221 GLY B O 1
ATOM 5462 N N . GLU B 1 222 ? 47.727 32.783 13.838 1.00 26.45 222 GLU B N 1
ATOM 5463 C CA . GLU B 1 222 ? 48.267 31.753 12.967 1.00 26.28 222 GLU B CA 1
ATOM 5464 C C . GLU B 1 222 ? 47.826 31.887 11.485 1.00 26.61 222 GLU B C 1
ATOM 5465 O O . GLU B 1 222 ? 48.466 31.313 10.611 1.00 28.81 222 GLU B O 1
ATOM 5471 N N . ARG B 1 223 ? 46.754 32.603 11.210 1.00 27.36 223 ARG B N 1
ATOM 5472 C CA . ARG B 1 223 ? 46.217 32.658 9.851 1.00 27.73 223 ARG B CA 1
ATOM 5473 C C . ARG B 1 223 ? 47.328 33.250 8.961 1.00 28.75 223 ARG B C 1
ATOM 5474 O O . ARG B 1 223 ? 48.102 34.113 9.383 1.00 28.44 223 ARG B O 1
ATOM 5482 N N . GLU B 1 224 ? 47.405 32.742 7.739 1.00 30.10 224 GLU B N 1
ATOM 5483 C CA . GLU B 1 224 ? 48.353 33.245 6.745 1.00 31.68 224 GLU B CA 1
ATOM 5484 C C . GLU B 1 224 ? 47.584 33.819 5.550 1.00 31.20 224 GLU B C 1
ATOM 5485 O O . GLU B 1 224 ? 48.181 34.160 4.534 1.00 32.46 224 GLU B O 1
ATOM 5491 N N . ASP B 1 225 ? 46.276 33.921 5.643 1.00 30.63 225 ASP B N 1
ATOM 5492 C CA . ASP B 1 225 ? 45.495 34.415 4.507 1.00 30.17 225 ASP B CA 1
ATOM 5493 C C . ASP B 1 225 ? 44.875 35.793 4.756 1.00 29.28 225 ASP B C 1
ATOM 5494 O O . ASP B 1 225 ? 43.941 36.189 4.098 1.00 29.77 225 ASP B O 1
ATOM 5499 N N . GLY B 1 226 ? 45.360 36.483 5.768 1.00 30.15 226 GLY B N 1
ATOM 5500 C CA . GLY B 1 226 ? 44.830 37.799 6.122 1.00 29.81 226 GLY B CA 1
ATOM 5501 C C . GLY B 1 226 ? 43.429 37.833 6.662 1.00 29.84 226 GLY B C 1
ATOM 5502 O O . GLY B 1 226 ? 42.933 38.920 6.973 1.00 29.23 226 GLY B O 1
ATOM 5503 N N . LYS B 1 227 ? 42.788 36.680 6.859 1.00 29.42 227 LYS B N 1
ATOM 5504 C CA . LYS B 1 227 ? 41.395 36.733 7.309 1.00 28.51 227 LYS B CA 1
ATOM 5505 C C . LYS B 1 227 ? 41.297 36.958 8.814 1.00 28.61 227 LYS B C 1
ATOM 5506 O O . LYS B 1 227 ? 41.998 36.317 9.610 1.00 28.11 227 LYS B O 1
ATOM 5512 N N . HIS B 1 228 ? 40.423 37.913 9.151 1.00 28.81 228 HIS B N 1
ATOM 5513 C CA . HIS B 1 228 ? 39.927 38.198 10.511 1.00 28.62 228 HIS B CA 1
ATOM 5514 C C . HIS B 1 228 ? 38.554 37.586 10.601 1.00 26.55 228 HIS B C 1
ATOM 5515 O O . HIS B 1 228 ? 37.554 38.248 10.299 1.00 25.64 228 HIS B O 1
ATOM 5522 N N . LEU B 1 229 ? 38.483 36.330 11.048 1.00 25.60 229 LEU B N 1
ATOM 5523 C CA . LEU B 1 229 ? 37.232 35.641 11.091 1.00 23.87 229 LEU B CA 1
ATOM 5524 C C . LEU B 1 229 ? 36.318 36.086 12.181 1.00 23.38 229 LEU B C 1
ATOM 5525 O O . LEU B 1 229 ? 35.146 35.929 12.048 1.00 22.58 229 LEU B O 1
ATOM 5530 N N . ILE B 1 230 ? 36.826 36.630 13.282 1.00 23.56 230 ILE B N 1
ATOM 5531 C CA . ILE B 1 230 ? 35.892 37.036 14.302 1.00 23.45 230 ILE B CA 1
ATOM 5532 C C . ILE B 1 230 ? 35.091 38.222 13.793 1.00 23.42 230 ILE B C 1
ATOM 5533 O O . ILE B 1 230 ? 33.861 38.346 14.038 1.00 23.77 230 ILE B O 1
ATOM 5538 N N . THR B 1 231 ? 35.793 39.164 13.200 1.00 23.84 231 THR B N 1
ATOM 5539 C CA . THR B 1 231 ? 35.038 40.324 12.721 1.00 26.31 231 THR B CA 1
ATOM 5540 C C . THR B 1 231 ? 34.142 39.903 11.563 1.00 24.75 231 THR B C 1
ATOM 5541 O O . THR B 1 231 ? 33.122 40.494 11.353 1.00 26.39 231 THR B O 1
ATOM 5545 N N . ASP B 1 232 ? 34.536 38.905 10.799 1.00 26.34 232 ASP B N 1
ATOM 5546 C CA . ASP B 1 232 ? 33.600 38.381 9.805 1.00 26.23 232 ASP B CA 1
ATOM 5547 C C . ASP B 1 232 ? 32.316 37.854 10.460 1.00 25.83 232 ASP B C 1
ATOM 5548 O O . ASP B 1 232 ? 31.215 38.149 10.008 1.00 26.72 232 ASP B O 1
ATOM 5553 N N . TRP B 1 233 ? 32.472 37.068 11.527 1.00 26.03 233 TRP B N 1
ATOM 5554 C CA . TRP B 1 233 ? 31.343 36.508 12.244 1.00 24.57 233 TRP B CA 1
ATOM 5555 C C . TRP B 1 233 ? 30.483 37.643 12.756 1.00 25.30 233 TRP B C 1
ATOM 5556 O O . TRP B 1 233 ? 29.264 37.627 12.596 1.00 25.24 233 TRP B O 1
ATOM 5567 N N . LEU B 1 234 ? 31.085 38.655 13.353 1.00 25.51 234 LEU B N 1
ATOM 5568 C CA . LEU B 1 234 ? 30.276 39.689 13.944 1.00 26.08 234 LEU B CA 1
ATOM 5569 C C . LEU B 1 234 ? 29.486 40.450 12.842 1.00 26.75 234 LEU B C 1
ATOM 5570 O O . LEU B 1 234 ? 28.284 40.770 12.991 1.00 27.16 234 LEU B O 1
ATOM 5575 N N . ASP B 1 235 ? 30.178 40.760 11.776 1.00 28.39 235 ASP B N 1
ATOM 5576 C CA . ASP B 1 235 ? 29.536 41.496 10.680 1.00 29.89 235 ASP B CA 1
ATOM 5577 C C . ASP B 1 235 ? 28.339 40.716 10.143 1.00 29.15 235 ASP B C 1
ATOM 5578 O O . ASP B 1 235 ? 27.332 41.305 9.781 1.00 29.99 235 ASP B O 1
ATOM 5583 N N . ASP B 1 236 ? 28.451 39.394 10.098 1.00 31.05 236 ASP B N 1
ATOM 5584 C CA . ASP B 1 236 ? 27.400 38.521 9.590 1.00 31.04 236 ASP B CA 1
ATOM 5585 C C . ASP B 1 236 ? 26.182 38.636 10.476 1.00 30.87 236 ASP B C 1
ATOM 5586 O O . ASP B 1 236 ? 25.052 38.806 9.976 1.00 31.28 236 ASP B O 1
ATOM 5591 N N . LYS B 1 237 ? 26.352 38.575 11.792 1.00 29.41 237 LYS B N 1
ATOM 5592 C CA . LYS B 1 237 ? 25.202 38.650 12.636 1.00 29.52 237 LYS B CA 1
ATOM 5593 C C . LYS B 1 237 ? 24.532 40.003 12.486 1.00 30.47 237 LYS B C 1
ATOM 5594 O O . LYS B 1 237 ? 23.295 40.096 12.497 1.00 31.56 237 LYS B O 1
ATOM 5600 N N . ALA B 1 238 ? 25.346 41.033 12.387 1.00 31.70 238 ALA B N 1
ATOM 5601 C CA . ALA B 1 238 ? 24.839 42.395 12.370 1.00 32.87 238 ALA B CA 1
ATOM 5602 C C . ALA B 1 238 ? 24.103 42.631 11.075 1.00 34.37 238 ALA B C 1
ATOM 5603 O O . ALA B 1 238 ? 23.085 43.314 11.104 1.00 35.55 238 ALA B O 1
ATOM 5605 N N . SER B 1 239 ? 24.626 42.120 9.954 1.00 36.08 239 SER B N 1
ATOM 5606 C CA . SER B 1 239 ? 23.901 42.316 8.709 1.00 37.38 239 SER B CA 1
ATOM 5607 C C . SER B 1 239 ? 22.585 41.554 8.663 1.00 37.73 239 SER B C 1
ATOM 5608 O O . SER B 1 239 ? 21.777 41.840 7.804 1.00 39.37 239 SER B O 1
ATOM 5611 N N . GLN B 1 240 ? 22.325 40.613 9.576 1.00 37.53 240 GLN B N 1
ATOM 5612 C CA . GLN B 1 240 ? 21.042 39.891 9.635 1.00 37.04 240 GLN B CA 1
ATOM 5613 C C . GLN B 1 240 ? 20.130 40.644 10.561 1.00 36.87 240 GLN B C 1
ATOM 5614 O O . GLN B 1 240 ? 19.005 40.256 10.727 1.00 37.51 240 GLN B O 1
ATOM 5620 N N . GLY B 1 241 ? 20.606 41.722 11.168 1.00 36.42 241 GLY B N 1
ATOM 5621 C CA . GLY B 1 241 ? 19.776 42.463 12.094 1.00 35.73 241 GLY B CA 1
ATOM 5622 C C . GLY B 1 241 ? 19.721 41.835 13.476 1.00 36.33 241 GLY B C 1
ATOM 5623 O O . GLY B 1 241 ? 18.786 42.096 14.257 1.00 36.39 241 GLY B O 1
ATOM 5624 N N . ALA B 1 242 ? 20.728 41.008 13.799 1.00 35.50 242 ALA B N 1
ATOM 5625 C CA . ALA B 1 242 ? 20.756 40.335 15.090 1.00 34.34 242 ALA B CA 1
ATOM 5626 C C . ALA B 1 242 ? 21.820 40.947 15.967 1.00 33.23 242 ALA B C 1
ATOM 5627 O O . ALA B 1 242 ? 22.795 41.538 15.494 1.00 32.08 242 ALA B O 1
ATOM 5629 N N . THR B 1 243 ? 21.659 40.774 17.267 1.00 32.85 243 THR B N 1
ATOM 5630 C CA . THR B 1 243 ? 22.645 41.299 18.172 1.00 32.74 243 THR B CA 1
ATOM 5631 C C . THR B 1 243 ? 23.661 40.198 18.379 1.00 32.10 243 THR B C 1
ATOM 5632 O O . THR B 1 243 ? 23.306 39.011 18.441 1.00 33.32 243 THR B O 1
ATOM 5636 N N . ALA B 1 244 ? 24.930 40.563 18.490 1.00 31.02 244 ALA B N 1
ATOM 5637 C CA . ALA B 1 244 ? 25.959 39.557 18.736 1.00 30.30 244 ALA B CA 1
ATOM 5638 C C . ALA B 1 244 ? 26.990 40.091 19.685 1.00 29.91 244 ALA B C 1
ATOM 5639 O O . ALA B 1 244 ? 27.280 41.284 19.704 1.00 29.03 244 ALA B O 1
ATOM 5641 N N . SER B 1 245 ? 27.571 39.183 20.454 1.00 28.58 245 SER B N 1
ATOM 5642 C CA . SER B 1 245 ? 28.598 39.532 21.387 1.00 27.88 245 SER B CA 1
ATOM 5643 C C . SER B 1 245 ? 29.791 38.590 21.272 1.00 26.85 245 SER B C 1
ATOM 5644 O O . SER B 1 245 ? 29.609 37.373 21.116 1.00 26.67 245 SER B O 1
ATOM 5647 N N . TYR B 1 246 ? 30.993 39.168 21.301 1.00 25.32 246 TYR B N 1
ATOM 5648 C CA . TYR B 1 246 ? 32.238 38.452 21.372 1.00 25.21 246 TYR B CA 1
ATOM 5649 C C . TYR B 1 246 ? 32.848 38.786 22.715 1.00 25.15 246 TYR B C 1
ATOM 5650 O O . TYR B 1 246 ? 33.065 39.957 23.035 1.00 24.80 246 TYR B O 1
ATOM 5659 N N . VAL B 1 247 ? 33.071 37.758 23.514 1.00 24.19 247 VAL B N 1
ATOM 5660 C CA . VAL B 1 247 ? 33.764 37.884 24.793 1.00 23.48 247 VAL B CA 1
ATOM 5661 C C . VAL B 1 247 ? 34.950 36.962 24.901 1.00 23.68 247 VAL B C 1
ATOM 5662 O O . VAL B 1 247 ? 35.006 35.924 24.229 1.00 24.02 247 VAL B O 1
ATOM 5666 N N . TRP B 1 248 ? 35.915 37.336 25.745 1.00 23.64 248 TRP B N 1
ATOM 5667 C CA . TRP B 1 248 ? 37.150 36.597 25.877 1.00 23.19 248 TRP B CA 1
ATOM 5668 C C . TRP B 1 248 ? 37.614 36.408 27.308 1.00 23.97 248 TRP B C 1
ATOM 5669 O O . TRP B 1 248 ? 38.740 35.929 27.542 1.00 24.05 248 TRP B O 1
ATOM 5680 N N . ASN B 1 249 ? 36.752 36.775 28.253 1.00 24.92 249 ASN B N 1
ATOM 5681 C CA . ASN B 1 249 ? 37.049 36.614 29.680 1.00 24.46 249 ASN B CA 1
ATOM 5682 C C . ASN B 1 249 ? 35.801 36.363 30.514 1.00 24.56 249 ASN B C 1
ATOM 5683 O O . ASN B 1 249 ? 34.677 36.570 30.055 1.00 25.14 249 ASN B O 1
ATOM 5688 N N . ARG B 1 250 ? 36.014 35.876 31.737 1.00 25.20 250 ARG B N 1
ATOM 5689 C CA . ARG B 1 250 ? 34.917 35.486 32.615 1.00 25.49 250 ARG B CA 1
ATOM 5690 C C . ARG B 1 250 ? 33.944 36.616 32.938 1.00 25.42 250 ARG B C 1
ATOM 5691 O O . ARG B 1 250 ? 32.761 36.492 32.730 1.00 26.57 250 ARG B O 1
ATOM 5699 N N . ASP B 1 251 ? 34.450 37.728 33.426 1.00 27.74 251 ASP B N 1
ATOM 5700 C CA . ASP B 1 251 ? 33.598 38.850 33.810 1.00 27.65 251 ASP B CA 1
ATOM 5701 C C . ASP B 1 251 ? 32.742 39.268 32.671 1.00 27.72 251 ASP B C 1
ATOM 5702 O O . ASP B 1 251 ? 31.573 39.539 32.838 1.00 29.67 251 ASP B O 1
ATOM 5707 N N . ASP B 1 252 ? 33.326 39.354 31.487 1.00 27.48 252 ASP B N 1
ATOM 5708 C CA . ASP B 1 252 ? 32.553 39.730 30.329 1.00 27.05 252 ASP B CA 1
ATOM 5709 C C . ASP B 1 252 ? 31.489 38.750 29.961 1.00 26.72 252 ASP B C 1
ATOM 5710 O O . ASP B 1 252 ? 30.378 39.138 29.596 1.00 26.48 252 ASP B O 1
ATOM 5715 N N . LEU B 1 253 ? 31.815 37.441 30.071 1.00 26.18 253 LEU B N 1
ATOM 5716 C CA . LEU B 1 253 ? 30.852 36.426 29.795 1.00 25.52 253 LEU B CA 1
ATOM 5717 C C . LEU B 1 253 ? 29.662 36.582 30.723 1.00 27.03 253 LEU B C 1
ATOM 5718 O O . LEU B 1 253 ? 28.510 36.516 30.298 1.00 26.07 253 LEU B O 1
ATOM 5723 N N . LEU B 1 254 ? 29.946 36.704 32.007 1.00 28.46 254 LEU B N 1
ATOM 5724 C CA . LEU B 1 254 ? 28.876 36.747 32.989 1.00 29.49 254 LEU B CA 1
ATOM 5725 C C . LEU B 1 254 ? 28.068 38.009 32.883 1.00 30.23 254 LEU B C 1
ATOM 5726 O O . LEU B 1 254 ? 26.921 38.066 33.315 1.00 31.40 254 LEU B O 1
ATOM 5731 N N . ALA B 1 255 ? 28.622 39.021 32.263 1.00 30.70 255 ALA B N 1
ATOM 5732 C CA . ALA B 1 255 ? 27.882 40.284 32.111 1.00 31.05 255 ALA B CA 1
ATOM 5733 C C . ALA B 1 255 ? 26.954 40.300 30.906 1.00 31.69 255 ALA B C 1
ATOM 5734 O O . ALA B 1 255 ? 26.103 41.152 30.783 1.00 32.64 255 ALA B O 1
ATOM 5736 N N . VAL B 1 256 ? 27.046 39.251 30.079 1.00 31.56 256 VAL B N 1
ATOM 5737 C CA . VAL B 1 256 ? 26.242 39.207 28.860 1.00 30.86 256 VAL B CA 1
ATOM 5738 C C . VAL B 1 256 ? 24.767 39.339 29.168 1.00 31.18 256 VAL B C 1
ATOM 5739 O O . VAL B 1 256 ? 24.237 38.680 30.055 1.00 30.49 256 VAL B O 1
ATOM 5743 N N . ASP B 1 257 ? 24.104 40.217 28.417 1.00 32.01 257 ASP B N 1
ATOM 5744 C CA . ASP B 1 257 ? 22.647 40.379 28.519 1.00 32.77 257 ASP B CA 1
ATOM 5745 C C . ASP B 1 257 ? 21.977 39.255 27.789 1.00 32.43 257 ASP B C 1
ATOM 5746 O O . ASP B 1 257 ? 21.869 39.285 26.555 1.00 33.91 257 ASP B O 1
ATOM 5751 N N . ILE B 1 258 ? 21.519 38.260 28.538 1.00 32.05 258 ILE B N 1
ATOM 5752 C CA . ILE B 1 258 ? 20.970 37.050 27.950 1.00 31.88 258 ILE B CA 1
ATOM 5753 C C . ILE B 1 258 ? 19.748 37.401 27.109 1.00 31.87 258 ILE B C 1
ATOM 5754 O O . ILE B 1 258 ? 19.646 37.055 25.909 1.00 30.95 258 ILE B O 1
ATOM 5759 N N . ALA B 1 259 ? 18.838 38.169 27.684 1.00 32.09 259 ALA B N 1
ATOM 5760 C CA . ALA B 1 259 ? 17.583 38.461 26.986 1.00 33.07 259 ALA B CA 1
ATOM 5761 C C . ALA B 1 259 ? 17.755 39.195 25.655 1.00 32.37 259 ALA B C 1
ATOM 5762 O O . ALA B 1 259 ? 16.989 38.989 24.725 1.00 33.25 259 ALA B O 1
ATOM 5764 N N . ASN B 1 260 ? 18.788 40.009 25.534 1.00 33.79 260 ASN B N 1
ATOM 5765 C CA . ASN B 1 260 ? 18.961 40.828 24.344 1.00 34.98 260 ASN B CA 1
ATOM 5766 C C . ASN B 1 260 ? 20.084 40.386 23.448 1.00 35.02 260 ASN B C 1
ATOM 5767 O O . ASN B 1 260 ? 20.551 41.150 22.601 1.00 36.13 260 ASN B O 1
ATOM 5772 N N . THR B 1 261 ? 20.542 39.146 23.638 1.00 34.32 261 THR B N 1
ATOM 5773 C CA . THR B 1 261 ? 21.646 38.628 22.852 1.00 33.20 261 THR B CA 1
ATOM 5774 C C . THR B 1 261 ? 21.280 37.399 22.019 1.00 32.27 261 THR B C 1
ATOM 5775 O O . THR B 1 261 ? 20.938 36.344 22.552 1.00 32.47 261 THR B O 1
ATOM 5779 N N . ASP B 1 262 ? 21.365 37.554 20.707 1.00 31.15 262 ASP B N 1
ATOM 5780 C CA . ASP B 1 262 ? 21.051 36.472 19.776 1.00 30.61 262 ASP B CA 1
ATOM 5781 C C . ASP B 1 262 ? 22.210 35.500 19.531 1.00 29.52 262 ASP B C 1
ATOM 5782 O O . ASP B 1 262 ? 22.006 34.281 19.405 1.00 31.18 262 ASP B O 1
ATOM 5787 N N . TYR B 1 263 ? 23.413 36.025 19.376 1.00 27.83 263 TYR B N 1
ATOM 5788 C CA . TYR B 1 263 ? 24.581 35.204 19.164 1.00 27.17 263 TYR B CA 1
ATOM 5789 C C . TYR B 1 263 ? 25.704 35.510 20.125 1.00 26.97 263 TYR B C 1
ATOM 5790 O O . TYR B 1 263 ? 26.067 36.693 20.381 1.00 28.81 263 TYR B O 1
ATOM 5799 N N . LEU B 1 264 ? 26.365 34.460 20.569 1.00 25.60 264 LEU B N 1
ATOM 5800 C CA . LEU B 1 264 ? 27.434 34.591 21.531 1.00 24.24 264 LEU B CA 1
ATOM 5801 C C . LEU B 1 264 ? 28.659 33.764 21.188 1.00 24.71 264 LEU B C 1
ATOM 5802 O O . LEU B 1 264 ? 28.599 32.531 21.054 1.00 24.64 264 LEU B O 1
ATOM 5807 N N . MET B 1 265 ? 29.767 34.445 21.017 1.00 24.16 265 MET B N 1
ATOM 5808 C CA . MET B 1 265 ? 31.026 33.781 20.787 1.00 25.01 265 MET B CA 1
ATOM 5809 C C . MET B 1 265 ? 31.983 34.133 21.899 1.00 25.35 265 MET B C 1
ATOM 5810 O O . MET B 1 265 ? 32.291 35.316 22.072 1.00 26.86 265 MET B O 1
ATOM 5815 N N . GLY B 1 266 ? 32.370 33.137 22.691 1.00 24.97 266 GLY B N 1
ATOM 5816 C CA . GLY B 1 266 ? 33.294 33.345 23.784 1.00 24.51 266 GLY B CA 1
ATOM 5817 C C . GLY B 1 266 ? 34.509 32.506 23.579 1.00 24.52 266 GLY B C 1
ATOM 5818 O O . GLY B 1 266 ? 34.459 31.255 23.685 1.00 23.60 266 GLY B O 1
ATOM 5819 N N . LEU B 1 267 ? 35.629 33.162 23.277 1.00 23.94 267 LEU B N 1
ATOM 5820 C CA . LEU B 1 267 ? 36.907 32.497 23.052 1.00 23.29 267 LEU B CA 1
ATOM 5821 C C . LEU B 1 267 ? 37.877 32.979 24.115 1.00 24.40 267 LEU B C 1
ATOM 5822 O O . LEU B 1 267 ? 38.421 34.085 24.047 1.00 25.26 267 LEU B O 1
ATOM 5827 N N . PHE B 1 268 ? 38.110 32.129 25.106 1.00 24.70 268 PHE B N 1
ATOM 5828 C CA . PHE B 1 268 ? 38.805 32.534 26.311 1.00 24.46 268 PHE B CA 1
ATOM 5829 C C . PHE B 1 268 ? 40.262 32.291 26.372 1.00 24.55 268 PHE B C 1
ATOM 5830 O O . PHE B 1 268 ? 40.876 32.526 27.418 1.00 26.12 268 PHE B O 1
ATOM 5838 N N . SER B 1 269 ? 40.836 31.795 25.269 1.00 22.98 269 SER B N 1
ATOM 5839 C CA . SER B 1 269 ? 42.255 31.570 25.162 1.00 23.41 269 SER B CA 1
ATOM 5840 C C . SER B 1 269 ? 42.696 31.602 23.688 1.00 22.42 269 SER B C 1
ATOM 5841 O O . SER B 1 269 ? 41.934 31.306 22.769 1.00 23.65 269 SER B O 1
ATOM 5844 N N . TYR B 1 270 ? 43.965 31.944 23.529 1.00 22.89 270 TYR B N 1
ATOM 5845 C CA . TYR B 1 270 ? 44.684 31.809 22.263 1.00 23.70 270 TYR B CA 1
ATOM 5846 C C . TYR B 1 270 ? 44.670 30.372 21.800 1.00 24.02 270 TYR B C 1
ATOM 5847 O O . TYR B 1 270 ? 44.510 30.103 20.635 1.00 23.30 270 TYR B O 1
ATOM 5856 N N . THR B 1 271 ? 44.820 29.450 22.739 1.00 23.89 271 THR B N 1
ATOM 5857 C CA . THR B 1 271 ? 44.803 28.031 22.411 1.00 22.81 271 THR B CA 1
ATOM 5858 C C . THR B 1 271 ? 43.733 27.283 23.228 1.00 22.56 271 THR B C 1
ATOM 5859 O O . THR B 1 271 ? 42.615 27.722 23.322 1.00 21.59 271 THR B O 1
ATOM 5863 N N . HIS B 1 272 ? 44.082 26.106 23.763 1.00 23.13 272 HIS B N 1
ATOM 5864 C CA . HIS B 1 272 ? 43.137 25.349 24.568 1.00 23.18 272 HIS B CA 1
ATOM 5865 C C . HIS B 1 272 ? 43.021 26.182 25.867 1.00 23.42 272 HIS B C 1
ATOM 5866 O O . HIS B 1 272 ? 43.955 26.904 26.189 1.00 23.23 272 HIS B O 1
ATOM 5873 N N . LEU B 1 273 ? 41.881 26.113 26.567 1.00 24.36 273 LEU B N 1
ATOM 5874 C CA . LEU B 1 273 ? 41.730 26.774 27.853 1.00 23.39 273 LEU B CA 1
ATOM 5875 C C . LEU B 1 273 ? 42.641 26.125 28.871 1.00 25.47 273 LEU B C 1
ATOM 5876 O O . LEU B 1 273 ? 42.982 24.920 28.793 1.00 24.75 273 LEU B O 1
ATOM 5881 N N . ASP B 1 274 ? 43.076 26.932 29.833 1.00 25.58 274 ASP B N 1
ATOM 5882 C CA . ASP B 1 274 ? 43.961 26.399 30.856 1.00 25.46 274 ASP B CA 1
ATOM 5883 C C . ASP B 1 274 ? 43.273 25.335 31.675 1.00 23.83 274 ASP B C 1
ATOM 5884 O O . ASP B 1 274 ? 42.071 25.408 31.947 1.00 24.33 274 ASP B O 1
ATOM 5889 N N . THR B 1 275 ? 44.061 24.363 32.089 1.00 25.28 275 THR B N 1
ATOM 5890 C CA . THR B 1 275 ? 43.526 23.282 32.927 1.00 25.91 275 THR B CA 1
ATOM 5891 C C . THR B 1 275 ? 42.918 23.761 34.261 1.00 25.65 275 THR B C 1
ATOM 5892 O O . THR B 1 275 ? 43.251 24.822 34.778 1.00 25.31 275 THR B O 1
ATOM 5896 N N . VAL B 1 276 ? 42.022 22.984 34.811 1.00 25.44 276 VAL B N 1
ATOM 5897 C CA . VAL B 1 276 ? 41.381 23.314 36.099 1.00 25.57 276 VAL B CA 1
ATOM 5898 C C . VAL B 1 276 ? 42.434 23.692 37.167 1.00 26.35 276 VAL B C 1
ATOM 5899 O O . VAL B 1 276 ? 42.327 24.722 37.812 1.00 26.71 276 VAL B O 1
ATOM 5903 N N . LEU B 1 277 ? 43.478 22.912 37.315 1.00 27.48 277 LEU B N 1
ATOM 5904 C CA . LEU B 1 277 ? 44.456 23.164 38.374 1.00 28.24 277 LEU B CA 1
ATOM 5905 C C . LEU B 1 277 ? 45.462 24.261 38.061 1.00 28.93 277 LEU B C 1
ATOM 5906 O O . LEU B 1 277 ? 46.302 24.556 38.877 1.00 28.77 277 LEU B O 1
ATOM 5911 N N . THR B 1 278 ? 45.417 24.848 36.864 1.00 28.56 278 THR B N 1
ATOM 5912 C CA . THR B 1 278 ? 46.360 25.927 36.559 1.00 28.88 278 THR B CA 1
ATOM 5913 C C . THR B 1 278 ? 45.658 27.207 36.148 1.00 28.99 278 THR B C 1
ATOM 5914 O O . THR B 1 278 ? 46.337 28.229 36.024 1.00 29.91 278 THR B O 1
ATOM 5918 N N . ARG B 1 279 ? 44.359 27.166 35.877 1.00 28.68 279 ARG B N 1
ATOM 5919 C CA . ARG B 1 279 ? 43.658 28.352 35.331 1.00 29.31 279 ARG B CA 1
ATOM 5920 C C . ARG B 1 279 ? 43.506 29.495 36.360 1.00 29.56 279 ARG B C 1
ATOM 5921 O O . ARG B 1 279 ? 43.443 29.286 37.572 1.00 28.37 279 ARG B O 1
ATOM 5929 N N . ASP B 1 280 ? 43.495 30.704 35.842 1.00 30.42 280 ASP B N 1
ATOM 5930 C CA . ASP B 1 280 ? 43.218 31.895 36.641 1.00 30.47 280 ASP B CA 1
ATOM 5931 C C . ASP B 1 280 ? 41.706 32.012 36.718 1.00 30.08 280 ASP B C 1
ATOM 5932 O O . ASP B 1 280 ? 41.031 32.335 35.743 1.00 31.17 280 ASP B O 1
ATOM 5937 N N . ALA B 1 281 ? 41.164 31.718 37.868 1.00 30.10 281 ALA B N 1
ATOM 5938 C CA . ALA B 1 281 ? 39.721 31.696 38.071 1.00 32.00 281 ALA B CA 1
ATOM 5939 C C . ALA B 1 281 ? 39.045 33.023 37.842 1.00 31.56 281 ALA B C 1
ATOM 5940 O O . ALA B 1 281 ? 37.865 33.094 37.657 1.00 32.33 281 ALA B O 1
ATOM 5942 N N . GLU B 1 282 ? 39.829 34.080 37.867 1.00 33.43 282 GLU B N 1
ATOM 5943 C CA . GLU B 1 282 ? 39.316 35.413 37.679 1.00 34.25 282 GLU B CA 1
ATOM 5944 C C . GLU B 1 282 ? 39.058 35.698 36.207 1.00 32.03 282 GLU B C 1
ATOM 5945 O O . GLU B 1 282 ? 38.133 36.394 35.843 1.00 31.00 282 GLU B O 1
ATOM 5951 N N . MET B 1 283 ? 39.944 35.164 35.386 1.00 32.24 283 MET B N 1
ATOM 5952 C CA . MET B 1 283 ? 39.970 35.393 33.950 1.00 31.54 283 MET B CA 1
ATOM 5953 C C . MET B 1 283 ? 39.206 34.369 33.108 1.00 30.22 283 MET B C 1
ATOM 5954 O O . MET B 1 283 ? 38.706 34.714 32.018 1.00 28.57 283 MET B O 1
ATOM 5959 N N . ASP B 1 284 ? 39.227 33.105 33.547 1.00 29.52 284 ASP B N 1
ATOM 5960 C CA . ASP B 1 284 ? 38.599 31.997 32.818 1.00 28.49 284 ASP B CA 1
ATOM 5961 C C . ASP B 1 284 ? 37.342 31.469 33.459 1.00 27.26 284 ASP B C 1
ATOM 5962 O O . ASP B 1 284 ? 37.310 31.169 34.672 1.00 28.86 284 ASP B O 1
ATOM 5967 N N . PRO B 1 285 ? 36.297 31.360 32.662 1.00 24.50 285 PRO B N 1
ATOM 5968 C CA . PRO B 1 285 ? 35.068 30.806 33.143 1.00 24.92 285 PRO B CA 1
ATOM 5969 C C . PRO B 1 285 ? 35.253 29.280 33.216 1.00 24.39 285 PRO B C 1
ATOM 5970 O O . PRO B 1 285 ? 35.975 28.713 32.399 1.00 24.31 285 PRO B O 1
ATOM 5974 N N . THR B 1 286 ? 34.574 28.647 34.155 1.00 23.77 286 THR B N 1
ATOM 5975 C CA . THR B 1 286 ? 34.670 27.179 34.296 1.00 23.52 286 THR B CA 1
ATOM 5976 C C . THR B 1 286 ? 33.731 26.513 33.326 1.00 22.80 286 THR B C 1
ATOM 5977 O O . THR B 1 286 ? 32.862 27.154 32.704 1.00 23.40 286 THR B O 1
ATOM 5981 N N . LEU B 1 287 ? 33.821 25.191 33.211 1.00 24.51 287 LEU B N 1
ATOM 5982 C CA . LEU B 1 287 ? 32.935 24.501 32.279 1.00 22.64 287 LEU B CA 1
ATOM 5983 C C . LEU B 1 287 ? 31.495 24.654 32.643 1.00 22.41 287 LEU B C 1
ATOM 5984 O O . LEU B 1 287 ? 30.652 24.844 31.768 1.00 22.43 287 LEU B O 1
ATOM 5989 N N . PRO B 1 288 ? 31.128 24.499 33.915 1.00 22.53 288 PRO B N 1
ATOM 5990 C CA . PRO B 1 288 ? 29.748 24.762 34.316 1.00 23.75 288 PRO B CA 1
ATOM 5991 C C . PRO B 1 288 ? 29.240 26.189 34.047 1.00 22.52 288 PRO B C 1
ATOM 5992 O O . PRO B 1 288 ? 28.067 26.357 33.768 1.00 23.36 288 PRO B O 1
ATOM 5996 N N . GLU B 1 289 ? 30.105 27.170 34.196 1.00 24.64 289 GLU B N 1
ATOM 5997 C CA . GLU B 1 289 ? 29.751 28.566 33.939 1.00 24.97 289 GLU B CA 1
ATOM 5998 C C . GLU B 1 289 ? 29.443 28.740 32.460 1.00 24.15 289 GLU B C 1
ATOM 5999 O O . GLU B 1 289 ? 28.418 29.356 32.103 1.00 25.05 289 GLU B O 1
ATOM 6005 N N . MET B 1 290 ? 30.288 28.188 31.601 1.00 23.69 290 MET B N 1
ATOM 6006 C CA . MET B 1 290 ? 30.022 28.256 30.162 1.00 23.58 290 MET B CA 1
ATOM 6007 C C . MET B 1 290 ? 28.728 27.551 29.835 1.00 24.13 290 MET B C 1
ATOM 6008 O O . MET B 1 290 ? 27.916 27.980 29.020 1.00 24.78 290 MET B O 1
ATOM 6013 N N . THR B 1 291 ? 28.562 26.368 30.428 1.00 24.40 291 THR B N 1
ATOM 6014 C CA . THR B 1 291 ? 27.348 25.637 30.217 1.00 24.38 291 THR B CA 1
ATOM 6015 C C . THR B 1 291 ? 26.114 26.425 30.594 1.00 24.15 291 THR B C 1
ATOM 6016 O O . THR B 1 291 ? 25.099 26.346 29.897 1.00 23.86 291 THR B O 1
ATOM 6020 N N . LYS B 1 292 ? 26.173 27.086 31.737 1.00 25.11 292 LYS B N 1
ATOM 6021 C CA . LYS B 1 292 ? 25.020 27.845 32.202 1.00 25.74 292 LYS B CA 1
ATOM 6022 C C . LYS B 1 292 ? 24.623 28.930 31.196 1.00 25.36 292 LYS B C 1
ATOM 6023 O O . LYS B 1 292 ? 23.454 29.045 30.825 1.00 27.07 292 LYS B O 1
ATOM 6029 N N . VAL B 1 293 ? 25.612 29.650 30.705 1.00 26.38 293 VAL B N 1
ATOM 6030 C CA . VAL B 1 293 ? 25.300 30.772 29.821 1.00 26.71 293 VAL B CA 1
ATOM 6031 C C . VAL B 1 293 ? 24.784 30.229 28.512 1.00 26.39 293 VAL B C 1
ATOM 6032 O O . VAL B 1 293 ? 23.811 30.752 27.927 1.00 26.94 293 VAL B O 1
ATOM 6036 N N . ALA B 1 294 ? 25.391 29.137 28.039 1.00 26.06 294 ALA B N 1
ATOM 6037 C CA . ALA B 1 294 ? 24.916 28.488 26.817 1.00 24.95 294 ALA B CA 1
ATOM 6038 C C . ALA B 1 294 ? 23.453 28.062 26.921 1.00 24.48 294 ALA B C 1
ATOM 6039 O O . ALA B 1 294 ? 22.644 28.225 25.990 1.00 25.70 294 ALA B O 1
ATOM 6041 N N . ILE B 1 295 ? 23.087 27.471 28.044 1.00 25.54 295 ILE B N 1
ATOM 6042 C CA . ILE B 1 295 ? 21.738 27.034 28.216 1.00 25.46 295 ILE B CA 1
ATOM 6043 C C . ILE B 1 295 ? 20.834 28.270 28.322 1.00 27.05 295 ILE B C 1
ATOM 6044 O O . ILE B 1 295 ? 19.769 28.329 27.741 1.00 27.70 295 ILE B O 1
ATOM 6049 N N . GLU B 1 296 ? 21.280 29.263 29.076 1.00 28.57 296 GLU B N 1
ATOM 6050 C CA . GLU B 1 296 ? 20.522 30.507 29.160 1.00 29.00 296 GLU B CA 1
ATOM 6051 C C . GLU B 1 296 ? 20.159 31.062 27.772 1.00 29.37 296 GLU B C 1
ATOM 6052 O O . GLU B 1 296 ? 18.970 31.361 27.493 1.00 28.77 296 GLU B O 1
ATOM 6058 N N . MET B 1 297 ? 21.116 31.077 26.853 1.00 29.21 297 MET B N 1
ATOM 6059 C CA . MET B 1 297 ? 20.845 31.547 25.524 1.00 29.18 297 MET B CA 1
ATOM 6060 C C . MET B 1 297 ? 19.996 30.680 24.651 1.00 28.86 297 MET B C 1
ATOM 6061 O O . MET B 1 297 ? 19.030 31.148 24.041 1.00 27.55 297 MET B O 1
ATOM 6066 N N . LEU B 1 298 ? 20.325 29.394 24.587 1.00 28.11 298 LEU B N 1
ATOM 6067 C CA . LEU B 1 298 ? 19.681 28.490 23.654 1.00 27.85 298 LEU B CA 1
ATOM 6068 C C . LEU B 1 298 ? 18.273 28.166 24.072 1.00 28.37 298 LEU B C 1
ATOM 6069 O O . LEU B 1 298 ? 17.423 27.889 23.223 1.00 28.92 298 LEU B O 1
ATOM 6074 N N . THR B 1 299 ? 17.988 28.255 25.365 1.00 29.91 299 THR B N 1
ATOM 6075 C CA . THR B 1 299 ? 16.658 27.900 25.824 1.00 31.52 299 THR B CA 1
ATOM 6076 C C . THR B 1 299 ? 15.635 28.986 25.497 1.00 32.42 299 THR B C 1
ATOM 6077 O O . THR B 1 299 ? 14.444 28.834 25.748 1.00 31.91 299 THR B O 1
ATOM 6081 N N . LYS B 1 300 ? 16.096 30.103 24.973 1.00 33.60 300 LYS B N 1
ATOM 6082 C CA . LYS B 1 300 ? 15.140 31.116 24.560 1.00 34.34 300 LYS B CA 1
ATOM 6083 C C . LYS B 1 300 ? 14.355 30.569 23.364 1.00 35.17 300 LYS B C 1
ATOM 6084 O O . LYS B 1 300 ? 13.269 31.051 23.069 1.00 35.12 300 LYS B O 1
ATOM 6090 N N . ASP B 1 301 ? 14.887 29.557 22.687 1.00 34.20 301 ASP B N 1
ATOM 6091 C CA . ASP B 1 301 ? 14.217 28.991 21.522 1.00 34.62 301 ASP B CA 1
ATOM 6092 C C . ASP B 1 301 ? 13.093 28.049 21.942 1.00 35.35 301 ASP B C 1
ATOM 6093 O O . ASP B 1 301 ? 13.336 27.001 22.477 1.00 34.22 301 ASP B O 1
ATOM 6098 N N . GLU B 1 302 ? 11.836 28.450 21.753 1.00 36.39 302 GLU B N 1
ATOM 6099 C CA . GLU B 1 302 ? 10.726 27.615 22.227 1.00 37.12 302 GLU B CA 1
ATOM 6100 C C . GLU B 1 302 ? 10.494 26.333 21.454 1.00 36.05 302 GLU B C 1
ATOM 6101 O O . GLU B 1 302 ? 9.651 25.533 21.848 1.00 36.51 302 GLU B O 1
ATOM 6107 N N . ASN B 1 303 ? 11.189 26.173 20.338 1.00 35.22 303 ASN B N 1
ATOM 6108 C CA . ASN B 1 303 ? 11.152 24.933 19.576 1.00 35.14 303 ASN B CA 1
ATOM 6109 C C . ASN B 1 303 ? 12.251 23.943 20.024 1.00 34.25 303 ASN B C 1
ATOM 6110 O O . ASN B 1 303 ? 12.295 22.808 19.566 1.00 34.30 303 ASN B O 1
ATOM 6115 N N . GLY B 1 304 ? 13.136 24.385 20.910 1.00 32.69 304 GLY B N 1
ATOM 6116 C CA . GLY B 1 304 ? 14.156 23.476 21.421 1.00 32.69 304 GLY B CA 1
ATOM 6117 C C . GLY B 1 304 ? 15.564 23.782 20.959 1.00 31.77 304 GLY B C 1
ATOM 6118 O O . GLY B 1 304 ? 15.808 24.682 20.113 1.00 32.66 304 GLY B O 1
ATOM 6119 N N . PHE B 1 305 ? 16.540 23.051 21.509 1.00 29.78 305 PHE B N 1
ATOM 6120 C CA . PHE B 1 305 ? 17.937 23.263 21.091 1.00 28.14 305 PHE B CA 1
ATOM 6121 C C . PHE B 1 305 ? 18.843 22.023 21.288 1.00 27.51 305 PHE B C 1
ATOM 6122 O O . PHE B 1 305 ? 18.520 21.142 22.087 1.00 26.24 305 PHE B O 1
ATOM 6130 N N . PHE B 1 306 ? 19.976 22.011 20.586 1.00 27.08 306 PHE B N 1
ATOM 6131 C CA . PHE B 1 306 ? 21.034 21.020 20.800 1.00 25.64 306 PHE B CA 1
ATOM 6132 C C . PHE B 1 306 ? 22.252 21.759 21.312 1.00 25.72 306 PHE B C 1
ATOM 6133 O O . PHE B 1 306 ? 22.582 22.855 20.857 1.00 25.39 306 PHE B O 1
ATOM 6141 N N . LEU B 1 307 ? 22.870 21.193 22.325 1.00 24.36 307 LEU B N 1
ATOM 6142 C CA . LEU B 1 307 ? 24.086 21.747 22.869 1.00 24.03 307 LEU B CA 1
ATOM 6143 C C . LEU B 1 307 ? 25.139 20.606 23.095 1.00 23.17 307 LEU B C 1
ATOM 6144 O O . LEU B 1 307 ? 24.817 19.581 23.700 1.00 22.12 307 LEU B O 1
ATOM 6149 N N . LEU B 1 308 ? 26.354 20.812 22.595 1.00 22.48 308 LEU B N 1
ATOM 6150 C CA . LEU B 1 308 ? 27.460 19.928 22.902 1.00 21.91 308 LEU B CA 1
ATOM 6151 C C . LEU B 1 308 ? 28.346 20.641 23.936 1.00 22.38 308 LEU B C 1
ATOM 6152 O O . LEU B 1 308 ? 28.727 21.789 23.742 1.00 23.06 308 LEU B O 1
ATOM 6157 N N . VAL B 1 309 ? 28.621 19.982 25.059 1.00 20.86 309 VAL B N 1
ATOM 6158 C CA . VAL B 1 309 ? 29.575 20.451 26.026 1.00 19.67 309 VAL B CA 1
ATOM 6159 C C . VAL B 1 309 ? 30.678 19.416 26.192 1.00 19.58 309 VAL B C 1
ATOM 6160 O O . VAL B 1 309 ? 30.402 18.249 26.540 1.00 20.62 309 VAL B O 1
ATOM 6164 N N . GLU B 1 310 ? 31.909 19.806 25.883 1.00 19.33 310 GLU B N 1
ATOM 6165 C CA . GLU B 1 310 ? 33.025 18.919 25.993 1.00 19.77 310 GLU B CA 1
ATOM 6166 C C . GLU B 1 310 ? 33.974 19.215 27.181 1.00 19.92 310 GLU B C 1
ATOM 6167 O O . GLU B 1 310 ? 34.500 20.326 27.318 1.00 19.97 310 GLU B O 1
ATOM 6173 N N . GLY B 1 311 ? 34.230 18.169 27.964 1.00 20.33 311 GLY B N 1
ATOM 6174 C CA . GLY B 1 311 ? 35.317 18.104 28.949 1.00 20.66 311 GLY B CA 1
ATOM 6175 C C . GLY B 1 311 ? 36.539 17.584 28.189 1.00 21.59 311 GLY B C 1
ATOM 6176 O O . GLY B 1 311 ? 36.882 16.362 28.144 1.00 22.07 311 GLY B O 1
ATOM 6177 N N . GLY B 1 312 ? 37.229 18.508 27.568 1.00 21.13 312 GLY B N 1
ATOM 6178 C CA . GLY B 1 312 ? 38.198 18.125 26.572 1.00 21.67 312 GLY B CA 1
ATOM 6179 C C . GLY B 1 312 ? 39.623 17.869 26.971 1.00 21.58 312 GLY B C 1
ATOM 6180 O O . GLY B 1 312 ? 40.339 17.131 26.290 1.00 22.78 312 GLY B O 1
ATOM 6181 N N . ARG B 1 313 ? 40.049 18.404 28.101 1.00 20.99 313 ARG B N 1
ATOM 6182 C CA . ARG B 1 313 ? 41.446 18.288 28.429 1.00 21.36 313 ARG B CA 1
ATOM 6183 C C . ARG B 1 313 ? 41.709 17.064 29.290 1.00 21.76 313 ARG B C 1
ATOM 6184 O O . ARG B 1 313 ? 42.846 16.773 29.664 1.00 22.72 313 ARG B O 1
ATOM 6192 N N . ILE B 1 314 ? 40.648 16.335 29.561 1.00 22.12 314 ILE B N 1
ATOM 6193 C CA . ILE B 1 314 ? 40.757 15.030 30.183 1.00 21.82 314 ILE B CA 1
ATOM 6194 C C . ILE B 1 314 ? 41.779 14.222 29.388 1.00 21.12 314 ILE B C 1
ATOM 6195 O O . ILE B 1 314 ? 42.698 13.628 29.943 1.00 19.93 314 ILE B O 1
ATOM 6200 N N . ASP B 1 315 ? 41.619 14.271 28.058 1.00 20.24 315 ASP B N 1
ATOM 6201 C CA . ASP B 1 315 ? 42.417 13.543 27.149 1.00 20.03 315 ASP B CA 1
ATOM 6202 C C . ASP B 1 315 ? 43.849 14.030 27.177 1.00 20.00 315 ASP B C 1
ATOM 6203 O O . ASP B 1 315 ? 44.806 13.239 27.258 1.00 19.63 315 ASP B O 1
ATOM 6208 N N . HIS B 1 316 ? 44.007 15.330 27.072 1.00 20.72 316 HIS B N 1
ATOM 6209 C CA . HIS B 1 316 ? 45.337 15.920 27.078 1.00 21.90 316 HIS B CA 1
ATOM 6210 C C . HIS B 1 316 ? 46.136 15.549 28.308 1.00 19.89 316 HIS B C 1
ATOM 6211 O O . HIS B 1 316 ? 47.357 15.295 28.205 1.00 19.73 316 HIS B O 1
ATOM 6218 N N . MET B 1 317 ? 45.500 15.518 29.467 1.00 20.25 317 MET B N 1
ATOM 6219 C CA . MET B 1 317 ? 46.218 15.140 30.677 1.00 19.61 317 MET B CA 1
ATOM 6220 C C . MET B 1 317 ? 46.589 13.681 30.684 1.00 20.34 317 MET B C 1
ATOM 6221 O O . MET B 1 317 ? 47.695 13.312 31.080 1.00 20.24 317 MET B O 1
ATOM 6226 N N . HIS B 1 318 ? 45.695 12.835 30.192 1.00 20.10 318 HIS B N 1
ATOM 6227 C CA . HIS B 1 318 ? 45.990 11.389 30.095 1.00 19.82 318 HIS B CA 1
ATOM 6228 C C . HIS B 1 318 ? 47.172 11.192 29.172 1.00 20.04 318 HIS B C 1
ATOM 6229 O O . HIS B 1 318 ? 48.044 10.359 29.442 1.00 19.71 318 HIS B O 1
ATOM 6236 N N . HIS B 1 319 ? 47.206 11.917 28.049 1.00 22.07 319 HIS B N 1
ATOM 6237 C CA . HIS B 1 319 ? 48.321 11.809 27.082 1.00 22.18 319 HIS B CA 1
ATOM 6238 C C . HIS B 1 319 ? 49.697 12.024 27.736 1.00 23.26 319 HIS B C 1
ATOM 6239 O O . HIS B 1 319 ? 50.670 11.406 27.361 1.00 23.47 319 HIS B O 1
ATOM 6246 N N . ALA B 1 320 ? 49.754 12.852 28.747 1.00 23.26 320 ALA B N 1
ATOM 6247 C CA . ALA B 1 320 ? 50.989 13.091 29.452 1.00 24.07 320 ALA B CA 1
ATOM 6248 C C . ALA B 1 320 ? 51.069 12.270 30.713 1.00 24.90 320 ALA B C 1
ATOM 6249 O O . ALA B 1 320 ? 51.994 12.450 31.482 1.00 23.96 320 ALA B O 1
ATOM 6251 N N . ASN B 1 321 ? 50.158 11.300 30.885 1.00 24.55 321 ASN B N 1
ATOM 6252 C CA . ASN B 1 321 ? 50.087 10.475 32.081 1.00 24.53 321 ASN B CA 1
ATOM 6253 C C . ASN B 1 321 ? 49.949 11.334 33.359 1.00 25.04 321 ASN B C 1
ATOM 6254 O O . ASN B 1 321 ? 50.269 10.891 34.463 1.00 25.77 321 ASN B O 1
ATOM 6259 N N . GLN B 1 322 ? 49.407 12.529 33.179 1.00 25.02 322 GLN B N 1
ATOM 6260 C CA . GLN B 1 322 ? 49.146 13.472 34.243 1.00 24.38 322 GLN B CA 1
ATOM 6261 C C . GLN B 1 322 ? 47.764 13.245 34.852 1.00 23.27 322 GLN B C 1
ATOM 6262 O O . GLN B 1 322 ? 46.847 14.030 34.705 1.00 22.35 322 GLN B O 1
ATOM 6268 N N . ILE B 1 323 ? 47.642 12.167 35.624 1.00 22.22 323 ILE B N 1
ATOM 6269 C CA . ILE B 1 323 ? 46.348 11.671 36.026 1.00 22.06 323 ILE B CA 1
ATOM 6270 C C . ILE B 1 323 ? 45.652 12.618 37.015 1.00 21.63 323 ILE B C 1
ATOM 6271 O O . ILE B 1 323 ? 44.447 12.769 37.035 1.00 19.54 323 ILE B O 1
ATOM 6276 N N . ARG B 1 324 ? 46.414 13.250 37.886 1.00 22.11 324 ARG B N 1
ATOM 6277 C CA . ARG B 1 324 ? 45.752 14.175 38.817 1.00 22.64 324 ARG B CA 1
ATOM 6278 C C . ARG B 1 324 ? 44.980 15.263 38.045 1.00 21.30 324 ARG B C 1
ATOM 6279 O O . ARG B 1 324 ? 43.792 15.493 38.250 1.00 22.11 324 ARG B O 1
ATOM 6287 N N . GLN B 1 325 ? 45.634 15.893 37.100 1.00 22.96 325 GLN B N 1
ATOM 6288 C CA . GLN B 1 325 ? 44.937 16.924 36.328 1.00 22.56 325 GLN B CA 1
ATOM 6289 C C . GLN B 1 325 ? 43.781 16.318 35.544 1.00 21.28 325 GLN B C 1
ATOM 6290 O O . GLN B 1 325 ? 42.808 16.984 35.357 1.00 21.52 325 GLN B O 1
ATOM 6296 N N . SER B 1 326 ? 43.920 15.080 35.040 1.00 22.06 326 SER B N 1
ATOM 6297 C CA . SER B 1 326 ? 42.866 14.464 34.228 1.00 21.07 326 SER B CA 1
ATOM 6298 C C . SER B 1 326 ? 41.637 14.326 35.095 1.00 21.01 326 SER B C 1
ATOM 6299 O O . SER B 1 326 ? 40.549 14.599 34.680 1.00 19.59 326 SER B O 1
ATOM 6302 N N . LEU B 1 327 ? 41.816 13.920 36.343 1.00 20.37 327 LEU B N 1
ATOM 6303 C CA . LEU B 1 327 ? 40.667 13.769 37.193 1.00 20.31 327 LEU B CA 1
ATOM 6304 C C . LEU B 1 327 ? 40.036 15.127 37.511 1.00 19.99 327 LEU B C 1
ATOM 6305 O O . LEU B 1 327 ? 38.863 15.231 37.650 1.00 21.96 327 LEU B O 1
ATOM 6310 N N . ALA B 1 328 ? 40.822 16.174 37.677 1.00 21.29 328 ALA B N 1
ATOM 6311 C CA . ALA B 1 328 ? 40.254 17.491 37.937 1.00 20.51 328 ALA B CA 1
ATOM 6312 C C . ALA B 1 328 ? 39.410 17.979 36.719 1.00 20.10 328 ALA B C 1
ATOM 6313 O O . ALA B 1 328 ? 38.331 18.558 36.867 1.00 20.78 328 ALA B O 1
ATOM 6315 N N . GLU B 1 329 ? 39.893 17.732 35.511 1.00 20.47 329 GLU B N 1
ATOM 6316 C CA . GLU B 1 329 ? 39.113 18.113 34.345 1.00 20.28 329 GLU B CA 1
ATOM 6317 C C . GLU B 1 329 ? 37.812 17.330 34.319 1.00 20.92 329 GLU B C 1
ATOM 6318 O O . GLU B 1 329 ? 36.742 17.852 33.980 1.00 21.14 329 GLU B O 1
ATOM 6324 N N . THR B 1 330 ? 37.895 16.039 34.663 1.00 20.62 330 THR B N 1
ATOM 6325 C CA . THR B 1 330 ? 36.733 15.223 34.653 1.00 20.01 330 THR B CA 1
ATOM 6326 C C . THR B 1 330 ? 35.686 15.807 35.579 1.00 20.59 330 THR B C 1
ATOM 6327 O O . THR B 1 330 ? 34.522 15.879 35.240 1.00 21.04 330 THR B O 1
ATOM 6331 N N . LEU B 1 331 ? 36.078 16.155 36.812 1.00 22.69 331 LEU B N 1
ATOM 6332 C CA . LEU B 1 331 ? 35.085 16.696 37.730 1.00 22.76 331 LEU B CA 1
ATOM 6333 C C . LEU B 1 331 ? 34.495 18.036 37.293 1.00 22.48 331 LEU B C 1
ATOM 6334 O O . LEU B 1 331 ? 33.336 18.318 37.580 1.00 21.84 331 LEU B O 1
ATOM 6339 N N . ASP B 1 332 ? 35.276 18.839 36.581 1.00 23.20 332 ASP B N 1
ATOM 6340 C CA . ASP B 1 332 ? 34.755 20.099 36.051 1.00 23.49 332 ASP B CA 1
ATOM 6341 C C . ASP B 1 332 ? 33.564 19.777 35.144 1.00 22.64 332 ASP B C 1
ATOM 6342 O O . ASP B 1 332 ? 32.549 20.489 35.169 1.00 22.15 332 ASP B O 1
ATOM 6347 N N . MET B 1 333 ? 33.645 18.670 34.418 1.00 22.42 333 MET B N 1
ATOM 6348 C CA . MET B 1 333 ? 32.535 18.256 33.558 1.00 21.43 333 MET B CA 1
ATOM 6349 C C . MET B 1 333 ? 31.384 17.632 34.303 1.00 20.35 333 MET B C 1
ATOM 6350 O O . MET B 1 333 ? 30.247 17.815 34.006 1.00 20.91 333 MET B O 1
ATOM 6355 N N . GLU B 1 334 ? 31.699 16.891 35.323 1.00 21.10 334 GLU B N 1
ATOM 6356 C CA . GLU B 1 334 ? 30.690 16.322 36.223 1.00 22.12 334 GLU B CA 1
ATOM 6357 C C . GLU B 1 334 ? 29.842 17.453 36.831 1.00 21.46 334 GLU B C 1
ATOM 6358 O O . GLU B 1 334 ? 28.577 17.375 36.911 1.00 21.53 334 GLU B O 1
ATOM 6364 N N . GLU B 1 335 ? 30.546 18.520 37.181 1.00 22.47 335 GLU B N 1
ATOM 6365 C CA . GLU B 1 335 ? 29.858 19.728 37.726 1.00 22.91 335 GLU B CA 1
ATOM 6366 C C . GLU B 1 335 ? 28.997 20.431 36.709 1.00 22.72 335 GLU B C 1
ATOM 6367 O O . GLU B 1 335 ? 27.914 20.903 37.019 1.00 22.89 335 GLU B O 1
ATOM 6373 N N . ALA B 1 336 ? 29.417 20.399 35.447 1.00 21.91 336 ALA B N 1
ATOM 6374 C CA . ALA B 1 336 ? 28.628 20.942 34.386 1.00 20.81 336 ALA B CA 1
ATOM 6375 C C . ALA B 1 336 ? 27.353 20.172 34.117 1.00 21.06 336 ALA B C 1
ATOM 6376 O O . ALA B 1 336 ? 26.322 20.773 33.748 1.00 21.22 336 ALA B O 1
ATOM 6378 N N . VAL B 1 337 ? 27.396 18.838 34.251 1.00 21.12 337 VAL B N 1
ATOM 6379 C CA . VAL B 1 337 ? 26.245 18.040 34.091 1.00 20.98 337 VAL B CA 1
ATOM 6380 C C . VAL B 1 337 ? 25.238 18.444 35.171 1.00 21.81 337 VAL B C 1
ATOM 6381 O O . VAL B 1 337 ? 24.064 18.640 34.908 1.00 21.11 337 VAL B O 1
ATOM 6385 N N . SER B 1 338 ? 25.715 18.567 36.397 1.00 24.61 338 SER B N 1
ATOM 6386 C CA . SER B 1 338 ? 24.824 18.996 37.471 1.00 25.32 338 SER B CA 1
ATOM 6387 C C . SER B 1 338 ? 24.226 20.381 37.184 1.00 25.77 338 SER B C 1
ATOM 6388 O O . SER B 1 338 ? 23.040 20.582 37.422 1.00 26.87 338 SER B O 1
ATOM 6391 N N . MET B 1 339 ? 25.032 21.316 36.668 1.00 26.71 339 MET B N 1
ATOM 6392 C CA . MET B 1 339 ? 24.530 22.642 36.288 1.00 26.97 339 MET B CA 1
ATOM 6393 C C . MET B 1 339 ? 23.394 22.460 35.277 1.00 27.56 339 MET B C 1
ATOM 6394 O O . MET B 1 339 ? 22.273 22.936 35.537 1.00 26.80 339 MET B O 1
ATOM 6399 N N . ALA B 1 340 ? 23.598 21.661 34.214 1.00 27.36 340 ALA B N 1
ATOM 6400 C CA . ALA B 1 340 ? 22.549 21.437 33.238 1.00 27.10 340 ALA B CA 1
ATOM 6401 C C . ALA B 1 340 ? 21.270 20.808 33.823 1.00 28.00 340 ALA B C 1
ATOM 6402 O O . ALA B 1 340 ? 20.134 21.177 33.464 1.00 28.94 340 ALA B O 1
ATOM 6404 N N . LEU B 1 341 ? 21.431 19.792 34.649 1.00 28.52 341 LEU B N 1
ATOM 6405 C CA . LEU B 1 341 ? 20.261 19.135 35.241 1.00 29.51 341 LEU B CA 1
ATOM 6406 C C . LEU B 1 341 ? 19.392 20.105 36.057 1.00 30.34 341 LEU B C 1
ATOM 6407 O O . LEU B 1 341 ? 18.183 20.007 36.069 1.00 30.72 341 LEU B O 1
ATOM 6412 N N . SER B 1 342 ? 20.036 21.019 36.737 1.00 32.38 342 SER B N 1
ATOM 6413 C CA . SER B 1 342 ? 19.332 21.982 37.586 1.00 33.81 342 SER B CA 1
ATOM 6414 C C . SER B 1 342 ? 18.657 23.100 36.817 1.00 34.77 342 SER B C 1
ATOM 6415 O O . SER B 1 342 ? 17.845 23.847 37.397 1.00 37.28 342 SER B O 1
ATOM 6418 N N . MET B 1 343 ? 18.910 23.168 35.515 1.00 34.43 343 MET B N 1
ATOM 6419 C CA . MET B 1 343 ? 18.432 24.256 34.672 1.00 34.49 343 MET B CA 1
ATOM 6420 C C . MET B 1 343 ? 17.425 23.849 33.633 1.00 33.28 343 MET B C 1
ATOM 6421 O O . MET B 1 343 ? 16.878 24.680 32.938 1.00 33.23 343 MET B O 1
ATOM 6426 N N . THR B 1 344 ? 17.239 22.558 33.460 1.00 31.90 344 THR B N 1
ATOM 6427 C CA . THR B 1 344 ? 16.346 22.073 32.464 1.00 30.95 344 THR B CA 1
ATOM 6428 C C . THR B 1 344 ? 15.355 21.106 33.022 1.00 31.17 344 THR B C 1
ATOM 6429 O O . THR B 1 344 ? 15.470 20.590 34.145 1.00 30.14 344 THR B O 1
ATOM 6433 N N . ASP B 1 345 ? 14.391 20.824 32.180 1.00 32.09 345 ASP B N 1
ATOM 6434 C CA . ASP B 1 345 ? 13.266 19.963 32.501 1.00 32.86 345 ASP B CA 1
ATOM 6435 C C . ASP B 1 345 ? 13.446 18.608 31.853 1.00 32.00 345 ASP B C 1
ATOM 6436 O O . ASP B 1 345 ? 13.450 18.487 30.626 1.00 31.50 345 ASP B O 1
ATOM 6441 N N . PRO B 1 346 ? 13.562 17.576 32.684 1.00 32.57 346 PRO B N 1
ATOM 6442 C CA . PRO B 1 346 ? 13.793 16.191 32.225 1.00 32.67 346 PRO B CA 1
ATOM 6443 C C . PRO B 1 346 ? 12.635 15.620 31.455 1.00 32.76 346 PRO B C 1
ATOM 6444 O O . PRO B 1 346 ? 12.832 14.712 30.686 1.00 32.69 346 PRO B O 1
ATOM 6448 N N . GLU B 1 347 ? 11.464 16.248 31.561 1.00 32.96 347 GLU B N 1
ATOM 6449 C CA . GLU B 1 347 ? 10.340 15.760 30.789 1.00 32.71 347 GLU B CA 1
ATOM 6450 C C . GLU B 1 347 ? 10.533 16.161 29.338 1.00 31.92 347 GLU B C 1
ATOM 6451 O O . GLU B 1 347 ? 9.870 15.618 28.466 1.00 31.87 347 GLU B O 1
ATOM 6457 N N . GLU B 1 348 ? 11.435 17.090 29.055 1.00 31.79 348 GLU B N 1
ATOM 6458 C CA . GLU B 1 348 ? 11.619 17.559 27.651 1.00 32.01 348 GLU B CA 1
ATOM 6459 C C . GLU B 1 348 ? 13.089 17.596 27.156 1.00 31.28 348 GLU B C 1
ATOM 6460 O O . GLU B 1 348 ? 13.388 17.786 25.935 1.00 30.70 348 GLU B O 1
ATOM 6466 N N . THR B 1 349 ? 13.999 17.428 28.111 1.00 29.58 349 THR B N 1
ATOM 6467 C CA . THR B 1 349 ? 15.436 17.531 27.848 1.00 29.31 349 THR B CA 1
ATOM 6468 C C . THR B 1 349 ? 16.185 16.217 28.032 1.00 27.37 349 THR B C 1
ATOM 6469 O O . THR B 1 349 ? 16.178 15.650 29.110 1.00 27.79 349 THR B O 1
ATOM 6473 N N . ILE B 1 350 ? 16.843 15.769 26.983 1.00 25.90 350 ILE B N 1
ATOM 6474 C CA . ILE B 1 350 ? 17.774 14.647 27.096 1.00 25.86 350 ILE B CA 1
ATOM 6475 C C . ILE B 1 350 ? 19.138 15.173 27.484 1.00 25.31 350 ILE B C 1
ATOM 6476 O O . ILE B 1 350 ? 19.660 16.127 26.872 1.00 26.40 350 ILE B O 1
ATOM 6481 N N . ILE B 1 351 ? 19.698 14.622 28.568 1.00 25.31 351 ILE B N 1
ATOM 6482 C CA . ILE B 1 351 ? 21.071 14.863 28.936 1.00 24.70 351 ILE B CA 1
ATOM 6483 C C . ILE B 1 351 ? 21.801 13.493 28.806 1.00 24.29 351 ILE B C 1
ATOM 6484 O O . ILE B 1 351 ? 21.418 12.499 29.477 1.00 25.30 351 ILE B O 1
ATOM 6489 N N . LEU B 1 352 ? 22.808 13.471 27.911 1.00 23.11 352 LEU B N 1
ATOM 6490 C CA . LEU B 1 352 ? 23.605 12.300 27.582 1.00 21.78 352 LEU B CA 1
ATOM 6491 C C . LEU B 1 352 ? 25.041 12.602 27.833 1.00 21.18 352 LEU B C 1
ATOM 6492 O O . LEU B 1 352 ? 25.534 13.688 27.550 1.00 21.27 352 LEU B O 1
ATOM 6497 N N . VAL B 1 353 ? 25.719 11.665 28.458 1.00 20.62 353 VAL B N 1
ATOM 6498 C CA . VAL B 1 353 ? 27.126 11.770 28.712 1.00 20.55 353 VAL B CA 1
ATOM 6499 C C . VAL B 1 353 ? 27.789 10.552 28.121 1.00 20.46 353 VAL B C 1
ATOM 6500 O O . VAL B 1 353 ? 27.285 9.409 28.279 1.00 21.12 353 VAL B O 1
ATOM 6504 N N . THR B 1 354 ? 28.908 10.770 27.438 1.00 20.46 354 THR B N 1
ATOM 6505 C CA . THR B 1 354 ? 29.714 9.666 26.942 1.00 19.81 354 THR B CA 1
ATOM 6506 C C . THR B 1 354 ? 31.155 10.095 26.786 1.00 20.31 354 THR B C 1
ATOM 6507 O O . THR B 1 354 ? 31.498 11.235 27.171 1.00 19.86 354 THR B O 1
ATOM 6511 N N . ALA B 1 355 ? 31.997 9.166 26.330 1.00 18.68 355 ALA B N 1
ATOM 6512 C CA . ALA B 1 355 ? 33.346 9.451 25.929 1.00 19.27 355 ALA B CA 1
ATOM 6513 C C . ALA B 1 355 ? 33.504 9.141 24.437 1.00 19.35 355 ALA B C 1
ATOM 6514 O O . ALA B 1 355 ? 32.808 8.268 23.928 1.00 20.30 355 ALA B O 1
ATOM 6516 N N . ASP B 1 356 ? 34.459 9.784 23.772 1.00 19.07 356 ASP B N 1
ATOM 6517 C CA . ASP B 1 356 ? 34.758 9.427 22.374 1.00 20.34 356 ASP B CA 1
ATOM 6518 C C . ASP B 1 356 ? 35.575 8.179 22.269 1.00 20.76 356 ASP B C 1
ATOM 6519 O O . ASP B 1 356 ? 35.457 7.446 21.298 1.00 21.88 356 ASP B O 1
ATOM 6524 N N . HIS B 1 357 ? 36.421 7.936 23.274 1.00 19.35 357 HIS B N 1
ATOM 6525 C CA . HIS B 1 357 ? 37.233 6.783 23.382 1.00 19.31 357 HIS B CA 1
ATOM 6526 C C . HIS B 1 357 ? 37.850 6.837 24.774 1.00 20.44 357 HIS B C 1
ATOM 6527 O O . HIS B 1 357 ? 37.733 7.861 25.421 1.00 20.27 357 HIS B O 1
ATOM 6534 N N . GLY B 1 358 ? 38.501 5.773 25.227 1.00 19.64 358 GLY B N 1
ATOM 6535 C CA . GLY B 1 358 ? 39.169 5.792 26.526 1.00 19.82 358 GLY B CA 1
ATOM 6536 C C . GLY B 1 358 ? 40.649 6.121 26.535 1.00 20.14 358 GLY B C 1
ATOM 6537 O O . GLY B 1 358 ? 41.198 6.561 25.563 1.00 20.64 358 GLY B O 1
ATOM 6538 N N . HIS B 1 359 ? 41.284 5.871 27.682 1.00 20.22 359 HIS B N 1
ATOM 6539 C CA . HIS B 1 359 ? 42.721 5.991 27.876 1.00 19.38 359 HIS B CA 1
ATOM 6540 C C . HIS B 1 359 ? 43.091 4.774 28.696 1.00 19.73 359 HIS B C 1
ATOM 6541 O O . HIS B 1 359 ? 42.226 4.156 29.312 1.00 19.47 359 HIS B O 1
ATOM 6548 N N . THR B 1 360 ? 44.362 4.459 28.723 1.00 20.29 360 THR B N 1
ATOM 6549 C CA . THR B 1 360 ? 44.821 3.205 29.280 1.00 21.09 360 THR B CA 1
ATOM 6550 C C . THR B 1 360 ? 45.041 3.288 30.747 1.00 19.73 360 THR B C 1
ATOM 6551 O O . THR B 1 360 ? 45.932 2.611 31.246 1.00 20.67 360 THR B O 1
ATOM 6555 N N . LEU B 1 361 ? 44.167 3.988 31.446 1.00 20.41 361 LEU B N 1
ATOM 6556 C CA . LEU B 1 361 ? 44.258 4.089 32.921 1.00 19.96 361 LEU B CA 1
ATOM 6557 C C . LEU B 1 361 ? 43.755 2.826 33.580 1.00 19.95 361 LEU B C 1
ATOM 6558 O O . LEU B 1 361 ? 42.698 2.235 33.176 1.00 20.51 361 LEU B O 1
ATOM 6563 N N . THR B 1 362 ? 44.502 2.381 34.590 1.00 19.98 362 THR B N 1
ATOM 6564 C CA . THR B 1 362 ? 44.111 1.248 35.404 1.00 21.03 362 THR B CA 1
ATOM 6565 C C . THR B 1 362 ? 44.137 1.619 36.890 1.00 20.68 362 THR B C 1
ATOM 6566 O O . THR B 1 362 ? 44.789 2.564 37.284 1.00 20.83 362 THR B O 1
ATOM 6570 N N . ILE B 1 363 ? 43.390 0.867 37.667 1.00 20.55 363 ILE B N 1
ATOM 6571 C CA . ILE B 1 363 ? 43.283 1.046 39.111 1.00 20.49 363 ILE B CA 1
ATOM 6572 C C . ILE B 1 363 ? 43.759 -0.231 39.800 1.00 20.80 363 ILE B C 1
ATOM 6573 O O . ILE B 1 363 ? 42.998 -1.225 39.946 1.00 20.89 363 ILE B O 1
ATOM 6578 N N . THR B 1 364 ? 45.001 -0.190 40.271 1.00 19.95 364 THR B N 1
ATOM 6579 C CA . THR B 1 364 ? 45.616 -1.349 40.899 1.00 21.38 364 THR B CA 1
ATOM 6580 C C . THR B 1 364 ? 45.261 -1.502 42.439 1.00 21.82 364 THR B C 1
ATOM 6581 O O . THR B 1 364 ? 44.860 -0.518 43.079 1.00 21.95 364 THR B O 1
ATOM 6585 N N . GLY B 1 365 ? 45.477 -2.689 43.004 1.00 21.00 365 GLY B N 1
ATOM 6586 C CA . GLY B 1 365 ? 45.298 -2.918 44.432 1.00 21.88 365 GLY B CA 1
ATOM 6587 C C . GLY B 1 365 ? 46.641 -2.783 45.121 1.00 23.10 365 GLY B C 1
ATOM 6588 O O . GLY B 1 365 ? 47.674 -2.700 44.488 1.00 23.24 365 GLY B O 1
ATOM 6589 N N . TYR B 1 366 ? 46.628 -2.799 46.441 1.00 23.33 366 TYR B N 1
ATOM 6590 C CA . TYR B 1 366 ? 45.423 -2.980 47.202 1.00 23.94 366 TYR B CA 1
ATOM 6591 C C . TYR B 1 366 ? 45.355 -1.988 48.376 1.00 25.94 366 TYR B C 1
ATOM 6592 O O . TYR B 1 366 ? 45.643 -2.353 49.498 1.00 25.94 366 TYR B O 1
ATOM 6601 N N . ALA B 1 367 ? 45.043 -0.725 48.092 1.00 27.08 367 ALA B N 1
ATOM 6602 C CA . ALA B 1 367 ? 44.839 0.271 49.150 1.00 26.44 367 ALA B CA 1
ATOM 6603 C C . ALA B 1 367 ? 43.518 0.099 49.826 1.00 26.69 367 ALA B C 1
ATOM 6604 O O . ALA B 1 367 ? 42.517 -0.351 49.265 1.00 26.17 367 ALA B O 1
ATOM 6606 N N . ASP B 1 368 ? 43.509 0.540 51.078 1.00 27.48 368 ASP B N 1
ATOM 6607 C CA . ASP B 1 368 ? 42.394 0.475 51.948 1.00 27.54 368 ASP B CA 1
ATOM 6608 C C . ASP B 1 368 ? 41.343 1.474 51.488 1.00 28.23 368 ASP B C 1
ATOM 6609 O O . ASP B 1 368 ? 41.681 2.471 50.839 1.00 28.79 368 ASP B O 1
ATOM 6614 N N . ARG B 1 369 ? 40.092 1.213 51.840 1.00 26.92 369 ARG B N 1
ATOM 6615 C CA . ARG B 1 369 ? 39.089 2.182 51.639 1.00 27.97 369 ARG B CA 1
ATOM 6616 C C . ARG B 1 369 ? 39.576 3.480 52.263 1.00 29.44 369 ARG B C 1
ATOM 6617 O O . ARG B 1 369 ? 40.388 3.447 53.210 1.00 27.67 369 ARG B O 1
ATOM 6625 N N . ASN B 1 370 ? 39.119 4.592 51.672 1.00 30.45 370 ASN B N 1
ATOM 6626 C CA . ASN B 1 370 ? 39.428 5.978 52.108 1.00 30.36 370 ASN B CA 1
ATOM 6627 C C . ASN B 1 370 ? 40.763 6.463 51.745 1.00 30.15 370 ASN B C 1
ATOM 6628 O O . ASN B 1 370 ? 41.218 7.517 52.184 1.00 32.98 370 ASN B O 1
ATOM 6633 N N . THR B 1 371 ? 41.439 5.677 50.923 1.00 29.83 371 THR B N 1
ATOM 6634 C CA . THR B 1 371 ? 42.791 6.058 50.468 1.00 29.63 371 THR B CA 1
ATOM 6635 C C . THR B 1 371 ? 42.566 6.967 49.271 1.00 29.67 371 THR B C 1
ATOM 6636 O O . THR B 1 371 ? 41.698 6.713 48.443 1.00 27.87 371 THR B O 1
ATOM 6640 N N . ASP B 1 372 ? 43.322 8.062 49.254 1.00 29.53 372 ASP B N 1
ATOM 6641 C CA . ASP B 1 372 ? 43.339 9.036 48.186 1.00 28.85 372 ASP B CA 1
ATOM 6642 C C . ASP B 1 372 ? 43.732 8.273 46.937 1.00 26.50 372 ASP B C 1
ATOM 6643 O O . ASP B 1 372 ? 44.765 7.653 46.894 1.00 26.95 372 ASP B O 1
ATOM 6648 N N . ILE B 1 373 ? 42.906 8.373 45.917 1.00 26.46 373 ILE B N 1
ATOM 6649 C CA . ILE B 1 373 ? 43.080 7.611 44.698 1.00 25.15 373 ILE B CA 1
ATOM 6650 C C . ILE B 1 373 ? 44.364 7.870 43.969 1.00 24.72 373 ILE B C 1
ATOM 6651 O O . ILE B 1 373 ? 44.789 7.084 43.131 1.00 25.31 373 ILE B O 1
ATOM 6656 N N . LEU B 1 374 ? 45.009 9.001 44.304 1.00 24.29 374 LEU B N 1
ATOM 6657 C CA . LEU B 1 374 ? 46.289 9.398 43.712 1.00 24.54 374 LEU B CA 1
ATOM 6658 C C . LEU B 1 374 ? 47.463 8.934 44.561 1.0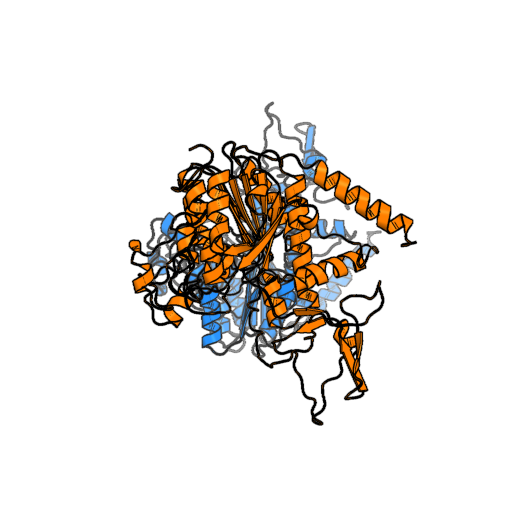0 25.00 374 LEU B C 1
ATOM 6659 O O . LEU B 1 374 ? 48.608 9.233 44.233 1.00 25.92 374 LEU B O 1
ATOM 6664 N N . ASP B 1 375 ? 47.197 8.207 45.642 1.00 26.02 375 ASP B N 1
ATOM 6665 C CA . ASP B 1 375 ? 48.259 7.758 46.521 1.00 27.35 375 ASP B CA 1
ATOM 6666 C C . ASP B 1 375 ? 48.942 6.462 46.080 1.00 28.39 375 ASP B C 1
ATOM 6667 O O . ASP B 1 375 ? 48.571 5.803 45.088 1.00 27.92 375 ASP B O 1
ATOM 6672 N N . PHE B 1 376 ? 49.968 6.083 46.824 1.00 28.62 376 PHE B N 1
ATOM 6673 C CA . PHE B 1 376 ? 50.624 4.799 46.662 1.00 28.97 376 PHE B CA 1
ATOM 6674 C C . PHE B 1 376 ? 49.635 3.653 46.961 1.00 28.63 376 PHE B C 1
ATOM 6675 O O . PHE B 1 376 ? 48.684 3.769 47.761 1.00 28.20 376 PHE B O 1
ATOM 6683 N N . ALA B 1 377 ? 49.868 2.530 46.297 1.00 29.63 377 ALA B N 1
ATOM 6684 C CA . ALA B 1 377 ? 49.084 1.331 46.564 1.00 30.34 377 ALA B CA 1
ATOM 6685 C C . ALA B 1 377 ? 49.809 0.360 47.532 1.00 31.05 377 ALA B C 1
ATOM 6686 O O . ALA B 1 377 ? 49.156 -0.292 48.329 1.00 32.91 377 ALA B O 1
ATOM 6688 N N . GLY B 1 378 ? 51.122 0.270 47.407 1.00 31.87 378 GLY B N 1
ATOM 6689 C CA . GLY B 1 378 ? 51.957 -0.630 48.177 1.00 32.04 378 GLY B CA 1
ATOM 6690 C C . GLY B 1 378 ? 53.352 -0.682 47.614 1.00 31.90 378 GLY B C 1
ATOM 6691 O O . GLY B 1 378 ? 53.773 0.212 46.859 1.00 31.50 378 GLY B O 1
ATOM 6692 N N . ILE B 1 379 ? 54.072 -1.749 47.970 1.00 31.70 379 ILE B N 1
ATOM 6693 C CA . ILE B 1 379 ? 55.428 -1.969 47.528 1.00 32.00 379 ILE B CA 1
ATOM 6694 C C . ILE B 1 379 ? 55.535 -3.222 46.707 1.00 31.30 379 ILE B C 1
ATOM 6695 O O . ILE B 1 379 ? 55.003 -4.238 47.065 1.00 32.61 379 ILE B O 1
ATOM 6700 N N . SER B 1 380 ? 56.229 -3.165 45.589 1.00 31.69 380 SER B N 1
ATOM 6701 C CA . SER B 1 380 ? 56.407 -4.349 44.759 1.00 31.81 380 SER B CA 1
ATOM 6702 C C . SER B 1 380 ? 57.212 -5.439 45.475 1.00 33.09 380 SER B C 1
ATOM 6703 O O . SER B 1 380 ? 58.222 -5.169 46.143 1.00 33.24 380 SER B O 1
ATOM 6706 N N . ASP B 1 381 ? 56.778 -6.677 45.273 1.00 33.24 381 ASP B N 1
ATOM 6707 C CA . ASP B 1 381 ? 57.431 -7.827 45.851 1.00 33.58 381 ASP B CA 1
ATOM 6708 C C . ASP B 1 381 ? 58.452 -8.368 44.865 1.00 34.33 381 ASP B C 1
ATOM 6709 O O . ASP B 1 381 ? 59.050 -9.426 45.084 1.00 36.33 381 ASP B O 1
ATOM 6714 N N . LEU B 1 382 ? 58.662 -7.681 43.754 1.00 34.16 382 LEU B N 1
ATOM 6715 C CA . LEU B 1 382 ? 59.680 -8.130 42.815 1.00 34.55 382 LEU B CA 1
ATOM 6716 C C . LEU B 1 382 ? 60.913 -7.199 42.877 1.00 35.34 382 LEU B C 1
ATOM 6717 O O . LEU B 1 382 ? 62.052 -7.655 42.737 1.00 35.97 382 LEU B O 1
ATOM 6722 N N . ASP B 1 383 ? 60.706 -5.896 43.065 1.00 35.21 383 ASP B N 1
ATOM 6723 C CA . ASP B 1 383 ? 61.868 -4.973 43.191 1.00 34.78 383 ASP B CA 1
ATOM 6724 C C . ASP B 1 383 ? 61.886 -4.107 44.435 1.00 35.17 383 ASP B C 1
ATOM 6725 O O . ASP B 1 383 ? 62.750 -3.251 44.540 1.00 34.83 383 ASP B O 1
ATOM 6730 N N . ASP B 1 384 ? 60.962 -4.309 45.366 1.00 36.51 384 ASP B N 1
ATOM 6731 C CA . ASP B 1 384 ? 60.951 -3.552 46.622 1.00 37.97 384 ASP B CA 1
ATOM 6732 C C . ASP B 1 384 ? 60.749 -2.045 46.574 1.00 37.52 384 ASP B C 1
ATOM 6733 O O . ASP B 1 384 ? 61.068 -1.353 47.559 1.00 37.56 384 ASP B O 1
ATOM 6738 N N . ARG B 1 385 ? 60.208 -1.541 45.465 1.00 35.70 385 ARG B N 1
ATOM 6739 C CA . ARG B 1 385 ? 59.962 -0.118 45.272 1.00 34.03 385 ARG B CA 1
ATOM 6740 C C . ARG B 1 385 ? 58.451 0.181 45.264 1.00 32.59 385 ARG B C 1
ATOM 6741 O O . ARG B 1 385 ? 57.652 -0.634 44.786 1.00 32.21 385 ARG B O 1
ATOM 6749 N N . ARG B 1 386 ? 58.054 1.319 45.807 1.00 31.18 386 ARG B N 1
ATOM 6750 C CA . ARG B 1 386 ? 56.648 1.711 45.856 1.00 30.73 386 ARG B CA 1
ATOM 6751 C C . ARG B 1 386 ? 55.986 1.680 44.441 1.00 29.06 386 ARG B C 1
ATOM 6752 O O . ARG B 1 386 ? 56.678 1.779 43.422 1.00 27.62 386 ARG B O 1
ATOM 6760 N N . TYR B 1 387 ? 54.662 1.554 44.379 1.00 29.01 387 TYR B N 1
ATOM 6761 C CA . TYR B 1 387 ? 53.933 1.689 43.107 1.00 28.57 387 TYR B CA 1
ATOM 6762 C C . TYR B 1 387 ? 52.623 2.401 43.406 1.00 28.38 387 TYR B C 1
ATOM 6763 O O . TYR B 1 387 ? 52.103 2.290 44.518 1.00 29.51 387 TYR B O 1
ATOM 6772 N N . THR B 1 388 ? 52.079 3.129 42.434 1.00 26.08 388 THR B N 1
ATOM 6773 C CA . THR B 1 388 ? 50.870 3.858 42.676 1.00 25.11 388 THR B CA 1
ATOM 6774 C C . THR B 1 388 ? 49.622 3.005 42.362 1.00 24.75 388 THR B C 1
ATOM 6775 O O . THR B 1 388 ? 49.664 2.078 41.548 1.00 25.58 388 THR B O 1
ATOM 6779 N N . ILE B 1 389 ? 48.535 3.392 43.008 1.00 22.53 389 ILE B N 1
ATOM 6780 C CA . ILE B 1 389 ? 47.236 2.822 42.735 1.00 23.95 389 ILE B CA 1
ATOM 6781 C C . ILE B 1 389 ? 46.894 2.993 41.233 1.00 24.27 389 ILE B C 1
ATOM 6782 O O . ILE B 1 389 ? 46.563 2.019 40.500 1.00 25.33 389 ILE B O 1
ATOM 6787 N N . LEU B 1 390 ? 47.006 4.222 40.773 1.00 23.57 390 LEU B N 1
ATOM 6788 C CA . LEU B 1 390 ? 46.723 4.518 39.378 1.00 22.82 390 LEU B CA 1
ATOM 6789 C C . LEU B 1 390 ? 47.950 4.404 38.506 1.00 22.85 390 LEU B C 1
ATOM 6790 O O . LEU B 1 390 ? 49.072 4.832 38.868 1.00 23.34 390 LEU B O 1
ATOM 6795 N N . ASP B 1 391 ? 47.785 3.831 37.330 1.00 23.03 391 ASP B N 1
ATOM 6796 C CA . ASP B 1 391 ? 48.873 3.800 36.351 1.00 23.35 391 ASP B CA 1
ATOM 6797 C C . ASP B 1 391 ? 48.306 3.527 34.983 1.00 22.48 391 ASP B C 1
ATOM 6798 O O . ASP B 1 391 ? 47.098 3.346 34.840 1.00 23.03 391 ASP B O 1
ATOM 6803 N N . TYR B 1 392 ? 49.185 3.531 34.009 1.00 22.19 392 TYR B N 1
ATOM 6804 C CA . TYR B 1 392 ? 48.776 3.420 32.623 1.00 22.73 392 TYR B CA 1
ATOM 6805 C C . TYR B 1 392 ? 49.425 2.292 31.828 1.00 21.96 392 TYR B C 1
ATOM 6806 O O . TYR B 1 392 ? 50.529 1.880 32.108 1.00 22.70 392 TYR B O 1
ATOM 6815 N N . GLY B 1 393 ? 48.727 1.872 30.772 1.00 22.25 393 GLY B N 1
ATOM 6816 C CA . GLY B 1 393 ? 49.244 0.927 29.810 1.00 21.78 393 GLY B CA 1
ATOM 6817 C C . GLY B 1 393 ? 50.156 1.551 28.772 1.00 22.44 393 GLY B C 1
ATOM 6818 O O . GLY B 1 393 ? 51.021 0.904 28.190 1.00 22.85 393 GLY B O 1
ATOM 6819 N N . SER B 1 394 ? 49.983 2.856 28.571 1.00 23.01 394 SER B N 1
ATOM 6820 C CA . SER B 1 394 ? 50.751 3.580 27.576 1.00 23.48 394 SER B CA 1
ATOM 6821 C C . SER B 1 394 ? 51.064 5.015 28.041 1.00 23.63 394 SER B C 1
ATOM 6822 O O . SER B 1 394 ? 50.268 5.637 28.748 1.00 23.51 394 SER B O 1
ATOM 6825 N N . GLY B 1 395 ? 52.227 5.529 27.662 1.00 24.60 395 GLY B N 1
ATOM 6826 C CA . GLY B 1 395 ? 52.588 6.917 27.933 1.00 24.61 395 GLY B CA 1
ATOM 6827 C C . GLY B 1 395 ? 54.008 7.201 28.383 1.00 24.83 395 GLY B C 1
ATOM 6828 O O . GLY B 1 395 ? 54.827 6.326 28.480 1.00 24.67 395 GLY B O 1
ATOM 6829 N N . PRO B 1 396 ? 54.303 8.462 28.601 1.00 25.96 396 PRO B N 1
ATOM 6830 C CA . PRO B 1 396 ? 55.647 8.913 28.997 1.00 26.35 396 PRO B CA 1
ATOM 6831 C C . PRO B 1 396 ? 55.991 8.683 30.481 1.00 26.75 396 PRO B C 1
ATOM 6832 O O . PRO B 1 396 ? 57.104 9.006 30.889 1.00 28.10 396 PRO B O 1
ATOM 6836 N N . GLY B 1 397 ? 55.050 8.205 31.283 1.00 25.66 397 GLY B N 1
ATOM 6837 C CA . GLY B 1 397 ? 55.329 7.865 32.665 1.00 27.50 397 GLY B CA 1
ATOM 6838 C C . GLY B 1 397 ? 56.313 6.699 32.879 1.00 27.57 397 GLY B C 1
ATOM 6839 O O . GLY B 1 397 ? 56.838 6.539 33.998 1.00 29.19 397 GLY B O 1
ATOM 6840 N N . TYR B 1 398 ? 56.542 5.873 31.871 1.00 27.47 398 TYR B N 1
ATOM 6841 C CA . TYR B 1 398 ? 57.446 4.765 32.025 1.00 28.70 398 TYR B CA 1
ATOM 6842 C C . TYR B 1 398 ? 58.848 5.367 32.194 1.00 30.31 398 TYR B C 1
ATOM 6843 O O . TYR B 1 398 ? 59.257 6.188 31.385 1.00 28.30 398 TYR B O 1
ATOM 6852 N N . HIS B 1 399 ? 59.572 4.937 33.214 1.00 31.46 399 HIS B N 1
ATOM 6853 C CA . HIS B 1 399 ? 60.859 5.543 33.484 1.00 33.09 399 HIS B CA 1
ATOM 6854 C C . HIS B 1 399 ? 61.871 4.588 34.138 1.00 33.52 399 HIS B C 1
ATOM 6855 O O . HIS B 1 399 ? 61.682 4.170 35.273 1.00 32.80 399 HIS B O 1
ATOM 6862 N N . ILE B 1 400 ? 62.924 4.240 33.394 1.00 34.40 400 ILE B N 1
ATOM 6863 C CA . ILE B 1 400 ? 64.033 3.439 33.948 1.00 35.46 400 ILE B CA 1
ATOM 6864 C C . ILE B 1 400 ? 65.114 4.435 34.463 1.00 36.82 400 ILE B C 1
ATOM 6865 O O . ILE B 1 400 ? 65.582 5.283 33.718 1.00 36.26 400 ILE B O 1
ATOM 6870 N N . THR B 1 401 ? 65.471 4.344 35.740 1.00 37.60 401 THR B N 1
ATOM 6871 C CA . THR B 1 401 ? 66.469 5.252 36.308 1.00 38.87 401 THR B CA 1
ATOM 6872 C C . THR B 1 401 ? 67.859 5.087 35.707 1.00 39.68 401 THR B C 1
ATOM 6873 O O . THR B 1 401 ? 68.146 4.167 35.001 1.00 38.69 401 THR B O 1
ATOM 6877 N N . GLU B 1 402 ? 68.751 5.997 36.073 1.00 42.64 402 GLU B N 1
ATOM 6878 C CA . GLU B 1 402 ? 70.123 5.939 35.597 1.00 44.01 402 GLU B CA 1
ATOM 6879 C C . GLU B 1 402 ? 70.795 4.612 35.961 1.00 44.05 402 GLU B C 1
ATOM 6880 O O . GLU B 1 402 ? 71.565 4.113 35.148 1.00 43.52 402 GLU B O 1
ATOM 6886 N N . ASP B 1 403 ? 70.465 4.014 37.121 1.00 44.79 403 ASP B N 1
ATOM 6887 C CA . ASP B 1 403 ? 71.040 2.692 37.479 1.00 45.41 403 ASP B CA 1
ATOM 6888 C C . ASP B 1 403 ? 70.391 1.498 36.821 1.00 44.97 403 ASP B C 1
ATOM 6889 O O . ASP B 1 403 ? 70.805 0.368 37.122 1.00 45.60 403 ASP B O 1
ATOM 6894 N N . GLY B 1 404 ? 69.359 1.693 36.003 1.00 42.84 404 GLY B N 1
ATOM 6895 C CA . GLY B 1 404 ? 68.719 0.560 35.368 1.00 41.30 404 GLY B CA 1
ATOM 6896 C C . GLY B 1 404 ? 67.703 -0.118 36.255 1.00 39.76 404 GLY B C 1
ATOM 6897 O O . GLY B 1 404 ? 67.544 -1.315 36.146 1.00 39.95 404 GLY B O 1
ATOM 6898 N N . LYS B 1 405 ? 67.029 0.660 37.099 1.00 38.36 405 LYS B N 1
ATOM 6899 C CA . LYS B 1 405 ? 65.992 0.187 37.982 1.00 37.57 405 LYS B CA 1
ATOM 6900 C C . LYS B 1 405 ? 64.694 0.928 37.647 1.00 36.22 405 LYS B C 1
ATOM 6901 O O . LYS B 1 405 ? 64.707 1.944 36.947 1.00 36.20 405 LYS B O 1
ATOM 6907 N N . ARG B 1 406 ? 63.581 0.442 38.162 1.00 34.84 406 ARG B N 1
ATOM 6908 C CA . ARG B 1 406 ? 62.306 1.109 37.931 1.00 33.95 406 ARG B CA 1
ATOM 6909 C C . ARG B 1 406 ? 62.198 2.347 38.782 1.00 33.70 406 ARG B C 1
ATOM 6910 O O . ARG B 1 406 ? 62.358 2.293 40.005 1.00 33.39 406 ARG B O 1
ATOM 6918 N N . TYR B 1 407 ? 61.883 3.486 38.156 1.00 33.69 407 TYR B N 1
ATOM 6919 C CA . TYR B 1 407 ? 61.739 4.698 38.915 1.00 33.12 407 TYR B CA 1
ATOM 6920 C C . TYR B 1 407 ? 60.788 4.485 40.049 1.00 33.17 407 TYR B C 1
ATOM 6921 O O . TYR B 1 407 ? 59.729 3.894 39.873 1.00 33.02 407 TYR B O 1
ATOM 6930 N N . GLU B 1 408 ? 61.133 4.975 41.231 1.00 33.06 408 GLU B N 1
ATOM 6931 C CA . GLU B 1 408 ? 60.273 4.839 42.379 1.00 33.15 408 GLU B CA 1
ATOM 6932 C C . GLU B 1 408 ? 59.653 6.160 42.595 1.00 33.55 408 GLU B C 1
ATOM 6933 O O . GLU B 1 408 ? 60.398 7.115 42.804 1.00 34.57 408 GLU B O 1
ATOM 6939 N N . PRO B 1 409 ? 58.333 6.284 42.527 1.00 33.41 409 PRO B N 1
ATOM 6940 C CA . PRO B 1 409 ? 57.663 7.565 42.800 1.00 33.14 409 PRO B CA 1
ATOM 6941 C C . PRO B 1 409 ? 57.732 7.998 44.264 1.00 34.01 409 PRO B C 1
ATOM 6942 O O . PRO B 1 409 ? 57.630 7.147 45.165 1.00 34.33 409 PRO B O 1
ATOM 6946 N N . THR B 1 410 ? 57.881 9.309 44.488 1.00 34.33 410 THR B N 1
ATOM 6947 C CA . THR B 1 410 ? 57.905 9.869 45.835 1.00 34.97 410 THR B CA 1
ATOM 6948 C C . THR B 1 410 ? 56.660 10.614 46.208 1.00 35.86 410 THR B C 1
ATOM 6949 O O . THR B 1 410 ? 55.784 10.969 45.382 1.00 35.51 410 THR B O 1
ATOM 6953 N N . GLU B 1 411 ? 56.594 10.892 47.490 1.00 36.42 411 GLU B N 1
ATOM 6954 C CA . GLU B 1 411 ? 55.513 11.636 48.031 1.00 37.79 411 GLU B CA 1
ATOM 6955 C C . GLU B 1 411 ? 55.444 12.991 47.302 1.00 37.82 411 GLU B C 1
ATOM 6956 O O . GLU B 1 411 ? 54.366 13.535 47.033 1.00 37.71 411 GLU B O 1
ATOM 6962 N N . GLU B 1 412 ? 56.602 13.536 46.971 1.00 38.16 412 GLU B N 1
ATOM 6963 C CA . GLU B 1 412 ? 56.652 14.837 46.317 1.00 38.56 412 GLU B CA 1
ATOM 6964 C C . GLU B 1 412 ? 56.103 14.679 44.901 1.00 37.20 412 GLU B C 1
ATOM 6965 O O . GLU B 1 412 ? 55.324 15.509 44.434 1.00 36.91 412 GLU B O 1
ATOM 6971 N N . ASP B 1 413 ? 56.532 13.621 44.220 1.00 36.52 413 ASP B N 1
ATOM 6972 C CA . ASP B 1 413 ? 56.022 13.302 42.888 1.00 35.74 413 ASP B CA 1
ATOM 6973 C C . ASP B 1 413 ? 54.500 13.279 42.879 1.00 35.30 413 ASP B C 1
ATOM 6974 O O . ASP B 1 413 ? 53.849 13.857 42.009 1.00 34.88 413 ASP B O 1
ATOM 6979 N N . LEU B 1 414 ? 53.913 12.600 43.852 1.00 35.10 414 LEU B N 1
ATOM 6980 C CA . LEU B 1 414 ? 52.466 12.446 43.846 1.00 34.47 414 LEU B CA 1
ATOM 6981 C C . LEU B 1 414 ? 51.691 13.749 43.929 1.00 34.47 414 LEU B C 1
ATOM 6982 O O . LEU B 1 414 ? 50.567 13.821 43.396 1.00 31.80 414 LEU B O 1
ATOM 6987 N N . LYS B 1 415 ? 52.256 14.734 44.620 1.00 34.68 415 LYS B N 1
ATOM 6988 C CA . LYS B 1 415 ? 51.589 16.005 44.836 1.00 35.65 415 LYS B CA 1
ATOM 6989 C C . LYS B 1 415 ? 51.773 16.941 43.650 1.00 34.97 415 LYS B C 1
ATOM 6990 O O . LYS B 1 415 ? 51.019 17.891 43.462 1.00 36.87 415 LYS B O 1
ATOM 6996 N N . ASP B 1 416 ? 52.793 16.666 42.857 1.00 34.51 416 ASP B N 1
ATOM 6997 C CA . ASP B 1 416 ? 53.131 17.503 41.730 1.00 34.08 416 ASP B CA 1
ATOM 6998 C C . ASP B 1 416 ? 52.114 17.371 40.558 1.00 33.48 416 ASP B C 1
ATOM 6999 O O . ASP B 1 416 ? 52.016 16.304 39.957 1.00 33.75 416 ASP B O 1
ATOM 7004 N N . ILE B 1 417 ? 51.427 18.468 40.212 1.00 31.47 417 ILE B N 1
ATOM 7005 C CA . ILE B 1 417 ? 50.400 18.443 39.146 1.00 30.58 417 ILE B CA 1
ATOM 7006 C C . ILE B 1 417 ? 50.972 18.104 37.756 1.00 29.64 417 ILE B C 1
ATOM 7007 O O . ILE B 1 417 ? 50.221 17.844 36.814 1.00 28.85 417 ILE B O 1
ATOM 7012 N N . ASN B 1 418 ? 52.286 18.134 37.604 1.00 28.70 418 ASN B N 1
ATOM 7013 C CA . ASN B 1 418 ? 52.907 17.757 36.351 1.00 29.01 418 ASN B CA 1
ATOM 7014 C C . ASN B 1 418 ? 53.566 16.370 36.392 1.00 28.33 418 ASN B C 1
ATOM 7015 O O . ASN B 1 418 ? 54.267 16.002 35.464 1.00 28.18 418 ASN B O 1
ATOM 7020 N N . PHE B 1 419 ? 53.407 15.629 37.503 1.00 28.37 419 PHE B N 1
ATOM 7021 C CA . PHE B 1 419 ? 54.058 14.326 37.587 1.00 27.40 419 PHE B CA 1
ATOM 7022 C C . PHE B 1 419 ? 53.369 13.279 36.678 1.00 25.91 419 PHE B C 1
ATOM 7023 O O . PHE B 1 419 ? 52.155 13.204 36.604 1.00 26.34 419 PHE B O 1
ATOM 7031 N N . ARG B 1 420 ? 54.171 12.537 35.939 1.00 26.07 420 ARG B N 1
ATOM 7032 C CA . ARG B 1 420 ? 53.659 11.521 35.060 1.00 26.47 420 ARG B CA 1
ATOM 7033 C C . ARG B 1 420 ? 53.686 10.136 35.705 1.00 25.78 420 ARG B C 1
ATOM 7034 O O . ARG B 1 420 ? 54.753 9.574 35.957 1.00 26.29 420 ARG B O 1
ATOM 7042 N N . TYR B 1 421 ? 52.496 9.591 35.964 1.00 25.29 421 TYR B N 1
ATOM 7043 C CA . TYR B 1 421 ? 52.371 8.288 36.574 1.00 24.82 421 TYR B CA 1
ATOM 7044 C C . TYR B 1 421 ? 52.814 7.226 35.604 1.00 25.00 421 TYR B C 1
ATOM 7045 O O . TYR B 1 421 ? 52.797 7.418 34.375 1.00 25.15 421 TYR B O 1
ATOM 7054 N N . ALA B 1 422 ? 53.281 6.113 36.161 1.00 25.17 422 ALA B N 1
ATOM 7055 C CA . ALA B 1 422 ? 53.927 5.078 35.369 1.00 25.17 422 ALA B CA 1
ATOM 7056 C C . ALA B 1 422 ? 53.075 4.417 34.276 1.00 24.68 422 ALA B C 1
ATOM 7057 O O . ALA B 1 422 ? 51.871 4.218 34.416 1.00 23.31 422 ALA B O 1
ATOM 7059 N N . SER B 1 423 ? 53.720 4.125 33.163 1.00 24.91 423 SER B N 1
ATOM 7060 C CA . SER B 1 423 ? 53.113 3.364 32.105 1.00 24.86 423 SER B CA 1
ATOM 7061 C C . SER B 1 423 ? 53.880 2.089 31.828 1.00 24.78 423 SER B C 1
ATOM 7062 O O . SER B 1 423 ? 55.060 1.970 32.162 1.00 25.16 423 SER B O 1
ATOM 7065 N N . ALA B 1 424 ? 53.202 1.183 31.136 1.00 24.86 424 ALA B N 1
ATOM 70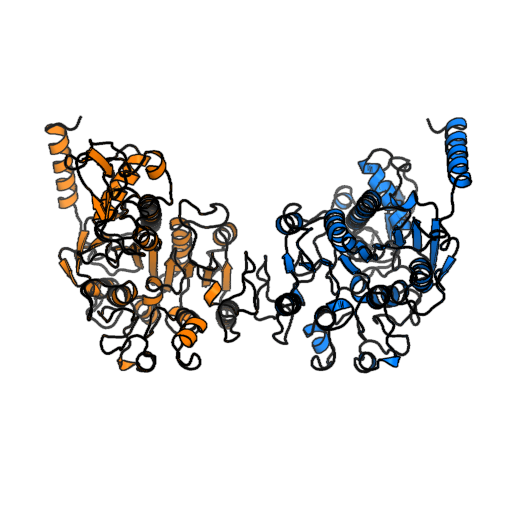66 C CA . ALA B 1 424 ? 53.786 -0.086 30.743 1.00 25.11 424 ALA B CA 1
ATOM 7067 C C . ALA B 1 424 ? 54.528 -0.047 29.405 1.00 25.00 424 ALA B C 1
ATOM 7068 O O . ALA B 1 424 ? 55.394 -0.868 29.157 1.00 26.02 424 ALA B O 1
ATOM 7070 N N . ALA B 1 425 ? 54.210 0.921 28.553 1.00 25.85 425 ALA B N 1
ATOM 7071 C CA . ALA B 1 425 ? 54.785 0.971 27.228 1.00 25.79 425 ALA B CA 1
ATOM 7072 C C . ALA B 1 425 ? 55.105 2.411 26.887 1.00 26.38 425 ALA B C 1
ATOM 7073 O O . ALA B 1 425 ? 54.211 3.216 26.622 1.00 26.01 425 ALA B O 1
ATOM 7075 N N . PRO B 1 42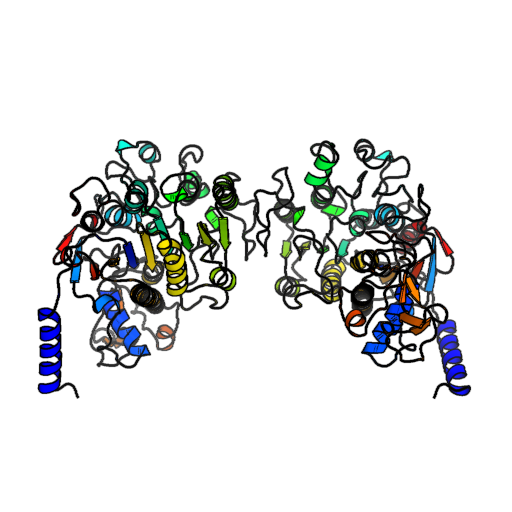6 ? 56.394 2.753 26.917 1.00 27.10 426 PRO B N 1
ATOM 7076 C CA . PRO B 1 426 ? 56.804 4.149 26.767 1.00 27.25 426 PRO B CA 1
ATOM 7077 C C . PRO B 1 426 ? 56.490 4.755 25.415 1.00 27.03 426 PRO B C 1
ATOM 7078 O O . PRO B 1 426 ? 56.728 4.181 24.352 1.00 26.69 426 PRO B O 1
ATOM 7082 N N . LYS B 1 427 ? 55.887 5.926 25.497 1.00 27.10 427 LYS B N 1
ATOM 7083 C CA . LYS B 1 427 ? 55.542 6.701 24.324 1.00 27.51 427 LYS B CA 1
ATOM 7084 C C . LYS B 1 427 ? 55.495 8.161 24.748 1.00 27.36 427 LYS B C 1
ATOM 7085 O O . LYS B 1 427 ? 55.031 8.522 25.854 1.00 27.65 427 LYS B O 1
ATOM 7091 N N . HIS B 1 428 ? 55.962 9.037 23.891 1.00 28.60 428 HIS B N 1
ATOM 7092 C CA . HIS B 1 428 ? 56.008 10.455 24.270 1.00 29.33 428 HIS B CA 1
ATOM 7093 C C . HIS B 1 428 ? 54.593 10.974 24.634 1.00 29.09 428 HIS B C 1
ATOM 7094 O O . HIS B 1 428 ? 54.412 11.729 25.586 1.00 28.02 428 HIS B O 1
ATOM 7101 N N . SER B 1 429 ? 53.592 10.550 23.870 1.00 27.72 429 SER B N 1
ATOM 7102 C CA . SER B 1 429 ? 52.192 10.826 24.171 1.00 26.78 429 SER B CA 1
ATOM 7103 C C . SER B 1 429 ? 51.506 9.446 24.252 1.00 26.15 429 SER B C 1
ATOM 7104 O O . SER B 1 429 ? 51.536 8.667 23.299 1.00 25.77 429 SER B O 1
ATOM 7107 N N . ALA B 1 430 ? 50.825 9.194 25.361 1.00 24.54 430 ALA B N 1
ATOM 7108 C CA . ALA B 1 430 ? 50.032 7.956 25.530 1.00 23.39 430 ALA B CA 1
ATOM 7109 C C . ALA B 1 430 ? 49.076 7.722 24.379 1.00 22.93 430 ALA B C 1
ATOM 7110 O O . ALA B 1 430 ? 48.455 8.643 23.913 1.00 24.41 430 ALA B O 1
ATOM 7112 N N . THR B 1 431 ? 48.925 6.478 23.932 1.00 23.01 431 THR B N 1
ATOM 7113 C CA . THR B 1 431 ? 47.897 6.223 22.948 1.00 21.81 431 THR B CA 1
ATOM 7114 C C . THR B 1 431 ? 46.531 6.238 23.667 1.00 21.99 431 THR B C 1
ATOM 7115 O O . THR B 1 431 ? 46.448 6.074 24.934 1.00 21.85 431 THR B O 1
ATOM 7119 N N . HIS B 1 432 ? 45.468 6.412 22.879 1.00 20.80 432 HIS B N 1
ATOM 7120 C CA . HIS B 1 432 ? 44.112 6.205 23.343 1.00 21.46 432 HIS B CA 1
ATOM 7121 C C . HIS B 1 432 ? 43.993 4.681 23.679 1.00 21.02 432 HIS B C 1
ATOM 7122 O O . HIS B 1 432 ? 44.900 3.873 23.368 1.00 21.64 432 HIS B O 1
ATOM 7129 N N . ASP B 1 433 ? 42.901 4.324 24.339 1.00 20.85 433 ASP B N 1
ATOM 7130 C CA . ASP B 1 433 ? 42.604 2.956 24.704 1.00 21.36 433 ASP B CA 1
ATOM 7131 C C . ASP B 1 433 ? 41.360 2.513 23.944 1.00 20.67 433 ASP B C 1
ATOM 7132 O O . ASP B 1 433 ? 40.431 3.260 23.817 1.00 22.87 433 ASP B O 1
ATOM 7137 N N . GLY B 1 434 ? 41.377 1.272 23.457 1.00 20.31 434 GLY B N 1
ATOM 7138 C CA . GLY B 1 434 ? 40.328 0.702 22.619 1.00 19.15 434 GLY B CA 1
ATOM 7139 C C . GLY B 1 434 ? 39.106 0.100 23.307 1.00 18.42 434 GLY B C 1
ATOM 7140 O O . GLY B 1 434 ? 38.152 -0.293 22.631 1.00 18.78 434 GLY B O 1
ATOM 7141 N N . THR B 1 435 ? 39.142 -0.011 24.634 1.00 18.51 435 THR B N 1
ATOM 7142 C CA . THR B 1 435 ? 38.043 -0.596 25.376 1.00 18.86 435 THR B CA 1
ATOM 7143 C C . THR B 1 435 ? 36.797 0.165 25.211 1.00 19.06 435 THR B C 1
ATOM 7144 O O . THR B 1 435 ? 36.842 1.378 25.155 1.00 20.30 435 THR B O 1
ATOM 7148 N N . ASP B 1 436 ? 35.669 -0.548 25.125 1.00 19.46 436 ASP B N 1
ATOM 7149 C CA . ASP B 1 436 ? 34.361 0.088 25.133 1.00 20.11 436 ASP B CA 1
ATOM 7150 C C . ASP B 1 436 ? 34.278 1.178 26.221 1.00 19.26 436 ASP B C 1
ATOM 7151 O O . ASP B 1 436 ? 34.828 1.017 27.343 1.00 18.74 436 ASP B O 1
ATOM 7156 N N . VAL B 1 437 ? 33.550 2.236 25.921 1.00 19.49 437 VAL B N 1
ATOM 7157 C CA . VAL B 1 437 ? 33.333 3.329 26.865 1.00 19.17 437 VAL B CA 1
ATOM 7158 C C . VAL B 1 437 ? 31.870 3.390 27.311 1.00 19.43 437 VAL B C 1
ATOM 7159 O O . VAL B 1 437 ? 30.999 2.714 26.769 1.00 20.96 437 VAL B O 1
ATOM 7163 N N . GLY B 1 438 ? 31.604 4.149 28.356 1.00 19.66 438 GLY B N 1
ATOM 7164 C CA . GLY B 1 438 ? 30.243 4.315 28.850 1.00 19.99 438 GLY B CA 1
ATOM 7165 C C . GLY B 1 438 ? 29.383 5.401 28.217 1.00 19.24 438 GLY B C 1
ATOM 7166 O O . GLY B 1 438 ? 29.889 6.343 27.623 1.00 19.57 438 GLY B O 1
ATOM 7167 N N . ILE B 1 439 ? 28.073 5.219 28.315 1.00 19.76 439 ILE B N 1
ATOM 7168 C CA . ILE B 1 439 ? 27.072 6.187 27.918 1.00 20.76 439 ILE B CA 1
ATOM 7169 C C . ILE B 1 439 ? 26.074 6.207 29.065 1.00 21.16 439 ILE B C 1
ATOM 7170 O O . ILE B 1 439 ? 25.760 5.149 29.591 1.00 22.54 439 ILE B O 1
ATOM 7175 N N . TRP B 1 440 ? 25.626 7.396 29.476 1.00 20.10 440 TRP B N 1
ATOM 7176 C CA . TRP B 1 440 ? 24.677 7.554 30.548 1.00 21.14 440 TRP B CA 1
ATOM 7177 C C . TRP B 1 440 ? 23.705 8.639 30.106 1.00 21.29 440 TRP B C 1
ATOM 7178 O O . TRP B 1 440 ? 24.119 9.715 29.641 1.00 20.71 440 TRP B O 1
ATOM 7189 N N . VAL B 1 441 ? 22.418 8.358 30.280 1.00 21.37 441 VAL B N 1
ATOM 7190 C CA . VAL B 1 441 ? 21.350 9.157 29.732 1.00 23.13 441 VAL B CA 1
ATOM 7191 C C . VAL B 1 441 ? 20.152 9.360 30.683 1.00 24.66 441 VAL B C 1
ATOM 7192 O O . VAL B 1 441 ? 19.742 8.424 31.447 1.00 25.42 441 VAL B O 1
ATOM 7196 N N . ASN B 1 442 ? 19.617 10.593 30.612 1.00 25.99 442 ASN B N 1
ATOM 7197 C CA . ASN B 1 442 ? 18.463 10.984 31.381 1.00 27.10 442 ASN B CA 1
ATOM 7198 C C . ASN B 1 442 ? 17.493 11.696 30.435 1.00 27.83 442 ASN B C 1
ATOM 7199 O O . ASN B 1 442 ? 17.902 12.319 29.441 1.00 27.15 442 ASN B O 1
ATOM 7204 N N . GLY B 1 443 ? 16.202 11.520 30.681 1.00 28.15 443 GLY B N 1
ATOM 7205 C CA . GLY B 1 443 ? 15.219 12.319 29.956 1.00 28.67 443 GLY B CA 1
ATOM 7206 C C . GLY B 1 443 ? 14.463 11.495 28.931 1.00 28.96 443 GLY B C 1
ATOM 7207 O O . GLY B 1 443 ? 14.491 10.233 28.926 1.00 29.27 443 GLY B O 1
ATOM 7208 N N . PRO B 1 444 ? 13.777 12.200 28.034 1.00 29.84 444 PRO B N 1
ATOM 7209 C CA . PRO B 1 444 ? 12.960 11.542 27.055 1.00 29.59 444 PRO B CA 1
ATOM 7210 C C . PRO B 1 444 ? 13.716 10.483 26.317 1.00 29.16 444 PRO B C 1
ATOM 7211 O O . PRO B 1 444 ? 14.737 10.766 25.686 1.00 29.91 444 PRO B O 1
ATOM 7215 N N . PHE B 1 445 ? 13.139 9.289 26.273 1.00 28.15 445 PHE B N 1
ATOM 7216 C CA . PHE B 1 445 ? 13.714 8.169 25.547 1.00 27.44 445 PHE B CA 1
ATOM 7217 C C . PHE B 1 445 ? 15.120 7.759 26.029 1.00 25.89 445 PHE B C 1
ATOM 7218 O O . PHE B 1 445 ? 15.938 7.246 25.285 1.00 25.30 445 PHE B O 1
ATOM 7226 N N . ALA B 1 446 ? 15.418 8.008 27.279 1.00 24.71 446 ALA B N 1
ATOM 7227 C CA . ALA B 1 446 ? 16.682 7.562 27.803 1.00 25.29 446 ALA B CA 1
ATOM 7228 C C . ALA B 1 446 ? 16.786 6.007 27.689 1.00 26.20 446 ALA B C 1
ATOM 7229 O O . ALA B 1 446 ? 17.908 5.448 27.533 1.00 25.76 446 ALA B O 1
ATOM 7231 N N . HIS B 1 447 ? 15.633 5.332 27.680 1.00 26.13 447 HIS B N 1
ATOM 7232 C CA . HIS B 1 447 ? 15.567 3.856 27.569 1.00 27.85 447 HIS B CA 1
ATOM 7233 C C . HIS B 1 447 ? 15.921 3.393 26.174 1.00 26.94 447 HIS B C 1
ATOM 7234 O O . HIS B 1 447 ? 15.840 2.204 25.895 1.00 28.45 447 HIS B O 1
ATOM 7241 N N . LEU B 1 448 ? 16.324 4.284 25.279 1.00 26.32 448 LEU B N 1
ATOM 7242 C CA . LEU B 1 448 ? 16.895 3.809 24.006 1.00 25.92 448 LEU B CA 1
ATOM 7243 C C . LEU B 1 448 ? 18.356 3.372 24.219 1.00 24.85 448 LEU B C 1
ATOM 7244 O O . LEU B 1 448 ? 18.987 2.848 23.303 1.00 26.16 448 LEU B O 1
ATOM 7249 N N . PHE B 1 449 ? 18.872 3.574 25.439 1.00 24.28 449 PHE B N 1
ATOM 7250 C CA . PHE B 1 449 ? 20.269 3.264 25.746 1.00 23.17 449 PHE B CA 1
ATOM 7251 C C . PHE B 1 449 ? 20.293 2.279 26.874 1.00 2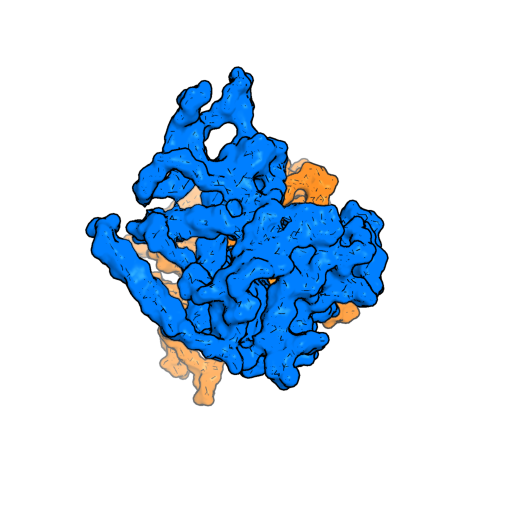4.15 449 PHE B C 1
ATOM 7252 O O . PHE B 1 449 ? 20.355 2.673 28.066 1.00 24.66 449 PHE B O 1
ATOM 7260 N N . THR B 1 450 ? 20.177 0.991 26.521 1.00 24.46 450 THR B N 1
ATOM 7261 C CA . THR B 1 450 ? 20.138 -0.064 27.574 1.00 24.50 450 THR B CA 1
ATOM 7262 C C . THR B 1 450 ? 21.261 -1.079 27.517 1.00 23.56 450 THR B C 1
ATOM 7263 O O . THR B 1 450 ? 21.669 -1.565 28.555 1.00 23.03 450 THR B O 1
ATOM 7267 N N . GLY B 1 451 ? 21.742 -1.374 26.320 1.00 23.08 451 GLY B N 1
ATOM 7268 C CA . GLY B 1 451 ? 22.732 -2.404 26.091 1.00 22.69 451 GLY B CA 1
ATOM 7269 C C . GLY B 1 451 ? 24.077 -1.955 25.616 1.00 21.93 451 GLY B C 1
ATOM 7270 O O . GLY B 1 451 ? 24.728 -1.096 26.201 1.00 22.12 451 GLY B O 1
ATOM 7271 N N . VAL B 1 452 ? 24.507 -2.551 24.530 1.00 21.88 452 VAL B N 1
ATOM 7272 C CA . VAL B 1 452 ? 25.833 -2.394 24.029 1.00 22.28 452 VAL B CA 1
ATOM 7273 C C . VAL B 1 452 ? 25.594 -1.958 22.576 1.00 23.16 452 VAL B C 1
ATOM 7274 O O . VAL B 1 452 ? 24.844 -2.629 21.862 1.00 23.14 452 VAL B O 1
ATOM 7278 N N . TYR B 1 453 ? 26.241 -0.876 22.132 1.00 22.27 453 TYR B N 1
ATOM 7279 C CA . TYR B 1 453 ? 25.984 -0.290 20.782 1.00 22.56 453 TYR B CA 1
ATOM 7280 C C . TYR B 1 453 ? 27.258 0.114 20.108 1.00 22.18 453 TYR B C 1
ATOM 7281 O O . TYR B 1 453 ? 28.298 0.362 20.754 1.00 22.52 453 TYR B O 1
ATOM 7290 N N . GLU B 1 454 ? 27.213 0.162 18.771 1.00 21.59 454 GLU B N 1
ATOM 7291 C CA . GLU B 1 454 ? 28.232 0.751 18.023 1.00 21.13 454 GLU B CA 1
ATOM 7292 C C . GLU B 1 454 ? 28.204 2.278 18.384 1.00 19.01 454 GLU B C 1
ATOM 7293 O O . GLU B 1 454 ? 27.159 2.836 18.573 1.00 18.77 454 GLU B O 1
ATOM 7299 N N . GLU B 1 455 ? 29.371 2.917 18.465 1.00 19.36 455 GLU B N 1
ATOM 7300 C CA . GLU B 1 455 ? 29.444 4.340 18.841 1.00 19.28 455 GLU B CA 1
ATOM 7301 C C . GLU B 1 455 ? 28.572 5.254 17.935 1.00 21.09 455 GLU B C 1
ATOM 7302 O O . GLU B 1 455 ? 27.992 6.208 18.405 1.00 20.30 455 GLU B O 1
ATOM 7308 N N . ASN B 1 456 ? 28.422 4.913 16.651 1.00 21.94 456 ASN B N 1
ATOM 7309 C CA . ASN B 1 456 ? 27.629 5.758 15.743 1.00 22.74 456 ASN B CA 1
ATOM 7310 C C . ASN B 1 456 ? 26.095 5.651 15.908 1.00 22.98 456 ASN B C 1
ATOM 7311 O O . ASN B 1 456 ? 25.308 6.453 15.372 1.00 23.48 456 ASN B O 1
ATOM 7316 N N . TYR B 1 457 ? 25.639 4.704 16.728 1.00 23.99 457 TYR B N 1
ATOM 7317 C CA . TYR B 1 457 ? 24.234 4.575 17.043 1.00 23.19 457 TYR B CA 1
ATOM 7318 C C . TYR B 1 457 ? 23.714 5.787 17.762 1.00 23.36 457 TYR B C 1
ATOM 7319 O O . TYR B 1 457 ? 22.553 6.142 17.629 1.00 22.23 457 TYR B O 1
ATOM 7328 N N . ILE B 1 458 ? 24.582 6.408 18.571 1.00 23.73 458 ILE B N 1
ATOM 7329 C CA . ILE B 1 458 ? 24.128 7.445 19.480 1.00 23.91 458 ILE B CA 1
ATOM 7330 C C . ILE B 1 458 ? 23.237 8.553 18.839 1.00 24.05 458 ILE B C 1
ATOM 7331 O O . ILE B 1 458 ? 22.169 8.796 19.311 1.00 23.24 458 ILE B O 1
ATOM 7336 N N . PRO B 1 459 ? 23.698 9.236 17.806 1.00 25.01 459 PRO B N 1
ATOM 7337 C CA . PRO B 1 459 ? 22.911 10.331 17.249 1.00 25.52 459 PRO B CA 1
ATOM 7338 C C . PRO B 1 459 ? 21.683 9.852 16.493 1.00 26.23 459 PRO B C 1
ATOM 7339 O O . PRO B 1 459 ? 20.726 10.615 16.348 1.00 27.55 459 PRO B O 1
ATOM 7343 N N . HIS B 1 460 ? 21.685 8.602 16.032 1.00 26.85 460 HIS B N 1
ATOM 7344 C CA . HIS B 1 460 ? 20.474 8.055 15.406 1.00 26.35 460 HIS B CA 1
ATOM 7345 C C . HIS B 1 460 ? 19.387 7.929 16.435 1.00 26.78 460 HIS B C 1
ATOM 7346 O O . HIS B 1 460 ? 18.240 8.376 16.225 1.00 26.88 460 HIS B O 1
ATOM 7353 N N . ALA B 1 461 ? 19.710 7.358 17.590 1.00 26.00 461 ALA B N 1
ATOM 7354 C CA . ALA B 1 461 ? 18.740 7.315 18.679 1.00 25.54 461 ALA B CA 1
ATOM 7355 C C . ALA B 1 461 ? 18.301 8.706 19.159 1.00 25.85 461 ALA B C 1
ATOM 7356 O O . ALA B 1 461 ? 17.092 8.946 19.463 1.00 25.71 461 ALA B O 1
ATOM 7358 N N . LEU B 1 462 ? 19.259 9.630 19.305 1.00 25.68 462 LEU B N 1
ATOM 7359 C CA . LEU B 1 462 ? 18.910 10.964 19.760 1.00 25.61 462 LEU B CA 1
ATOM 7360 C C . LEU B 1 462 ? 17.987 11.684 18.756 1.00 26.52 462 LEU B C 1
ATOM 7361 O O . LEU B 1 462 ? 17.078 12.377 19.164 1.00 27.47 462 LEU B O 1
ATOM 7366 N N . ALA B 1 463 ? 18.236 11.501 17.477 1.00 26.83 463 ALA B N 1
ATOM 7367 C CA . ALA B 1 463 ? 17.371 12.071 16.447 1.00 28.34 463 ALA B CA 1
ATOM 7368 C C . ALA B 1 463 ? 15.942 11.525 16.531 1.00 29.46 463 ALA B C 1
ATOM 7369 O O . ALA B 1 463 ? 14.979 12.279 16.431 1.00 29.69 463 ALA B O 1
ATOM 7371 N N . TYR B 1 464 ? 15.823 10.224 16.786 1.00 30.29 464 TYR B N 1
ATOM 7372 C CA . TYR B 1 464 ? 14.547 9.596 16.836 1.00 30.39 464 TYR B CA 1
ATOM 7373 C C . TYR B 1 464 ? 13.762 10.241 17.924 1.00 30.39 464 TYR B C 1
ATOM 7374 O O . TYR B 1 464 ? 12.578 10.551 17.746 1.00 31.38 464 TYR B O 1
ATOM 7383 N N . ALA B 1 465 ? 14.414 10.504 19.035 1.00 29.88 465 ALA B N 1
ATOM 7384 C CA . ALA B 1 465 ? 13.724 11.039 20.189 1.00 30.46 465 ALA B CA 1
ATOM 7385 C C . ALA B 1 465 ? 13.482 12.519 20.059 1.00 31.36 465 ALA B C 1
ATOM 7386 O O . ALA B 1 465 ? 12.518 13.026 20.599 1.00 33.15 465 ALA B O 1
ATOM 7388 N N . ALA B 1 466 ? 14.326 13.226 19.348 1.00 31.39 466 ALA B N 1
ATOM 7389 C CA . ALA B 1 466 ? 14.083 14.628 19.194 1.00 32.20 466 ALA B CA 1
ATOM 7390 C C . ALA B 1 466 ? 13.209 14.946 17.955 1.00 34.00 466 ALA B C 1
ATOM 7391 O O . ALA B 1 466 ? 12.826 16.099 17.765 1.00 34.41 466 ALA B O 1
ATOM 7393 N N . CYS B 1 467 ? 12.949 13.951 17.112 1.00 34.84 467 CYS B N 1
ATOM 7394 C CA . CYS B 1 467 ? 12.234 14.149 15.820 1.00 36.62 467 CYS B CA 1
ATOM 7395 C C . CYS B 1 467 ? 12.976 15.101 14.866 1.00 36.01 467 CYS B C 1
ATOM 7396 O O . CYS B 1 467 ? 12.442 16.125 14.443 1.00 36.92 467 CYS B O 1
ATOM 7399 N N . VAL B 1 468 ? 14.223 14.783 14.553 1.00 34.74 468 VAL B N 1
ATOM 7400 C CA . VAL B 1 468 ? 14.966 15.566 13.635 1.00 33.94 468 VAL B CA 1
ATOM 7401 C C . VAL B 1 468 ? 15.630 14.591 12.744 1.00 34.58 468 VAL B C 1
ATOM 7402 O O . VAL B 1 468 ? 15.695 13.404 13.071 1.00 35.45 468 VAL B O 1
ATOM 7406 N N . GLY B 1 469 ? 16.130 15.060 11.609 1.00 35.57 469 GLY B N 1
ATOM 7407 C CA . GLY B 1 469 ? 16.824 14.196 10.671 1.00 36.80 469 GLY B CA 1
ATOM 7408 C C . GLY B 1 469 ? 15.910 13.403 9.741 1.00 39.34 469 GLY B C 1
ATOM 7409 O O . GLY B 1 469 ? 14.677 13.550 9.765 1.00 38.08 469 GLY B O 1
ATOM 7410 N N . THR B 1 470 ? 16.539 12.547 8.923 1.00 41.99 470 THR B N 1
ATOM 7411 C CA . THR B 1 470 ? 15.789 11.758 7.928 1.00 44.26 470 THR B CA 1
ATOM 7412 C C . THR B 1 470 ? 15.789 10.267 8.162 1.00 45.87 470 THR B C 1
ATOM 7413 O O . THR B 1 470 ? 15.941 9.488 7.217 1.00 47.82 470 THR B O 1
ATOM 7417 N N . GLY B 1 471 ? 15.609 9.851 9.396 1.00 46.57 471 GLY B N 1
ATOM 7418 C CA . GLY B 1 471 ? 15.618 8.440 9.684 1.00 46.62 471 GLY B CA 1
ATOM 7419 C C . GLY B 1 471 ? 14.339 8.253 10.436 1.00 46.21 471 GLY B C 1
ATOM 7420 O O . GLY B 1 471 ? 13.510 9.159 10.443 1.00 46.13 471 GLY B O 1
ATOM 7421 N N . ARG B 1 472 ? 14.185 7.096 11.059 1.00 46.02 472 ARG B N 1
ATOM 7422 C CA . ARG B 1 472 ? 13.033 6.833 11.908 1.00 45.16 472 ARG B CA 1
ATOM 7423 C C . ARG B 1 472 ? 12.917 7.877 12.992 1.00 44.36 472 ARG B C 1
ATOM 7424 O O . ARG B 1 472 ? 13.898 8.191 13.651 1.00 45.07 472 ARG B O 1
ATOM 7432 N N . THR B 1 473 ? 11.701 8.373 13.193 1.00 44.01 473 THR B N 1
ATOM 7433 C CA . THR B 1 473 ? 11.420 9.411 14.167 1.00 43.08 473 THR B CA 1
ATOM 7434 C C . THR B 1 473 ? 10.175 9.117 15.034 1.00 43.52 473 THR B C 1
ATOM 7435 O O . THR B 1 473 ? 9.216 8.524 14.576 1.00 43.51 473 THR B O 1
ATOM 7439 N N . PHE B 1 474 ? 10.194 9.520 16.298 1.00 43.17 474 PHE B N 1
ATOM 7440 C CA . PHE B 1 474 ? 9.040 9.339 17.183 1.00 44.38 474 PHE B CA 1
ATOM 7441 C C . PHE B 1 474 ? 7.792 10.066 16.657 1.00 46.18 474 PHE B C 1
ATOM 7442 O O . PHE B 1 474 ? 6.660 9.611 16.793 1.00 46.30 474 PHE B O 1
ATOM 7450 N N . CYS B 1 475 ? 7.998 11.239 16.103 1.00 48.20 475 CYS B N 1
ATOM 7451 C CA . CYS B 1 475 ? 6.889 11.994 15.540 1.00 49.76 475 CYS B CA 1
ATOM 7452 C C . CYS B 1 475 ? 6.411 11.369 14.237 1.00 51.77 475 CYS B C 1
ATOM 7453 O O . CYS B 1 475 ? 5.298 11.623 13.791 1.00 53.09 475 CYS B O 1
ATOM 7456 N N . ASP B 1 476 ? 7.246 10.514 13.666 1.00 54.38 476 ASP B N 1
ATOM 7457 C CA . ASP B 1 476 ? 6.967 9.863 12.412 1.00 56.32 476 ASP B CA 1
ATOM 7458 C C . ASP B 1 476 ? 5.690 9.049 12.561 1.00 57.32 476 ASP B C 1
ATOM 7459 O O . ASP B 1 476 ? 5.525 8.219 13.478 1.00 57.54 476 ASP B O 1
#

B-factor: mean 29.44, std 8.05, range [16.56, 79.18]

Radius of gyration: 35.39 Å; Cα contacts (8 Å, |Δi|>4): 2394; chains: 2; bounding box: 74×101×64 Å

Foldseek 3Di:
DCDDVNVVVVVVVVVVVLVPDDAFAAFFLAEEEEAEAQCFPLLLQLLQQLVCLVVVNHNNGDQQLNVFNAKEWAFQQADPGLFEDLQQLLLQQFQLAGEDHFWAQFHPVFDALDLVRLVDCVRGGAGLQLFCVVVVAAEEEEELFACLARNVLNNWDGASGSQQSALLSNVVSVHDCVPRPGSLRRLCPHPPNVRHQYYYFAALQRQAAQVFADVPGGHGHRHPPGHRRVVSSCVVCVVVVAAEDEAAFDVVLVPDDQVRHRHYHYHHYNGRHDFPVPHDPRGHDFLLRSLLSSCSNRVVTVSYYYYYRYLYCLQVCLQALLSVSSSSSVVSSSVNLVSVVVVDDQSRYKYKYKYSFHFFKDFAADDDGSDNQLDWHAADPVQRAIAHRIEGQEEQLFDQDPVRHGDHDDPVLSPDSSRRHYHNYYDHTGGRDSDIIMMGMTHHQSVVRHYYYHSSVNSVSSCQSNVTDDDHHSVD/DCDDVNVVVVVVVVVVVLVPDDAQAAFFLAEEEEAEAQCFPQLLQLLQQLVCLVVVNGNNGDQQLVPFPFKEWAFQQADPGLFEDLQQLLLQQFQLAGADHFWAQFHPVFDALDQVRLVDPVRGGAGLQLFCVVVPAAEEEAELFACLQRNVLNNWHGARGSQQSALLSNVVSVHDCVPRPGSLRRLCPHPPNVRHQYYYWAALQRQAAQVFADVPPGHGHRHPPGHRRVVSSCVVCVVVVAAEDEAAFDVVLVPDDQVRHRHYHYHNYNGRHDFPVPHDCRGDDFQLRSLLSSCSNRVVTVSYYYYYRYLPCLQVCLQALLSVSNSSSVVSSSVNLVSVVVVDDQSRYKYKYKYSFHFFKDFADDDDGSDNQLAWHAADPVQRAIAHRIAGQEHQQFDQDPVRHGDHDDPVLSVDSNRRHHHNYYDHTGGRDRDIIMMGMTHHPSVVRHYYYHSSVNSVSSCQSNVTDDDHHSVD